Protein 1YIZ (pdb70)

Nearest PDB structures (foldseek):
  5veh-assembly1_A  TM=9.850E-01  e=3.994E-78  Aedes aegypti
  1yiz-assembly1_B  TM=9.751E-01  e=1.840E-77  Aedes aegypti
  5vep-assembly1_A  TM=9.677E-01  e=2.391E-55  Mus musculus
  1w7l-assembly1_A  TM=9.677E-01  e=1.939E-54  Homo sapiens
  3b46-assembly1_A  TM=9.265E-01  e=4.262E-41  Saccharomyces cerevisiae

B-factor: mean 20.99, std 17.36, range [1.5, 120.69]

Secondary structure (DSSP, 8-state):
---SSSS----TT-HHHHHHHHHHHH--EE--SSS-SSPPPHHHHHHHHHHHT-S-GGGGS---SS--HHHHHHHHHHHHHHHTS---TTTSEEEESHHHHHHHHHHHHH--TT-EEEEEES--TTHHHHHHHTT-EEEEEE-B---SSSSEEGGG-B--HHHHHHH--TTEEEEEEESSPTTT-----HHHHHHHHHHHHHHT-EEEEE-TTTT-B-TTS----GGGSTTTGGGEEEEEE----S-GGG--EEEES-HHHHHHHHHHHHTTT----HHHHHHHHHHHHHHHTTTTSTTSHHHHHHHHHHHHHHHHHHHHHHHT-EEEE-SBSSEEEEE--SS-TTTT--SSSSS-HHHHHHHHHHHHTSEE-B-GGGGS-GGGGGGTTTEEEEE--S-HHHHHHHHHHHHHHS---/----TTT--S-SS-HHHHHHHHHHHH--EE-SS---SS---HHHHHHHHHHHT-S-TTTTS---TT--HHHHHHHHHHHHHHHTS---TTTSEEEESHHHHHHHHHHHHH--TT-EEEEEES--TTHHHHHHHTT-EEEEEE-B-S--SS-EEGGG-B--HHHHHHH--TTEEEEEEESS-TTT-----HHHHHHHHHHHHHHT-EEEEE-TTTT-BPTT-----GGGSTTTGGGEEEEEE----S-GGG--EEEE--HHHHHHHHHHHHTTT----HHHHHHHHHHHHHHHTSTTSTT-HHHHHHHHHHHHHHHHHHHHHHHT-EEEE-SBSSEEEEE--SSSSS--S--TT-S-HHHHHHHHHHHHT-EE-B-GGGGS-GGGGGGGTTEEEEE--S-HHHHHHHHHHHHHHS---

Sequence (834 aa):
KFDLPKRYQGSTKSVWVEYIQLAAQYKPLNLGQGFPDYHAPKYALNALAAAANSPDPLANQYTRGFGHPRLVQALSKLYSQLVDRTINPMTEVLVTVGAYEALYATIQGHVDEGDEVIIIEPFFDCYEPMVKAAGGIPRFIPLKPNKTGGTISSADWVLDNNELEALFNEKTKMIIINTPHNPLGKVMDRAELEVVANLCKKWNVLCVSDEVYEHMVFEPFEHIRICTLPGMWERTITIGSAGTFSLTGWKIGWAYGPEALLKNLQMVHQNCVYTCATPIQEAIAVGFETELKRLKSPECYFNSISGELMAKRDYMASFLAEVGMNPTVPQGGYFMVADWSSLDSKVDLTQETDARKDYRFTKWMTKSVGLQGIPPSAFYSEPNKHLGEDFVRYCFFKKDENLQKAAEILRKWKGSSKFDLPKRYQGSTKSVWVEYIQLAAQYKPLNLGQGFPDYHAPKYALNALAAAANSPDPLANQYTRGFGHPRLVQALSKLYSQLVDRTINPMTEVLVTVGAYEALYATIQGHVDEGDEVIIIEPFFDCYEP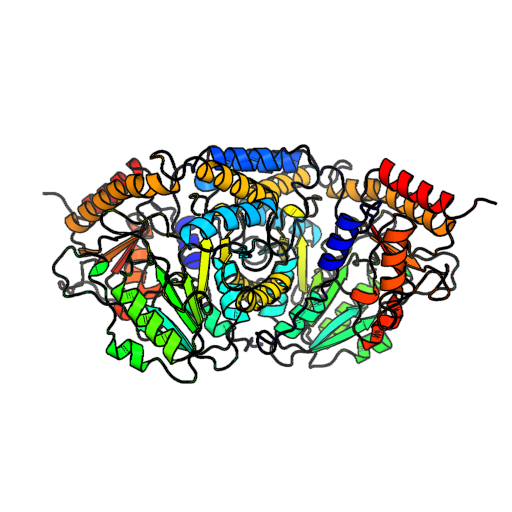MVKAAGGIPRFIPLKPNKTGGTISSADWVLDNNELEALFNEKTKMIIINTPHNPLGKVMDRAELEVVANLCKKWNVLCVSDEVYEHMVFEPFEHIRICTLPGMWERTITIGSAGTFSLTGWKIGWAYGPEALLKNLQMVHQNCVYTCATPIQEAIAVGFETELKRLKSPECYFNSISGELMAKRDYMASFLAEVGMNPTVPQGGYFMVADWSSLDSKVDLTQETDARKDYRFTKWMTKSVGLQGIPPSAFYSEPNKHLGEDFVRYCFFKKDENLQKAAEILRKWKGSS

GO terms:
  GO:0016212 L-kynurenine:2-oxoglutarate transaminase activity (F, IDA)
  GO:0097053 L-kynurenine catabolic process (P, IDA)

Structure (mmCIF, N/CA/C/O backbone):
data_1YIZ
#
_entry.id   1YIZ
#
_cell.length_a   55.288
_cell.length_b   94.984
_cell.length_c   167.599
_cell.angle_alpha   90.00
_cell.angle_beta   90.00
_cell.angle_gamma   90.00
#
_symmetry.space_group_name_H-M   'P 21 21 21'
#
loop_
_entity.id
_entity.type
_entity.pdbx_description
1 polymer 'kynurenine aminotransferase; glutamine transaminase'
2 non-polymer 'BROMIDE ION'
3 water water
#
loop_
_atom_site.group_PDB
_atom_site.id
_atom_site.type_symbol
_atom_site.label_atom_id
_atom_site.label_alt_id
_atom_site.label_comp_id
_atom_site.label_asym_id
_atom_site.label_entity_id
_atom_site.label_seq_id
_atom_site.pdbx_PDB_ins_code
_atom_site.Cartn_x
_atom_site.Cartn_y
_atom_site.Cartn_z
_atom_site.occupancy
_atom_site.B_iso_or_equiv
_atom_site.auth_seq_id
_atom_site.auth_comp_id
_atom_site.auth_asym_id
_atom_site.auth_atom_id
_atom_site.pdbx_PDB_model_num
ATOM 1 N N . LYS A 1 12 ? 37.855 -1.117 -4.077 1.00 83.74 12 LYS A N 1
ATOM 2 C CA . LYS A 1 12 ? 37.339 -0.032 -3.178 1.00 83.59 12 LYS A CA 1
ATOM 3 C C . LYS A 1 12 ? 35.814 0.021 -3.204 1.00 82.62 12 LYS A C 1
ATOM 4 O O . LYS A 1 12 ? 35.192 0.190 -4.257 1.00 83.21 12 LYS A O 1
ATOM 10 N N . PHE A 1 13 ? 35.197 -0.122 -2.029 1.00 80.57 13 PHE A N 1
ATOM 11 C CA . PHE A 1 13 ? 33.737 -0.056 -1.950 1.00 80.10 13 PHE A CA 1
ATOM 12 C C . PHE A 1 13 ? 33.259 1.406 -1.965 1.00 81.05 13 PHE A C 1
ATOM 13 O O . PHE A 1 13 ? 33.797 2.261 -1.252 1.00 82.27 13 PHE A O 1
ATOM 21 N N . ASP A 1 14 ? 32.253 1.638 -2.800 1.00 81.35 14 ASP A N 1
ATOM 22 C CA . ASP A 1 14 ? 31.603 2.920 -3.003 1.00 79.48 14 ASP A CA 1
ATOM 23 C C . ASP A 1 14 ? 30.646 3.227 -1.847 1.00 77.41 14 ASP A C 1
ATOM 24 O O . ASP A 1 14 ? 30.855 2.723 -0.723 1.00 76.56 14 ASP A O 1
ATOM 29 N N . LEU A 1 15 ? 29.607 4.044 -2.144 1.00 76.12 15 LEU A N 1
ATOM 30 C CA . LEU A 1 15 ? 28.608 4.369 -1.137 1.00 74.52 15 LEU A CA 1
ATOM 31 C C . LEU A 1 15 ? 28.101 3.074 -0.509 1.00 72.11 15 LEU A C 1
ATOM 32 O O . LEU A 1 15 ? 28.236 2.031 -1.153 1.00 70.16 15 LEU A O 1
ATOM 37 N N . PRO A 1 16 ? 27.555 3.108 0.694 1.00 71.05 16 PRO A N 1
ATOM 38 C CA . PRO A 1 16 ? 27.036 1.860 1.275 1.00 70.52 16 PRO A CA 1
ATOM 39 C C . PRO A 1 16 ? 26.011 1.239 0.331 1.00 69.49 16 PRO A C 1
ATOM 40 O O . PRO A 1 16 ? 26.279 0.187 -0.260 1.00 70.29 16 PRO A O 1
ATOM 44 N N . LYS A 1 17 ? 24.865 1.890 0.182 1.00 67.16 17 LYS A N 1
ATOM 45 C CA . LYS A 1 17 ? 23.793 1.393 -0.670 1.00 68.21 17 LYS A CA 1
ATOM 46 C C . LYS A 1 17 ? 22.566 2.304 -0.629 1.00 71.88 17 LYS A C 1
ATOM 47 O O . LYS A 1 17 ? 21.557 1.976 -0.005 1.00 71.28 17 LYS A O 1
ATOM 53 N N . ARG A 1 18 ? 22.654 3.455 -1.300 1.00 77.58 18 ARG A N 1
ATOM 54 C CA . ARG A 1 18 ? 21.562 4.428 -1.321 1.00 83.00 18 ARG A CA 1
ATOM 55 C C . ARG A 1 18 ? 21.442 5.114 0.039 1.00 84.13 18 ARG A C 1
ATOM 56 O O . ARG A 1 18 ? 20.371 5.601 0.383 1.00 83.07 18 ARG A O 1
ATOM 64 N N . TYR A 1 19 ? 22.550 5.126 0.772 1.00 85.60 19 TYR A N 1
ATOM 65 C CA . TYR A 1 19 ? 22.652 5.692 2.110 1.00 86.80 19 TYR A CA 1
ATOM 66 C C . TYR A 1 19 ? 23.555 6.921 2.136 1.00 86.76 19 TYR A C 1
ATOM 67 O O . TYR A 1 19 ? 24.367 7.129 1.218 1.00 87.19 19 TYR A O 1
ATOM 76 N N . GLN A 1 20 ? 23.395 7.725 3.193 1.00 86.11 20 GLN A N 1
ATOM 77 C CA . GLN A 1 20 ? 24.185 8.942 3.337 1.00 83.85 20 GLN A CA 1
ATOM 78 C C . GLN A 1 20 ? 25.463 8.680 4.129 1.00 82.66 20 GLN A C 1
ATOM 79 O O . GLN A 1 20 ? 25.422 8.465 5.341 1.00 82.25 20 GLN A O 1
ATOM 85 N N . GLY A 1 21 ? 26.598 8.705 3.431 1.00 81.00 21 GLY A N 1
ATOM 86 C CA . GLY A 1 21 ? 27.873 8.547 4.124 1.00 78.91 21 GLY A CA 1
ATOM 87 C C . GLY A 1 21 ? 28.156 9.812 4.921 1.00 77.51 21 GLY A C 1
ATOM 88 O O . GLY A 1 21 ? 28.750 10.751 4.391 1.00 76.79 21 GLY A O 1
ATOM 89 N N . SER A 1 22 ? 27.715 9.833 6.178 1.00 76.35 22 SER A N 1
ATOM 90 C CA . SER A 1 22 ? 27.886 11.031 6.998 1.00 73.25 22 SER A CA 1
ATOM 91 C C . SER A 1 22 ? 29.279 11.074 7.620 1.00 70.76 22 SER A C 1
ATOM 92 O O . SER A 1 22 ? 29.428 11.300 8.820 1.00 68.08 22 SER A O 1
ATOM 95 N N . THR A 1 23 ? 30.289 10.876 6.774 1.00 69.42 23 THR A N 1
ATOM 96 C CA . THR A 1 23 ? 31.685 10.968 7.177 1.00 69.93 23 THR A CA 1
ATOM 97 C C . THR A 1 23 ? 32.063 12.430 7.418 1.00 68.85 23 THR A C 1
ATOM 98 O O . THR A 1 23 ? 33.109 12.764 7.973 1.00 68.02 23 THR A O 1
ATOM 102 N N . LYS A 1 24 ? 31.160 13.315 6.986 1.00 70.94 24 LYS A N 1
ATOM 103 C CA . LYS A 1 24 ? 31.323 14.738 7.232 1.00 70.45 24 LYS A CA 1
ATOM 104 C C . LYS A 1 24 ? 30.934 15.072 8.674 1.00 67.90 24 LYS A C 1
ATOM 105 O O . LYS A 1 24 ? 30.974 16.247 9.061 1.00 66.80 24 LYS A O 1
ATOM 111 N N . SER A 1 25 ? 30.584 14.051 9.452 1.00 61.08 25 SER A N 1
ATOM 112 C CA . SER A 1 25 ? 30.309 14.228 10.877 1.00 54.90 25 SER A CA 1
ATOM 113 C C . SER A 1 25 ? 31.452 15.026 11.508 1.00 38.77 25 SER A C 1
ATOM 114 O O . SER A 1 25 ? 32.566 14.493 11.590 1.00 29.58 25 SER A O 1
ATOM 117 N N . VAL A 1 26 ? 31.158 16.259 11.899 1.00 26.73 26 VAL A N 1
ATOM 118 C CA . VAL A 1 26 ? 32.135 17.222 12.375 1.00 27.17 26 VAL A CA 1
ATOM 119 C C . VAL A 1 26 ? 32.938 16.754 13.583 1.00 17.99 26 VAL A C 1
ATOM 120 O O . VAL A 1 26 ? 34.092 17.153 13.754 1.00 16.96 26 VAL A O 1
ATOM 124 N N . TRP A 1 27 ? 32.292 15.950 14.427 1.00 18.24 27 TRP A N 1
ATOM 125 C CA . TRP A 1 27 ? 32.959 15.580 15.682 1.00 13.91 27 TRP A CA 1
ATOM 126 C C . TRP A 1 27 ? 34.290 14.894 15.398 1.00 19.24 27 TRP A C 1
ATOM 127 O O . TRP A 1 27 ? 35.296 15.174 16.056 1.00 18.09 27 TRP A O 1
ATOM 138 N N . VAL A 1 28 ? 34.327 14.007 14.404 1.00 14.33 28 VAL A N 1
ATOM 139 C CA . VAL A 1 28 ? 35.553 13.231 14.178 1.00 14.28 28 VAL A CA 1
ATOM 140 C C . VAL A 1 28 ? 36.738 14.103 13.834 1.00 13.27 28 VAL A C 1
ATOM 141 O O . VAL A 1 28 ? 37.823 13.956 14.419 1.00 15.09 28 VAL A O 1
ATOM 145 N N . GLU A 1 29 ? 36.547 15.020 12.889 1.00 11.51 29 GLU A N 1
ATOM 146 C CA . GLU A 1 29 ? 37.688 15.844 12.499 1.00 11.25 29 GLU A CA 1
ATOM 147 C C . GLU A 1 29 ? 38.060 16.831 13.604 1.00 11.49 29 GLU A C 1
ATOM 148 O O . GLU A 1 29 ? 39.237 17.202 13.687 1.00 12.87 29 GLU A O 1
ATOM 154 N N . TYR A 1 30 ? 37.115 17.232 14.450 1.00 11.10 30 TYR A N 1
ATOM 155 C CA . TYR A 1 30 ? 37.432 18.203 15.503 1.00 7.60 30 TYR A CA 1
ATOM 156 C C . TYR A 1 30 ? 38.096 17.518 16.678 1.00 9.39 30 TYR A C 1
ATOM 157 O O . TYR A 1 30 ? 38.968 18.084 17.351 1.00 8.88 30 TYR A O 1
ATOM 166 N N . ILE A 1 31 ? 37.696 16.265 16.902 1.00 13.11 31 ILE A N 1
ATOM 167 C CA . ILE A 1 31 ? 38.371 15.464 17.934 1.00 15.43 31 ILE A CA 1
ATOM 168 C C . ILE A 1 31 ? 39.827 15.240 17.552 1.00 16.03 31 ILE A C 1
ATOM 169 O O . ILE A 1 31 ? 40.730 15.353 18.381 1.00 13.55 31 ILE A O 1
ATOM 174 N N . GLN A 1 32 ? 40.079 14.944 16.283 1.00 13.04 32 GLN A N 1
ATOM 175 C CA . GLN A 1 32 ? 41.411 14.780 15.738 1.00 21.07 32 GLN A CA 1
ATOM 176 C C . GLN A 1 32 ? 42.215 16.075 15.811 1.00 21.80 32 GLN A C 1
ATOM 177 O O . GLN A 1 32 ? 43.404 16.089 16.143 1.00 16.71 32 GLN A O 1
ATOM 183 N N . LEU A 1 33 ? 41.558 17.192 15.512 1.00 13.07 33 LEU A N 1
ATOM 184 C CA . LEU A 1 33 ? 42.212 18.491 15.598 1.00 8.80 33 LEU A CA 1
ATOM 185 C C . LEU A 1 33 ? 42.676 18.753 17.020 1.00 10.34 33 LEU A C 1
ATOM 186 O O . LEU A 1 33 ? 43.795 19.201 17.266 1.00 10.60 33 LEU A O 1
ATOM 191 N N . ALA A 1 34 ? 41.798 18.488 17.993 1.00 8.72 34 ALA A N 1
ATOM 192 C CA . ALA A 1 34 ? 42.143 18.787 19.383 1.00 8.43 34 ALA A CA 1
ATOM 193 C C . ALA A 1 34 ? 43.299 17.922 19.878 1.00 10.96 34 ALA A C 1
ATOM 194 O O . ALA A 1 34 ? 44.156 18.388 20.633 1.00 9.84 34 ALA A O 1
ATOM 196 N N . ALA A 1 35 ? 43.303 16.658 19.447 1.00 9.62 35 ALA A N 1
ATOM 197 C CA . ALA A 1 35 ? 44.412 15.786 19.859 1.00 9.87 35 ALA A CA 1
ATOM 198 C C . ALA A 1 35 ? 45.723 16.295 19.278 1.00 17.47 35 ALA A C 1
ATOM 199 O O . ALA A 1 35 ? 46.796 16.217 19.879 1.00 13.73 35 ALA A O 1
ATOM 201 N N . GLN A 1 36 ? 45.637 16.823 18.049 1.00 16.29 36 GLN A N 1
ATOM 202 C CA . GLN A 1 36 ? 46.886 17.220 17.385 1.00 13.10 36 GLN A CA 1
ATOM 203 C C . GLN A 1 36 ? 47.439 18.538 17.892 1.00 13.02 36 GLN A C 1
ATOM 204 O O . GLN A 1 36 ? 48.658 18.744 17.948 1.00 18.49 36 GLN A O 1
ATOM 210 N N . TYR A 1 37 ? 46.578 19.472 18.295 1.00 10.73 37 TYR A N 1
ATOM 211 C CA . TYR A 1 37 ? 47.072 20.755 18.777 1.00 10.75 37 TYR A CA 1
ATOM 212 C C . TYR A 1 37 ? 46.906 20.996 20.269 1.00 9.27 37 TYR A C 1
ATOM 213 O O . TYR A 1 37 ? 47.436 21.976 20.788 1.00 11.19 37 TYR A O 1
ATOM 222 N N . LYS A 1 38 ? 46.167 20.124 20.947 1.00 11.65 38 LYS A N 1
ATOM 223 C CA . LYS A 1 38 ? 45.882 20.238 22.372 1.00 13.54 38 LYS A CA 1
ATOM 224 C C . LYS A 1 38 ? 45.534 21.651 22.813 1.00 10.49 38 LYS A C 1
ATOM 225 O O . LYS A 1 38 ? 46.139 22.290 23.669 1.00 13.32 38 LYS A O 1
ATOM 231 N N . PRO A 1 39 ? 44.482 22.218 22.208 1.00 11.95 39 PRO A N 1
ATOM 232 C CA . PRO A 1 39 ? 44.088 23.567 22.632 1.00 10.79 39 PRO A CA 1
ATOM 233 C C . PRO A 1 39 ? 43.251 23.570 23.898 1.00 10.77 39 PRO A C 1
ATOM 234 O O . PRO A 1 39 ? 42.831 22.554 24.441 1.00 13.00 39 PRO A O 1
ATOM 238 N N . LEU A 1 40 ? 42.968 24.780 24.396 1.00 12.39 40 LEU A N 1
ATOM 239 C CA . LEU A 1 40 ? 41.922 24.906 25.398 1.00 13.92 40 LEU A CA 1
ATOM 240 C C . LEU A 1 40 ? 40.601 24.566 24.708 1.00 10.66 40 LEU A C 1
ATOM 241 O O . LEU A 1 40 ? 40.136 25.350 23.869 1.00 14.86 40 LEU A O 1
ATOM 246 N N . ASN A 1 41 ? 40.049 23.412 25.021 1.00 12.57 41 ASN A N 1
ATOM 247 C CA . ASN A 1 41 ? 38.911 22.867 24.301 1.00 10.20 41 ASN A CA 1
ATOM 248 C C . ASN A 1 41 ? 37.558 23.335 24.812 1.00 13.94 41 ASN A C 1
ATOM 249 O O . ASN A 1 41 ? 37.099 23.007 25.909 1.00 11.49 41 ASN A O 1
ATOM 254 N N . LEU A 1 42 ? 36.891 24.134 23.990 1.00 12.56 42 LEU A N 1
ATOM 255 C CA . LEU A 1 42 ? 35.544 24.631 24.269 1.00 12.85 42 LEU A CA 1
ATOM 256 C C . LEU A 1 42 ? 34.555 23.991 23.292 1.00 14.53 42 LEU A C 1
ATOM 257 O O . LEU A 1 42 ? 33.459 24.498 23.074 1.00 13.05 42 LEU A O 1
ATOM 262 N N . GLY A 1 43 ? 34.974 22.884 22.687 1.00 11.61 43 GLY A N 1
ATOM 263 C CA . GLY A 1 43 ? 34.142 22.225 21.707 1.00 14.77 43 GLY A CA 1
ATOM 264 C C . GLY A 1 43 ? 33.595 20.874 22.115 1.00 17.53 43 GLY A C 1
ATOM 265 O O . GLY A 1 43 ? 32.860 20.252 21.334 1.00 29.13 43 GLY A O 1
ATOM 266 N N . GLN A 1 44 ? 33.896 20.362 23.298 1.00 17.14 44 GLN A N 1
ATOM 267 C CA . GLN A 1 44 ? 33.565 18.972 23.634 1.00 22.22 44 GLN A CA 1
ATOM 268 C C . GLN A 1 44 ? 32.080 18.639 23.646 1.00 30.41 44 GLN A C 1
ATOM 269 O O . GLN A 1 44 ? 31.659 17.722 22.922 1.00 42.99 44 GLN A O 1
ATOM 275 N N . GLY A 1 45 ? 31.277 19.326 24.435 1.00 16.96 45 GLY A N 1
ATOM 276 C CA . GLY A 1 45 ? 29.859 19.152 24.640 1.00 16.29 45 GLY A CA 1
ATOM 277 C C . GLY A 1 45 ? 29.497 18.412 25.920 1.00 19.37 45 GLY A C 1
ATOM 278 O O . GLY A 1 45 ? 28.412 17.842 26.084 1.00 18.03 45 GLY A O 1
ATOM 279 N N . PHE A 1 46 ? 30.415 18.379 26.876 1.00 14.19 46 PHE A N 1
ATOM 280 C CA . PHE A 1 46 ? 30.241 17.712 28.160 1.00 12.52 46 PHE A CA 1
ATOM 281 C C . PHE A 1 46 ? 31.136 18.399 29.181 1.00 9.60 46 PHE A C 1
ATOM 282 O O . PHE A 1 46 ? 32.052 19.138 28.779 1.00 11.55 46 PHE A O 1
ATOM 290 N N . PRO A 1 47 ? 30.901 18.202 30.466 1.00 10.57 47 PRO A N 1
ATOM 291 C CA . PRO A 1 47 ? 31.743 18.857 31.468 1.00 9.41 47 PRO A CA 1
ATOM 292 C C . PRO A 1 47 ? 33.160 18.284 31.509 1.00 13.05 47 PRO A C 1
ATOM 293 O O . PRO A 1 47 ? 33.348 17.090 31.253 1.00 11.44 47 PRO A O 1
ATOM 297 N N . ASP A 1 48 ? 34.133 19.133 31.855 1.00 10.38 48 ASP A N 1
ATOM 298 C CA . ASP A 1 48 ? 35.491 18.636 32.034 1.00 11.71 48 ASP A CA 1
ATOM 299 C C . ASP A 1 48 ? 35.768 18.396 33.519 1.00 13.46 48 ASP A C 1
ATOM 300 O O . ASP A 1 48 ? 36.920 18.325 33.928 1.00 16.15 48 ASP A O 1
ATOM 305 N N . TYR A 1 49 ? 34.690 18.272 34.294 1.00 10.71 49 TYR A N 1
ATOM 306 C CA . TYR A 1 49 ? 34.830 17.884 35.699 1.00 11.81 49 TYR A CA 1
ATOM 307 C C . TYR A 1 49 ? 33.740 16.868 36.029 1.00 12.04 49 TYR A C 1
ATOM 308 O O . TYR A 1 49 ? 33.042 16.443 35.102 1.00 11.78 49 TYR A O 1
ATOM 317 N N . HIS A 1 50 ? 33.601 16.466 37.287 1.00 8.88 50 HIS A N 1
ATOM 318 C CA . HIS A 1 50 ? 32.778 15.328 37.624 1.00 10.78 50 HIS A CA 1
ATOM 319 C C . HIS A 1 50 ? 31.309 15.638 37.881 1.00 13.65 50 HIS A C 1
ATOM 320 O O . HIS A 1 50 ? 30.965 16.701 38.386 1.00 13.29 50 HIS A O 1
ATOM 327 N N . ALA A 1 51 ? 30.467 14.668 37.515 1.00 11.69 51 ALA A N 1
ATOM 328 C CA . ALA A 1 51 ? 29.019 14.718 37.721 1.00 12.52 51 ALA A CA 1
ATOM 329 C C . ALA A 1 51 ? 28.636 14.416 39.168 1.00 9.98 51 ALA A C 1
ATOM 330 O O . ALA A 1 51 ? 29.530 14.007 39.932 1.00 13.90 51 ALA A O 1
ATOM 332 N N . PRO A 1 52 ? 27.393 14.610 39.586 1.00 13.87 52 PRO A N 1
ATOM 333 C CA . PRO A 1 52 ? 26.976 14.323 40.967 1.00 13.04 52 PRO A CA 1
ATOM 334 C C . PRO A 1 52 ? 27.455 12.966 41.478 1.00 11.48 52 PRO A C 1
ATOM 335 O O . PRO A 1 52 ? 27.237 11.922 40.878 1.00 11.39 52 PRO A O 1
ATOM 339 N N . LYS A 1 53 ? 28.117 12.998 42.624 1.00 10.66 53 LYS A N 1
ATOM 340 C CA . LYS A 1 53 ? 28.729 11.816 43.207 1.00 11.24 53 LYS A CA 1
ATOM 341 C C . LYS A 1 53 ? 27.728 10.681 43.441 1.00 10.97 53 LYS A C 1
ATOM 342 O O . LYS A 1 53 ? 28.131 9.523 43.273 1.00 12.20 53 LYS A O 1
ATOM 348 N N . TYR A 1 54 ? 26.485 10.990 43.786 1.00 10.93 54 TYR A N 1
ATOM 349 C CA . TYR A 1 54 ? 25.468 9.971 44.056 1.00 12.61 54 TYR A CA 1
ATOM 350 C C . TYR A 1 54 ? 25.255 9.089 42.823 1.00 10.00 54 TYR A C 1
ATOM 351 O O . TYR A 1 54 ? 24.993 7.890 42.932 1.00 10.84 54 TYR A O 1
ATOM 360 N N . ALA A 1 55 ? 25.351 9.754 41.654 1.00 9.14 55 ALA A N 1
ATOM 361 C CA . ALA A 1 55 ? 25.121 9.020 40.417 1.00 6.60 55 ALA A CA 1
ATOM 362 C C . ALA A 1 55 ? 26.257 8.037 40.127 1.00 7.49 55 ALA A C 1
ATOM 363 O O . ALA A 1 55 ? 26.065 6.861 39.876 1.00 8.56 55 ALA A O 1
ATOM 365 N N . LEU A 1 56 ? 27.480 8.570 40.161 1.00 10.47 56 LEU A N 1
ATOM 366 C CA . LEU A 1 56 ? 28.670 7.740 40.007 1.00 7.88 56 LEU A CA 1
ATOM 367 C C . LEU A 1 56 ? 28.674 6.632 41.043 1.00 4.67 56 LEU A C 1
ATOM 368 O O . LEU A 1 56 ? 28.944 5.458 40.763 1.00 8.45 56 LEU A O 1
ATOM 373 N N . ASN A 1 57 ? 28.366 6.993 42.298 1.00 11.85 57 ASN A N 1
ATOM 374 C CA . ASN A 1 57 ? 28.366 5.957 43.328 1.00 11.80 57 ASN A CA 1
ATOM 375 C C . ASN A 1 57 ? 27.339 4.868 43.013 1.00 7.75 57 ASN A C 1
ATOM 376 O O . ASN A 1 57 ? 27.566 3.697 43.310 1.00 11.51 57 ASN A O 1
ATOM 381 N N . ALA A 1 58 ? 26.242 5.267 42.386 1.00 9.71 58 ALA A N 1
ATOM 382 C CA . ALA A 1 58 ? 25.161 4.347 42.024 1.00 9.23 58 ALA A CA 1
ATOM 383 C C . ALA A 1 58 ? 25.614 3.321 41.000 1.00 9.80 58 ALA A C 1
ATOM 384 O O . ALA A 1 58 ? 25.282 2.133 41.054 1.00 11.47 58 ALA A O 1
ATOM 386 N N . LEU A 1 59 ? 26.410 3.776 40.038 1.00 8.36 59 LEU A N 1
ATOM 387 C CA . LEU A 1 59 ? 26.956 2.857 39.040 1.00 6.22 59 LEU A CA 1
ATOM 388 C C . LEU A 1 59 ? 27.873 1.845 39.714 1.00 8.96 59 LEU A C 1
ATOM 389 O O . LEU A 1 59 ? 27.816 0.638 39.479 1.00 10.42 59 LEU A O 1
ATOM 394 N N . ALA A 1 60 ? 28.767 2.349 40.567 1.00 8.26 60 ALA A N 1
ATOM 395 C CA . ALA A 1 60 ? 29.699 1.458 41.247 1.00 9.03 60 ALA A CA 1
ATOM 396 C C . ALA A 1 60 ? 28.942 0.392 42.023 1.00 7.09 60 ALA A C 1
ATOM 397 O O . ALA A 1 60 ? 29.275 -0.794 42.009 1.00 10.98 60 ALA A O 1
ATOM 399 N N . ALA A 1 61 ? 27.887 0.826 42.705 1.00 7.58 61 ALA A N 1
ATOM 400 C CA . ALA A 1 61 ? 27.093 -0.081 43.523 1.00 6.92 61 ALA A CA 1
ATOM 401 C C . ALA A 1 61 ? 26.407 -1.128 42.665 1.00 8.91 61 ALA A C 1
ATOM 402 O O . ALA A 1 61 ? 26.209 -2.272 43.093 1.00 8.78 61 ALA A O 1
ATOM 404 N N . ALA A 1 62 ? 25.990 -0.740 41.453 1.00 8.69 62 ALA A N 1
ATOM 405 C CA . ALA A 1 62 ? 25.372 -1.697 40.544 1.00 6.78 62 ALA A CA 1
ATOM 406 C C . ALA A 1 62 ? 26.384 -2.736 40.064 1.00 6.56 62 ALA A C 1
ATOM 407 O O . ALA A 1 62 ? 26.078 -3.917 39.912 1.00 8.41 62 ALA A O 1
ATOM 409 N N . ALA A 1 63 ? 27.610 -2.289 39.794 1.00 8.46 63 ALA A N 1
ATOM 410 C CA . ALA A 1 63 ? 28.662 -3.209 39.356 1.00 8.68 63 ALA A CA 1
ATOM 411 C C . ALA A 1 63 ? 28.975 -4.195 40.477 1.00 11.62 63 ALA A C 1
ATOM 412 O O . ALA A 1 63 ? 29.263 -5.358 40.214 1.00 13.47 63 ALA A O 1
ATOM 414 N N . ASN A 1 64 ? 28.885 -3.703 41.710 1.00 11.25 64 ASN A N 1
ATOM 415 C CA . ASN A 1 64 ? 29.260 -4.498 42.873 1.00 11.71 64 ASN A CA 1
ATOM 416 C C . ASN A 1 64 ? 28.058 -5.145 43.527 1.00 12.20 64 ASN A C 1
ATOM 417 O O . ASN A 1 64 ? 28.148 -5.650 44.651 1.00 15.47 64 ASN A O 1
ATOM 422 N N . SER A 1 65 ? 26.912 -5.143 42.840 1.00 16.19 65 SER A N 1
ATOM 423 C CA . SER A 1 65 ? 25.682 -5.595 43.493 1.00 13.80 65 SER A CA 1
ATOM 424 C C . SER A 1 65 ? 25.751 -7.063 43.902 1.00 15.79 65 SER A C 1
ATOM 425 O O . SER A 1 65 ? 26.302 -7.877 43.171 1.00 13.47 65 SER A O 1
ATOM 428 N N . PRO A 1 66 ? 25.182 -7.442 45.041 1.00 16.53 66 PRO A N 1
ATOM 429 C CA . PRO A 1 66 ? 25.117 -8.863 45.410 1.00 19.38 66 PRO A CA 1
ATOM 430 C C . PRO A 1 66 ? 24.097 -9.638 44.577 1.00 14.58 66 PRO A C 1
ATOM 431 O O . PRO A 1 66 ? 23.984 -10.864 44.672 1.00 16.06 66 PRO A O 1
ATOM 435 N N . ASP A 1 67 ? 23.331 -8.914 43.765 1.00 12.25 67 ASP A N 1
ATOM 436 C CA . ASP A 1 67 ? 22.331 -9.574 42.924 1.00 12.73 67 ASP A CA 1
ATOM 437 C C . ASP A 1 67 ? 22.960 -9.923 41.581 1.00 13.13 67 ASP A C 1
ATOM 438 O O . ASP A 1 67 ? 23.344 -9.023 40.838 1.00 12.23 67 ASP A O 1
ATOM 443 N N . PRO A 1 68 ? 23.052 -11.209 41.267 1.00 16.44 68 PRO A N 1
ATOM 444 C CA . PRO A 1 68 ? 23.722 -11.571 40.012 1.00 11.96 68 PRO A CA 1
ATOM 445 C C . PRO A 1 68 ? 22.950 -11.004 38.822 1.00 16.03 68 PRO A C 1
ATOM 446 O O . PRO A 1 68 ? 23.525 -10.739 37.762 1.00 17.95 68 PRO A O 1
ATOM 450 N N . LEU A 1 69 ? 21.641 -10.790 38.968 1.00 12.67 69 LEU A N 1
ATOM 451 C CA . LEU A 1 69 ? 20.849 -10.297 37.841 1.00 12.90 69 LEU A CA 1
ATOM 452 C C . LEU A 1 69 ? 21.058 -8.795 37.609 1.00 12.44 69 LEU A C 1
ATOM 453 O O . LEU A 1 69 ? 20.522 -8.232 36.648 1.00 12.75 69 LEU A O 1
ATOM 458 N N . ALA A 1 70 ? 21.838 -8.135 38.464 1.00 11.21 70 ALA A N 1
ATOM 459 C CA . ALA A 1 70 ? 22.132 -6.711 38.353 1.00 9.51 70 ALA A CA 1
ATOM 460 C C . ALA A 1 70 ? 22.891 -6.376 37.071 1.00 10.94 70 ALA A C 1
ATOM 461 O O . ALA A 1 70 ? 22.812 -5.269 36.534 1.00 12.15 70 ALA A O 1
ATOM 463 N N . ASN A 1 71 ? 23.636 -7.358 36.585 1.00 9.89 71 ASN A N 1
ATOM 464 C CA . ASN A 1 71 ? 24.432 -7.165 35.373 1.00 10.39 71 ASN A CA 1
ATOM 465 C C . ASN A 1 71 ? 24.052 -8.140 34.261 1.00 9.34 71 ASN A C 1
ATOM 466 O O . ASN A 1 71 ? 24.849 -8.383 33.343 1.00 9.43 71 ASN A O 1
ATOM 471 N N . GLN A 1 72 ? 22.835 -8.683 34.313 1.00 7.56 72 GLN A N 1
ATOM 472 C CA . GLN A 1 72 ? 22.315 -9.508 33.223 1.00 6.88 72 GLN A CA 1
ATOM 473 C C . GLN A 1 72 ? 21.168 -8.791 32.519 1.00 7.94 72 GLN A C 1
ATOM 474 O O . GLN A 1 72 ? 20.723 -7.783 33.051 1.00 6.49 72 GLN A O 1
ATOM 480 N N . TYR A 1 73 ? 20.680 -9.311 31.403 1.00 7.60 73 TYR A N 1
ATOM 481 C CA . TYR A 1 73 ? 19.621 -8.714 30.621 1.00 7.08 73 TYR A CA 1
ATOM 482 C C . TYR A 1 73 ? 18.467 -8.172 31.460 1.00 7.98 73 TYR A C 1
ATOM 483 O O . TYR A 1 73 ? 17.979 -8.846 32.376 1.00 10.71 73 TYR A O 1
ATOM 492 N N . THR A 1 74 ? 18.059 -6.954 31.099 1.00 10.33 74 THR A N 1
ATOM 493 C CA . THR A 1 74 ? 16.852 -6.409 31.723 1.00 10.55 74 THR A CA 1
ATOM 494 C C . THR A 1 74 ? 15.754 -6.218 30.667 1.00 13.11 74 THR A C 1
ATOM 495 O O . THR A 1 74 ? 16.046 -6.393 29.485 1.00 9.77 74 THR A O 1
ATOM 499 N N . ARG A 1 75 ? 14.558 -5.900 31.103 1.00 13.18 75 ARG A N 1
ATOM 500 C CA . ARG A 1 75 ? 13.266 -5.959 30.442 1.00 18.35 75 ARG A CA 1
ATOM 501 C C . ARG A 1 75 ? 13.375 -5.906 28.924 1.00 28.47 75 ARG A C 1
ATOM 502 O O . ARG A 1 75 ? 13.483 -6.986 28.325 1.00 52.01 75 ARG A O 1
ATOM 510 N N . GLY A 1 76 ? 13.403 -4.759 28.291 1.00 17.45 76 GLY A N 1
ATOM 511 C CA . GLY A 1 76 ? 13.570 -4.566 26.860 1.00 15.47 76 GLY A CA 1
ATOM 512 C C . GLY A 1 76 ? 13.210 -3.132 26.487 1.00 12.29 76 GLY A C 1
ATOM 513 O O . GLY A 1 76 ? 13.982 -2.354 25.913 1.00 9.20 76 GLY A O 1
ATOM 514 N N . PHE A 1 77 ? 11.977 -2.785 26.825 1.00 6.46 77 PHE A N 1
ATOM 515 C CA . PHE A 1 77 ? 11.440 -1.452 26.661 1.00 6.14 77 PHE A CA 1
ATOM 516 C C . PHE A 1 77 ? 11.917 -0.511 27.766 1.00 9.33 77 PHE A C 1
ATOM 517 O O . PHE A 1 77 ? 11.617 0.691 27.719 1.00 12.34 77 PHE A O 1
ATOM 525 N N . GLY A 1 78 ? 12.654 -1.059 28.727 1.00 6.03 78 GLY A N 1
ATOM 526 C CA . GLY A 1 78 ? 13.204 -0.280 29.810 1.00 8.59 78 GLY A CA 1
ATOM 527 C C . GLY A 1 78 ? 13.249 -1.003 31.147 1.00 8.11 78 GLY A C 1
ATOM 528 O O . GLY A 1 78 ? 12.325 -1.717 31.547 1.00 7.97 78 GLY A O 1
ATOM 529 N N . HIS A 1 79 ? 14.339 -0.806 31.882 1.00 8.39 79 HIS A N 1
ATOM 530 C CA . HIS A 1 79 ? 14.499 -1.350 33.226 1.00 11.22 79 HIS A CA 1
ATOM 531 C C . HIS A 1 79 ? 13.318 -0.960 34.111 1.00 7.01 79 HIS A C 1
ATOM 532 O O . HIS A 1 79 ? 13.047 0.241 34.215 1.00 10.33 79 HIS A O 1
ATOM 539 N N . PRO A 1 80 ? 12.626 -1.904 34.721 1.00 8.75 80 PRO A N 1
ATOM 540 C CA . PRO A 1 80 ? 11.438 -1.543 35.514 1.00 10.91 80 PRO A CA 1
ATOM 541 C C . PRO A 1 80 ? 11.695 -0.445 36.543 1.00 9.65 80 PRO A C 1
ATOM 542 O O . PRO A 1 80 ? 10.910 0.509 36.658 1.00 9.09 80 PRO A O 1
ATOM 546 N N . ARG A 1 81 ? 12.812 -0.517 37.268 1.00 8.67 81 ARG A N 1
ATOM 547 C CA . ARG A 1 81 ? 13.063 0.525 38.266 1.00 10.95 81 ARG A CA 1
ATOM 548 C C . ARG A 1 81 ? 13.258 1.907 37.650 1.00 8.41 81 ARG A C 1
ATOM 549 O O . ARG A 1 81 ? 12.944 2.932 38.285 1.00 11.71 81 ARG A O 1
ATOM 557 N N . LEU A 1 82 ? 13.752 1.977 36.422 1.00 7.33 82 LEU A N 1
ATOM 558 C CA . LEU A 1 82 ? 13.932 3.231 35.690 1.00 7.34 82 LEU A CA 1
ATOM 559 C C . LEU A 1 82 ? 12.606 3.739 35.143 1.00 6.32 82 LEU A C 1
ATOM 560 O O . LEU A 1 82 ? 12.269 4.907 35.296 1.00 9.65 82 LEU A O 1
ATOM 565 N N . VAL A 1 83 ? 11.838 2.879 34.452 1.00 9.76 83 VAL A N 1
ATOM 566 C CA . VAL A 1 83 ? 10.619 3.418 33.818 1.00 8.43 83 VAL A CA 1
ATOM 567 C C . VAL A 1 83 ? 9.625 3.861 34.887 1.00 8.78 83 VAL A C 1
ATOM 568 O O . VAL A 1 83 ? 8.873 4.811 34.661 1.00 11.45 83 VAL A O 1
ATOM 572 N N . GLN A 1 84 ? 9.643 3.171 36.033 1.00 11.96 84 GLN A N 1
ATOM 573 C CA . GLN A 1 84 ? 8.799 3.572 37.168 1.00 10.25 84 GLN A CA 1
ATOM 574 C C . GLN A 1 84 ? 9.147 4.983 37.614 1.00 7.07 84 GLN A C 1
ATOM 575 O O . GLN A 1 84 ? 8.269 5.851 37.761 1.00 10.02 84 GLN A O 1
ATOM 581 N N . ALA A 1 85 ? 10.436 5.253 37.791 1.00 8.41 85 ALA A N 1
ATOM 582 C CA . ALA A 1 85 ? 10.911 6.560 38.235 1.00 10.76 85 ALA A CA 1
ATOM 583 C C . ALA A 1 85 ? 10.647 7.638 37.190 1.00 13.26 85 ALA A C 1
ATOM 584 O O . ALA A 1 85 ? 10.265 8.772 37.509 1.00 12.20 85 ALA A O 1
ATOM 586 N N . LEU A 1 86 ? 10.863 7.279 35.933 1.00 7.33 86 LEU A N 1
ATOM 587 C CA . LEU A 1 86 ? 10.582 8.164 34.810 1.00 11.85 86 LEU A CA 1
ATOM 588 C C . LEU A 1 86 ? 9.117 8.582 34.808 1.00 10.22 86 LEU A C 1
ATOM 589 O O . LEU A 1 86 ? 8.775 9.751 34.683 1.00 11.64 86 LEU A O 1
ATOM 594 N N . SER A 1 87 ? 8.217 7.587 34.917 1.00 9.65 87 SER A N 1
ATOM 595 C CA . SER A 1 87 ? 6.799 7.928 34.929 1.00 10.81 87 SER A CA 1
ATOM 596 C C . SER A 1 87 ? 6.469 8.805 36.138 1.00 13.26 87 SER A C 1
ATOM 597 O O . SER A 1 87 ? 5.675 9.749 36.036 1.00 11.55 87 SER A O 1
ATOM 600 N N . LYS A 1 88 ? 7.096 8.492 37.276 1.00 10.46 88 LYS A N 1
ATOM 601 C CA . LYS A 1 88 ? 6.835 9.293 38.474 1.00 17.03 88 LYS A CA 1
ATOM 602 C C . LYS A 1 88 ? 7.203 10.762 38.287 1.00 16.33 88 LYS A C 1
ATOM 603 O O . LYS A 1 88 ? 6.442 11.642 38.673 1.00 15.31 88 LYS A O 1
ATOM 609 N N . LEU A 1 89 ? 8.363 11.027 37.703 1.00 10.02 89 LEU A N 1
ATOM 610 C CA . LEU A 1 89 ? 8.822 12.388 37.476 1.00 12.05 89 LEU A CA 1
ATOM 611 C C . LEU A 1 89 ? 7.965 13.091 36.423 1.00 7.61 89 LEU A C 1
ATOM 612 O O . LEU A 1 89 ? 7.350 14.118 36.675 1.00 13.68 89 LEU A O 1
ATOM 617 N N . TYR A 1 90 ? 7.909 12.557 35.216 1.00 8.65 90 TYR A N 1
ATOM 618 C CA . TYR A 1 90 ? 7.242 13.235 34.107 1.00 9.99 90 TYR A CA 1
ATOM 619 C C . TYR A 1 90 ? 5.733 13.303 34.330 1.00 9.19 90 TYR A C 1
ATOM 620 O O . TYR A 1 90 ? 5.113 14.241 33.826 1.00 11.97 90 TYR A O 1
ATOM 629 N N . SER A 1 91 ? 5.156 12.376 35.071 1.00 9.12 91 SER A N 1
ATOM 630 C CA . SER A 1 91 ? 3.717 12.444 35.335 1.00 12.67 91 SER A CA 1
ATOM 631 C C . SER A 1 91 ? 3.339 13.737 36.033 1.00 14.45 91 SER A C 1
ATOM 632 O O . SER A 1 91 ? 2.308 14.367 35.788 1.00 18.85 91 SER A O 1
ATOM 635 N N . GLN A 1 92 ? 4.216 14.146 36.946 1.00 12.97 92 GLN A N 1
ATOM 636 C CA . GLN A 1 92 ? 3.972 15.408 37.644 1.00 16.84 92 GLN A CA 1
ATOM 637 C C . GLN A 1 92 ? 4.222 16.604 36.730 1.00 20.87 92 GLN A C 1
ATOM 638 O O . GLN A 1 92 ? 3.503 17.605 36.787 1.00 23.03 92 GLN A O 1
ATOM 644 N N . LEU A 1 93 ? 5.239 16.490 35.880 1.00 18.30 93 LEU A N 1
ATOM 645 C CA . LEU A 1 93 ? 5.652 17.569 34.988 1.00 15.24 93 LEU A CA 1
ATOM 646 C C . LEU A 1 93 ? 4.619 17.844 33.910 1.00 16.49 93 LEU A C 1
ATOM 647 O O . LEU A 1 93 ? 4.395 18.979 33.492 1.00 21.44 93 LEU A O 1
ATOM 652 N N . VAL A 1 94 ? 3.967 16.793 33.419 1.00 17.04 94 VAL A N 1
ATOM 653 C CA . VAL A 1 94 ? 2.971 17.007 32.366 1.00 17.97 94 VAL A CA 1
ATOM 654 C C . VAL A 1 94 ? 1.550 16.975 32.913 1.00 14.84 94 VAL A C 1
ATOM 655 O O . VAL A 1 94 ? 0.585 17.177 32.172 1.00 27.35 94 VAL A O 1
ATOM 659 N N . ASP A 1 95 ? 1.399 16.717 34.205 1.00 20.54 95 ASP A N 1
ATOM 660 C CA . ASP A 1 95 ? 0.101 16.654 34.866 1.00 20.58 95 ASP A CA 1
ATOM 661 C C . ASP A 1 95 ? -0.819 15.613 34.234 1.00 24.10 95 ASP A C 1
ATOM 662 O O . ASP A 1 95 ? -2.000 15.846 33.956 1.00 17.54 95 ASP A O 1
ATOM 667 N N . ARG A 1 96 ? -0.249 14.436 34.022 1.00 20.00 96 ARG A N 1
ATOM 668 C CA . ARG A 1 96 ? -0.882 13.285 33.410 1.00 20.08 96 ARG A CA 1
ATOM 669 C C . ARG A 1 96 ? -0.268 12.023 34.002 1.00 17.14 96 ARG A C 1
ATOM 670 O O . ARG A 1 96 ? 0.947 11.968 34.201 1.00 22.25 96 ARG A O 1
ATOM 678 N N . THR A 1 97 ? -1.104 11.025 34.278 1.00 14.58 97 THR A N 1
ATOM 679 C CA . THR A 1 97 ? -0.497 9.775 34.738 1.00 18.83 97 THR A CA 1
ATOM 680 C C . THR A 1 97 ? 0.100 9.041 33.547 1.00 20.75 97 THR A C 1
ATOM 681 O O . THR A 1 97 ? -0.617 8.500 32.711 1.00 24.31 97 THR A O 1
ATOM 685 N N . ILE A 1 98 ? 1.430 9.018 33.459 1.00 17.98 98 ILE A N 1
ATOM 686 C CA . ILE A 1 98 ? 2.042 8.294 32.337 1.00 14.12 98 ILE A CA 1
ATOM 687 C C . ILE A 1 98 ? 2.268 6.826 32.672 1.00 14.72 98 ILE A C 1
ATOM 688 O O . ILE A 1 98 ? 2.862 6.477 33.691 1.00 16.98 98 ILE A O 1
ATOM 693 N N . ASN A 1 99 ? 1.797 5.923 31.820 1.00 16.25 99 ASN A N 1
ATOM 694 C CA . ASN A 1 99 ? 1.987 4.493 32.037 1.00 17.56 99 ASN A CA 1
ATOM 695 C C . ASN A 1 99 ? 3.460 4.107 31.870 1.00 8.06 99 ASN A C 1
ATOM 696 O O . ASN A 1 99 ? 3.986 4.211 30.767 1.00 11.60 99 ASN A O 1
ATOM 701 N N . PRO A 1 100 ? 4.097 3.658 32.936 1.00 10.03 100 PRO A N 1
ATOM 702 C CA . PRO A 1 100 ? 5.529 3.348 32.863 1.00 9.38 100 PRO A CA 1
ATOM 703 C C . PRO A 1 100 ? 5.846 2.237 31.877 1.00 13.33 100 PRO A C 1
ATOM 704 O O . PRO A 1 100 ? 6.959 2.216 31.346 1.00 15.07 100 PRO A O 1
ATOM 708 N N . MET A 1 101 ? 4.894 1.331 31.637 1.00 14.29 101 MET A N 1
ATOM 709 C CA . MET A 1 101 ? 5.164 0.185 30.775 1.00 10.19 101 MET A CA 1
ATOM 710 C C . MET A 1 101 ? 4.844 0.408 29.312 1.00 10.62 101 MET A C 1
ATOM 711 O O . MET A 1 101 ? 5.505 -0.142 28.431 1.00 12.10 101 MET A O 1
ATOM 716 N N . THR A 1 102 ? 3.822 1.214 29.002 1.00 14.60 102 THR A N 1
ATOM 717 C CA . THR A 1 102 ? 3.422 1.411 27.615 1.00 8.90 102 THR A CA 1
ATOM 718 C C . THR A 1 102 ? 3.645 2.826 27.089 1.00 10.67 102 THR A C 1
ATOM 719 O O . THR A 1 102 ? 3.535 3.016 25.878 1.00 12.83 102 THR A O 1
ATOM 723 N N . GLU A 1 103 ? 3.930 3.808 27.948 1.00 10.38 103 GLU A N 1
ATOM 724 C CA . GLU A 1 103 ? 4.020 5.196 27.494 1.00 8.26 103 GLU A CA 1
ATOM 725 C C . GLU A 1 103 ? 5.400 5.782 27.785 1.00 8.25 103 GLU A C 1
ATOM 726 O O . GLU A 1 103 ? 5.568 7.000 27.752 1.00 10.20 103 GLU A O 1
ATOM 732 N N . VAL A 1 104 ? 6.344 4.882 28.063 1.00 8.95 104 VAL A N 1
ATOM 733 C CA . VAL A 1 104 ? 7.736 5.250 28.301 1.00 14.43 104 VAL A CA 1
ATOM 734 C C . VAL A 1 104 ? 8.617 4.213 27.595 1.00 10.10 104 VAL A C 1
ATOM 735 O O . VAL A 1 104 ? 8.322 3.037 27.756 1.00 9.83 104 VAL A O 1
ATOM 739 N N . LEU A 1 105 ? 9.628 4.661 26.873 1.00 10.87 105 LEU A N 1
ATOM 740 C CA . LEU A 1 105 ? 10.559 3.761 26.209 1.00 10.54 105 LEU A CA 1
ATOM 741 C C . LEU A 1 105 ? 12.004 4.179 26.480 1.00 7.65 105 LEU A C 1
ATOM 742 O O . LEU A 1 105 ? 12.376 5.290 26.136 1.00 8.62 105 LEU A O 1
ATOM 747 N N . VAL A 1 106 ? 12.768 3.300 27.121 1.00 7.37 106 VAL A N 1
ATOM 748 C CA . VAL A 1 106 ? 14.174 3.583 27.388 1.00 6.57 106 VAL A CA 1
ATOM 749 C C . VAL A 1 106 ? 14.989 3.193 26.161 1.00 9.50 106 VAL A C 1
ATOM 750 O O . VAL A 1 106 ? 14.734 2.157 25.555 1.00 8.16 106 VAL A O 1
ATOM 754 N N . THR A 1 107 ? 15.939 4.052 25.815 1.00 8.12 107 THR A N 1
ATOM 755 C CA . THR A 1 107 ? 16.735 3.899 24.606 1.00 8.42 107 THR A CA 1
ATOM 756 C C . THR A 1 107 ? 18.201 4.225 24.866 1.00 8.74 107 THR A C 1
ATOM 757 O O . THR A 1 107 ? 18.543 4.809 25.884 1.00 9.65 107 THR A O 1
ATOM 761 N N . VAL A 1 108 ? 19.041 3.845 23.907 1.00 9.10 108 VAL A N 1
ATOM 762 C CA . VAL A 1 108 ? 20.466 4.139 24.040 1.00 9.08 108 VAL A CA 1
ATOM 763 C C . VAL A 1 108 ? 20.694 5.626 23.771 1.00 9.27 108 VAL A C 1
ATOM 764 O O . VAL A 1 108 ? 20.991 6.042 22.658 1.00 7.75 108 VAL A O 1
ATOM 768 N N . GLY A 1 109 ? 20.530 6.424 24.819 1.00 9.90 109 GLY A N 1
ATOM 769 C CA . GLY A 1 109 ? 20.566 7.868 24.701 1.00 9.55 109 GLY A CA 1
ATOM 770 C C . GLY A 1 109 ? 19.308 8.437 24.058 1.00 5.49 109 GLY A C 1
ATOM 771 O O . GLY A 1 109 ? 18.498 7.704 23.462 1.00 8.06 109 GLY A O 1
ATOM 772 N N . ALA A 1 110 ? 19.186 9.749 24.134 1.00 6.64 110 ALA A N 1
ATOM 773 C CA . ALA A 1 110 ? 18.198 10.476 23.342 1.00 6.97 110 ALA A CA 1
ATOM 774 C C . ALA A 1 110 ? 18.409 10.203 21.862 1.00 8.30 110 ALA A C 1
ATOM 775 O O . ALA A 1 110 ? 17.489 10.239 21.046 1.00 8.81 110 ALA A O 1
ATOM 777 N N . TYR A 1 111 ? 19.664 9.928 21.484 1.00 8.76 111 TYR A N 1
ATOM 778 C CA . TYR A 1 111 ? 20.011 9.633 20.092 1.00 10.79 111 TYR A CA 1
ATOM 779 C C . TYR A 1 111 ? 19.218 8.463 19.530 1.00 7.78 111 TYR A C 1
ATOM 780 O O . TYR A 1 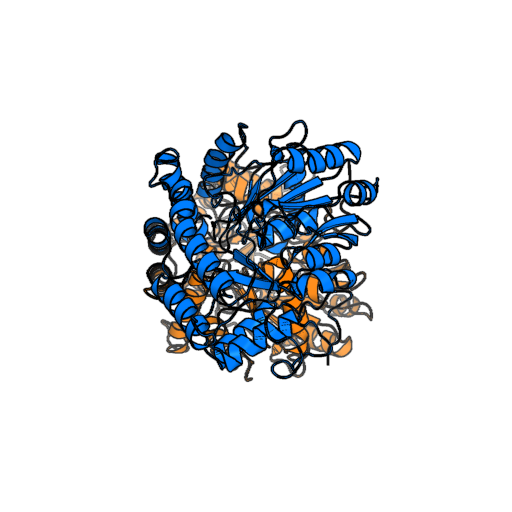111 ? 18.612 8.535 18.457 1.00 9.92 111 TYR A O 1
ATOM 789 N N . GLU A 1 112 ? 19.160 7.334 20.236 1.00 6.22 112 GLU A N 1
ATOM 790 C CA . GLU A 1 112 ? 18.431 6.178 19.715 1.00 6.75 112 GLU A CA 1
ATOM 791 C C . GLU A 1 112 ? 16.923 6.380 19.850 1.00 6.35 112 GLU A C 1
ATOM 792 O O . GLU A 1 112 ? 16.163 5.786 19.085 1.00 8.92 112 GLU A O 1
ATOM 798 N N . ALA A 1 113 ? 16.524 7.214 20.807 1.00 7.60 113 ALA A N 1
ATOM 799 C CA . ALA A 1 113 ? 15.116 7.588 20.930 1.00 7.81 113 ALA A CA 1
ATOM 800 C C . ALA A 1 113 ? 14.681 8.312 19.646 1.00 8.09 113 ALA A C 1
ATOM 801 O O . ALA A 1 113 ? 13.646 8.033 19.065 1.00 9.29 113 ALA A O 1
ATOM 803 N N . LEU A 1 114 ? 15.530 9.242 19.207 1.00 9.43 114 LEU A N 1
ATOM 804 C CA . LEU A 1 114 ? 15.300 9.949 17.951 1.00 5.35 114 LEU A CA 1
ATOM 805 C C . LEU A 1 114 ? 15.283 8.963 16.793 1.00 9.09 114 LEU A C 1
ATOM 806 O O . LEU A 1 114 ? 14.418 9.021 15.929 1.00 8.82 114 LEU A O 1
ATOM 811 N N . TYR A 1 115 ? 16.245 8.048 16.766 1.00 6.74 115 TYR A N 1
ATOM 812 C CA . TYR A 1 115 ? 16.276 7.045 15.709 1.00 7.97 115 TYR A CA 1
ATOM 813 C C . TYR A 1 115 ? 15.002 6.215 15.668 1.00 9.32 115 TYR A C 1
ATOM 814 O O . TYR A 1 115 ? 14.391 6.010 14.612 1.00 11.09 115 TYR A O 1
ATOM 823 N N . ALA A 1 116 ? 14.567 5.703 16.819 1.00 8.41 116 ALA A N 1
ATOM 824 C CA . ALA A 1 116 ? 13.357 4.873 16.872 1.00 9.55 116 ALA A CA 1
ATOM 825 C C . ALA A 1 116 ? 12.111 5.649 16.439 1.00 6.79 116 ALA A C 1
ATOM 826 O O . ALA A 1 116 ? 11.239 5.081 15.773 1.00 8.59 116 ALA A O 1
ATOM 828 N N . THR A 1 117 ? 12.048 6.921 16.830 1.00 8.71 117 THR A N 1
ATOM 829 C CA . THR A 1 117 ? 10.895 7.762 16.490 1.00 8.78 117 THR A CA 1
ATOM 830 C C . THR A 1 117 ? 10.863 8.037 14.990 1.00 10.58 117 THR A C 1
ATOM 831 O O . THR A 1 117 ? 9.821 7.924 14.346 1.00 11.28 117 THR A O 1
ATOM 835 N N . ILE A 1 118 ? 12.004 8.405 14.412 1.00 12.21 118 ILE A N 1
ATOM 836 C CA . ILE A 1 118 ? 12.004 8.746 12.981 1.00 13.12 118 ILE A CA 1
ATOM 837 C C . ILE A 1 118 ? 11.903 7.524 12.085 1.00 12.19 118 ILE A C 1
ATOM 838 O O . ILE A 1 118 ? 11.242 7.568 11.038 1.00 16.03 118 ILE A O 1
ATOM 843 N N . GLN A 1 119 ? 12.534 6.428 12.485 1.00 9.64 119 GLN A N 1
ATOM 844 C CA . GLN A 1 119 ? 12.451 5.146 11.788 1.00 11.67 119 GLN A CA 1
ATOM 845 C C . GLN A 1 119 ? 11.059 4.536 11.890 1.00 9.92 119 GLN A C 1
ATOM 846 O O . GLN A 1 119 ? 10.574 3.871 10.971 1.00 14.00 119 GLN A O 1
ATOM 852 N N . GLY A 1 120 ? 10.366 4.746 13.020 1.00 10.93 120 GLY A N 1
ATOM 853 C CA . GLY A 1 120 ? 9.057 4.128 13.157 1.00 9.81 120 GLY A CA 1
ATOM 854 C C . GLY A 1 120 ? 7.892 4.995 12.701 1.00 9.92 120 GLY A C 1
ATOM 855 O O . GLY A 1 120 ? 6.755 4.492 12.668 1.00 11.16 120 GLY A O 1
ATOM 856 N N . HIS A 1 121 ? 8.136 6.258 12.360 1.00 9.55 121 HIS A N 1
ATOM 857 C CA . HIS A 1 121 ? 7.041 7.142 11.958 1.00 9.99 121 HIS A CA 1
ATOM 858 C C . HIS A 1 121 ? 7.296 7.904 10.666 1.00 13.78 121 HIS A C 1
ATOM 859 O O . HIS A 1 121 ? 6.453 8.723 10.291 1.00 12.48 121 HIS A O 1
ATOM 866 N N . VAL A 1 122 ? 8.430 7.637 10.028 1.00 11.30 122 VAL A N 1
ATOM 867 C CA . VAL A 1 122 ? 8.742 8.273 8.747 1.00 15.71 122 VAL A CA 1
ATOM 868 C C . VAL A 1 122 ? 8.918 7.213 7.671 1.00 11.75 122 VAL A C 1
ATOM 869 O O . VAL A 1 122 ? 9.804 6.357 7.751 1.00 11.38 122 VAL A O 1
ATOM 873 N N . ASP A 1 123 ? 8.059 7.287 6.645 1.00 11.90 123 ASP A N 1
ATOM 874 C CA . ASP A 1 123 ? 8.126 6.326 5.547 1.00 13.91 123 ASP A CA 1
ATOM 875 C C . ASP A 1 123 ? 8.539 7.007 4.255 1.00 13.54 123 ASP A C 1
ATOM 876 O O . ASP A 1 123 ? 8.714 8.225 4.237 1.00 15.72 123 ASP A O 1
ATOM 881 N N . GLU A 1 124 ? 8.691 6.218 3.202 1.00 16.79 124 GLU A N 1
ATOM 882 C CA . GLU A 1 124 ? 9.137 6.774 1.933 1.00 19.28 124 GLU A CA 1
ATOM 883 C C . GLU A 1 124 ? 8.238 7.934 1.499 1.00 17.66 124 GLU A C 1
ATOM 884 O O . GLU A 1 124 ? 7.025 7.729 1.458 1.00 23.01 124 GLU A O 1
ATOM 890 N N . GLY A 1 125 ? 8.831 9.088 1.212 1.00 15.22 125 GLY A N 1
ATOM 891 C CA . GLY A 1 125 ? 8.074 10.224 0.716 1.00 17.55 125 GLY A CA 1
ATOM 892 C C . GLY A 1 125 ? 7.513 11.120 1.796 1.00 16.19 125 GLY A C 1
ATOM 893 O O . GLY A 1 125 ? 7.050 12.231 1.542 1.00 10.47 125 GLY A O 1
ATOM 894 N N . ASP A 1 126 ? 7.546 10.652 3.049 1.00 11.54 126 ASP A N 1
ATOM 895 C CA . ASP A 1 126 ? 7.029 11.519 4.104 1.00 9.57 126 ASP A CA 1
ATOM 896 C C . ASP A 1 126 ? 7.898 12.763 4.271 1.00 11.19 126 ASP A C 1
ATOM 897 O O . ASP A 1 126 ? 9.131 12.672 4.269 1.00 10.63 126 ASP A O 1
ATOM 902 N N . GLU A 1 127 ? 7.252 13.910 4.426 1.00 12.40 127 GLU A N 1
ATOM 903 C CA . GLU A 1 127 ? 7.987 15.156 4.650 1.00 10.45 127 GLU A CA 1
ATOM 904 C C . GLU A 1 127 ? 8.160 15.380 6.144 1.00 9.45 127 GLU A C 1
ATOM 905 O O . GLU A 1 127 ? 7.267 15.106 6.941 1.00 12.37 127 GLU A O 1
ATOM 911 N N . VAL A 1 128 ? 9.350 15.870 6.495 1.00 9.13 128 VAL A N 1
ATOM 912 C CA . VAL A 1 128 ? 9.699 16.164 7.877 1.00 9.93 128 VAL A CA 1
ATOM 913 C C . VAL A 1 128 ? 10.335 17.544 7.951 1.00 9.92 128 VAL A C 1
ATOM 914 O O . VAL A 1 128 ? 11.358 17.794 7.301 1.00 7.82 128 VAL A O 1
ATOM 918 N N . ILE A 1 129 ? 9.732 18.462 8.711 1.00 8.35 129 ILE A N 1
ATOM 919 C CA . ILE A 1 129 ? 10.343 19.800 8.727 1.00 8.25 129 ILE A CA 1
ATOM 920 C C . ILE A 1 129 ? 11.362 19.832 9.866 1.00 12.24 129 ILE A C 1
ATOM 921 O O . ILE A 1 129 ? 11.144 19.290 10.949 1.00 8.36 129 ILE A O 1
ATOM 926 N N . ILE A 1 130 ? 12.503 20.422 9.533 1.00 10.48 130 ILE A N 1
ATOM 927 C CA . ILE A 1 130 ? 13.644 20.523 10.439 1.00 9.49 130 ILE A CA 1
ATOM 928 C C . ILE A 1 130 ? 14.001 21.991 10.633 1.00 7.36 130 ILE A C 1
ATOM 929 O O . ILE A 1 130 ? 14.098 22.738 9.644 1.00 8.34 130 ILE A O 1
ATOM 934 N N . ILE A 1 131 ? 14.168 22.411 11.879 1.00 9.40 131 ILE A N 1
ATOM 935 C CA . ILE A 1 131 ? 14.520 23.797 12.200 1.00 8.63 131 ILE A CA 1
ATOM 936 C C . ILE A 1 131 ? 16.035 23.923 12.319 1.00 10.29 131 ILE A C 1
ATOM 937 O O . ILE A 1 131 ? 16.657 23.163 13.063 1.00 9.11 131 ILE A O 1
ATOM 942 N N . GLU A 1 132 ? 16.604 24.870 11.585 1.00 9.55 132 GLU A N 1
ATOM 943 C CA . GLU A 1 132 ? 18.044 25.097 11.584 1.00 10.04 132 GLU A CA 1
ATOM 944 C C . GLU A 1 132 ? 18.426 26.196 12.571 1.00 7.68 132 GLU A C 1
ATOM 945 O O . GLU A 1 132 ? 17.621 27.132 12.731 1.00 11.21 132 GLU A O 1
ATOM 951 N N . PRO A 1 133 ? 19.585 26.172 13.225 1.00 7.93 133 PRO A N 1
ATOM 952 C CA . PRO A 1 133 ? 20.563 25.075 13.208 1.00 8.26 133 PRO A CA 1
ATOM 953 C C . PRO A 1 133 ? 20.001 23.817 13.877 1.00 11.65 133 PRO A C 1
ATOM 954 O O . PRO A 1 133 ? 19.336 23.933 14.910 1.00 10.55 133 PRO A O 1
ATOM 958 N N . PHE A 1 134 ? 20.214 22.661 13.248 1.00 8.28 134 PHE A N 1
ATOM 959 C CA . PHE A 1 134 ? 19.623 21.443 13.784 1.00 10.25 134 PHE A CA 1
ATOM 960 C C . PHE A 1 134 ? 20.674 20.555 14.434 1.00 11.05 134 PHE A C 1
ATOM 961 O O . PHE A 1 134 ? 21.849 20.546 14.069 1.00 10.68 134 PHE A O 1
ATOM 969 N N . PHE A 1 135 ? 20.213 19.800 15.434 1.00 9.31 135 PHE A N 1
ATOM 970 C CA . PHE A 1 135 ? 21.084 18.781 16.025 1.00 7.77 135 PHE A CA 1
ATOM 971 C C . PHE A 1 135 ? 21.536 17.837 14.914 1.00 10.89 135 PHE A C 1
ATOM 972 O O . PHE A 1 135 ? 20.705 17.481 14.080 1.00 9.55 135 PHE A O 1
ATOM 980 N N . ASP A 1 136 ? 22.809 17.475 14.913 1.00 11.04 136 ASP A N 1
ATOM 981 C CA . ASP A 1 136 ? 23.489 16.753 13.846 1.00 17.21 136 ASP A CA 1
ATOM 982 C C . ASP A 1 136 ? 22.648 15.681 13.162 1.00 13.67 136 ASP A C 1
ATOM 983 O O . ASP A 1 136 ? 22.546 15.676 11.928 1.00 16.89 136 ASP A O 1
ATOM 988 N N . CYS A 1 137 ? 22.079 14.765 13.932 1.00 10.82 137 CYS A N 1
ATOM 989 C CA . CYS A 1 137 ? 21.452 13.565 13.399 1.00 10.06 137 CYS A CA 1
ATOM 990 C C . CYS A 1 137 ? 20.083 13.769 12.765 1.00 7.33 137 CYS A C 1
ATOM 991 O O . CYS A 1 137 ? 19.618 12.843 12.090 1.00 7.70 137 CYS A O 1
ATOM 994 N N . TYR A 1 138 ? 19.423 14.900 12.938 1.00 8.83 138 TYR A N 1
ATOM 995 C CA . TYR A 1 138 ? 18.073 15.053 12.400 1.00 15.55 138 TYR A CA 1
ATOM 996 C C . TYR A 1 138 ? 18.036 14.821 10.894 1.00 10.30 138 TYR A C 1
ATOM 997 O O . TYR A 1 138 ? 17.225 14.013 10.458 1.00 9.07 138 TYR A O 1
ATOM 1006 N N . GLU A 1 139 ? 18.867 15.482 10.091 1.00 12.25 139 GLU A N 1
ATOM 1007 C CA . GLU A 1 139 ? 18.789 15.266 8.642 1.00 14.05 139 GLU A CA 1
ATOM 1008 C C . GLU A 1 139 ? 19.140 13.852 8.206 1.00 11.91 139 GLU A C 1
ATOM 1009 O O . GLU A 1 139 ? 18.380 13.240 7.453 1.00 11.75 139 GLU A O 1
ATOM 1015 N N . PRO A 1 140 ? 20.276 13.267 8.591 1.00 9.27 140 PRO A N 1
ATOM 1016 C CA . PRO A 1 140 ? 20.583 11.916 8.119 1.00 9.36 140 PRO A CA 1
ATOM 1017 C C . PRO A 1 140 ? 19.579 10.844 8.536 1.00 11.57 140 PRO A C 1
ATOM 1018 O O . PRO A 1 140 ? 19.295 9.920 7.763 1.00 11.38 140 PRO A O 1
ATOM 1022 N N . MET A 1 141 ? 19.038 10.938 9.748 1.00 10.21 141 MET A N 1
ATOM 1023 C CA . MET A 1 141 ? 18.019 9.974 10.174 1.00 7.65 141 MET A CA 1
ATOM 1024 C C . MET A 1 141 ? 16.772 10.049 9.303 1.00 8.56 141 MET A C 1
ATOM 1025 O O . MET A 1 141 ? 16.237 9.049 8.828 1.00 11.56 141 MET A O 1
ATOM 1030 N N . VAL A 1 142 ? 16.281 11.271 9.068 1.00 10.19 142 VAL A N 1
ATOM 1031 C CA . VAL A 1 142 ? 15.160 11.442 8.150 1.00 13.23 142 VAL A CA 1
ATOM 1032 C C . VAL A 1 142 ? 15.465 10.860 6.770 1.00 12.61 142 VAL A C 1
ATOM 1033 O O . VAL A 1 142 ? 14.644 10.114 6.228 1.00 14.41 142 VAL A O 1
ATOM 1037 N N . LYS A 1 143 ? 16.622 11.189 6.209 1.00 11.73 143 LYS A N 1
ATOM 1038 C CA . LYS A 1 143 ? 16.977 10.664 4.886 1.00 15.97 143 LYS A CA 1
ATOM 1039 C C . LYS A 1 143 ? 17.048 9.142 4.881 1.00 13.74 143 LYS A C 1
ATOM 1040 O O . LYS A 1 143 ? 16.564 8.488 3.954 1.00 14.68 143 LYS A O 1
ATOM 1046 N N . ALA A 1 144 ? 17.651 8.578 5.919 1.00 9.94 144 ALA A N 1
ATOM 1047 C CA . ALA A 1 144 ? 17.764 7.132 6.033 1.00 14.62 144 ALA A CA 1
ATOM 1048 C C . ALA A 1 144 ? 16.403 6.440 6.086 1.00 14.33 144 ALA A C 1
ATOM 1049 O O . ALA A 1 144 ? 16.265 5.291 5.657 1.00 18.08 144 ALA A O 1
ATOM 1051 N N . ALA A 1 145 ? 15.398 7.133 6.617 1.00 10.82 145 ALA A N 1
ATOM 1052 C CA . ALA A 1 145 ? 14.055 6.602 6.724 1.00 12.70 145 ALA A CA 1
ATOM 1053 C C . ALA A 1 145 ? 13.246 6.803 5.444 1.00 14.39 145 ALA A C 1
ATOM 1054 O O . ALA A 1 145 ? 12.078 6.399 5.410 1.00 16.11 145 ALA A O 1
ATOM 1056 N N . GLY A 1 146 ? 13.864 7.390 4.422 1.00 16.59 146 GLY A N 1
ATOM 1057 C CA . GLY A 1 146 ? 13.189 7.611 3.147 1.00 12.01 146 GLY A CA 1
ATOM 1058 C C . GLY A 1 146 ? 12.388 8.896 3.129 1.00 13.99 146 GLY A C 1
ATOM 1059 O O . GLY A 1 146 ? 11.652 9.194 2.169 1.00 12.54 146 GLY A O 1
ATOM 1060 N N . GLY A 1 147 ? 12.500 9.685 4.191 1.00 9.02 147 GLY A N 1
ATOM 1061 C CA . GLY A 1 147 ? 11.745 10.925 4.268 1.00 8.41 147 GLY A CA 1
ATOM 1062 C C . GLY A 1 147 ? 12.419 12.074 3.551 1.00 7.83 147 GLY A C 1
ATOM 1063 O O . GLY A 1 147 ? 13.579 12.012 3.128 1.00 10.05 147 GLY A O 1
ATOM 1064 N N . ILE A 1 148 ? 11.669 13.151 3.383 1.00 7.92 148 ILE A N 1
ATOM 1065 C CA . ILE A 1 148 ? 12.135 14.334 2.676 1.00 12.26 148 ILE A CA 1
ATOM 1066 C C . ILE A 1 148 ? 12.191 15.481 3.670 1.00 11.35 148 ILE A C 1
ATOM 1067 O O . ILE A 1 148 ? 11.163 15.975 4.155 1.00 9.47 148 ILE A O 1
ATOM 1072 N N . PRO A 1 149 ? 13.414 15.891 4.007 1.00 11.95 149 PRO A N 1
ATOM 1073 C CA . PRO A 1 149 ? 13.543 16.971 4.985 1.00 6.17 149 PRO A CA 1
ATOM 1074 C C . PRO A 1 149 ? 13.123 18.306 4.397 1.00 9.89 149 PRO A C 1
ATOM 1075 O O . PRO A 1 149 ? 13.354 18.622 3.226 1.00 12.31 149 PRO A O 1
ATOM 1079 N N . ARG A 1 150 ? 12.498 19.125 5.224 1.00 12.68 150 ARG A N 1
ATOM 1080 C CA . ARG A 1 150 ? 12.154 20.472 4.810 1.00 13.68 150 ARG A CA 1
ATOM 1081 C C . ARG A 1 150 ? 12.679 21.449 5.854 1.00 13.96 150 ARG A C 1
ATOM 1082 O O . ARG A 1 150 ? 12.209 21.408 6.989 1.00 11.62 150 ARG A O 1
ATOM 1090 N N . PHE A 1 151 ? 13.637 22.278 5.470 1.00 10.33 151 PHE A N 1
ATOM 1091 C CA . PHE A 1 151 ? 14.358 23.140 6.392 1.00 9.04 151 PHE A CA 1
ATOM 1092 C C . PHE A 1 151 ? 13.859 24.580 6.468 1.00 7.78 151 PHE A C 1
ATOM 1093 O O . PHE A 1 151 ? 13.463 25.167 5.454 1.00 11.30 151 PHE A O 1
ATOM 1101 N N . ILE A 1 152 ? 13.910 25.146 7.663 1.00 9.71 152 ILE A N 1
ATOM 1102 C CA . ILE A 1 152 ? 13.619 26.511 8.028 1.00 12.89 152 ILE A CA 1
ATOM 1103 C C . ILE A 1 152 ? 14.608 26.951 9.117 1.00 9.41 152 ILE A C 1
ATOM 1104 O O . ILE A 1 152 ? 14.685 26.224 10.124 1.00 8.34 152 ILE A O 1
ATOM 1109 N N . PRO A 1 153 ? 15.336 28.031 8.889 1.00 8.57 153 PRO A N 1
ATOM 1110 C CA . PRO A 1 153 ? 16.273 28.508 9.903 1.00 11.46 153 PRO A CA 1
ATOM 1111 C C . PRO A 1 153 ? 15.690 29.505 10.895 1.00 13.37 153 PRO A C 1
ATOM 1112 O O . PRO A 1 153 ? 14.852 30.345 10.576 1.00 11.16 153 PRO A O 1
ATOM 1116 N N . LEU A 1 154 ? 16.173 29.388 12.118 1.00 12.19 154 LEU A N 1
ATOM 1117 C CA . LEU A 1 154 ? 16.091 30.403 13.144 1.00 9.96 154 LEU A CA 1
ATOM 1118 C C . LEU A 1 154 ? 17.099 31.512 12.836 1.00 12.63 154 LEU A C 1
ATOM 1119 O O . LEU A 1 154 ? 18.296 31.227 12.712 1.00 14.67 154 LEU A O 1
ATOM 1124 N N . LYS A 1 155 ? 16.624 32.737 12.700 1.00 13.91 155 LYS A N 1
ATOM 1125 C CA . LYS A 1 155 ? 17.515 33.850 12.373 1.00 15.19 155 LYS A CA 1
ATOM 1126 C C . LYS A 1 155 ? 17.442 34.954 13.418 1.00 12.32 155 LYS A C 1
ATOM 1127 O O . LYS A 1 155 ? 16.373 35.316 13.918 1.00 15.53 155 LYS A O 1
ATOM 1133 N N . PRO A 1 156 ? 18.585 35.531 13.777 1.00 14.14 156 PRO A N 1
ATOM 1134 C CA . PRO A 1 156 ? 18.592 36.559 14.823 1.00 14.34 156 PRO A CA 1
ATOM 1135 C C . PRO A 1 156 ? 17.999 37.894 14.389 1.00 26.52 156 PRO A C 1
ATOM 1136 O O . PRO A 1 156 ? 17.800 38.159 13.205 1.00 25.03 156 PRO A O 1
ATOM 1140 N N . ASN A 1 157 ? 17.746 38.735 15.393 1.00 39.24 157 ASN A N 1
ATOM 1141 C CA . ASN A 1 157 ? 17.370 40.127 15.199 1.00 51.51 157 ASN A CA 1
ATOM 1142 C C . ASN A 1 157 ? 18.516 41.041 15.635 1.00 60.02 157 ASN A C 1
ATOM 1143 O O . ASN A 1 157 ? 18.476 41.627 16.733 1.00 78.47 157 ASN A O 1
ATOM 1148 N N . LYS A 1 158 ? 19.548 41.175 14.794 1.00 67.97 158 LYS A N 1
ATOM 1149 C CA . LYS A 1 158 ? 20.695 42.004 15.176 1.00 75.86 158 LYS A CA 1
ATOM 1150 C C . LYS A 1 158 ? 20.474 43.476 14.826 1.00 77.86 158 LYS A C 1
ATOM 1151 O O . LYS A 1 158 ? 20.865 43.931 13.751 1.00 71.74 158 LYS A O 1
ATOM 1157 N N . THR A 1 159 ? 19.850 44.170 15.775 1.00 78.28 159 THR A N 1
ATOM 1158 C CA . THR A 1 159 ? 19.561 45.590 15.742 1.00 76.88 159 THR A CA 1
ATOM 1159 C C . THR A 1 159 ? 18.799 46.002 17.035 1.00 75.95 159 THR A C 1
ATOM 1160 O O . THR A 1 159 ? 17.863 46.780 17.028 1.00 75.66 159 THR A O 1
ATOM 1164 N N . GLY A 1 160 ? 19.299 45.408 18.137 1.00 73.12 160 GLY A N 1
ATOM 1165 C CA . GLY A 1 160 ? 18.734 45.687 19.457 1.00 72.27 160 GLY A CA 1
ATOM 1166 C C . GLY A 1 160 ? 19.814 45.531 20.533 1.00 71.52 160 GLY A C 1
ATOM 1167 O O . GLY A 1 160 ? 19.651 44.740 21.468 1.00 73.49 160 GLY A O 1
ATOM 1168 N N . GLY A 1 161 ? 20.893 46.285 20.379 1.00 68.41 161 GLY A N 1
ATOM 1169 C CA . GLY A 1 161 ? 22.026 46.246 21.294 1.00 63.32 161 GLY A CA 1
ATOM 1170 C C . GLY A 1 161 ? 22.643 44.862 21.362 1.00 62.31 161 GLY A C 1
ATOM 1171 O O . GLY A 1 161 ? 23.184 44.353 20.370 1.00 66.44 161 GLY A O 1
ATOM 1172 N N . THR A 1 162 ? 22.565 44.257 22.543 1.00 60.56 162 THR A N 1
ATOM 1173 C CA . THR A 1 162 ? 23.034 42.900 22.770 1.00 57.66 162 THR A CA 1
ATOM 1174 C C . THR A 1 162 ? 22.061 41.890 22.174 1.00 41.83 162 THR A C 1
ATOM 1175 O O . THR A 1 162 ? 21.007 42.289 21.674 1.00 38.82 162 THR A O 1
ATOM 1179 N N . ILE A 1 163 ? 22.413 40.604 22.247 1.00 32.44 163 ILE A N 1
ATOM 1180 C CA . ILE A 1 163 ? 21.533 39.601 21.650 1.00 21.73 163 ILE A CA 1
ATOM 1181 C C . ILE A 1 163 ? 21.335 38.406 22.577 1.00 18.99 163 ILE A C 1
ATOM 1182 O O . ILE A 1 163 ? 22.249 37.896 23.234 1.00 14.15 163 ILE A O 1
ATOM 1187 N N . SER A 1 164 ? 20.080 37.962 22.617 1.00 14.68 164 SER A N 1
ATOM 1188 C CA . SER A 1 164 ? 19.659 36.787 23.380 1.00 11.15 164 SER A CA 1
ATOM 1189 C C . SER A 1 164 ? 19.188 35.726 22.393 1.00 12.19 164 SER A C 1
ATOM 1190 O O . SER A 1 164 ? 18.786 36.027 21.258 1.00 11.33 164 SER A O 1
ATOM 1193 N N . SER A 1 165 ? 19.228 34.454 22.787 1.00 11.98 165 SER A N 1
ATOM 1194 C CA . SER A 1 165 ? 18.701 33.378 21.965 1.00 9.30 165 SER A CA 1
ATOM 1195 C C . SER A 1 165 ? 17.213 33.591 21.666 1.00 6.32 165 SER A C 1
ATOM 1196 O O . SER A 1 165 ? 16.690 33.073 20.680 1.00 7.77 165 SER A O 1
ATOM 1199 N N . ALA A 1 166 ? 16.530 34.357 22.514 1.00 12.12 166 ALA A N 1
ATOM 1200 C CA . ALA A 1 166 ? 15.126 34.682 22.239 1.00 11.39 166 ALA A CA 1
ATOM 1201 C C . ALA A 1 166 ? 14.993 35.514 20.964 1.00 10.94 166 ALA A C 1
ATOM 1202 O O . ALA A 1 166 ? 13.893 35.534 20.389 1.00 12.55 166 ALA A O 1
ATOM 1204 N N . ASP A 1 167 ? 16.054 36.204 20.551 1.00 10.95 167 ASP A N 1
ATOM 1205 C CA . ASP A 1 167 ? 16.050 37.066 19.370 1.00 10.64 167 ASP A CA 1
ATOM 1206 C C . ASP A 1 167 ? 16.202 36.255 18.091 1.00 13.84 167 ASP A C 1
ATOM 1207 O O . ASP A 1 167 ? 15.974 36.731 16.968 1.00 13.77 167 ASP A O 1
ATOM 1212 N N . TRP A 1 168 ? 16.612 34.993 18.277 1.00 9.69 168 TRP A N 1
ATOM 1213 C CA . TRP A 1 168 ? 16.675 34.086 17.139 1.00 12.28 168 TRP A CA 1
ATOM 1214 C C . TRP A 1 168 ? 15.283 33.521 16.878 1.00 8.10 168 TRP A C 1
ATOM 1215 O O . TRP A 1 168 ? 14.789 32.752 17.696 1.00 10.29 168 TRP A O 1
ATOM 1226 N N . VAL A 1 169 ? 14.658 33.914 15.768 1.00 9.12 169 VAL A N 1
ATOM 1227 C CA . VAL A 1 169 ? 13.271 33.481 15.552 1.00 12.67 169 VAL A CA 1
ATOM 1228 C C . VAL A 1 169 ? 13.026 32.927 14.161 1.00 12.79 169 VAL A C 1
ATOM 1229 O O . VAL A 1 169 ? 13.808 33.077 13.225 1.00 13.03 169 VAL A O 1
ATOM 1233 N N . LEU A 1 170 ? 11.885 32.262 14.001 1.00 11.57 170 LEU A N 1
ATOM 1234 C CA . LEU A 1 170 ? 11.445 31.667 12.750 1.00 14.44 170 LEU A CA 1
ATOM 1235 C C . LEU A 1 170 ? 10.501 32.631 12.025 1.00 20.03 170 LEU A C 1
ATOM 1236 O O . LEU A 1 170 ? 9.760 33.367 12.696 1.00 20.69 170 LEU A O 1
ATOM 1241 N N . ASP A 1 171 ? 10.510 32.628 10.704 1.00 16.39 171 ASP A N 1
ATOM 1242 C CA . ASP A 1 171 ? 9.500 33.380 9.956 1.00 16.24 171 ASP A CA 1
ATOM 1243 C C . ASP A 1 171 ? 8.211 32.570 9.905 1.00 13.63 171 ASP A C 1
ATOM 1244 O O . ASP A 1 171 ? 8.144 31.475 9.347 1.00 16.27 171 ASP A O 1
ATOM 1249 N N . ASN A 1 172 ? 7.165 33.117 10.526 1.00 17.25 172 ASN A N 1
ATOM 1250 C CA . ASN A 1 172 ? 5.923 32.367 10.671 1.0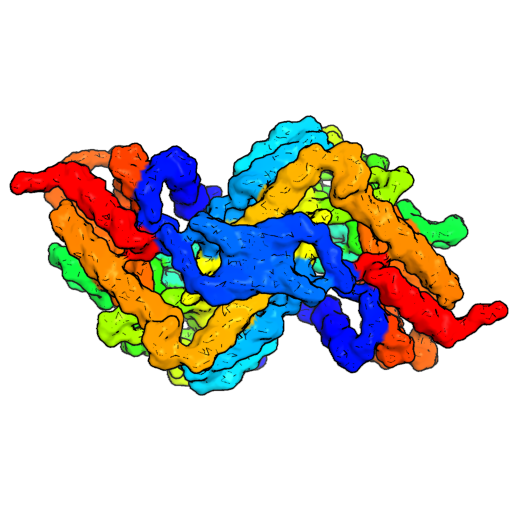0 20.73 172 ASN A CA 1
ATOM 1251 C C . ASN A 1 172 ? 5.296 32.126 9.305 1.00 21.62 172 ASN A C 1
ATOM 1252 O O . ASN A 1 172 ? 4.789 31.038 9.024 1.00 19.82 172 ASN A O 1
ATOM 1257 N N . ASN A 1 173 ? 5.354 33.145 8.444 1.00 22.29 173 ASN A N 1
ATOM 1258 C CA . ASN A 1 173 ? 4.798 32.970 7.107 1.00 20.01 173 ASN A CA 1
ATOM 1259 C C . ASN A 1 173 ? 5.504 31.825 6.384 1.00 17.86 173 ASN A C 1
ATOM 1260 O O . ASN A 1 173 ? 4.851 30.980 5.777 1.00 17.94 173 ASN A O 1
ATOM 1265 N N . GLU A 1 174 ? 6.823 31.833 6.473 1.00 19.61 174 GLU A N 1
ATOM 1266 C CA . GLU A 1 174 ? 7.676 30.786 5.935 1.00 19.71 174 GLU A CA 1
ATOM 1267 C C . GLU A 1 174 ? 7.339 29.436 6.558 1.00 15.84 174 GLU A C 1
ATOM 1268 O O . GLU A 1 174 ? 7.245 28.414 5.885 1.00 18.48 174 GLU A O 1
ATOM 1274 N N . LEU A 1 175 ? 7.142 29.432 7.873 1.00 15.63 175 LEU A N 1
ATOM 1275 C CA . LEU A 1 175 ? 6.826 28.206 8.589 1.00 16.78 175 LEU A CA 1
ATOM 1276 C C . LEU A 1 175 ? 5.479 27.619 8.180 1.00 14.85 175 LEU A C 1
ATOM 1277 O O . LEU A 1 175 ? 5.400 26.411 7.921 1.00 20.94 175 LEU A O 1
ATOM 1282 N N . GLU A 1 176 ? 4.439 28.445 8.136 1.00 15.74 176 GLU A N 1
ATOM 1283 C CA . GLU A 1 176 ? 3.113 27.996 7.736 1.00 15.72 176 GLU A CA 1
ATOM 1284 C C . GLU A 1 176 ? 3.105 27.459 6.302 1.00 17.78 176 GLU A C 1
ATOM 1285 O O . GLU A 1 176 ? 2.403 26.499 5.995 1.00 18.43 176 GLU A O 1
ATOM 1291 N N . ALA A 1 177 ? 3.880 28.095 5.429 1.00 17.74 177 ALA A N 1
ATOM 1292 C CA . ALA A 1 177 ? 3.943 27.748 4.023 1.00 17.06 177 ALA A CA 1
ATOM 1293 C C . ALA A 1 177 ? 4.614 26.396 3.807 1.00 10.59 177 ALA A C 1
ATOM 1294 O O . ALA A 1 177 ? 4.471 25.747 2.779 1.00 13.71 177 ALA A O 1
ATOM 1296 N N . LEU A 1 178 ? 5.388 25.985 4.804 1.00 13.03 178 LEU A N 1
ATOM 1297 C CA . LEU A 1 178 ? 6.142 24.740 4.752 1.00 14.81 178 LEU A CA 1
ATOM 1298 C C . LEU A 1 178 ? 5.278 23.534 5.081 1.00 11.31 178 LEU A C 1
ATOM 1299 O O . LEU A 1 178 ? 5.541 22.415 4.661 1.00 14.47 178 LEU A O 1
ATOM 1304 N N . PHE A 1 179 ? 4.211 23.762 5.839 1.00 13.02 179 PHE A N 1
ATOM 1305 C CA . PHE A 1 179 ? 3.284 22.715 6.220 1.00 13.13 179 PHE A CA 1
ATOM 1306 C C . PHE A 1 179 ? 2.223 22.440 5.152 1.00 12.67 179 PHE A C 1
ATOM 1307 O O . PHE A 1 179 ? 1.563 23.359 4.671 1.00 15.07 179 PHE A O 1
ATOM 1315 N N . ASN A 1 180 ? 2.051 21.162 4.827 1.00 15.11 180 ASN A N 1
ATOM 1316 C CA . ASN A 1 180 ? 0.902 20.749 4.021 1.00 12.86 180 ASN A CA 1
ATOM 1317 C C . ASN A 1 180 ? 0.475 19.335 4.388 1.00 14.43 180 ASN A C 1
ATOM 1318 O O . ASN A 1 180 ? 0.975 18.733 5.334 1.00 12.29 180 ASN A O 1
ATOM 1323 N N . GLU A 1 181 ? -0.468 18.770 3.640 1.00 12.11 181 GLU A N 1
ATOM 1324 C CA . GLU A 1 181 ? -0.911 17.409 3.955 1.00 15.83 181 GLU A CA 1
ATOM 1325 C C . GLU A 1 181 ? 0.205 16.372 3.866 1.00 12.88 181 GLU A C 1
ATOM 1326 O O . GLU A 1 181 ? 0.092 15.286 4.439 1.00 13.29 181 GLU A O 1
ATOM 1332 N N . LYS A 1 182 ? 1.310 16.655 3.169 1.00 11.95 182 LYS A N 1
ATOM 1333 C CA . LYS A 1 182 ? 2.418 15.688 3.091 1.00 12.25 182 LYS A CA 1
ATOM 1334 C C . LYS A 1 182 ? 3.327 15.743 4.320 1.00 8.56 182 LYS A C 1
ATOM 1335 O O . LYS A 1 182 ? 4.196 14.880 4.501 1.00 11.43 182 LYS A O 1
ATOM 1341 N N . THR A 1 183 ? 3.156 16.736 5.161 1.00 8.58 183 THR A N 1
ATOM 1342 C CA . THR A 1 183 ? 3.985 16.888 6.363 1.00 8.48 183 THR A CA 1
ATOM 1343 C C . THR A 1 183 ? 3.596 15.779 7.334 1.00 12.85 183 THR A C 1
ATOM 1344 O O . THR A 1 183 ? 2.452 15.706 7.775 1.00 15.59 183 THR A O 1
ATOM 1348 N N . LYS A 1 184 ? 4.542 14.904 7.668 1.00 10.30 184 LYS A N 1
ATOM 1349 C CA . LYS A 1 184 ? 4.259 13.807 8.588 1.00 11.58 184 LYS A CA 1
ATOM 1350 C C . LYS A 1 184 ? 4.691 14.199 9.998 1.00 12.31 184 LYS A C 1
ATOM 1351 O O . LYS A 1 184 ? 4.097 13.850 11.004 1.00 9.19 184 LYS A O 1
ATOM 1357 N N . MET A 1 185 ? 5.788 14.962 10.048 1.00 8.20 185 MET A N 1
ATOM 1358 C CA . MET A 1 185 ? 6.482 15.168 11.316 1.00 8.15 185 MET A CA 1
ATOM 1359 C C . MET A 1 185 ? 7.205 16.511 11.290 1.00 8.38 185 MET A C 1
ATOM 1360 O O . MET A 1 185 ? 7.603 16.989 10.229 1.00 9.27 185 MET A O 1
ATOM 1365 N N . ILE A 1 186 ? 7.315 17.097 12.467 1.00 10.17 186 ILE A N 1
ATOM 1366 C CA . ILE A 1 186 ? 8.115 18.275 12.719 1.00 6.66 186 ILE A CA 1
ATOM 1367 C C . ILE A 1 186 ? 8.960 17.988 13.965 1.00 10.39 186 ILE A C 1
ATOM 1368 O O . ILE A 1 186 ? 8.424 17.561 14.990 1.00 8.88 186 ILE A O 1
ATOM 1373 N N . ILE A 1 187 ? 10.258 18.234 13.816 1.00 8.14 187 ILE A N 1
ATOM 1374 C CA . ILE A 1 187 ? 11.138 18.029 14.968 1.00 10.97 187 ILE A CA 1
ATOM 1375 C C . ILE A 1 187 ? 11.485 19.358 15.612 1.00 8.91 187 ILE A C 1
ATOM 1376 O O . ILE A 1 187 ? 11.965 20.319 15.011 1.00 8.60 187 ILE A O 1
ATOM 1381 N N . ILE A 1 188 ? 11.229 19.462 16.905 1.00 9.49 188 ILE A N 1
ATOM 1382 C CA . ILE A 1 188 ? 11.566 20.646 17.669 1.00 8.74 188 ILE A CA 1
ATOM 1383 C C . ILE A 1 188 ? 12.592 20.308 18.750 1.00 7.27 188 ILE A C 1
ATOM 1384 O O . ILE A 1 188 ? 12.578 19.189 19.258 1.00 9.70 188 ILE A O 1
ATOM 1389 N N . ASN A 1 189 ? 13.441 21.284 19.055 1.00 7.92 189 ASN A N 1
ATOM 1390 C CA . ASN A 1 189 ? 14.488 21.094 20.059 1.00 8.82 189 ASN A CA 1
ATOM 1391 C C . ASN A 1 189 ? 14.485 22.286 21.005 1.00 10.18 189 ASN A C 1
ATOM 1392 O O . ASN A 1 189 ? 14.914 23.392 20.623 1.00 9.65 189 ASN A O 1
ATOM 1397 N N . THR A 1 190 ? 13.980 22.047 22.214 1.00 8.61 190 THR A N 1
ATOM 1398 C CA . THR A 1 190 ? 13.863 23.087 23.204 1.00 7.19 190 THR A CA 1
ATOM 1399 C C . THR A 1 190 ? 14.277 22.592 24.600 1.00 11.91 190 THR A C 1
ATOM 1400 O O . THR A 1 190 ? 13.640 21.633 25.065 1.00 8.37 190 THR A O 1
ATOM 1404 N N . PRO A 1 191 ? 15.247 23.175 25.302 1.00 10.16 191 PRO A N 1
ATOM 1405 C CA . PRO A 1 191 ? 16.136 24.246 24.848 1.00 9.74 191 PRO A CA 1
ATOM 1406 C C . PRO A 1 191 ? 16.991 23.835 23.645 1.00 9.05 191 PRO A C 1
ATOM 1407 O O . PRO A 1 191 ? 17.357 22.683 23.467 1.00 7.97 191 PRO A O 1
ATOM 1411 N N . HIS A 1 192 ? 17.216 24.805 22.766 1.00 9.64 192 HIS A N 1
ATOM 1412 C CA . HIS A 1 192 ? 17.841 24.548 21.478 1.00 8.30 192 HIS A CA 1
ATOM 1413 C C . HIS A 1 192 ? 19.351 24.360 21.556 1.00 10.45 192 HIS A C 1
ATOM 1414 O O . HIS A 1 192 ? 20.042 25.090 22.267 1.00 9.40 192 HIS A O 1
ATOM 1421 N N . ASN A 1 193 ? 19.843 23.384 20.809 1.00 7.56 193 ASN A N 1
ATOM 1422 C CA . ASN A 1 193 ? 21.251 23.113 20.583 1.00 9.14 193 ASN A CA 1
ATOM 1423 C C . ASN A 1 193 ? 21.666 23.598 19.193 1.00 6.18 193 ASN A C 1
ATOM 1424 O O . ASN A 1 193 ? 21.109 23.040 18.238 1.00 10.75 193 ASN A O 1
ATOM 1429 N N . PRO A 1 194 ? 22.586 24.526 19.058 1.00 11.16 194 PRO A N 1
ATOM 1430 C CA . PRO A 1 194 ? 23.350 25.137 20.148 1.00 12.20 194 PRO A CA 1
ATOM 1431 C C . PRO A 1 194 ? 22.984 26.558 20.545 1.00 10.42 194 PRO A C 1
ATOM 1432 O O . PRO A 1 194 ? 23.753 27.204 21.290 1.00 12.52 194 PRO A O 1
ATOM 1436 N N . LEU A 1 195 ? 21.849 27.087 20.074 1.00 7.54 195 LEU A N 1
ATOM 1437 C CA . LEU A 1 195 ? 21.517 28.463 20.377 1.00 7.08 195 LEU A CA 1
ATOM 1438 C C . LEU A 1 195 ? 21.168 28.684 21.854 1.00 7.03 195 LEU A C 1
ATOM 1439 O O . LEU A 1 195 ? 21.472 29.773 22.350 1.00 7.28 195 LEU A O 1
ATOM 1444 N N . GLY A 1 196 ? 20.568 27.690 22.478 1.00 7.44 196 GLY A N 1
ATOM 1445 C CA . GLY A 1 196 ? 20.075 27.726 23.844 1.00 8.16 196 GLY A CA 1
ATOM 1446 C C . GLY A 1 196 ? 18.720 28.448 23.886 1.00 9.45 196 GLY A C 1
ATOM 1447 O O . GLY A 1 196 ? 18.200 28.784 24.942 1.00 7.95 196 GLY A O 1
ATOM 1448 N N . LYS A 1 197 ? 18.152 28.684 22.704 1.00 8.76 197 LYS A N 1
ATOM 1449 C CA . LYS A 1 197 ? 16.842 29.321 22.669 1.00 8.79 197 LYS A CA 1
ATOM 1450 C C . LYS A 1 197 ? 15.820 28.472 23.397 1.00 7.74 197 LYS A C 1
ATOM 1451 O O . LYS A 1 197 ? 15.773 27.255 23.187 1.00 9.74 197 LYS A O 1
ATOM 1457 N N . VAL A 1 198 ? 15.002 29.107 24.234 1.00 8.31 198 VAL A N 1
ATOM 1458 C CA . VAL A 1 198 ? 13.878 28.453 24.884 1.00 9.45 198 VAL A CA 1
ATOM 1459 C C . VAL A 1 198 ? 12.552 28.937 24.296 1.00 10.23 198 VAL A C 1
ATOM 1460 O O . VAL A 1 198 ? 12.150 30.089 24.445 1.00 10.59 198 VAL A O 1
ATOM 1464 N N . MET A 1 199 ? 11.861 28.046 23.592 1.00 8.74 199 MET A N 1
ATOM 1465 C CA . MET A 1 199 ? 10.604 28.411 22.971 1.00 8.77 199 MET A CA 1
ATOM 1466 C C . MET A 1 199 ? 9.611 28.900 24.026 1.00 12.90 199 MET A C 1
ATOM 1467 O O . MET A 1 199 ? 9.373 28.227 25.030 1.00 11.08 199 MET A O 1
ATOM 1472 N N . ASP A 1 200 ? 9.055 30.085 23.760 1.00 11.74 200 ASP A N 1
ATOM 1473 C CA . ASP A 1 200 ? 8.062 30.629 24.692 1.00 13.00 200 ASP A CA 1
ATOM 1474 C C . ASP A 1 200 ? 6.705 30.032 24.336 1.00 15.15 200 ASP A C 1
ATOM 1475 O O . ASP A 1 200 ? 6.573 29.339 23.321 1.00 11.42 200 ASP A O 1
ATOM 1480 N N . ARG A 1 201 ? 5.678 30.251 25.161 1.00 11.93 201 ARG A N 1
ATOM 1481 C CA . ARG A 1 201 ? 4.379 29.636 24.874 1.00 13.02 201 ARG A CA 1
ATOM 1482 C C . ARG A 1 201 ? 3.851 29.999 23.494 1.00 9.02 201 ARG A C 1
ATOM 1483 O O . ARG A 1 201 ? 3.289 29.178 22.762 1.00 12.69 201 ARG A O 1
ATOM 1491 N N . ALA A 1 202 ? 4.025 31.261 23.099 1.00 12.19 202 ALA A N 1
ATOM 1492 C CA . ALA A 1 202 ? 3.554 31.690 21.785 1.00 11.92 202 ALA A CA 1
ATOM 1493 C C . ALA A 1 202 ? 4.238 30.900 20.673 1.00 9.50 202 ALA A C 1
ATOM 1494 O O . ALA A 1 202 ? 3.568 30.445 19.744 1.00 12.21 202 ALA A O 1
ATOM 1496 N N . GLU A 1 203 ? 5.562 30.712 20.765 1.00 9.84 203 GLU A N 1
ATOM 1497 C CA . GLU A 1 203 ? 6.226 29.939 19.707 1.00 11.69 203 GLU A CA 1
ATOM 1498 C C . GLU A 1 203 ? 5.763 28.486 19.691 1.00 11.58 203 GLU A C 1
ATOM 1499 O O . GLU A 1 203 ? 5.649 27.901 18.619 1.00 11.39 203 GLU A O 1
ATOM 1505 N N . LEU A 1 204 ? 5.511 27.961 20.894 1.00 12.08 204 LEU A N 1
ATOM 1506 C CA . LEU A 1 204 ? 4.993 26.613 21.090 1.00 11.57 204 LEU A CA 1
ATOM 1507 C C . LEU A 1 204 ? 3.618 26.512 20.428 1.00 9.67 204 LEU A C 1
ATOM 1508 O O . LEU A 1 204 ? 3.307 25.567 19.707 1.00 9.14 204 LEU A O 1
ATOM 1513 N N . GLU A 1 205 ? 2.789 27.531 20.687 1.00 10.62 205 GLU A N 1
ATOM 1514 C CA . GLU A 1 205 ? 1.472 27.593 20.050 1.00 11.59 205 GLU A CA 1
ATOM 1515 C C . GLU A 1 205 ? 1.544 27.636 18.537 1.00 7.79 205 GLU A C 1
ATOM 1516 O O . GLU A 1 205 ? 0.755 26.973 17.854 1.00 13.05 205 GLU A O 1
ATOM 1522 N N . VAL A 1 206 ? 2.483 28.391 17.961 1.00 9.95 206 VAL A N 1
ATOM 1523 C CA . VAL A 1 206 ? 2.598 28.396 16.505 1.00 12.17 206 VAL A CA 1
ATOM 1524 C C . VAL A 1 206 ? 2.788 26.992 15.947 1.00 11.89 206 VAL A C 1
ATOM 1525 O O . VAL A 1 206 ? 2.089 26.575 15.018 1.00 12.06 206 VAL A O 1
ATOM 1529 N N . VAL A 1 207 ? 3.742 26.247 16.532 1.00 9.95 207 VAL A N 1
ATOM 1530 C CA . VAL A 1 207 ? 3.979 24.885 16.051 1.00 9.06 207 VAL A CA 1
ATOM 1531 C C . VAL A 1 207 ? 2.793 23.968 16.324 1.00 9.88 207 VAL A C 1
ATOM 1532 O O . VAL A 1 207 ? 2.390 23.158 15.488 1.00 11.61 207 VAL A O 1
ATOM 1536 N N . ALA A 1 208 ? 2.245 24.075 17.532 1.00 12.14 208 ALA A N 1
ATOM 1537 C CA . ALA A 1 208 ? 1.126 23.195 17.881 1.00 10.57 208 ALA A CA 1
ATOM 1538 C C . ALA A 1 208 ? -0.048 23.397 16.929 1.00 9.69 208 ALA A C 1
ATOM 1539 O O . ALA A 1 208 ? -0.604 22.414 16.412 1.00 9.72 208 ALA A O 1
ATOM 1541 N N . ASN A 1 209 ? -0.450 24.652 16.725 1.00 13.82 209 ASN A N 1
ATOM 1542 C CA . ASN A 1 209 ? -1.595 24.889 15.831 1.00 12.39 209 ASN A CA 1
ATOM 1543 C C . ASN A 1 209 ? -1.359 24.297 14.455 1.00 14.97 209 ASN A C 1
ATOM 1544 O O . ASN A 1 209 ? -2.250 23.732 13.822 1.00 11.57 209 ASN A O 1
ATOM 1549 N N . LEU A 1 210 ? -0.124 24.417 13.974 1.00 13.58 210 LEU A N 1
ATOM 1550 C CA . LEU A 1 210 ? 0.224 23.845 12.676 1.00 10.59 210 LEU A CA 1
ATOM 1551 C C . LEU A 1 210 ? 0.099 22.333 12.687 1.00 9.50 210 LEU A C 1
ATOM 1552 O O . LEU A 1 210 ? -0.360 21.694 11.741 1.00 9.75 210 LEU A O 1
ATOM 1557 N N . CYS A 1 211 ? 0.528 21.733 13.803 1.00 10.83 211 CYS A N 1
ATOM 1558 C CA . CYS A 1 211 ? 0.461 20.281 13.927 1.00 13.85 211 CYS A CA 1
ATOM 1559 C C . CYS A 1 211 ? -0.975 19.777 13.940 1.00 11.67 211 CYS A C 1
ATOM 1560 O O . CYS A 1 211 ? -1.273 18.737 13.357 1.00 13.40 211 CYS A O 1
ATOM 1563 N N . LYS A 1 212 ? -1.839 20.559 14.599 1.00 10.81 212 LYS A N 1
ATOM 1564 C CA . LYS A 1 212 ? -3.253 20.177 14.660 1.00 15.66 212 LYS A CA 1
ATOM 1565 C C . LYS A 1 212 ? -3.948 20.410 13.322 1.00 14.04 212 LYS A C 1
ATOM 1566 O O . LYS A 1 212 ? -4.789 19.629 12.883 1.00 17.56 212 LYS A O 1
ATOM 1572 N N . LYS A 1 213 ? -3.591 21.505 12.657 1.00 13.11 213 LYS A N 1
ATOM 1573 C CA . LYS A 1 213 ? -4.198 21.828 11.358 1.00 15.23 213 LYS A CA 1
ATOM 1574 C C . LYS A 1 213 ? -3.869 20.792 10.294 1.00 15.88 213 LYS A C 1
ATOM 1575 O O . LYS A 1 213 ? -4.712 20.413 9.467 1.00 14.42 213 LYS A O 1
ATOM 1581 N N . TRP A 1 214 ? -2.624 20.295 10.277 1.00 12.93 214 TRP A N 1
ATOM 1582 C CA . TRP A 1 214 ? -2.212 19.379 9.221 1.00 15.40 214 TRP A CA 1
ATOM 1583 C C . TRP A 1 214 ? -2.032 17.933 9.660 1.00 13.95 214 TRP A C 1
ATOM 1584 O O . TRP A 1 214 ? -1.515 17.118 8.886 1.00 11.11 214 TRP A O 1
ATOM 1595 N N . ASN A 1 215 ? -2.424 17.605 10.880 1.00 9.83 215 ASN A N 1
ATOM 1596 C CA . ASN A 1 215 ? -2.312 16.252 11.414 1.00 11.77 215 ASN A CA 1
ATOM 1597 C C . ASN A 1 215 ? -0.886 15.732 11.318 1.00 9.92 215 ASN A C 1
ATOM 1598 O O . ASN A 1 215 ? -0.571 14.769 10.635 1.00 12.89 215 ASN A O 1
ATOM 1603 N N . VAL A 1 216 ? 0.005 16.438 12.027 1.00 10.38 216 VAL A N 1
ATOM 1604 C CA . VAL A 1 216 ? 1.411 16.016 11.980 1.00 11.08 216 VAL A CA 1
ATOM 1605 C C . VAL A 1 216 ? 1.886 15.657 13.386 1.00 11.92 216 VAL A C 1
ATOM 1606 O O . VAL A 1 216 ? 1.387 16.182 14.378 1.00 13.13 216 VAL A O 1
ATOM 1610 N N . LEU A 1 217 ? 2.835 14.745 13.464 1.00 7.91 217 LEU A N 1
ATOM 1611 C CA . LEU A 1 217 ? 3.454 14.275 14.690 1.00 12.35 217 LEU A CA 1
ATOM 1612 C C . LEU A 1 217 ? 4.550 15.237 15.128 1.00 10.03 217 LEU A C 1
ATOM 1613 O O . LEU A 1 217 ? 5.431 15.543 14.333 1.00 10.21 217 LEU A O 1
ATOM 1618 N N . CYS A 1 218 ? 4.490 15.709 16.374 1.00 9.71 218 CYS A N 1
ATOM 1619 C CA . CYS A 1 218 ? 5.500 16.623 16.891 1.00 8.71 218 CYS A CA 1
ATOM 1620 C C . CYS A 1 218 ? 6.504 15.861 17.750 1.00 13.88 218 CYS A C 1
ATOM 1621 O O . CYS A 1 218 ? 6.122 15.261 18.755 1.00 10.3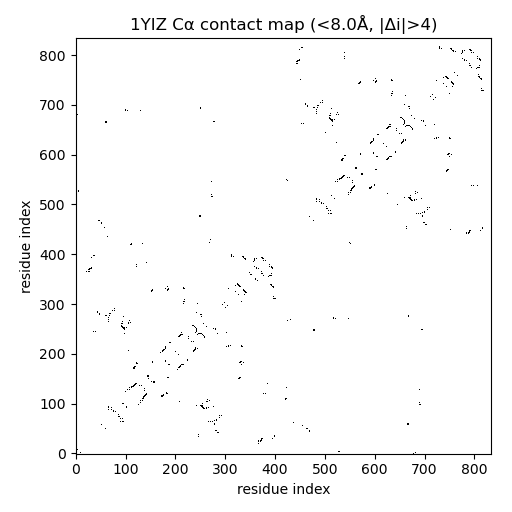6 218 CYS A O 1
ATOM 1624 N N . VAL A 1 219 ? 7.762 15.906 17.332 1.00 11.94 219 VAL A N 1
ATOM 1625 C CA . VAL A 1 219 ? 8.815 15.207 18.071 1.00 8.12 219 VAL A CA 1
ATOM 1626 C C . VAL A 1 219 ? 9.586 16.293 18.807 1.00 6.99 219 VAL A C 1
ATOM 1627 O O . VAL A 1 219 ? 10.182 17.152 18.160 1.00 7.84 219 VAL A O 1
ATOM 1631 N N . SER A 1 220 ? 9.519 16.280 20.120 1.00 7.61 220 SER A N 1
ATOM 1632 C CA . SER A 1 220 ? 10.127 17.331 20.920 1.00 6.24 220 SER A CA 1
ATOM 1633 C C . SER A 1 220 ? 11.363 16.825 21.661 1.00 8.38 220 SER A C 1
ATOM 1634 O O . SER A 1 220 ? 11.279 16.037 22.588 1.00 5.97 220 SER A O 1
ATOM 1637 N N . ASP A 1 221 ? 12.496 17.347 21.203 1.00 9.04 221 ASP A N 1
ATOM 1638 C CA . ASP A 1 221 ? 13.797 17.002 21.749 1.00 10.20 221 ASP A CA 1
ATOM 1639 C C . ASP A 1 221 ? 14.092 17.938 22.908 1.00 5.26 221 ASP A C 1
ATOM 1640 O O . ASP A 1 221 ? 14.545 19.068 22.692 1.00 8.75 221 ASP A O 1
ATOM 1645 N N . GLU A 1 222 ? 13.830 17.460 24.116 1.00 8.53 222 GLU A N 1
ATOM 1646 C CA . GLU A 1 222 ? 13.891 18.274 25.323 1.00 13.03 222 GLU A CA 1
ATOM 1647 C C . GLU A 1 222 ? 15.018 17.843 26.258 1.00 10.28 222 GLU A C 1
ATOM 1648 O O . GLU A 1 222 ? 14.891 17.901 27.477 1.00 11.50 222 GLU A O 1
ATOM 1654 N N . VAL A 1 223 ? 16.119 17.398 25.666 1.00 6.73 223 VAL A N 1
ATOM 1655 C CA . VAL A 1 223 ? 17.250 16.905 26.456 1.00 9.08 223 VAL A CA 1
ATOM 1656 C C . VAL A 1 223 ? 17.777 17.905 27.467 1.00 10.24 223 VAL A C 1
ATOM 1657 O O . VAL A 1 223 ? 18.172 17.479 28.569 1.00 9.11 223 VAL A O 1
ATOM 1661 N N . TYR A 1 224 ? 17.766 19.200 27.152 1.00 6.84 224 TYR A N 1
ATOM 1662 C CA . TYR A 1 224 ? 18.246 20.246 28.061 1.00 5.47 224 TYR A CA 1
ATOM 1663 C C . TYR A 1 224 ? 17.128 20.830 28.911 1.00 6.23 224 TYR A C 1
ATOM 1664 O O . TYR A 1 224 ? 17.247 21.944 29.439 1.00 9.02 224 TYR A O 1
ATOM 1673 N N . GLU A 1 225 ? 16.044 20.055 29.110 1.00 8.25 225 GLU A N 1
ATOM 1674 C CA . GLU A 1 225 ? 14.873 20.553 29.832 1.00 9.46 225 GLU A CA 1
ATOM 1675 C C . GLU A 1 225 ? 15.165 21.141 31.210 1.00 9.36 225 GLU A C 1
ATOM 1676 O O . GLU A 1 225 ? 14.431 22.025 31.670 1.00 9.96 225 GLU A O 1
ATOM 1682 N N . HIS A 1 226 ? 16.194 20.672 31.900 1.00 6.14 226 HIS A N 1
ATOM 1683 C CA . HIS A 1 226 ? 16.441 21.127 33.271 1.00 5.94 226 HIS A CA 1
ATOM 1684 C C . HIS A 1 226 ? 17.419 22.296 33.334 1.00 9.15 226 HIS A C 1
ATOM 1685 O O . HIS A 1 226 ? 17.724 22.813 34.419 1.00 9.29 226 HIS A O 1
ATOM 1692 N N . MET A 1 227 ? 17.927 22.751 32.196 1.00 6.97 227 MET A N 1
ATOM 1693 C CA . MET A 1 227 ? 18.993 23.737 32.243 1.00 11.20 227 MET A CA 1
ATOM 1694 C C . MET A 1 227 ? 18.533 25.116 31.786 1.00 11.20 227 MET A C 1
ATOM 1695 O O . MET A 1 227 ? 19.334 25.861 31.228 1.00 9.07 227 MET A O 1
ATOM 1700 N N . VAL A 1 228 ? 17.276 25.470 32.024 1.00 10.65 228 VAL A N 1
ATOM 1701 C CA . VAL A 1 228 ? 16.851 26.818 31.631 1.00 8.77 228 VAL A CA 1
ATOM 1702 C C . VAL A 1 228 ? 17.247 27.822 32.707 1.00 8.54 228 VAL A C 1
ATOM 1703 O O . VAL A 1 228 ? 17.076 27.552 33.898 1.00 9.97 228 VAL A O 1
ATOM 1707 N N . PHE A 1 229 ? 17.768 28.961 32.259 1.00 11.92 229 PHE A N 1
ATOM 1708 C CA . PHE A 1 229 ? 18.194 30.010 33.186 1.00 11.01 229 PHE A CA 1
ATOM 1709 C C . PHE A 1 229 ? 17.033 30.869 33.650 1.00 12.09 229 PHE A C 1
ATOM 1710 O O . PHE A 1 229 ? 16.239 31.308 32.829 1.00 10.59 229 PHE A O 1
ATOM 1718 N N . GLU A 1 230 ? 17.031 31.102 34.951 1.00 23.52 230 GLU A N 1
ATOM 1719 C CA . GLU A 1 230 ? 15.990 31.620 35.800 1.00 37.31 230 GLU A CA 1
ATOM 1720 C C . GLU A 1 230 ? 14.976 32.481 35.031 1.00 42.88 230 GLU A C 1
ATOM 1721 O O . GLU A 1 230 ? 13.821 32.037 35.179 1.00 74.60 230 GLU A O 1
ATOM 1727 N N . PRO A 1 231 ? 15.354 33.560 34.364 1.00 28.58 231 PRO A N 1
ATOM 1728 C CA . PRO A 1 231 ? 14.332 34.424 33.753 1.00 26.64 231 PRO A CA 1
ATOM 1729 C C . PRO A 1 231 ? 13.253 33.650 32.995 1.00 24.94 231 PRO A C 1
ATOM 1730 O O . PRO A 1 231 ? 12.065 33.961 33.048 1.00 25.50 231 PRO A O 1
ATOM 1734 N N . PHE A 1 232 ? 13.690 32.594 32.324 1.00 12.46 232 PHE A N 1
ATOM 1735 C CA . PHE A 1 232 ? 12.841 31.782 31.468 1.00 13.40 232 PHE A CA 1
ATOM 1736 C C . PHE A 1 232 ? 12.404 30.475 32.096 1.00 6.80 232 PHE A C 1
ATOM 1737 O O . PHE A 1 232 ? 12.791 30.111 33.215 1.00 11.68 232 PHE A O 1
ATOM 1745 N N . GLU A 1 233 ? 11.552 29.759 31.368 1.00 10.06 233 GLU A N 1
ATOM 1746 C CA . GLU A 1 233 ? 10.968 28.529 31.897 1.00 13.54 233 GLU A CA 1
ATOM 1747 C C . GLU A 1 233 ? 10.748 27.517 30.783 1.00 12.10 233 GLU A C 1
ATOM 1748 O O . GLU A 1 233 ? 10.325 27.872 29.680 1.00 11.20 233 GLU A O 1
ATOM 1754 N N . HIS A 1 234 ? 11.055 26.251 31.098 1.00 10.08 234 HIS A N 1
ATOM 1755 C CA . HIS A 1 234 ? 10.858 25.198 30.113 1.00 10.95 234 HIS A CA 1
ATOM 1756 C C . HIS A 1 234 ? 9.380 24.815 30.098 1.00 12.66 234 HIS A C 1
ATOM 1757 O O . HIS A 1 234 ? 8.833 24.443 31.135 1.00 13.70 234 HIS A O 1
ATOM 1764 N N . ILE A 1 235 ? 8.766 24.931 28.925 1.00 14.26 235 ILE A N 1
ATOM 1765 C CA . ILE A 1 235 ? 7.389 24.490 28.720 1.00 8.62 235 ILE A CA 1
ATOM 1766 C C . ILE A 1 235 ? 7.327 23.345 27.705 1.00 10.45 235 ILE A C 1
ATOM 1767 O O . ILE A 1 235 ? 7.959 23.437 26.647 1.00 10.92 235 ILE A O 1
ATOM 1772 N N . ARG A 1 236 ? 6.571 22.294 28.025 1.00 8.26 236 ARG A N 1
ATOM 1773 C CA . ARG A 1 236 ? 6.527 21.142 27.126 1.00 10.12 236 ARG A CA 1
ATOM 1774 C C . ARG A 1 236 ? 5.309 21.194 26.222 1.00 6.56 236 ARG A C 1
ATOM 1775 O O . ARG A 1 236 ? 4.185 21.288 26.683 1.00 11.58 236 ARG A O 1
ATOM 1783 N N . ILE A 1 237 ? 5.566 21.135 24.921 1.00 11.26 237 ILE A N 1
ATOM 1784 C CA . ILE A 1 237 ? 4.498 21.193 23.940 1.00 15.04 237 ILE A CA 1
ATOM 1785 C C . ILE A 1 237 ? 3.455 20.096 24.116 1.00 12.54 237 ILE A C 1
ATOM 1786 O O . ILE A 1 237 ? 2.304 20.281 23.721 1.00 13.67 237 ILE A O 1
ATOM 1791 N N . CYS A 1 238 ? 3.847 18.970 24.730 1.00 12.20 238 CYS A N 1
ATOM 1792 C CA . CYS A 1 238 ? 2.914 17.857 24.901 1.00 7.76 238 CYS A CA 1
ATOM 1793 C C . CYS A 1 238 ? 1.783 18.200 25.879 1.00 13.10 238 CYS A C 1
ATOM 1794 O O . CYS A 1 238 ? 0.845 17.398 25.961 1.00 14.90 238 CYS A O 1
ATOM 1797 N N . THR A 1 239 ? 1.911 19.328 26.553 1.00 11.16 239 THR A N 1
ATOM 1798 C CA . THR A 1 239 ? 0.926 19.832 27.511 1.00 16.65 239 THR A CA 1
ATOM 1799 C C . THR A 1 239 ? -0.123 20.721 26.868 1.00 14.71 239 THR A C 1
ATOM 1800 O O . THR A 1 239 ? -1.192 20.969 27.441 1.00 17.25 239 THR A O 1
ATOM 1804 N N . LEU A 1 240 ? 0.163 21.233 25.669 1.00 9.86 240 LEU A N 1
ATOM 1805 C CA . LEU A 1 240 ? -0.793 22.134 25.025 1.00 10.63 240 LEU A CA 1
ATOM 1806 C C . LEU A 1 240 ? -2.034 21.385 24.550 1.00 10.42 240 LEU A C 1
ATOM 1807 O O . LEU A 1 240 ? -2.002 20.183 24.321 1.00 13.01 240 LEU A O 1
ATOM 1812 N N . PRO A 1 241 ? -3.145 22.099 24.397 1.00 9.83 241 PRO A N 1
ATOM 1813 C CA . PRO A 1 241 ? -4.395 21.445 23.993 1.00 9.25 241 PRO A CA 1
ATOM 1814 C C . PRO A 1 241 ? -4.239 20.597 22.734 1.00 9.93 241 PRO A C 1
ATOM 1815 O O . PRO A 1 241 ? -3.721 21.052 21.717 1.00 11.36 241 PRO A O 1
ATOM 1819 N N . GLY A 1 242 ? -4.683 19.361 22.837 1.00 8.39 242 GLY A N 1
ATOM 1820 C CA . GLY A 1 242 ? -4.668 18.404 21.754 1.00 12.57 242 GLY A CA 1
ATOM 1821 C C . GLY A 1 242 ? -3.310 17.900 21.344 1.00 9.15 242 GLY A C 1
ATOM 1822 O O . GLY A 1 242 ? -3.169 17.263 20.302 1.00 10.35 242 GLY A O 1
ATOM 1823 N N . MET A 1 243 ? -2.266 18.183 22.133 1.00 11.22 243 MET A N 1
ATOM 1824 C CA . MET A 1 243 ? -0.929 17.808 21.670 1.00 6.18 243 MET A CA 1
ATOM 1825 C C . MET A 1 243 ? -0.474 16.467 22.220 1.00 13.57 243 MET A C 1
ATOM 1826 O O . MET A 1 243 ? 0.355 15.803 21.595 1.00 11.33 243 MET A O 1
ATOM 1831 N N . TRP A 1 244 ? -0.989 16.023 23.374 1.00 13.31 244 TRP A N 1
ATOM 1832 C CA . TRP A 1 244 ? -0.489 14.775 23.956 1.00 10.40 244 TRP A CA 1
ATOM 1833 C C . TRP A 1 244 ? -0.629 13.607 22.991 1.00 11.94 244 TRP A C 1
ATOM 1834 O O . TRP A 1 244 ? 0.242 12.764 22.794 1.00 10.33 244 TRP A O 1
ATOM 1845 N N . GLU A 1 245 ? -1.781 13.591 22.336 1.00 14.44 245 GLU A N 1
ATOM 1846 C CA . GLU A 1 245 ? -2.132 12.580 21.359 1.00 15.10 245 GLU A CA 1
ATOM 1847 C C . GLU A 1 245 ? -1.277 12.661 20.101 1.00 10.51 245 GLU A C 1
ATOM 1848 O O . GLU A 1 245 ? -1.384 11.770 19.262 1.00 11.61 245 GLU A O 1
ATOM 1854 N N . ARG A 1 246 ? -0.439 13.689 19.925 1.00 8.61 246 ARG A N 1
ATOM 1855 C CA . ARG A 1 246 ? 0.352 13.802 18.714 1.00 12.00 246 ARG A CA 1
ATOM 1856 C C . ARG A 1 246 ? 1.793 14.258 18.952 1.00 13.85 246 ARG A C 1
ATOM 1857 O O . ARG A 1 246 ? 2.428 14.782 18.034 1.00 11.30 246 ARG A O 1
ATOM 1865 N N . THR A 1 247 ? 2.257 14.044 20.184 1.00 12.04 247 THR A N 1
ATOM 1866 C CA . THR A 1 247 ? 3.617 14.429 20.527 1.00 9.42 247 THR A CA 1
ATOM 1867 C C . THR A 1 247 ? 4.395 13.257 21.110 1.00 10.73 247 THR A C 1
ATOM 1868 O O . THR A 1 247 ? 3.907 12.393 21.840 1.00 10.54 247 THR A O 1
ATOM 1872 N N . ILE A 1 248 ? 5.662 13.261 20.757 1.00 8.36 248 ILE A N 1
ATOM 1873 C CA . ILE A 1 248 ? 6.609 12.312 21.312 1.00 6.92 248 ILE A CA 1
ATOM 1874 C C . ILE A 1 248 ? 7.741 13.166 21.888 1.00 8.89 248 ILE A C 1
ATOM 1875 O O . ILE A 1 248 ? 8.328 13.941 21.133 1.00 11.01 248 ILE A O 1
ATOM 1880 N N . THR A 1 249 ? 7.970 13.002 23.182 1.00 6.96 249 THR A N 1
ATOM 1881 C CA . THR A 1 249 ? 8.932 13.842 23.872 1.00 7.89 249 THR A CA 1
ATOM 1882 C C . THR A 1 249 ? 10.134 13.008 24.321 1.00 8.33 249 THR A C 1
ATOM 1883 O O . THR A 1 249 ? 9.920 11.920 24.849 1.00 7.58 249 THR A O 1
ATOM 1887 N N . ILE A 1 250 ? 11.316 13.555 24.109 1.00 10.54 250 ILE A N 1
ATOM 1888 C CA . ILE A 1 250 ? 12.562 12.829 24.346 1.00 8.61 250 ILE A CA 1
ATOM 1889 C C . ILE A 1 250 ? 13.459 13.545 25.347 1.00 9.58 250 ILE A C 1
ATOM 1890 O O . ILE A 1 250 ? 13.554 14.769 25.373 1.00 11.04 250 ILE A O 1
ATOM 1895 N N . GLY A 1 251 ? 14.120 12.773 26.206 1.00 6.92 251 GLY A N 1
ATOM 1896 C CA . GLY A 1 251 ? 15.063 13.302 27.183 1.00 6.15 251 GLY A CA 1
ATOM 1897 C C . GLY A 1 251 ? 16.287 12.383 27.246 1.00 5.37 251 GLY A C 1
ATOM 1898 O O . GLY A 1 251 ? 16.320 11.359 26.562 1.00 7.80 251 GLY A O 1
ATOM 1899 N N . SER A 1 252 ? 17.263 12.750 28.057 1.00 6.89 252 SER A N 1
ATOM 1900 C CA . SER A 1 252 ? 18.480 11.927 28.164 1.00 7.62 252 SER A CA 1
ATOM 1901 C C . SER A 1 252 ? 19.064 11.986 29.570 1.00 9.06 252 SER A C 1
ATOM 1902 O O . SER A 1 252 ? 19.136 13.048 30.205 1.00 9.48 252 SER A O 1
ATOM 1905 N N . ALA A 1 253 ? 19.482 10.809 30.031 1.00 7.23 253 ALA A N 1
ATOM 1906 C CA . ALA A 1 253 ? 20.132 10.734 31.334 1.00 7.85 253 ALA A CA 1
ATOM 1907 C C . ALA A 1 253 ? 21.514 11.377 31.258 1.00 10.85 253 ALA A C 1
ATOM 1908 O O . ALA A 1 253 ? 21.962 11.996 32.214 1.00 8.40 253 ALA A O 1
ATOM 1910 N N . GLY A 1 254 ? 22.169 11.234 30.099 1.00 8.39 254 GLY A N 1
ATOM 1911 C CA . GLY A 1 254 ? 23.474 11.883 29.924 1.00 7.98 254 GLY A CA 1
ATOM 1912 C C . GLY A 1 254 ? 23.407 13.379 30.154 1.00 6.75 254 GLY A C 1
ATOM 1913 O O . GLY A 1 254 ? 24.243 14.005 30.820 1.00 7.89 254 GLY A O 1
ATOM 1938 N N . THR A 1 256 ? 20.744 14.977 31.643 1.00 7.49 256 THR A N 1
ATOM 1939 C CA . THR A 1 256 ? 20.097 15.252 32.931 1.00 6.43 256 THR A CA 1
ATOM 1940 C C . THR A 1 256 ? 21.068 15.174 34.096 1.00 9.30 256 THR A C 1
ATOM 1941 O O . THR A 1 256 ? 21.022 16.026 34.981 1.00 7.67 256 THR A O 1
ATOM 1945 N N . PHE A 1 257 ? 21.932 14.145 34.099 1.00 8.09 257 PHE A N 1
ATOM 1946 C CA . PHE A 1 257 ? 22.870 13.958 35.205 1.00 9.81 257 PHE A CA 1
ATOM 1947 C C . PHE A 1 257 ? 24.321 14.298 34.867 1.00 9.48 257 PHE A C 1
ATOM 1948 O O . PHE A 1 257 ? 25.218 13.983 35.651 1.00 8.87 257 PHE A O 1
ATOM 1956 N N . SER A 1 258 ? 24.575 14.919 33.722 1.00 8.89 258 SER A N 1
ATOM 1957 C CA . SER A 1 258 ? 25.896 15.300 33.255 1.00 8.91 258 SER A CA 1
ATOM 1958 C C . SER A 1 258 ? 26.844 14.100 33.139 1.00 11.20 258 SER A C 1
ATOM 1959 O O . SER A 1 258 ? 28.033 14.154 33.461 1.00 10.36 258 SER A O 1
ATOM 1962 N N . LEU A 1 259 ? 26.288 13.008 32.647 1.00 9.84 259 LEU A N 1
ATOM 1963 C CA . LEU A 1 259 ? 26.973 11.740 32.440 1.00 9.78 259 LEU A CA 1
ATOM 1964 C C . LEU A 1 259 ? 26.812 11.284 30.998 1.00 6.53 259 LEU A C 1
ATOM 1965 O O . LEU A 1 259 ? 26.171 10.293 30.649 1.00 7.32 259 LEU A O 1
ATOM 1970 N N . THR A 1 260 ? 27.424 12.069 30.121 1.00 8.29 260 THR A N 1
ATOM 1971 C CA . THR A 1 260 ? 27.202 11.896 28.677 1.00 7.53 260 THR A CA 1
ATOM 1972 C C . THR A 1 260 ? 27.731 10.563 28.200 1.00 5.79 260 THR A C 1
ATOM 1973 O O . THR A 1 260 ? 27.286 10.033 27.175 1.00 8.51 260 THR A O 1
ATOM 1977 N N . GLY A 1 261 ? 28.653 9.920 28.936 1.00 7.26 261 GLY A N 1
ATOM 1978 C CA . GLY A 1 261 ? 29.159 8.612 28.545 1.00 9.29 261 GLY A CA 1
ATOM 1979 C C . GLY A 1 261 ? 28.226 7.464 28.915 1.00 5.95 261 GLY A C 1
ATOM 1980 O O . GLY A 1 261 ? 28.567 6.303 28.612 1.00 8.83 261 GLY A O 1
ATOM 1981 N N . TRP A 1 262 ? 27.087 7.729 29.545 1.00 5.21 262 TRP A N 1
ATOM 1982 C CA . TRP A 1 262 ? 26.214 6.643 29.977 1.00 6.49 262 TRP A CA 1
ATOM 1983 C C . TRP A 1 262 ? 25.221 6.222 28.902 1.00 4.98 262 TRP A C 1
ATOM 1984 O O . TRP A 1 262 ? 24.684 5.113 28.982 1.00 6.70 262 TRP A O 1
ATOM 1995 N N . LYS A 1 263 ? 24.966 7.112 27.951 1.00 6.31 263 LYS A N 1
ATOM 1996 C CA . LYS A 1 263 ? 24.133 6.838 26.783 1.00 6.44 263 LYS A CA 1
ATOM 1997 C C . LYS A 1 263 ? 22.846 6.097 27.115 1.00 5.12 263 LYS A C 1
ATOM 1998 O O . LYS A 1 263 ? 22.603 4.979 26.672 1.00 7.11 263 LYS A O 1
ATOM 2004 N N . ILE A 1 264 ? 22.005 6.740 27.910 1.00 6.97 264 ILE A N 1
ATOM 2005 C CA . ILE A 1 264 ? 20.663 6.250 28.213 1.00 6.74 264 ILE A CA 1
ATOM 2006 C C . ILE A 1 264 ? 19.673 7.411 28.086 1.00 4.73 264 ILE A C 1
ATOM 2007 O O . ILE A 1 264 ? 19.848 8.468 28.681 1.00 8.17 264 ILE A O 1
ATOM 2012 N N . GLY A 1 265 ? 18.632 7.220 27.283 1.00 5.02 265 GLY A N 1
ATOM 2013 C CA . GLY A 1 265 ? 17.609 8.259 27.107 1.00 4.39 265 GLY A CA 1
ATOM 2014 C C . GLY A 1 265 ? 16.228 7.643 27.099 1.00 5.49 265 GLY A C 1
ATOM 2015 O O . GLY A 1 265 ? 16.019 6.467 27.440 1.00 8.39 265 GLY A O 1
ATOM 2016 N N . TRP A 1 266 ? 15.233 8.450 26.690 1.00 7.67 266 TRP A N 1
ATOM 2017 C CA . TRP A 1 266 ? 13.870 7.918 26.713 1.00 6.04 266 TRP A CA 1
ATOM 2018 C C . TRP A 1 266 ? 12.969 8.772 25.824 1.00 8.01 266 TRP A C 1
ATOM 2019 O O . TRP A 1 266 ? 13.269 9.918 25.511 1.00 7.78 266 TRP A O 1
ATOM 2030 N N . ALA A 1 267 ? 11.871 8.147 25.423 1.00 8.25 267 ALA A N 1
ATOM 2031 C CA . ALA A 1 267 ? 10.767 8.832 24.760 1.00 8.43 267 ALA A CA 1
ATOM 2032 C C . ALA A 1 267 ? 9.515 8.552 25.586 1.00 9.53 267 ALA A C 1
ATOM 2033 O O . ALA A 1 267 ? 9.390 7.407 26.049 1.00 7.77 267 ALA A O 1
ATOM 2035 N N . TYR A 1 268 ? 8.660 9.552 25.779 1.00 9.30 268 TYR A N 1
ATOM 2036 C CA . TYR A 1 268 ? 7.385 9.286 26.456 1.00 8.59 268 TYR A CA 1
ATOM 2037 C C . TYR A 1 268 ? 6.253 9.928 25.643 1.00 8.91 268 TYR A C 1
ATOM 2038 O O . TYR A 1 268 ? 6.417 10.907 24.924 1.00 8.36 268 TYR A O 1
ATOM 2047 N N . GLY A 1 269 ? 5.066 9.339 25.734 1.00 8.02 269 GLY A N 1
ATOM 2048 C CA . GLY A 1 269 ? 3.902 9.790 24.983 1.00 8.38 269 GLY A CA 1
ATOM 2049 C C . GLY A 1 269 ? 2.875 8.668 24.907 1.00 8.88 269 GLY A C 1
ATOM 2050 O O . GLY A 1 269 ? 3.089 7.618 25.511 1.00 8.89 269 GLY A O 1
ATOM 2051 N N . PRO A 1 270 ? 1.783 8.898 24.187 1.00 12.08 270 PRO A N 1
ATOM 2052 C CA . PRO A 1 270 ? 0.724 7.896 24.053 1.00 14.79 270 PRO A CA 1
ATOM 2053 C C . PRO A 1 270 ? 1.243 6.547 23.578 1.00 11.25 270 PRO A C 1
ATOM 2054 O O . PRO A 1 270 ? 2.129 6.439 22.731 1.00 13.59 270 PRO A O 1
ATOM 2058 N N . GLU A 1 271 ? 0.663 5.479 24.142 1.00 13.94 271 GLU A N 1
ATOM 2059 C CA . GLU A 1 271 ? 1.089 4.153 23.716 1.00 12.72 271 GLU A CA 1
ATOM 2060 C C . GLU A 1 271 ? 0.932 3.924 22.219 1.00 10.29 271 GLU A C 1
ATOM 2061 O O . GLU A 1 271 ? 1.682 3.149 21.617 1.00 17.34 271 GLU A O 1
ATOM 2067 N N . ALA A 1 272 ? -0.044 4.574 21.595 1.00 14.31 272 ALA A N 1
ATOM 2068 C CA . ALA A 1 272 ? -0.286 4.423 20.164 1.00 11.57 272 ALA A CA 1
ATOM 2069 C C . ALA A 1 272 ? 0.925 4.867 19.355 1.00 13.96 272 ALA A C 1
ATOM 2070 O O . ALA A 1 272 ? 1.272 4.203 18.380 1.00 16.50 272 ALA A O 1
ATOM 2072 N N . LEU A 1 273 ? 1.537 5.975 19.773 1.00 11.94 273 LEU A N 1
ATOM 2073 C CA . LEU A 1 273 ? 2.704 6.503 19.079 1.00 12.55 273 LEU A CA 1
ATOM 2074 C C . LEU A 1 273 ? 3.953 5.714 19.464 1.00 11.95 273 LEU A C 1
ATOM 2075 O O . LEU A 1 273 ? 4.833 5.469 18.639 1.00 11.83 273 LEU A O 1
ATOM 2080 N N . LEU A 1 274 ? 4.032 5.292 20.730 1.00 9.93 274 LEU A N 1
ATOM 2081 C CA . LEU A 1 274 ? 5.240 4.597 21.176 1.00 10.67 274 LEU A CA 1
ATOM 2082 C C . LEU A 1 274 ? 5.335 3.199 20.566 1.00 10.04 274 LEU A C 1
ATOM 2083 O O . LEU A 1 274 ? 6.451 2.677 20.438 1.00 11.85 274 LEU A O 1
ATOM 2088 N N . LYS A 1 275 ? 4.203 2.598 20.205 1.00 11.51 275 LYS A N 1
ATOM 2089 C CA . LYS A 1 275 ? 4.208 1.271 19.612 1.00 14.17 275 LYS A CA 1
ATOM 2090 C C . LYS A 1 275 ? 5.181 1.196 18.441 1.00 10.94 275 LYS A C 1
ATOM 2091 O O . LYS A 1 275 ? 5.940 0.234 18.290 1.00 11.34 275 LYS A O 1
ATOM 2097 N N . ASN A 1 276 ? 5.173 2.225 17.598 1.00 10.49 276 ASN A N 1
ATOM 2098 C CA . ASN A 1 276 ? 6.034 2.258 16.424 1.00 10.74 276 ASN A CA 1
ATOM 2099 C C . ASN A 1 276 ? 7.512 2.247 16.810 1.00 8.79 276 ASN A C 1
ATOM 2100 O O . ASN A 1 276 ? 8.364 1.597 16.218 1.00 8.98 276 ASN A O 1
ATOM 2105 N N . LEU A 1 277 ? 7.804 3.015 17.863 1.00 8.83 277 LEU A N 1
ATOM 2106 C CA . LEU A 1 277 ? 9.173 3.069 18.363 1.00 8.03 277 LEU A CA 1
ATOM 2107 C C . LEU A 1 277 ? 9.599 1.693 18.884 1.00 10.67 277 LEU A C 1
ATOM 2108 O O . LEU A 1 277 ? 10.740 1.262 18.707 1.00 12.96 277 LEU A O 1
ATOM 2113 N N . GLN A 1 278 ? 8.664 1.007 19.544 1.00 11.75 278 GLN A N 1
ATOM 2114 C CA . GLN A 1 278 ? 8.987 -0.275 20.145 1.00 12.09 278 GLN A CA 1
ATOM 2115 C C . GLN A 1 278 ? 9.404 -1.288 19.073 1.00 10.10 278 GLN A C 1
ATOM 2116 O O . GLN A 1 278 ? 10.311 -2.085 19.280 1.00 13.25 278 GLN A O 1
ATOM 2122 N N . MET A 1 279 ? 8.716 -1.242 17.934 1.00 12.30 279 MET A N 1
ATOM 2123 C CA . MET A 1 279 ? 8.978 -2.211 16.872 1.00 11.00 279 MET A CA 1
ATOM 2124 C C . MET A 1 279 ? 10.384 -2.024 16.319 1.00 9.02 279 MET A C 1
ATOM 2125 O O . MET A 1 279 ? 11.082 -2.996 16.046 1.00 14.20 279 MET A O 1
ATOM 2130 N N . VAL A 1 280 ? 10.783 -0.779 16.182 1.00 11.06 280 VAL A N 1
ATOM 2131 C CA . VAL A 1 280 ? 12.120 -0.431 15.743 1.00 10.28 280 VAL A CA 1
ATOM 2132 C C . VAL A 1 280 ? 13.149 -0.838 16.795 1.00 10.32 280 VAL A C 1
ATOM 2133 O O . VAL A 1 280 ? 14.107 -1.536 16.496 1.00 11.76 280 VAL A O 1
ATOM 2137 N N . HIS A 1 281 ? 12.946 -0.379 18.027 1.00 10.54 281 HIS A N 1
ATOM 2138 C CA . HIS A 1 281 ? 13.902 -0.613 19.106 1.00 8.24 281 HIS A CA 1
ATOM 2139 C C . HIS A 1 281 ? 14.187 -2.097 19.273 1.00 8.00 281 HIS A C 1
ATOM 2140 O O . HIS A 1 281 ? 15.350 -2.507 19.365 1.00 9.39 281 HIS A O 1
ATOM 2147 N N . GLN A 1 282 ? 13.145 -2.921 19.298 1.00 9.53 282 GLN A N 1
ATOM 2148 C CA . GLN A 1 282 ? 13.266 -4.330 19.618 1.00 12.17 282 GLN A CA 1
ATOM 2149 C C . GLN A 1 282 ? 14.086 -5.083 18.565 1.00 12.79 282 GLN A C 1
ATOM 2150 O O . GLN A 1 282 ? 14.628 -6.146 18.873 1.00 13.65 282 GLN A O 1
ATOM 2156 N N . ASN A 1 283 ? 14.187 -4.531 17.366 1.00 17.29 283 ASN A N 1
ATOM 2157 C CA . ASN A 1 283 ? 14.943 -5.179 16.295 1.00 19.43 283 ASN A CA 1
ATOM 2158 C C . ASN A 1 283 ? 16.153 -4.343 15.898 1.00 14.00 283 ASN A C 1
ATOM 2159 O O . ASN A 1 283 ? 16.718 -4.501 14.818 1.00 12.67 283 ASN A O 1
ATOM 2164 N N . CYS A 1 284 ? 16.544 -3.456 16.790 1.00 12.31 284 CYS A N 1
ATOM 2165 C CA . CYS A 1 284 ? 17.713 -2.611 16.609 1.00 12.08 284 CYS A CA 1
ATOM 2166 C C . CYS A 1 284 ? 18.778 -2.968 17.644 1.00 12.82 284 CYS A C 1
ATOM 2167 O O . CYS A 1 284 ? 19.851 -3.463 17.290 1.00 14.12 284 CYS A O 1
ATOM 2170 N N . VAL A 1 285 ? 18.467 -2.757 18.917 1.00 8.03 285 VAL A N 1
ATOM 2171 C CA . VAL A 1 285 ? 19.344 -3.090 20.027 1.00 12.24 285 VAL A CA 1
ATOM 2172 C C . VAL A 1 285 ? 18.657 -4.025 21.034 1.00 9.73 285 VAL A C 1
ATOM 2173 O O . VAL A 1 285 ? 19.338 -4.635 21.853 1.00 10.00 285 VAL A O 1
ATOM 2177 N N . TYR A 1 286 ? 17.341 -4.118 20.964 1.00 8.97 286 TYR A N 1
ATOM 2178 C CA . TYR A 1 286 ? 16.495 -4.941 21.822 1.00 8.19 286 TYR A CA 1
ATOM 2179 C C . TYR A 1 286 ? 16.468 -4.472 23.275 1.00 7.81 286 TYR A C 1
ATOM 2180 O O . TYR A 1 286 ? 15.383 -4.276 23.842 1.00 8.89 286 TYR A O 1
ATOM 2189 N N . THR A 1 287 ? 17.616 -4.282 23.925 1.00 8.34 287 THR A N 1
ATOM 2190 C CA . THR A 1 287 ? 17.593 -3.844 25.329 1.00 7.33 287 THR A CA 1
ATOM 2191 C C . THR A 1 287 ? 18.811 -2.997 25.672 1.00 9.39 287 THR A C 1
ATOM 2192 O O . THR A 1 287 ? 19.797 -2.995 24.936 1.00 9.24 287 THR A O 1
ATOM 2196 N N . CYS A 1 288 ? 18.746 -2.263 26.779 1.00 9.16 288 CYS A N 1
ATOM 2197 C CA . CYS A 1 288 ? 19.804 -1.308 27.124 1.00 9.77 288 CYS A CA 1
ATOM 2198 C C . CYS A 1 288 ? 20.515 -1.749 28.398 1.00 7.69 288 CYS A C 1
ATOM 2199 O O . CYS A 1 288 ? 20.008 -2.598 29.138 1.00 9.94 288 CYS A O 1
ATOM 2202 N N . ALA A 1 289 ? 21.674 -1.183 28.697 1.00 8.29 289 ALA A N 1
ATOM 2203 C CA . ALA A 1 289 ? 22.493 -1.636 29.807 1.00 8.73 289 ALA A CA 1
ATOM 2204 C C . ALA A 1 289 ? 21.753 -1.636 31.134 1.00 9.15 289 ALA A C 1
ATOM 2205 O O . ALA A 1 289 ? 21.101 -0.667 31.556 1.00 8.83 289 ALA A O 1
ATOM 2207 N N . THR A 1 290 ? 21.819 -2.765 31.849 1.00 10.60 290 THR A N 1
ATOM 2208 C CA . THR A 1 290 ? 21.128 -2.846 33.134 1.00 9.46 290 THR A CA 1
ATOM 2209 C C . THR A 1 290 ? 21.799 -2.079 34.264 1.00 9.55 290 THR A C 1
ATOM 2210 O O . THR A 1 290 ? 21.053 -1.364 34.978 1.00 9.37 290 THR A O 1
ATOM 2214 N N . PRO A 1 291 ? 23.106 -2.163 34.481 1.00 6.27 291 PRO A N 1
ATOM 2215 C CA . PRO A 1 291 ? 23.690 -1.434 35.627 1.00 8.48 291 PRO A CA 1
ATOM 2216 C C . PRO A 1 291 ? 23.597 0.072 35.441 1.00 7.48 291 PRO A C 1
ATOM 2217 O O . PRO A 1 291 ? 23.422 0.809 36.419 1.00 7.45 291 PRO A O 1
ATOM 2221 N N . ILE A 1 292 ? 23.694 0.575 34.218 1.00 7.44 292 ILE A N 1
ATOM 2222 C CA . ILE A 1 292 ? 23.523 2.020 34.027 1.00 8.21 292 ILE A CA 1
ATOM 2223 C C . ILE A 1 292 ? 22.095 2.453 34.360 1.00 5.50 292 ILE A C 1
ATOM 2224 O O . ILE A 1 292 ? 21.871 3.453 35.043 1.00 8.79 292 ILE A O 1
ATOM 2229 N N . GLN A 1 293 ? 21.122 1.691 33.846 1.00 6.84 293 GLN A N 1
ATOM 2230 C CA . GLN A 1 293 ? 19.720 2.002 34.085 1.00 7.07 293 GLN A CA 1
ATOM 2231 C C . GLN A 1 293 ? 19.388 1.951 35.579 1.00 7.31 293 GLN A C 1
ATOM 2232 O O . GLN A 1 293 ? 18.599 2.761 36.051 1.00 10.68 293 GLN A O 1
ATOM 2238 N N . GLU A 1 294 ? 19.998 1.009 36.288 1.00 7.02 294 GLU A N 1
ATOM 2239 C CA . GLU A 1 294 ? 19.803 0.935 37.734 1.00 8.53 294 GLU A CA 1
ATOM 2240 C C . GLU A 1 294 ? 20.352 2.206 38.391 1.00 7.42 294 GLU A C 1
ATOM 2241 O O . GLU A 1 294 ? 19.685 2.791 39.258 1.00 9.89 294 GLU A O 1
ATOM 2247 N N . ALA A 1 295 ? 21.562 2.605 37.990 1.00 5.18 295 ALA A N 1
ATOM 2248 C CA . ALA A 1 295 ? 22.195 3.786 38.583 1.00 6.81 295 ALA A CA 1
ATOM 2249 C C . ALA A 1 295 ? 21.372 5.032 38.301 1.00 5.21 295 ALA A C 1
ATOM 2250 O O . ALA A 1 295 ? 21.160 5.881 39.159 1.00 9.38 295 ALA A O 1
ATOM 2252 N N . ILE A 1 296 ? 20.870 5.160 37.083 1.00 6.94 296 ILE A N 1
ATOM 2253 C CA . ILE A 1 296 ? 20.001 6.291 36.746 1.00 8.14 296 ILE A CA 1
ATOM 2254 C C . ILE A 1 296 ? 18.681 6.205 37.511 1.00 5.69 296 ILE A C 1
ATOM 2255 O O . ILE A 1 296 ? 18.131 7.237 37.922 1.00 8.33 296 ILE A O 1
ATOM 2260 N N . ALA A 1 297 ? 18.117 5.015 37.724 1.00 6.25 297 ALA A N 1
ATOM 2261 C CA . ALA A 1 297 ? 16.841 4.938 38.448 1.00 5.88 297 ALA A CA 1
ATOM 2262 C C . ALA A 1 297 ? 17.035 5.489 39.861 1.00 10.24 297 ALA A C 1
ATOM 2263 O O . ALA A 1 297 ? 16.244 6.285 40.371 1.00 10.27 297 ALA A O 1
ATOM 2265 N N . VAL A 1 298 ? 18.118 5.040 40.510 1.00 8.97 298 VAL A N 1
ATOM 2266 C CA . VAL A 1 298 ? 18.358 5.554 41.865 1.00 10.56 298 VAL A CA 1
ATOM 2267 C C . VAL A 1 298 ? 18.616 7.057 41.853 1.00 10.05 298 VAL A C 1
ATOM 2268 O O . VAL A 1 298 ? 18.286 7.783 42.804 1.00 12.80 298 VAL A O 1
ATOM 2272 N N . GLY A 1 299 ? 19.208 7.563 40.778 1.00 8.48 299 GLY A N 1
ATOM 2273 C CA . GLY A 1 299 ? 19.432 8.984 40.603 1.00 10.72 299 GLY A CA 1
ATOM 2274 C C . GLY A 1 299 ? 18.109 9.724 40.558 1.00 8.47 299 GLY A C 1
ATOM 2275 O O . GLY A 1 299 ? 17.917 10.728 41.239 1.00 10.63 299 GLY A O 1
ATOM 2276 N N . PHE A 1 300 ? 17.151 9.235 39.760 1.00 8.24 300 PHE A N 1
ATOM 2277 C CA . PHE A 1 300 ? 15.828 9.864 39.756 1.00 10.29 300 PHE A CA 1
ATOM 2278 C C . PHE A 1 300 ? 15.143 9.745 41.114 1.00 10.18 300 PHE A C 1
ATOM 2279 O O . PHE A 1 300 ? 14.549 10.713 41.590 1.00 14.11 300 PHE A O 1
ATOM 2287 N N . GLU A 1 301 ? 15.239 8.557 41.731 1.00 9.77 301 GLU A N 1
ATOM 2288 C CA . GLU A 1 301 ? 14.612 8.359 43.030 1.00 10.47 301 GLU A CA 1
ATOM 2289 C C . GLU A 1 301 ? 15.126 9.374 44.045 1.00 11.88 301 GLU A C 1
ATOM 2290 O O . GLU A 1 301 ? 14.387 9.924 44.860 1.00 13.70 301 GLU A O 1
ATOM 2296 N N . THR A 1 302 ? 16.427 9.624 43.989 1.00 9.99 302 THR A N 1
ATOM 2297 C CA . THR A 1 302 ? 17.099 10.551 44.898 1.00 10.76 302 THR A CA 1
ATOM 2298 C C . THR A 1 302 ? 16.513 11.943 44.716 1.00 12.95 302 THR A C 1
ATOM 2299 O O . THR A 1 302 ? 16.151 12.635 45.651 1.00 13.75 302 THR A O 1
ATOM 2303 N N . GLU A 1 303 ? 16.445 12.351 43.447 1.00 8.83 303 GLU A N 1
ATOM 2304 C CA . GLU A 1 303 ? 15.958 13.698 43.144 1.00 14.57 303 GLU A CA 1
ATOM 2305 C C . GLU A 1 303 ? 14.469 13.828 43.431 1.00 14.75 303 GLU A C 1
ATOM 2306 O O . GLU A 1 303 ? 13.990 14.865 43.924 1.00 14.33 303 GLU A O 1
ATOM 2312 N N . LEU A 1 304 ? 13.734 12.760 43.125 1.00 11.15 304 LEU A N 1
ATOM 2313 C CA . LEU A 1 304 ? 12.299 12.742 43.383 1.00 11.30 304 LEU A CA 1
ATOM 2314 C C . LEU A 1 304 ? 11.959 13.167 44.808 1.00 12.51 304 LEU A C 1
ATOM 2315 O O . LEU A 1 304 ? 10.933 13.824 45.008 1.00 16.24 304 LEU A O 1
ATOM 2320 N N . LYS A 1 305 ? 12.817 12.790 45.752 1.00 13.09 305 LYS A N 1
ATOM 2321 C CA . LYS A 1 305 ? 12.632 13.056 47.168 1.00 13.50 305 LYS A CA 1
ATOM 2322 C C . LYS A 1 305 ? 12.888 14.502 47.569 1.00 15.33 305 LYS A C 1
ATOM 2323 O O . LYS A 1 305 ? 12.553 14.911 48.697 1.00 19.89 305 LYS A O 1
ATOM 2329 N N . ARG A 1 306 ? 13.479 15.287 46.694 1.00 16.47 306 ARG A N 1
ATOM 2330 C CA . ARG A 1 306 ? 13.804 16.684 46.980 1.00 17.08 306 ARG A CA 1
ATOM 2331 C C . ARG A 1 306 ? 13.549 17.593 45.783 1.00 11.20 306 ARG A C 1
ATOM 2332 O O . ARG A 1 306 ? 14.248 18.607 45.645 1.00 15.03 306 ARG A O 1
ATOM 2340 N N . LEU A 1 307 ? 12.594 17.255 44.940 1.00 12.83 307 LEU A N 1
ATOM 2341 C CA . LEU A 1 307 ? 12.274 17.964 43.714 1.00 16.23 307 LEU A CA 1
ATOM 2342 C C . LEU A 1 307 ? 12.050 19.463 43.885 1.00 18.50 307 LEU A C 1
ATOM 2343 O O . LEU A 1 307 ? 12.291 20.232 42.937 1.00 18.64 307 LEU A O 1
ATOM 2348 N N . LYS A 1 308 ? 11.573 19.896 45.050 1.00 15.64 308 LYS A N 1
ATOM 2349 C CA . LYS A 1 308 ? 11.269 21.293 45.324 1.00 19.84 308 LYS A CA 1
ATOM 2350 C C . LYS A 1 308 ? 12.384 21.996 46.092 1.00 26.32 308 LYS A C 1
ATOM 2351 O O . LYS A 1 308 ? 12.286 23.189 46.394 1.00 19.68 308 LYS A O 1
ATOM 2357 N N . SER A 1 309 ? 13.452 21.268 46.425 1.00 17.55 309 SER A N 1
ATOM 2358 C CA . SER A 1 309 ? 14.584 21.854 47.131 1.00 18.15 309 SER A CA 1
ATOM 2359 C C . SER A 1 309 ? 15.641 22.397 46.170 1.00 11.86 309 SER A C 1
ATOM 2360 O O . SER A 1 309 ? 15.887 21.862 45.089 1.00 15.79 309 SER A O 1
ATOM 2363 N N . PRO A 1 310 ? 16.300 23.478 46.560 1.00 15.05 310 PRO A N 1
ATOM 2364 C CA . PRO A 1 310 ? 17.356 24.063 45.730 1.00 15.88 310 PRO A CA 1
ATOM 2365 C C . PRO A 1 310 ? 18.561 23.158 45.492 1.00 11.89 310 PRO A C 1
ATOM 2366 O O . PRO A 1 310 ? 19.264 23.370 44.496 1.00 16.47 310 PRO A O 1
ATOM 2370 N N . GLU A 1 311 ? 18.841 22.177 46.333 1.00 15.35 311 GLU A N 1
ATOM 2371 C CA . GLU A 1 311 ? 19.944 21.242 46.120 1.00 16.73 311 GLU A CA 1
ATOM 2372 C C . GLU A 1 311 ? 19.606 20.151 45.106 1.00 17.11 311 GLU A C 1
ATOM 2373 O O . GLU A 1 311 ? 20.464 19.345 44.741 1.00 15.06 311 GLU A O 1
ATOM 2379 N N . CYS A 1 312 ? 18.365 20.108 44.636 1.00 10.42 312 CYS A N 1
ATOM 2380 C CA . CYS A 1 312 ? 18.012 19.143 43.595 1.00 9.57 312 CYS A CA 1
ATOM 2381 C C . CYS A 1 312 ? 18.792 19.423 42.319 1.00 10.03 312 CYS A C 1
ATOM 2382 O O . CYS A 1 312 ? 18.730 20.549 41.807 1.00 13.24 312 CYS A O 1
ATOM 2385 N N . TYR A 1 313 ? 19.503 18.439 41.761 1.00 8.24 313 TYR A N 1
ATOM 2386 C CA . TYR A 1 313 ? 20.328 18.722 40.597 1.00 7.48 313 TYR A CA 1
ATOM 2387 C C . TYR A 1 313 ? 19.548 19.332 39.436 1.00 7.31 313 TYR A C 1
ATOM 2388 O O . TYR A 1 313 ? 20.134 20.097 38.666 1.00 6.79 313 TYR A O 1
ATOM 2397 N N . PHE A 1 314 ? 18.270 19.004 39.329 1.00 9.37 314 PHE A N 1
ATOM 2398 C CA . PHE A 1 314 ? 17.392 19.569 38.308 1.00 7.89 314 PHE A CA 1
ATOM 2399 C C . PHE A 1 314 ? 17.221 21.073 38.505 1.00 10.41 314 PHE A C 1
ATOM 2400 O O . PHE A 1 314 ? 16.973 21.817 37.551 1.00 9.56 314 PHE A O 1
ATOM 2408 N N . ASN A 1 315 ? 17.343 21.501 39.761 1.00 11.54 315 ASN A N 1
ATOM 2409 C CA . ASN A 1 315 ? 17.179 22.903 40.094 1.00 10.57 315 ASN A CA 1
ATOM 2410 C C . ASN A 1 315 ? 18.504 23.649 40.168 1.00 9.04 315 ASN A C 1
ATOM 2411 O O . ASN A 1 315 ? 18.491 24.843 39.891 1.00 13.54 315 ASN A O 1
ATOM 2416 N N . SER A 1 316 ? 19.564 22.953 40.576 1.00 8.08 316 SER A N 1
ATOM 2417 C CA . SER A 1 316 ? 20.852 23.598 40.806 1.00 9.92 316 SER A CA 1
ATOM 2418 C C . SER A 1 316 ? 21.706 23.756 39.557 1.00 12.48 316 SER A C 1
ATOM 2419 O O . SER A 1 316 ? 22.540 24.670 39.489 1.00 10.30 316 SER A O 1
ATOM 2422 N N . ILE A 1 317 ? 21.556 22.872 38.570 1.00 9.51 317 ILE A N 1
ATOM 2423 C CA . ILE A 1 317 ? 22.438 22.964 37.402 1.00 12.25 317 ILE A CA 1
ATOM 2424 C C . ILE A 1 317 ? 22.382 24.329 36.720 1.00 9.26 317 ILE A C 1
ATOM 2425 O O . ILE A 1 317 ? 23.414 24.857 36.292 1.00 10.38 317 ILE A O 1
ATOM 2430 N N . SER A 1 318 ? 21.198 24.937 36.611 1.00 10.29 318 SER A N 1
ATOM 2431 C CA . SER A 1 318 ? 21.108 26.234 35.931 1.00 8.15 318 SER A CA 1
ATOM 2432 C C . SER A 1 318 ? 21.930 27.308 36.623 1.00 7.93 318 SER A C 1
ATOM 2433 O O . SER A 1 318 ? 22.621 28.078 35.943 1.00 8.47 318 SER A O 1
ATOM 2436 N N . GLY A 1 319 ? 21.871 27.369 37.955 1.00 10.19 319 GLY A N 1
ATOM 2437 C CA . GLY A 1 319 ? 22.655 28.364 38.685 1.00 12.95 319 GLY A CA 1
ATOM 2438 C C . GLY A 1 319 ? 24.141 28.150 38.497 1.00 12.09 319 GLY A C 1
ATOM 2439 O O . GLY A 1 319 ? 24.923 29.104 38.352 1.00 11.91 319 GLY A O 1
ATOM 2440 N N . GLU A 1 320 ? 24.552 26.886 38.482 1.00 12.13 320 GLU A N 1
ATOM 2441 C CA . GLU A 1 320 ? 25.955 26.527 38.308 1.00 9.04 320 GLU A CA 1
ATOM 2442 C C . GLU A 1 320 ? 26.471 26.989 36.945 1.00 11.95 320 GLU A C 1
ATOM 2443 O O . GLU A 1 320 ? 27.575 27.513 36.842 1.00 13.79 320 GLU A O 1
ATOM 2449 N N . LEU A 1 321 ? 25.645 26.779 35.940 1.00 8.55 321 LEU A N 1
ATOM 2450 C CA . LEU A 1 321 ? 25.977 27.096 34.557 1.00 12.63 321 LEU A CA 1
ATOM 2451 C C . LEU A 1 321 ? 25.842 28.583 34.263 1.00 12.84 321 LEU A C 1
ATOM 2452 O O . LEU A 1 321 ? 26.538 29.102 33.389 1.00 12.13 321 LEU A O 1
ATOM 2457 N N . MET A 1 322 ? 24.954 29.277 34.963 1.00 13.48 322 MET A N 1
ATOM 2458 C CA . MET A 1 322 ? 24.642 30.667 34.620 1.00 13.54 322 MET A CA 1
ATOM 2459 C C . MET A 1 322 ? 25.874 31.541 34.821 1.00 11.11 322 MET A C 1
ATOM 2460 O O . MET A 1 322 ? 26.152 32.424 33.999 1.00 14.23 322 MET A O 1
ATOM 2465 N N . ALA A 1 323 ? 26.615 31.272 35.900 1.00 11.43 323 ALA A N 1
ATOM 2466 C CA . ALA A 1 323 ? 27.809 32.079 36.155 1.00 10.97 323 ALA A CA 1
ATOM 2467 C C . ALA A 1 323 ? 28.841 31.941 35.036 1.00 10.30 323 ALA A C 1
ATOM 2468 O O . ALA A 1 323 ? 29.441 32.925 34.587 1.00 12.05 323 ALA A O 1
ATOM 2470 N N . LYS A 1 324 ? 29.029 30.701 34.605 1.00 10.46 324 LYS A N 1
ATOM 2471 C CA . LYS A 1 324 ? 29.916 30.329 33.508 1.00 7.83 324 LYS A CA 1
ATOM 2472 C C . LYS A 1 324 ? 29.464 30.975 32.204 1.00 9.89 324 LYS A C 1
ATOM 2473 O O . LYS A 1 324 ? 30.237 31.525 31.414 1.00 10.51 324 LYS A O 1
ATOM 2479 N N . ARG A 1 325 ? 28.151 30.913 31.978 1.00 9.29 325 ARG A N 1
ATOM 2480 C CA . ARG A 1 325 ? 27.557 31.534 30.796 1.00 9.35 325 ARG A CA 1
ATOM 2481 C C . ARG A 1 325 ? 27.877 33.018 30.734 1.00 11.12 325 ARG A C 1
ATOM 2482 O O . ARG A 1 325 ? 28.388 33.536 29.749 1.00 8.51 325 ARG A O 1
ATOM 2490 N N . ASP A 1 326 ? 27.563 33.727 31.815 1.00 9.32 326 ASP A N 1
ATOM 2491 C CA . ASP A 1 326 ? 27.849 35.164 31.871 1.00 12.82 326 ASP A CA 1
ATOM 2492 C C . ASP A 1 326 ? 29.337 35.439 31.683 1.00 8.80 326 ASP A C 1
ATOM 2493 O O . ASP A 1 326 ? 29.697 36.406 31.008 1.00 13.15 326 ASP A O 1
ATOM 2498 N N . TYR A 1 327 ? 30.186 34.623 32.261 1.00 8.30 327 TYR A N 1
ATOM 2499 C CA . TYR A 1 327 ? 31.634 34.796 32.168 1.00 8.93 327 TYR A CA 1
ATOM 2500 C C . TYR A 1 327 ? 32.054 34.685 30.711 1.00 10.68 327 TYR A C 1
ATOM 2501 O O . TYR A 1 327 ? 32.778 35.547 30.202 1.00 13.47 327 TYR A O 1
ATOM 2510 N N . MET A 1 328 ? 31.581 33.651 30.024 1.00 10.38 328 MET A N 1
ATOM 2511 C CA . MET A 1 328 ? 31.929 33.494 28.607 1.00 9.66 328 MET A CA 1
ATOM 2512 C C . MET A 1 328 ? 31.368 34.605 27.738 1.00 10.53 328 MET A C 1
ATOM 2513 O O . MET A 1 328 ? 32.055 35.094 26.825 1.00 11.69 328 MET A O 1
ATOM 2518 N N . ALA A 1 329 ? 30.115 35.001 27.969 1.00 10.06 329 ALA A N 1
ATOM 2519 C CA . ALA A 1 329 ? 29.560 36.103 27.169 1.00 9.51 329 ALA A CA 1
ATOM 2520 C C . ALA A 1 329 ? 30.390 37.372 27.312 1.00 11.51 329 ALA A C 1
ATOM 2521 O O . ALA A 1 329 ? 30.603 38.130 26.356 1.00 11.67 329 ALA A O 1
ATOM 2523 N N . SER A 1 330 ? 30.875 37.600 28.541 1.00 11.91 330 SER A N 1
ATOM 2524 C CA . SER A 1 330 ? 31.719 38.776 28.767 1.00 11.12 330 SER A CA 1
ATOM 2525 C C . SER A 1 330 ? 33.047 38.735 28.038 1.00 11.31 330 SER A C 1
ATOM 2526 O O . SER A 1 330 ? 33.442 39.706 27.384 1.00 12.27 330 SER A O 1
ATOM 2529 N N . PHE A 1 331 ? 33.782 37.622 28.125 1.00 10.45 331 PHE A N 1
ATOM 2530 C CA . PHE A 1 331 ? 35.115 37.658 27.487 1.00 11.32 331 PHE A CA 1
ATOM 2531 C C . PHE A 1 331 ? 34.982 37.610 25.972 1.00 11.14 331 PHE A C 1
ATOM 2532 O O . PHE A 1 331 ? 35.862 38.052 25.225 1.00 16.91 331 PHE A O 1
ATOM 2540 N N . LEU A 1 332 ? 33.890 37.042 25.456 1.00 11.43 332 LEU A N 1
ATOM 2541 C CA . LEU A 1 332 ? 33.734 36.948 24.015 1.00 13.13 332 LEU A CA 1
ATOM 2542 C C . LEU A 1 332 ? 33.434 38.326 23.448 1.00 14.28 332 LEU A C 1
ATOM 2543 O O . LEU A 1 332 ? 33.960 38.748 22.427 1.00 17.61 332 LEU A O 1
ATOM 2548 N N . ALA A 1 333 ? 32.558 39.051 24.142 1.00 17.46 333 ALA A N 1
ATOM 2549 C CA . ALA A 1 333 ? 32.305 40.433 23.737 1.00 17.59 333 ALA A CA 1
ATOM 2550 C C . ALA A 1 333 ? 33.591 41.255 23.828 1.00 14.76 333 ALA A C 1
ATOM 2551 O O . ALA A 1 333 ? 33.785 42.173 23.035 1.00 19.16 333 ALA A O 1
ATOM 2553 N N . GLU A 1 334 ? 34.434 40.911 24.796 1.00 18.33 334 GLU A N 1
ATOM 2554 C CA . GLU A 1 334 ? 35.723 41.574 24.998 1.00 23.96 334 GLU A CA 1
ATOM 2555 C C . GLU A 1 334 ? 36.600 41.509 23.755 1.00 17.31 334 GLU A C 1
ATOM 2556 O O . GLU A 1 334 ? 37.159 42.516 23.303 1.00 17.80 334 GLU A O 1
ATOM 2562 N N . VAL A 1 335 ? 36.739 40.321 23.178 1.00 16.05 335 VAL A N 1
ATOM 2563 C CA . VAL A 1 335 ? 37.585 40.125 22.014 1.00 19.46 335 VAL A CA 1
ATOM 2564 C C . VAL A 1 335 ? 37.040 40.823 20.768 1.00 17.38 335 VAL A C 1
ATOM 2565 O O . VAL A 1 335 ? 37.807 41.018 19.822 1.00 21.19 335 VAL A O 1
ATOM 2569 N N . GLY A 1 336 ? 35.755 41.157 20.785 1.00 17.47 336 GLY A N 1
ATOM 2570 C CA . GLY A 1 336 ? 35.125 41.788 19.641 1.00 14.16 336 GLY A CA 1
ATOM 2571 C C . GLY A 1 336 ? 34.086 40.906 18.976 1.00 19.46 336 GLY A C 1
ATOM 2572 O O . GLY A 1 336 ? 33.531 41.314 17.950 1.00 18.70 336 GLY A O 1
ATOM 2573 N N . MET A 1 337 ? 33.801 39.723 19.527 1.00 12.70 337 MET A N 1
ATOM 2574 C CA . MET A 1 337 ? 32.690 38.927 19.017 1.00 12.71 337 MET A CA 1
ATOM 2575 C C . MET A 1 337 ? 31.361 39.442 19.573 1.00 16.37 337 MET A C 1
ATOM 2576 O O . MET A 1 337 ? 31.334 40.242 20.511 1.00 14.43 337 MET A O 1
ATOM 2581 N N . ASN A 1 338 ? 30.240 38.983 19.018 1.00 13.86 338 ASN A N 1
ATOM 2582 C CA . ASN A 1 338 ? 28.917 39.341 19.539 1.00 14.39 338 ASN A CA 1
ATOM 2583 C C . ASN A 1 338 ? 28.199 38.036 19.878 1.00 8.57 338 ASN A C 1
ATOM 2584 O O . ASN A 1 338 ? 27.711 37.319 19.001 1.00 12.17 338 ASN A O 1
ATOM 2589 N N . PRO A 1 339 ? 28.169 37.705 21.165 1.00 13.62 339 PRO A N 1
ATOM 2590 C CA . PRO A 1 339 ? 27.595 36.419 21.564 1.00 11.47 339 PRO A CA 1
ATOM 2591 C C . PRO A 1 339 ? 26.077 36.492 21.699 1.00 14.54 339 PRO A C 1
ATOM 2592 O O . PRO A 1 339 ? 25.557 37.534 22.094 1.00 12.19 339 PRO A O 1
ATOM 2596 N N . THR A 1 340 ? 25.423 35.396 21.359 1.00 9.67 340 THR A N 1
ATOM 2597 C CA . THR A 1 340 ? 24.013 35.176 21.614 1.00 9.79 340 THR A CA 1
ATOM 2598 C C . THR A 1 340 ? 23.928 34.546 23.003 1.00 9.60 340 THR A C 1
ATOM 2599 O O . THR A 1 340 ? 24.345 33.404 23.196 1.00 10.39 340 THR A O 1
ATOM 2603 N N . VAL A 1 341 ? 23.451 35.309 23.979 1.00 9.79 341 VAL A N 1
ATOM 2604 C CA . VAL A 1 341 ? 23.313 34.784 25.324 1.00 6.43 341 VAL A CA 1
ATOM 2605 C C . VAL A 1 341 ? 22.166 33.774 25.369 1.00 8.78 341 VAL A C 1
ATOM 2606 O O . VAL A 1 341 ? 21.022 34.139 25.100 1.00 10.89 341 VAL A O 1
ATOM 2610 N N . PRO A 1 342 ? 22.453 32.515 25.674 1.00 6.92 342 PRO A N 1
ATOM 2611 C CA . PRO A 1 342 ? 21.417 31.464 25.683 1.00 7.33 342 PRO A CA 1
ATOM 2612 C C . PRO A 1 342 ? 20.489 31.566 26.886 1.00 6.28 342 PRO A C 1
ATOM 2613 O O . PRO A 1 342 ? 20.907 31.972 27.973 1.00 9.24 342 PRO A O 1
ATOM 2617 N N . GLN A 1 343 ? 19.242 31.166 26.662 1.00 10.04 343 GLN A N 1
ATOM 2618 C CA . GLN A 1 343 ? 18.201 31.131 27.690 1.00 8.54 343 GLN A CA 1
ATOM 2619 C C . GLN A 1 343 ? 18.277 29.835 28.488 1.00 11.99 343 GLN A C 1
ATOM 2620 O O . GLN A 1 343 ? 17.712 29.699 29.585 1.00 11.01 343 GLN A O 1
ATOM 2626 N N . GLY A 1 344 ? 19.001 28.867 27.914 1.00 10.31 344 GLY A N 1
ATOM 2627 C CA . GLY A 1 344 ? 19.152 27.550 28.492 1.00 8.44 344 GLY A CA 1
ATOM 2628 C C . GLY A 1 344 ? 20.306 26.780 27.862 1.00 6.55 344 GLY A C 1
ATOM 2629 O O . GLY A 1 344 ? 20.780 27.109 26.774 1.00 10.09 344 GLY A O 1
ATOM 2630 N N . GLY A 1 345 ? 20.752 25.738 28.557 1.00 9.51 345 GLY A N 1
ATOM 2631 C CA . GLY A 1 345 ? 21.812 24.875 28.039 1.00 6.92 345 GLY A CA 1
ATOM 2632 C C . GLY A 1 345 ? 23.202 25.386 28.351 1.00 8.00 345 GLY A C 1
ATOM 2633 O O . GLY A 1 345 ? 23.409 26.316 29.124 1.00 9.63 345 GLY A O 1
ATOM 2634 N N . TYR A 1 346 ? 24.207 24.730 27.751 1.00 6.20 346 TYR A N 1
ATOM 2635 C CA . TYR A 1 346 ? 25.578 25.096 28.085 1.00 8.39 346 TYR A CA 1
ATOM 2636 C C . TYR A 1 346 ? 26.412 25.396 26.838 1.00 9.84 346 TYR A C 1
ATOM 2637 O O . TYR A 1 346 ? 27.644 25.317 26.926 1.00 8.84 346 TYR A O 1
ATOM 2646 N N . PHE A 1 347 ? 25.733 25.761 25.764 1.00 6.80 347 PHE A N 1
ATOM 2647 C CA . PHE A 1 347 ? 26.346 26.188 24.522 1.00 9.29 347 PHE A CA 1
ATOM 2648 C C . PHE A 1 347 ? 26.094 27.667 24.277 1.00 10.21 347 PHE A C 1
ATOM 2649 O O . PHE A 1 347 ? 25.067 28.235 24.656 1.00 8.78 347 PHE A O 1
ATOM 2657 N N . MET A 1 348 ? 27.081 28.272 23.604 1.00 8.85 348 MET A N 1
ATOM 2658 C CA . MET A 1 348 ? 26.937 29.680 23.266 1.00 7.39 348 MET A CA 1
ATOM 2659 C C . MET A 1 348 ? 27.437 29.874 21.839 1.00 10.73 348 MET A C 1
ATOM 2660 O O . MET A 1 348 ? 28.590 29.538 21.567 1.00 11.22 348 MET A O 1
ATOM 2665 N N . VAL A 1 349 ? 26.566 30.420 21.001 1.00 10.90 349 VAL A N 1
ATOM 2666 C CA . VAL A 1 349 ? 26.948 30.820 19.645 1.00 13.26 349 VAL A CA 1
ATOM 2667 C C . VAL A 1 349 ? 27.342 32.300 19.639 1.00 9.11 349 VAL A C 1
ATOM 2668 O O . VAL A 1 349 ? 26.682 33.108 20.286 1.00 10.66 349 VAL A O 1
ATOM 2672 N N . ALA A 1 350 ? 28.416 32.661 18.959 1.00 9.65 350 ALA A N 1
ATOM 2673 C CA . ALA A 1 350 ? 28.865 34.053 18.877 1.00 8.96 350 ALA A CA 1
ATOM 2674 C C . ALA A 1 350 ? 29.239 34.369 17.436 1.00 9.61 350 ALA A C 1
ATOM 2675 O O . ALA A 1 350 ? 29.790 33.510 16.748 1.00 11.30 350 ALA A O 1
ATOM 2677 N N . ASP A 1 351 ? 28.944 35.584 17.011 1.00 10.38 351 ASP A N 1
ATOM 2678 C CA . ASP A 1 351 ? 29.304 36.124 15.710 1.00 11.82 351 ASP A CA 1
ATOM 2679 C C . ASP A 1 351 ? 30.719 36.684 15.737 1.00 10.09 351 ASP A C 1
ATOM 2680 O O . ASP A 1 351 ? 30.993 37.672 16.410 1.00 13.91 351 ASP A O 1
ATOM 2685 N N . TRP A 1 352 ? 31.637 36.047 15.017 1.00 10.59 352 TRP A N 1
ATOM 2686 C CA . TRP A 1 352 ? 33.013 36.566 14.954 1.00 10.65 352 TRP A CA 1
ATOM 2687 C C . TRP A 1 352 ? 33.134 37.557 13.799 1.00 21.50 352 TRP A C 1
ATOM 2688 O O . TRP A 1 352 ? 32.808 37.250 12.653 1.00 35.34 352 TRP A O 1
ATOM 2699 N N . SER A 1 353 ? 33.569 38.793 14.077 1.00 42.16 353 SER A N 1
ATOM 2700 C CA . SER A 1 353 ? 33.785 39.844 13.089 1.00 42.76 353 SER A CA 1
ATOM 2701 C C . SER A 1 353 ? 35.262 40.273 13.106 1.00 37.97 353 SER A C 1
ATOM 2702 O O . SER A 1 353 ? 35.607 41.410 12.796 1.00 41.20 353 SER A O 1
ATOM 2705 N N . SER A 1 354 ? 36.060 39.296 13.489 1.00 37.77 354 SER A N 1
ATOM 2706 C CA . SER A 1 354 ? 37.508 39.392 13.506 1.00 27.94 354 SER A CA 1
ATOM 2707 C C . SER A 1 354 ? 38.048 39.172 12.099 1.00 28.85 354 SER A C 1
ATOM 2708 O O . SER A 1 354 ? 37.312 39.180 11.108 1.00 25.62 354 SER A O 1
ATOM 2711 N N . LEU A 1 355 ? 39.354 38.964 11.990 1.00 31.18 355 LEU A N 1
ATOM 2712 C CA . LEU A 1 355 ? 39.968 38.795 10.672 1.00 46.79 355 LEU A CA 1
ATOM 2713 C C . LEU A 1 355 ? 39.374 37.613 9.924 1.00 63.30 355 LEU A C 1
ATOM 2714 O O . LEU A 1 355 ? 39.502 36.460 10.344 1.00 70.13 355 LEU A O 1
ATOM 2719 N N . ASP A 1 356 ? 38.725 37.916 8.802 1.00 70.26 356 ASP A N 1
ATOM 2720 C CA . ASP A 1 356 ? 38.118 36.913 7.933 1.00 71.22 356 ASP A CA 1
ATOM 2721 C C . ASP A 1 356 ? 39.150 36.270 7.007 1.00 69.66 356 ASP A C 1
ATOM 2722 O O . ASP A 1 356 ? 40.357 36.351 7.228 1.00 60.01 356 ASP A O 1
ATOM 2727 N N . SER A 1 357 ? 38.667 35.623 5.945 1.00 70.40 357 SER A N 1
ATOM 2728 C CA . SER A 1 357 ? 39.567 34.996 4.985 1.00 65.72 357 SER A CA 1
ATOM 2729 C C . SER A 1 357 ? 40.397 36.029 4.231 1.00 67.84 357 SER A C 1
ATOM 2730 O O . SER A 1 357 ? 40.219 36.167 3.016 1.00 55.85 357 SER A O 1
ATOM 2733 N N . LYS A 1 358 ? 41.267 36.747 4.932 1.00 72.00 358 LYS A N 1
ATOM 2734 C CA . LYS A 1 358 ? 42.030 37.825 4.310 1.00 72.68 358 LYS A CA 1
ATOM 2735 C C . LYS A 1 358 ? 43.535 37.572 4.365 1.00 74.70 358 LYS A C 1
ATOM 2736 O O . LYS A 1 358 ? 44.263 37.908 3.418 1.00 80.88 358 LYS A O 1
ATOM 2742 N N . VAL A 1 359 ? 43.980 37.010 5.486 1.00 72.21 359 VAL A N 1
ATOM 2743 C CA . VAL A 1 359 ? 45.384 36.724 5.749 1.00 67.90 359 VAL A CA 1
ATOM 2744 C C . VAL A 1 359 ? 45.507 35.521 6.676 1.00 57.59 359 VAL A C 1
ATOM 2745 O O . VAL A 1 359 ? 46.237 34.551 6.480 1.00 47.11 359 VAL A O 1
ATOM 2749 N N . ASP A 1 360 ? 44.722 35.614 7.759 1.00 45.67 360 ASP A N 1
ATOM 2750 C CA . ASP A 1 360 ? 44.808 34.519 8.717 1.00 33.30 360 ASP A CA 1
ATOM 2751 C C . ASP A 1 360 ? 44.088 33.295 8.167 1.00 19.61 360 ASP A C 1
ATOM 2752 O O . ASP A 1 360 ? 44.541 32.184 8.452 1.00 19.69 360 ASP A O 1
ATOM 2757 N N . LEU A 1 361 ? 43.002 33.456 7.408 1.00 14.96 361 LEU A N 1
ATOM 2758 C CA . LEU A 1 361 ? 42.309 32.249 6.944 1.00 18.33 361 LEU A CA 1
ATOM 2759 C C . LEU A 1 361 ? 42.815 31.782 5.578 1.00 26.88 361 LEU A C 1
ATOM 2760 O O . LEU A 1 361 ? 43.274 32.622 4.806 1.00 33.75 361 LEU A O 1
ATOM 2765 N N . THR A 1 362 ? 42.702 30.485 5.356 1.00 28.38 362 THR A N 1
ATOM 2766 C CA . THR A 1 362 ? 43.244 29.758 4.213 1.00 34.89 362 THR A CA 1
ATOM 2767 C C . THR A 1 362 ? 43.347 28.276 4.555 1.00 30.14 362 THR A C 1
ATOM 2768 O O . THR A 1 362 ? 44.333 27.584 4.771 1.00 31.95 362 THR A O 1
ATOM 2772 N N . GLN A 1 363 ? 42.140 27.678 4.586 1.00 41.27 363 GLN A N 1
ATOM 2773 C CA . GLN A 1 363 ? 42.031 26.278 4.973 1.00 31.60 363 GLN A CA 1
ATOM 2774 C C . GLN A 1 363 ? 41.172 25.485 4.010 1.00 27.80 363 GLN A C 1
ATOM 2775 O O . GLN A 1 363 ? 41.551 25.163 2.887 1.00 47.69 363 GLN A O 1
ATOM 2781 N N . GLU A 1 364 ? 39.955 25.160 4.452 1.00 38.03 364 GLU A N 1
ATOM 2782 C CA . GLU A 1 364 ? 38.962 24.621 3.529 1.00 32.55 364 GLU A CA 1
ATOM 2783 C C . GLU A 1 364 ? 38.215 25.806 2.902 1.00 45.73 364 GLU A C 1
ATOM 2784 O O . GLU A 1 364 ? 37.003 25.944 3.057 1.00 14.85 364 GLU A O 1
ATOM 2790 N N . THR A 1 365 ? 39.001 26.629 2.218 1.00 50.04 365 THR A N 1
ATOM 2791 C CA . THR A 1 365 ? 38.516 27.840 1.572 1.00 53.38 365 THR A CA 1
ATOM 2792 C C . THR A 1 365 ? 37.206 27.591 0.818 1.00 53.69 365 THR A C 1
ATOM 2793 O O . THR A 1 365 ? 36.242 28.286 1.176 1.00 30.71 365 THR A O 1
ATOM 2797 N N . ASP A 1 366 ? 37.244 26.646 -0.109 1.00 62.45 366 ASP A N 1
ATOM 2798 C CA . ASP A 1 366 ? 36.068 26.139 -0.794 1.00 63.92 366 ASP A CA 1
ATOM 2799 C C . ASP A 1 366 ? 34.876 26.135 0.176 1.00 59.91 366 ASP A C 1
ATOM 2800 O O . ASP A 1 366 ? 33.865 26.807 0.008 1.00 44.55 366 ASP A O 1
ATOM 2805 N N . ALA A 1 367 ? 35.104 25.331 1.211 1.00 51.15 367 ALA A N 1
ATOM 2806 C CA . ALA A 1 367 ? 34.186 25.052 2.291 1.00 30.39 367 ALA A CA 1
ATOM 2807 C C . ALA A 1 367 ? 33.636 26.320 2.947 1.00 16.40 367 ALA A C 1
ATOM 2808 O O . ALA A 1 367 ? 33.472 27.332 2.261 1.00 15.99 367 ALA A O 1
ATOM 2810 N N . ARG A 1 368 ? 33.350 26.231 4.240 1.00 12.69 368 ARG A N 1
ATOM 2811 C CA . ARG A 1 368 ? 32.696 27.327 4.949 1.00 12.22 368 ARG A CA 1
ATOM 2812 C C . ARG A 1 368 ? 33.689 28.035 5.882 1.00 8.54 368 ARG A C 1
ATOM 2813 O O . ARG A 1 368 ? 34.573 27.389 6.447 1.00 8.85 368 ARG A O 1
ATOM 2821 N N . LYS A 1 369 ? 33.495 29.328 6.043 1.00 10.29 369 LYS A N 1
ATOM 2822 C CA . LYS A 1 369 ? 34.416 30.197 6.771 1.00 9.96 369 LYS A CA 1
ATOM 2823 C C . LYS A 1 369 ? 34.498 29.898 8.261 1.00 11.20 369 LYS A C 1
ATOM 2824 O O . LYS A 1 369 ? 35.550 30.147 8.872 1.00 10.29 369 LYS A O 1
ATOM 2830 N N . ASP A 1 370 ? 33.397 29.381 8.816 1.00 10.20 370 ASP A N 1
ATOM 2831 C CA . ASP A 1 370 ? 33.381 29.078 10.243 1.00 8.52 370 ASP A CA 1
ATOM 2832 C C . ASP A 1 370 ? 34.235 27.848 10.536 1.00 9.57 370 ASP A C 1
ATOM 2833 O O . ASP A 1 370 ? 34.822 27.726 11.614 1.00 10.92 370 ASP A O 1
ATOM 2838 N N . TYR A 1 371 ? 34.342 26.929 9.574 1.00 6.82 371 TYR A N 1
ATOM 2839 C CA . TYR A 1 371 ? 35.301 25.841 9.668 1.00 5.74 371 TYR A CA 1
ATOM 2840 C C . TYR A 1 371 ? 36.721 26.410 9.666 1.00 7.91 371 TYR A C 1
ATOM 2841 O O . TYR A 1 371 ? 37.574 26.056 10.480 1.00 7.73 371 TYR A O 1
ATOM 2850 N N . ARG A 1 372 ? 36.953 27.300 8.698 1.00 9.03 372 ARG A N 1
ATOM 2851 C CA . ARG A 1 372 ? 38.265 27.901 8.549 1.00 5.92 372 ARG A CA 1
ATOM 2852 C C . ARG A 1 372 ? 38.714 28.645 9.795 1.00 8.65 372 ARG A C 1
ATOM 2853 O O . ARG A 1 372 ? 39.849 28.470 10.261 1.00 9.63 372 ARG A O 1
ATOM 2861 N N . PHE A 1 373 ? 37.814 29.476 10.314 1.00 10.06 373 PHE A N 1
ATOM 2862 C CA . PHE A 1 373 ? 38.067 30.279 11.503 1.00 8.44 373 PHE A CA 1
ATOM 2863 C C . PHE A 1 373 ? 38.321 29.417 12.731 1.00 13.35 373 PHE A C 1
ATOM 2864 O O . PHE A 1 373 ? 39.286 29.570 13.470 1.00 10.58 373 PHE A O 1
ATOM 2872 N N . THR A 1 374 ? 37.394 28.473 12.942 1.00 10.88 374 THR A N 1
ATOM 2873 C CA . THR A 1 374 ? 37.555 27.618 14.088 1.00 11.10 374 THR A CA 1
ATOM 2874 C C . THR A 1 374 ? 38.833 26.789 14.049 1.00 12.20 374 THR A C 1
ATOM 2875 O O . THR A 1 374 ? 39.533 26.603 15.047 1.00 10.83 374 THR A O 1
ATOM 2879 N N . LYS A 1 375 ? 39.190 26.279 12.868 1.00 8.25 375 LYS A N 1
ATOM 2880 C CA . LYS A 1 375 ? 40.431 25.499 12.773 1.00 7.32 375 LYS A CA 1
ATOM 2881 C C . LYS A 1 375 ? 41.632 26.394 12.979 1.00 8.07 375 LYS A C 1
ATOM 2882 O O . LYS A 1 375 ? 42.622 26.046 13.622 1.00 8.31 375 LYS A O 1
ATOM 2888 N N . TRP A 1 376 ? 41.554 27.600 12.399 1.00 6.26 376 TRP A N 1
ATOM 2889 C CA . TRP A 1 376 ? 42.649 28.538 12.556 1.00 8.64 376 TRP A CA 1
ATOM 2890 C C . TRP A 1 376 ? 42.874 28.897 14.011 1.00 13.36 376 TRP A C 1
ATOM 2891 O O . TRP A 1 376 ? 44.022 28.930 14.449 1.00 14.64 376 TRP A O 1
ATOM 2902 N N . MET A 1 377 ? 41.813 29.233 14.742 1.00 9.73 377 MET A N 1
ATOM 2903 C CA . MET A 1 377 ? 42.017 29.657 16.136 1.00 13.21 377 MET A CA 1
ATOM 2904 C C . MET A 1 377 ? 42.572 28.515 16.986 1.00 8.66 377 MET A C 1
ATOM 2905 O O . MET A 1 377 ? 43.365 28.723 17.899 1.00 9.37 377 MET A O 1
ATOM 2910 N N . THR A 1 378 ? 42.180 27.277 16.681 1.00 7.99 378 THR A N 1
ATOM 2911 C CA . THR A 1 378 ? 42.743 26.148 17.423 1.00 8.78 378 THR A CA 1
ATOM 2912 C C . THR A 1 378 ? 44.255 26.035 17.200 1.00 10.53 378 THR A C 1
ATOM 2913 O O . THR A 1 378 ? 45.018 25.890 18.157 1.00 8.88 378 THR A O 1
ATOM 2917 N N . LYS A 1 379 ? 44.661 26.135 15.933 1.00 10.47 379 LYS A N 1
ATOM 2918 C CA . LYS A 1 379 ? 46.071 26.025 15.576 1.00 10.69 379 LYS A CA 1
ATOM 2919 C C . LYS A 1 379 ? 46.908 27.242 15.968 1.00 14.57 379 LYS A C 1
ATOM 2920 O O . LYS A 1 379 ? 48.043 27.019 16.441 1.00 12.80 379 LYS A O 1
ATOM 2926 N N . SER A 1 380 ? 46.390 28.447 15.792 1.00 7.86 380 SER A N 1
ATOM 2927 C CA . SER A 1 380 ? 47.121 29.677 16.066 1.00 13.04 380 SER A CA 1
ATOM 2928 C C . SER A 1 380 ? 46.994 30.233 17.479 1.00 14.71 380 SER A C 1
ATOM 2929 O O . SER A 1 380 ? 47.965 30.774 18.027 1.00 12.27 380 SER A O 1
ATOM 2932 N N . VAL A 1 381 ? 45.808 30.148 18.059 1.00 14.45 381 VAL A N 1
ATOM 2933 C CA . VAL A 1 381 ? 45.451 30.710 19.347 1.00 15.62 381 VAL A CA 1
ATOM 2934 C C . VAL A 1 381 ? 45.406 29.646 20.433 1.00 17.54 381 VAL A C 1
ATOM 2935 O O . VAL A 1 381 ? 45.615 29.898 21.623 1.00 16.55 381 VAL A O 1
ATOM 2939 N N . GLY A 1 382 ? 45.123 28.404 20.041 1.00 11.59 382 GLY A N 1
ATOM 2940 C CA . GLY A 1 382 ? 45.029 27.335 21.033 1.00 9.85 382 GLY A CA 1
ATOM 2941 C C . GLY A 1 382 ? 43.684 27.351 21.739 1.00 15.12 382 GLY A C 1
ATOM 2942 O O . GLY A 1 382 ? 43.592 26.927 22.892 1.00 12.56 382 GLY A O 1
ATOM 2943 N N . LEU A 1 383 ? 42.640 27.816 21.051 1.00 11.21 383 LEU A N 1
ATOM 2944 C CA . LEU A 1 383 ? 41.287 27.900 21.579 1.00 11.32 383 LEU A CA 1
ATOM 2945 C C . LEU A 1 383 ? 40.326 27.220 20.599 1.00 8.30 383 LEU A C 1
ATOM 2946 O O . LEU A 1 383 ? 40.208 27.667 19.440 1.00 10.18 383 LEU A O 1
ATOM 2951 N N . GLN A 1 384 ? 39.643 26.164 21.031 1.00 9.74 384 GLN A N 1
ATOM 2952 C CA . GLN A 1 384 ? 38.812 25.384 20.122 1.00 7.72 384 GLN A CA 1
ATOM 2953 C C . GLN A 1 384 ? 37.314 25.590 20.303 1.00 12.11 384 GLN A C 1
ATOM 2954 O O . GLN A 1 384 ? 36.783 25.394 21.407 1.00 10.41 384 GLN A O 1
ATOM 2960 N N . GLY A 1 385 ? 36.672 25.972 19.195 1.00 9.91 385 GLY A N 1
ATOM 2961 C CA . GLY A 1 385 ? 35.212 26.025 19.118 1.00 6.59 385 GLY A CA 1
ATOM 2962 C C . GLY A 1 385 ? 34.707 25.180 17.966 1.00 8.67 385 GLY A C 1
ATOM 2963 O O . GLY A 1 385 ? 35.493 24.496 17.300 1.00 12.02 385 GLY A O 1
ATOM 2964 N N . ILE A 1 386 ? 33.409 25.187 17.702 1.00 7.85 386 ILE A N 1
ATOM 2965 C CA . ILE A 1 386 ? 32.833 24.321 16.657 1.00 6.35 386 ILE A CA 1
ATOM 2966 C C . ILE A 1 386 ? 32.104 25.136 15.596 1.00 7.33 386 ILE A C 1
ATOM 2967 O O . ILE A 1 386 ? 31.492 26.168 15.909 1.00 9.03 386 ILE A O 1
ATOM 2972 N N . PRO A 1 387 ? 32.129 24.716 14.336 1.00 7.93 387 PRO A N 1
ATOM 2973 C CA . PRO A 1 387 ? 31.438 25.460 13.267 1.00 8.99 387 PRO A CA 1
ATOM 2974 C C . PRO A 1 387 ? 29.948 25.164 13.147 1.00 8.18 387 PRO A C 1
ATOM 2975 O O . PRO A 1 387 ? 29.554 24.053 12.785 1.00 9.52 387 PRO A O 1
ATOM 2979 N N . PRO A 1 388 ? 29.109 26.169 13.415 1.00 8.68 388 PRO A N 1
ATOM 2980 C CA . PRO A 1 388 ? 27.659 25.971 13.315 1.00 8.05 388 PRO A CA 1
ATOM 2981 C C . PRO A 1 388 ? 27.175 25.719 11.895 1.00 9.61 388 PRO A C 1
ATOM 2982 O O . PRO A 1 388 ? 26.048 25.242 11.738 1.00 8.73 388 PRO A O 1
ATOM 2986 N N . SER A 1 389 ? 27.987 26.004 10.873 1.00 9.95 389 SER A N 1
ATOM 2987 C CA . SER A 1 389 ? 27.590 25.718 9.493 1.00 10.71 389 SER A CA 1
ATOM 2988 C C . SER A 1 389 ? 27.262 24.240 9.322 1.00 9.43 389 SER A C 1
ATOM 2989 O O . SER A 1 389 ? 26.484 23.842 8.462 1.00 11.47 389 SER A O 1
ATOM 2992 N N . ALA A 1 390 ? 27.884 23.396 10.153 1.00 10.34 390 ALA A N 1
ATOM 2993 C CA . ALA A 1 390 ? 27.684 21.956 10.096 1.00 8.71 390 ALA A CA 1
ATOM 2994 C C . ALA A 1 390 ? 26.240 21.534 10.370 1.00 8.16 390 ALA A C 1
ATOM 2995 O O . ALA A 1 390 ? 25.847 20.409 10.048 1.00 11.37 390 ALA A O 1
ATOM 2997 N N . PHE A 1 391 ? 25.474 22.441 10.962 1.00 8.34 391 PHE A N 1
ATOM 2998 C CA . PHE A 1 391 ? 24.125 22.171 11.421 1.00 8.44 391 PHE A CA 1
ATOM 2999 C C . PHE A 1 391 ? 23.084 22.858 10.551 1.00 10.86 391 PHE A C 1
ATOM 3000 O O . PHE A 1 391 ? 21.940 23.034 10.961 1.00 9.94 391 PHE A O 1
ATOM 3008 N N . TYR A 1 392 ? 23.500 23.234 9.343 1.00 9.95 392 TYR A N 1
ATOM 3009 C CA . TYR A 1 392 ? 22.571 23.796 8.364 1.00 10.84 392 TYR A CA 1
ATOM 3010 C C . TYR A 1 392 ? 22.541 22.940 7.102 1.00 11.24 392 TYR A C 1
ATOM 3011 O O . TYR A 1 392 ? 23.534 22.301 6.728 1.00 11.65 392 TYR A O 1
ATOM 3020 N N . SER A 1 393 ? 21.395 22.943 6.430 1.00 9.24 393 SER A N 1
ATOM 3021 C CA . SER A 1 393 ? 21.306 22.343 5.102 1.00 14.15 393 SER A CA 1
ATOM 3022 C C . SER A 1 393 ? 22.219 23.138 4.154 1.00 15.38 393 SER A C 1
ATOM 3023 O O . SER A 1 393 ? 22.384 24.328 4.371 1.00 10.22 393 SER A O 1
ATOM 3026 N N . GLU A 1 394 ? 22.776 22.457 3.161 1.00 19.19 394 GLU A N 1
ATOM 3027 C CA . GLU A 1 394 ? 23.696 23.069 2.202 1.00 21.22 394 GLU A CA 1
ATOM 3028 C C . GLU A 1 394 ? 23.261 24.450 1.734 1.00 15.38 394 GLU A C 1
ATOM 3029 O O . GLU A 1 394 ? 24.105 25.360 1.796 1.00 13.30 394 GLU A O 1
ATOM 3035 N N . PRO A 1 395 ? 22.029 24.646 1.277 1.00 15.54 395 PRO A N 1
ATOM 3036 C CA . PRO A 1 395 ? 21.574 25.957 0.805 1.00 14.81 395 PRO A CA 1
ATOM 3037 C C . PRO A 1 395 ? 21.550 27.046 1.862 1.00 17.35 395 PRO A C 1
ATOM 3038 O O . PRO A 1 395 ? 21.570 28.233 1.528 1.00 17.39 395 PRO A O 1
ATOM 3042 N N . ASN A 1 396 ? 21.497 26.671 3.136 1.00 11.67 396 ASN A N 1
ATOM 3043 C CA . ASN A 1 396 ? 21.371 27.646 4.209 1.00 14.99 396 ASN A CA 1
ATOM 3044 C C . ASN A 1 396 ? 22.651 27.787 5.029 1.00 10.48 396 ASN A C 1
ATOM 3045 O O . ASN A 1 396 ? 22.688 28.568 5.981 1.00 12.85 396 ASN A O 1
ATOM 3050 N N . LYS A 1 397 ? 23.681 27.033 4.666 1.00 9.77 397 LYS A N 1
ATOM 3051 C CA . LYS A 1 397 ? 24.934 27.025 5.421 1.00 10.83 397 LYS A CA 1
ATOM 3052 C C . LYS A 1 397 ? 25.538 28.405 5.594 1.00 10.99 397 LYS A C 1
ATOM 3053 O O . LYS A 1 397 ? 26.205 28.725 6.586 1.00 13.59 397 LYS A O 1
ATOM 3059 N N . HIS A 1 398 ? 25.329 29.299 4.624 1.00 10.72 398 HIS A N 1
ATOM 3060 C CA . HIS A 1 398 ? 25.850 30.659 4.707 1.00 9.54 398 HIS A CA 1
ATOM 3061 C C . HIS A 1 398 ? 25.393 31.403 5.954 1.00 12.34 398 HIS A C 1
ATOM 3062 O O . HIS A 1 398 ? 26.041 32.333 6.446 1.00 12.84 398 HIS A O 1
ATOM 3069 N N . LEU A 1 399 ? 24.258 30.993 6.519 1.00 13.42 399 LEU A N 1
ATOM 3070 C CA . LEU A 1 399 ? 23.737 31.604 7.738 1.00 12.46 399 LEU A CA 1
ATOM 3071 C C . LEU A 1 399 ? 24.581 31.292 8.968 1.00 10.48 399 LEU A C 1
ATOM 3072 O O . LEU A 1 399 ? 24.475 31.965 10.006 1.00 16.00 399 LEU A O 1
ATOM 3077 N N . GLY A 1 400 ? 25.428 30.268 8.887 1.00 10.76 400 GLY A N 1
ATOM 3078 C CA . GLY A 1 400 ? 26.216 29.906 10.061 1.00 14.34 400 GLY A CA 1
ATOM 3079 C C . GLY A 1 400 ? 27.672 30.312 9.966 1.00 13.67 400 GLY A C 1
ATOM 3080 O O . GLY A 1 400 ? 28.436 30.190 10.928 1.00 10.36 400 GLY A O 1
ATOM 3081 N N . GLU A 1 401 ? 28.067 30.790 8.782 1.00 11.18 401 GLU A N 1
ATOM 3082 C CA . GLU A 1 401 ? 29.479 31.040 8.530 1.00 12.86 401 GLU A CA 1
ATOM 3083 C C . GLU A 1 401 ? 30.069 32.133 9.412 1.00 10.54 401 GLU A C 1
ATOM 3084 O O . GLU A 1 401 ? 31.268 32.124 9.691 1.00 11.42 401 GLU A O 1
ATOM 3090 N N . ASP A 1 402 ? 29.237 33.082 9.857 1.00 10.14 402 ASP A N 1
ATOM 3091 C CA . ASP A 1 402 ? 29.745 34.172 10.679 1.00 7.83 402 ASP A CA 1
ATOM 3092 C C . ASP A 1 402 ? 29.851 33.800 12.154 1.00 8.92 402 ASP A C 1
ATOM 3093 O O . ASP A 1 402 ? 30.231 34.667 12.956 1.00 13.64 402 ASP A O 1
ATOM 3098 N N . PHE A 1 403 ? 29.480 32.583 12.519 1.00 6.91 403 PHE A N 1
ATOM 3099 C CA . PHE A 1 403 ? 29.370 32.226 13.923 1.00 9.32 403 PHE A CA 1
ATOM 3100 C C . PHE A 1 403 ? 30.295 31.093 14.345 1.00 9.17 403 PHE A C 1
ATOM 3101 O O . PHE A 1 403 ? 30.979 30.464 13.550 1.00 7.32 403 PHE A O 1
ATOM 3109 N N . VAL A 1 404 ? 30.310 30.834 15.645 1.00 12.11 404 VAL A N 1
ATOM 3110 C CA . VAL A 1 404 ? 31.089 29.771 16.265 1.00 13.45 404 VAL A CA 1
ATOM 3111 C C . VAL A 1 404 ? 30.344 29.274 17.505 1.00 13.28 404 VAL A C 1
ATOM 3112 O O . VAL A 1 404 ? 29.707 30.073 18.187 1.00 10.93 404 VAL A O 1
ATOM 3116 N N . ARG A 1 405 ? 30.446 27.974 17.765 1.00 7.56 405 ARG A N 1
ATOM 3117 C CA . ARG A 1 405 ? 29.832 27.410 18.957 1.00 9.47 405 ARG A CA 1
ATOM 3118 C C . ARG A 1 405 ? 30.881 27.088 20.016 1.00 9.86 405 ARG A C 1
ATOM 3119 O O . ARG A 1 405 ? 31.830 26.358 19.701 1.00 9.92 405 ARG A O 1
ATOM 3127 N N . TYR A 1 406 ? 30.689 27.633 21.213 1.00 7.58 406 TYR A N 1
ATOM 3128 C CA . TYR A 1 406 ? 31.521 27.298 22.366 1.00 6.96 406 TYR A CA 1
ATOM 3129 C C . TYR A 1 406 ? 30.669 26.628 23.456 1.00 9.99 406 TYR A C 1
ATOM 3130 O O . TYR A 1 406 ? 29.473 26.887 23.583 1.00 10.02 406 TYR A O 1
ATOM 3139 N N . CYS A 1 407 ? 31.283 25.787 24.277 1.00 8.62 407 CYS A N 1
ATOM 3140 C CA . CYS A 1 407 ? 30.616 25.184 25.437 1.00 8.80 407 CYS A CA 1
ATOM 3141 C C . CYS A 1 407 ? 31.225 25.763 26.708 1.00 8.33 407 CYS A C 1
ATOM 3142 O O . CYS A 1 407 ? 32.460 25.789 26.817 1.00 8.94 407 CYS A O 1
ATOM 3145 N N . PHE A 1 408 ? 30.397 26.233 27.635 1.00 6.57 408 PHE A N 1
ATOM 3146 C CA . PHE A 1 408 ? 30.933 26.843 28.848 1.00 6.09 408 PHE A CA 1
ATOM 3147 C C . PHE A 1 408 ? 30.740 25.915 30.053 1.00 8.73 408 PHE A C 1
ATOM 3148 O O . PHE A 1 408 ? 30.927 26.390 31.178 1.00 10.49 408 PHE A O 1
ATOM 3156 N N . PHE A 1 409 ? 30.407 24.651 29.824 1.00 7.88 409 PHE A N 1
ATOM 3157 C CA . PHE A 1 409 ? 30.315 23.661 30.907 1.00 7.17 409 PHE A CA 1
ATOM 3158 C C . PHE A 1 409 ? 31.721 23.177 31.234 1.00 5.27 409 PHE A C 1
ATOM 3159 O O . PHE A 1 409 ? 32.093 22.040 30.919 1.00 11.28 409 PHE A O 1
ATOM 3167 N N . LYS A 1 410 ? 32.533 24.053 31.797 1.00 9.24 410 LYS A N 1
ATOM 3168 C CA . LYS A 1 410 ? 33.943 23.790 32.019 1.00 10.14 410 LYS A CA 1
ATOM 3169 C C . LYS A 1 410 ? 34.425 24.370 33.354 1.00 5.63 410 LYS A C 1
ATOM 3170 O O . LYS A 1 410 ? 33.845 25.349 33.824 1.00 7.78 410 LYS A O 1
ATOM 3176 N N . LYS A 1 411 ? 35.449 23.754 33.909 1.00 8.57 411 LYS A N 1
ATOM 3177 C CA . LYS A 1 411 ? 36.120 24.240 35.112 1.00 10.50 411 LYS A CA 1
ATOM 3178 C C . LYS A 1 411 ? 36.365 25.739 35.030 1.00 12.54 411 LYS A C 1
ATOM 3179 O O . LYS A 1 411 ? 36.752 26.239 33.962 1.00 10.44 411 LYS A O 1
ATOM 3185 N N . ASP A 1 412 ? 36.168 26.483 36.110 1.00 11.77 412 ASP A N 1
ATOM 3186 C CA . ASP A 1 412 ? 36.393 27.920 36.116 1.00 17.22 412 ASP A CA 1
ATOM 3187 C C . ASP A 1 412 ? 37.808 28.276 35.641 1.00 12.99 412 ASP A C 1
ATOM 3188 O O . ASP A 1 412 ? 37.972 29.286 34.957 1.00 14.40 412 ASP A O 1
ATOM 3193 N N . GLU A 1 413 ? 38.770 27.439 36.017 1.00 14.04 413 GLU A N 1
ATOM 3194 C CA . GLU A 1 413 ? 40.151 27.731 35.615 1.00 16.53 413 GLU A CA 1
ATOM 3195 C C . GLU A 1 413 ? 40.307 27.636 34.104 1.00 12.85 413 GLU A C 1
ATOM 3196 O O . GLU A 1 413 ? 41.094 28.363 33.508 1.00 16.30 413 GLU A O 1
ATOM 3202 N N . ASN A 1 414 ? 39.560 26.737 33.452 1.00 8.25 414 ASN A N 1
ATOM 3203 C CA . ASN A 1 414 ? 39.720 26.621 32.000 1.00 9.54 414 ASN A CA 1
ATOM 3204 C C . ASN A 1 414 ? 38.981 27.761 31.309 1.00 13.52 414 ASN A C 1
ATOM 3205 O O . ASN A 1 414 ? 39.376 28.278 30.269 1.00 12.82 414 ASN A O 1
ATOM 3210 N N . LEU A 1 415 ? 37.869 28.188 31.893 1.00 9.83 415 LEU A N 1
ATOM 3211 C CA . LEU A 1 415 ? 37.165 29.344 31.351 1.00 8.96 415 LEU A CA 1
ATOM 3212 C C . LEU A 1 415 ? 38.096 30.561 31.454 1.00 10.26 415 LEU A C 1
ATOM 3213 O O . LEU A 1 415 ? 38.178 31.389 30.559 1.00 11.80 415 LEU A O 1
ATOM 3218 N N . GLN A 1 416 ? 38.798 30.623 32.587 1.00 10.40 416 GLN A N 1
ATOM 3219 C CA . GLN A 1 416 ? 39.763 31.683 32.873 1.00 13.49 416 GLN A CA 1
ATOM 3220 C C . GLN A 1 416 ? 40.913 31.648 31.872 1.00 10.95 416 GLN A C 1
ATOM 3221 O O . GLN A 1 416 ? 41.383 32.671 31.359 1.00 12.43 416 GLN A O 1
ATOM 3227 N N . LYS A 1 417 ? 41.357 30.430 31.589 1.00 11.32 417 LYS A N 1
ATOM 3228 C CA . LYS A 1 417 ? 42.478 30.285 30.656 1.00 12.14 417 LYS A CA 1
ATOM 3229 C C . LYS A 1 417 ? 42.024 30.769 29.283 1.00 12.58 417 LYS A C 1
ATOM 3230 O O . LYS A 1 417 ? 42.764 31.446 28.558 1.00 11.22 417 LYS A O 1
ATOM 3236 N N . ALA A 1 418 ? 40.789 30.448 28.898 1.00 9.87 418 ALA A N 1
ATOM 3237 C CA . ALA A 1 418 ? 40.254 30.862 27.609 1.00 8.37 418 ALA A CA 1
ATOM 3238 C C . ALA A 1 418 ? 40.196 32.377 27.494 1.00 10.78 418 ALA A C 1
ATOM 3239 O O . ALA A 1 418 ? 40.490 32.986 26.476 1.00 12.79 418 ALA A O 1
ATOM 3241 N N . ALA A 1 419 ? 39.770 32.989 28.605 1.00 12.95 419 ALA A N 1
ATOM 3242 C CA . ALA A 1 419 ? 39.691 34.439 28.692 1.00 14.05 419 ALA A CA 1
ATOM 3243 C C . ALA A 1 419 ? 41.061 35.084 28.542 1.00 11.24 419 ALA A C 1
ATOM 3244 O O . ALA A 1 419 ? 41.171 36.136 27.913 1.00 16.92 419 ALA A O 1
ATOM 3246 N N . GLU A 1 420 ? 42.059 34.436 29.136 1.00 14.16 420 GLU A N 1
ATOM 3247 C CA . GLU A 1 420 ? 43.427 34.978 29.157 1.00 15.51 420 GLU A CA 1
ATOM 3248 C C . GLU A 1 420 ? 44.046 34.808 27.776 1.00 17.15 420 GLU A C 1
ATOM 3249 O O . GLU A 1 420 ? 44.798 35.639 27.269 1.00 20.09 420 GLU A O 1
ATOM 3255 N N . ILE A 1 421 ? 43.704 33.714 27.095 1.00 16.61 421 ILE A N 1
ATOM 3256 C CA . ILE A 1 421 ? 44.214 33.511 25.742 1.00 10.97 421 ILE A CA 1
ATOM 3257 C C . ILE A 1 421 ? 43.674 34.561 24.792 1.00 14.22 421 ILE A C 1
ATOM 3258 O O . ILE A 1 421 ? 44.406 35.131 23.973 1.00 14.43 421 ILE A O 1
ATOM 3263 N N . LEU A 1 422 ? 42.367 34.809 24.899 1.00 14.78 422 LEU A N 1
ATOM 3264 C CA . LEU A 1 422 ? 41.746 35.801 24.007 1.00 15.62 422 LEU A CA 1
ATOM 3265 C C . LEU A 1 422 ? 42.261 37.206 24.292 1.00 20.30 422 LEU A C 1
ATOM 3266 O O . LEU A 1 422 ? 42.418 38.025 23.378 1.00 19.21 422 LEU A O 1
ATOM 3271 N N . ARG A 1 423 ? 42.541 37.510 25.552 1.00 16.90 423 ARG A N 1
ATOM 3272 C CA . ARG A 1 423 ? 43.045 38.833 25.921 1.00 20.86 423 ARG A CA 1
ATOM 3273 C C . ARG A 1 423 ? 44.444 39.068 25.360 1.00 22.76 423 ARG A C 1
ATOM 3274 O O . ARG A 1 423 ? 44.754 40.119 24.798 1.00 18.65 423 ARG A O 1
ATOM 3282 N N . LYS A 1 424 ? 45.278 38.048 25.530 1.00 21.20 424 LYS A N 1
ATOM 3283 C CA . LYS A 1 424 ? 46.641 38.061 25.000 1.00 18.99 424 LYS A CA 1
ATOM 3284 C C . LYS A 1 424 ? 46.576 38.217 23.486 1.00 22.76 424 LYS A C 1
ATOM 3285 O O . LYS A 1 424 ? 47.370 38.948 22.894 1.00 28.05 424 LYS A O 1
ATOM 3291 N N . TRP A 1 425 ? 45.621 37.543 22.856 1.00 24.15 425 TRP A N 1
ATOM 3292 C CA . TRP A 1 425 ? 45.436 37.679 21.412 1.00 20.42 425 TRP A CA 1
ATOM 3293 C C . TRP A 1 425 ? 45.021 39.105 21.075 1.00 23.87 425 TRP A C 1
ATOM 3294 O O . TRP A 1 425 ? 45.501 39.731 20.128 1.00 26.01 425 TRP A O 1
ATOM 3305 N N . LYS A 1 426 ? 44.118 39.641 21.891 1.00 23.36 426 LYS A N 1
ATOM 3306 C CA . LYS A 1 426 ? 43.666 41.025 21.699 1.00 34.15 426 LYS A CA 1
ATOM 3307 C C . LYS A 1 426 ? 44.569 42.041 22.387 1.00 36.78 426 LYS A C 1
ATOM 3308 O O . LYS A 1 426 ? 45.792 41.925 22.445 1.00 32.65 426 LYS A O 1
ATOM 3314 N N . GLY A 1 427 ? 43.967 43.098 22.936 1.00 48.52 427 GLY A N 1
ATOM 3315 C CA . GLY A 1 427 ? 44.736 44.131 23.601 1.00 52.80 427 GLY A CA 1
ATOM 3316 C C . GLY A 1 427 ? 43.872 45.146 24.320 1.00 55.66 427 GLY A C 1
ATOM 3317 O O . GLY A 1 427 ? 43.421 46.123 23.704 1.00 63.66 427 GLY A O 1
ATOM 3318 N N . SER A 1 428 ? 43.648 44.916 25.612 1.00 62.64 428 SER A N 1
ATOM 3319 C CA . SER A 1 428 ? 42.894 45.873 26.417 1.00 64.66 428 SER A CA 1
ATOM 3320 C C . SER A 1 428 ? 43.489 47.263 26.255 1.00 65.96 428 SER A C 1
ATOM 3321 O O . SER A 1 428 ? 44.610 47.523 26.683 1.00 66.66 428 SER A O 1
ATOM 3324 N N . SER A 1 429 ? 42.742 48.163 25.618 1.00 66.32 429 SER A N 1
ATOM 3325 C CA . SER A 1 429 ? 43.236 49.514 25.392 1.00 66.83 429 SER A CA 1
ATOM 3326 C C . SER A 1 429 ? 43.352 50.289 26.701 1.00 66.74 429 SER A C 1
ATOM 3327 O O . SER A 1 429 ? 43.119 49.735 27.785 1.00 64.97 429 SER A O 1
ATOM 3331 N N . LYS B 1 12 ? -4.970 6.347 11.141 1.00 84.71 12 LYS B N 1
ATOM 3332 C CA . LYS B 1 12 ? -4.803 5.008 10.580 1.00 82.91 12 LYS B CA 1
ATOM 3333 C C . LYS B 1 12 ? -3.730 4.967 9.524 1.00 81.38 12 LYS B C 1
ATOM 3334 O O . LYS B 1 12 ? -4.008 4.671 8.329 1.00 80.56 12 LYS B O 1
ATOM 3340 N N . PHE B 1 13 ? -2.446 5.252 9.920 1.00 78.67 13 PHE B N 1
ATOM 3341 C CA . PHE B 1 13 ? -1.384 5.256 8.937 1.00 73.62 13 PHE B CA 1
ATOM 3342 C C . PHE B 1 13 ? -0.678 3.885 8.849 1.00 72.87 13 PHE B C 1
ATOM 3343 O O . PHE B 1 13 ? -1.025 2.941 9.553 1.00 72.27 13 PHE B O 1
ATOM 3351 N N . ASP B 1 14 ? 0.296 3.823 7.944 1.00 71.00 14 ASP B N 1
ATOM 3352 C CA . ASP B 1 14 ? 1.044 2.605 7.670 1.00 67.67 14 ASP B CA 1
ATOM 3353 C C . ASP B 1 14 ? 2.534 2.887 7.487 1.00 65.36 14 ASP B C 1
ATOM 3354 O O . ASP B 1 14 ? 2.907 3.852 6.777 1.00 65.46 14 ASP B O 1
ATOM 3359 N N . LEU B 1 15 ? 3.382 2.040 8.115 1.00 61.54 15 LEU B N 1
ATOM 3360 C CA . LEU B 1 15 ? 4.834 2.207 8.035 1.00 57.87 15 LEU B CA 1
ATOM 3361 C C . LEU B 1 15 ? 5.460 1.205 7.080 1.00 58.63 15 LEU B C 1
ATOM 3362 O O . LEU B 1 15 ? 6.039 0.178 7.430 1.00 53.79 15 LEU B O 1
ATOM 3367 N N . PRO B 1 16 ? 5.377 1.505 5.776 1.00 61.75 16 PRO B N 1
ATOM 3368 C CA . PRO B 1 16 ? 5.873 0.634 4.718 1.00 62.11 16 PRO B CA 1
ATOM 3369 C C . PRO B 1 16 ? 7.388 0.468 4.669 1.00 61.43 16 PRO B C 1
ATOM 3370 O O . PRO B 1 16 ? 7.932 0.038 3.636 1.00 64.15 16 PRO B O 1
ATOM 3374 N N . LYS B 1 17 ? 8.104 0.759 5.744 1.00 59.88 17 LYS B N 1
ATOM 3375 C CA . LYS B 1 17 ? 9.527 0.534 5.922 1.00 55.35 17 LYS B CA 1
ATOM 3376 C C . LYS B 1 17 ? 9.822 -0.930 6.237 1.00 53.89 17 LYS B C 1
ATOM 3377 O O . LYS B 1 17 ? 10.870 -1.281 6.780 1.00 51.79 17 LYS B O 1
ATOM 3383 N N . ARG B 1 18 ? 8.878 -1.802 5.893 1.00 52.44 18 ARG B N 1
ATOM 3384 C CA . ARG B 1 18 ? 9.037 -3.211 6.205 1.00 53.46 18 ARG B CA 1
ATOM 3385 C C . ARG B 1 18 ? 9.073 -3.383 7.725 1.00 51.20 18 ARG B C 1
ATOM 3386 O O . ARG B 1 18 ? 9.961 -4.086 8.240 1.00 53.41 18 ARG B O 1
ATOM 3394 N N . TYR B 1 19 ? 8.135 -2.723 8.391 1.00 47.13 19 TYR B N 1
ATOM 3395 C CA . TYR B 1 19 ? 8.035 -2.926 9.839 1.00 48.32 19 TYR B CA 1
ATOM 3396 C C . TYR B 1 19 ? 6.671 -3.545 10.147 1.00 49.04 19 TYR B C 1
ATOM 3397 O O . TYR B 1 19 ? 5.911 -3.063 10.975 1.00 50.14 19 TYR B O 1
ATOM 3406 N N . GLN B 1 20 ? 6.412 -4.637 9.438 1.00 50.59 20 GLN B N 1
ATOM 3407 C CA . GLN B 1 20 ? 5.179 -5.399 9.545 1.00 55.31 20 GLN B CA 1
ATOM 3408 C C . GLN B 1 20 ? 5.258 -6.435 10.665 1.00 60.44 20 GLN B C 1
ATOM 3409 O O . GLN B 1 20 ? 6.362 -6.668 11.166 1.00 62.65 20 GLN B O 1
ATOM 3415 N N . GLY B 1 21 ? 4.127 -7.029 11.015 1.00 62.33 21 GLY B N 1
ATOM 3416 C CA . GLY B 1 21 ? 3.986 -8.053 12.029 1.00 62.47 21 GLY B CA 1
ATOM 3417 C C . GLY B 1 21 ? 4.863 -7.797 13.245 1.00 62.94 21 GLY B C 1
ATOM 3418 O O . GLY B 1 21 ? 4.965 -6.641 13.668 1.00 61.97 21 GLY B O 1
ATOM 3419 N N . SER B 1 22 ? 5.479 -8.853 13.759 1.00 63.27 22 SER B N 1
ATOM 3420 C CA . SER B 1 22 ? 6.426 -8.781 14.850 1.00 61.50 22 SER B CA 1
ATOM 3421 C C . SER B 1 22 ? 5.950 -7.853 15.983 1.00 59.74 22 SER B C 1
ATOM 3422 O O . SER B 1 22 ? 6.783 -7.159 16.599 1.00 58.48 22 SER B O 1
ATOM 3425 N N . THR B 1 23 ? 4.651 -7.856 16.231 1.00 57.95 23 THR B N 1
ATOM 3426 C CA . THR B 1 23 ? 3.954 -7.088 17.251 1.00 56.70 23 THR B CA 1
ATOM 3427 C C . THR B 1 23 ? 4.780 -6.917 18.536 1.00 55.03 23 THR B C 1
ATOM 3428 O O . THR B 1 23 ? 4.847 -5.844 19.137 1.00 59.65 23 THR B O 1
ATOM 3432 N N . LYS B 1 24 ? 5.386 -8.017 18.912 1.00 51.80 24 LYS B N 1
ATOM 3433 C CA . LYS B 1 24 ? 6.285 -8.196 20.031 1.00 43.80 24 LYS B CA 1
ATOM 3434 C C . LYS B 1 24 ? 7.179 -9.402 19.745 1.00 36.70 24 LYS B C 1
ATOM 3435 O O . LYS B 1 24 ? 6.666 -10.452 19.340 1.00 28.36 24 LYS B O 1
ATOM 3441 N N . SER B 1 25 ? 8.486 -9.246 19.935 1.00 30.32 25 SER B N 1
ATOM 3442 C CA . SER B 1 25 ? 9.397 -10.378 19.747 1.00 35.13 25 SER B CA 1
ATOM 3443 C C . SER B 1 25 ? 9.104 -11.441 20.807 1.00 28.96 25 SER B C 1
ATOM 3444 O O . SER B 1 25 ? 8.455 -11.116 21.802 1.00 22.97 25 SER B O 1
ATOM 3447 N N . VAL B 1 26 ? 9.571 -12.662 20.581 1.00 24.96 26 VAL B N 1
ATOM 3448 C CA . VAL B 1 26 ? 9.449 -13.740 21.546 1.00 20.39 26 VAL B CA 1
ATOM 3449 C C . VAL B 1 26 ? 9.978 -13.297 22.912 1.00 16.04 26 VAL B C 1
ATOM 3450 O O . VAL B 1 26 ? 9.411 -13.684 23.926 1.00 26.40 26 VAL B O 1
ATOM 3454 N N . TRP B 1 27 ? 11.039 -12.497 22.920 1.00 22.52 27 TRP B N 1
ATOM 3455 C CA . TRP B 1 27 ? 11.640 -12.029 24.172 1.00 23.63 27 TRP B CA 1
ATOM 3456 C C . TRP B 1 27 ? 10.740 -11.074 24.930 1.00 33.74 27 TRP B C 1
ATOM 3457 O O . TRP B 1 27 ? 10.383 -11.284 26.096 1.00 35.90 27 TRP B O 1
ATOM 3468 N N . VAL B 1 28 ? 10.317 -9.991 24.272 1.00 38.46 28 VAL B N 1
ATOM 3469 C CA . VAL B 1 28 ? 9.426 -9.044 24.954 1.00 38.95 28 VAL B CA 1
ATOM 3470 C C . VAL B 1 28 ? 8.153 -9.757 25.413 1.00 27.64 28 VAL B C 1
ATOM 3471 O O . VAL B 1 28 ? 7.535 -9.371 26.425 1.00 49.07 28 VAL B O 1
ATOM 3475 N N . GLU B 1 29 ? 7.782 -10.803 24.669 1.00 24.34 29 GLU B N 1
ATOM 3476 C CA . GLU B 1 29 ? 6.662 -11.665 25.019 1.00 23.10 29 GLU B CA 1
ATOM 3477 C C . GLU B 1 29 ? 6.956 -12.523 26.246 1.00 24.20 29 GLU B C 1
ATOM 3478 O O . GLU B 1 29 ? 6.219 -12.479 27.234 1.00 25.72 29 GLU B O 1
ATOM 3484 N N . TYR B 1 30 ? 8.033 -13.304 26.180 1.00 22.26 30 TYR B N 1
ATOM 3485 C CA . TYR B 1 30 ? 8.350 -14.269 27.222 1.00 31.52 30 TYR B CA 1
ATOM 3486 C C . TYR B 1 30 ? 9.027 -13.614 28.419 1.00 27.03 30 TYR B C 1
ATOM 3487 O O . TYR B 1 30 ? 8.908 -14.102 29.541 1.00 29.52 30 TYR B O 1
ATOM 3496 N N . ILE B 1 31 ? 9.732 -12.513 28.180 1.00 23.47 31 ILE B N 1
ATOM 3497 C CA . ILE B 1 31 ? 10.308 -11.809 29.329 1.00 21.38 31 ILE B CA 1
ATOM 3498 C C . ILE B 1 31 ? 9.191 -11.309 30.230 1.00 24.49 31 ILE B C 1
ATOM 3499 O O . ILE B 1 31 ? 9.362 -11.152 31.440 1.00 22.18 31 ILE B O 1
ATOM 3504 N N . GLN B 1 32 ? 8.011 -11.066 29.641 1.00 23.50 32 GLN B N 1
ATOM 3505 C CA . GLN B 1 32 ? 6.897 -10.563 30.450 1.00 31.34 32 GLN B CA 1
ATOM 3506 C C . GLN B 1 32 ? 6.202 -11.691 31.207 1.00 28.85 32 GLN B C 1
ATOM 3507 O O . GLN B 1 32 ? 5.784 -11.524 32.356 1.00 29.63 32 GLN B O 1
ATOM 3513 N N . LEU B 1 33 ? 6.068 -12.848 30.560 1.00 22.56 33 LEU B N 1
ATOM 3514 C CA . LEU B 1 33 ? 5.510 -14.009 31.242 1.00 24.84 33 LEU B CA 1
ATOM 3515 C C . LEU B 1 33 ? 6.369 -14.361 32.451 1.00 23.57 33 LEU B C 1
ATOM 3516 O O . LEU B 1 33 ? 5.900 -14.788 33.507 1.00 25.15 33 LEU B O 1
ATOM 3521 N N . ALA B 1 34 ? 7.688 -14.189 32.314 1.00 29.49 34 ALA B N 1
ATOM 3522 C CA . ALA B 1 34 ? 8.566 -14.575 33.420 1.00 26.35 34 ALA B CA 1
ATOM 3523 C C . ALA B 1 34 ? 8.447 -13.575 34.571 1.00 33.92 34 ALA B C 1
ATOM 3524 O O . ALA B 1 34 ? 8.592 -13.922 35.743 1.00 26.25 34 ALA B O 1
ATOM 3526 N N . ALA B 1 35 ? 8.181 -12.322 34.208 1.00 31.52 35 ALA B N 1
ATOM 3527 C CA . ALA B 1 35 ? 7.975 -11.265 35.197 1.00 30.46 35 ALA B CA 1
ATOM 3528 C C . ALA B 1 35 ? 6.604 -11.401 35.844 1.00 31.54 35 ALA B C 1
ATOM 3529 O O . ALA B 1 35 ? 6.314 -10.816 36.885 1.00 40.72 35 ALA B O 1
ATOM 3531 N N . GLN B 1 36 ? 5.746 -12.192 35.207 1.00 30.68 36 GLN B N 1
ATOM 3532 C CA . GLN B 1 36 ? 4.368 -12.358 35.655 1.00 27.99 36 GLN B CA 1
ATOM 3533 C C . GLN B 1 36 ? 4.200 -13.620 36.486 1.00 30.09 36 GLN B C 1
ATOM 3534 O O . GLN B 1 36 ? 3.693 -13.563 37.606 1.00 34.80 36 GLN B O 1
ATOM 3540 N N . TYR B 1 37 ? 4.607 -14.770 35.952 1.00 34.43 37 TYR B N 1
ATOM 3541 C CA . TYR B 1 37 ? 4.389 -16.034 36.649 1.00 35.79 37 TYR B CA 1
ATOM 3542 C C . TYR B 1 37 ? 5.624 -16.462 37.448 1.00 37.22 37 TYR B C 1
ATOM 3543 O O . TYR B 1 37 ? 5.551 -17.471 38.153 1.00 33.06 37 TYR B O 1
ATOM 3552 N N . LYS B 1 38 ? 6.676 -15.682 37.305 1.00 35.29 38 LYS B N 1
ATOM 3553 C CA . LYS B 1 38 ? 7.968 -15.836 37.937 1.00 42.54 38 LYS B CA 1
ATOM 3554 C C . LYS B 1 38 ? 8.344 -17.292 38.194 1.00 46.74 38 LYS B C 1
ATOM 3555 O O . LYS B 1 38 ? 8.493 -17.706 39.347 1.00 65.31 38 LYS B O 1
ATOM 3561 N N . PRO B 1 39 ? 8.487 -18.070 37.129 1.00 38.44 39 PRO B N 1
ATOM 3562 C CA . PRO B 1 39 ? 8.882 -19.476 37.269 1.00 36.12 39 PRO B CA 1
ATOM 3563 C C . PRO B 1 39 ? 10.401 -19.624 37.320 1.00 28.72 39 PRO B C 1
ATOM 3564 O O . PRO B 1 39 ? 11.124 -18.623 37.297 1.00 20.74 39 PRO B O 1
ATOM 3568 N N . LEU B 1 40 ? 10.877 -20.866 37.376 1.00 23.38 40 LEU B N 1
ATOM 3569 C CA . LEU B 1 40 ? 12.319 -21.108 37.219 1.00 22.32 40 LEU B CA 1
ATOM 3570 C C . LEU B 1 40 ? 12.711 -20.786 35.779 1.00 11.29 40 LEU B C 1
ATOM 3571 O O . LEU B 1 40 ? 12.269 -21.416 34.818 1.00 19.76 40 LEU B O 1
ATOM 3576 N N . ASN B 1 41 ? 13.530 -19.755 35.613 1.00 17.55 41 ASN B N 1
ATOM 3577 C CA . ASN B 1 41 ? 13.765 -19.145 34.303 1.00 16.81 41 ASN B CA 1
ATOM 3578 C C . ASN B 1 41 ? 14.891 -19.862 33.560 1.00 15.42 41 ASN B C 1
ATOM 3579 O O . ASN B 1 41 ? 16.054 -19.558 33.803 1.00 18.87 41 ASN B O 1
ATOM 3584 N N . LEU B 1 42 ? 14.515 -20.778 32.681 1.00 19.45 42 LEU B N 1
ATOM 3585 C CA . LEU B 1 42 ? 15.371 -21.603 31.859 1.00 15.53 42 LEU B CA 1
ATOM 3586 C C . LEU B 1 42 ? 15.263 -21.163 30.400 1.00 18.91 42 LEU B C 1
ATOM 3587 O O . LEU B 1 42 ? 15.759 -21.829 29.490 1.00 17.73 42 LEU B O 1
ATOM 3592 N N . GLY B 1 43 ? 14.600 -20.018 30.228 1.00 19.88 43 GLY B N 1
ATOM 3593 C CA . GLY B 1 43 ? 14.348 -19.502 28.889 1.00 20.78 43 GLY B CA 1
ATOM 3594 C C . GLY B 1 43 ? 15.495 -18.629 28.395 1.00 27.77 43 GLY B C 1
ATOM 3595 O O . GLY B 1 43 ? 16.517 -19.125 27.914 1.00 25.71 43 GLY B O 1
ATOM 3596 N N . GLN B 1 44 ? 15.266 -17.341 28.525 1.00 30.09 44 GLN B N 1
ATOM 3597 C CA . GLN B 1 44 ? 16.127 -16.208 28.306 1.00 40.44 44 GLN B CA 1
ATOM 3598 C C . GLN B 1 44 ? 17.472 -16.513 27.662 1.00 35.68 44 GLN B C 1
ATOM 3599 O O . GLN B 1 44 ? 17.581 -16.513 26.436 1.00 63.89 44 GLN B O 1
ATOM 3605 N N . GLY B 1 45 ? 18.477 -16.748 28.506 1.00 24.54 45 GLY B N 1
ATOM 3606 C CA . GLY B 1 45 ? 19.848 -16.912 28.025 1.00 21.34 45 GLY B CA 1
ATOM 3607 C C . GLY B 1 45 ? 20.855 -16.081 28.803 1.00 18.17 45 GLY B C 1
ATOM 3608 O O . GLY B 1 45 ? 21.447 -15.134 28.267 1.00 16.13 45 GLY B O 1
ATOM 3609 N N . PHE B 1 46 ? 21.102 -16.383 30.080 1.00 15.13 46 PHE B N 1
ATOM 3610 C CA . PHE B 1 46 ? 22.100 -15.673 30.875 1.00 11.67 46 PHE B CA 1
ATOM 3611 C C . PHE B 1 46 ? 22.422 -16.477 32.135 1.00 9.15 46 PHE B C 1
ATOM 3612 O O . PHE B 1 46 ? 21.551 -17.266 32.504 1.00 13.59 46 PHE B O 1
ATOM 3620 N N . PRO B 1 47 ? 23.548 -16.239 32.786 1.00 11.27 47 PRO B N 1
ATOM 3621 C CA . PRO B 1 47 ? 23.869 -16.949 34.018 1.00 15.00 47 PRO B CA 1
ATOM 3622 C C . PRO B 1 47 ? 23.055 -16.452 35.215 1.00 16.25 47 PRO B C 1
ATOM 3623 O O . PRO B 1 47 ? 22.728 -15.257 35.289 1.00 14.54 47 PRO B O 1
ATOM 3627 N N . ASP B 1 48 ? 22.770 -17.362 36.122 1.00 14.45 48 ASP B N 1
ATOM 3628 C CA . ASP B 1 48 ? 22.028 -17.301 37.352 1.00 25.63 48 ASP B CA 1
ATOM 3629 C C . ASP B 1 48 ? 22.881 -16.879 38.540 1.00 15.04 48 ASP B C 1
ATOM 3630 O O . ASP B 1 48 ? 22.409 -16.867 39.671 1.00 14.87 48 ASP B O 1
ATOM 3635 N N . TYR B 1 49 ? 24.138 -16.592 38.236 1.00 18.29 49 TYR B N 1
ATOM 3636 C CA . TYR B 1 49 ? 25.139 -16.318 39.255 1.00 17.15 49 TYR B CA 1
ATOM 3637 C C . TYR B 1 49 ? 26.171 -15.324 38.731 1.00 16.96 49 TYR B C 1
ATOM 3638 O O . TYR B 1 49 ? 26.170 -14.977 37.555 1.00 18.35 49 TYR B O 1
ATOM 3647 N N . HIS B 1 50 ? 27.045 -14.879 39.625 1.00 17.75 50 HIS B N 1
ATOM 3648 C CA . HIS B 1 50 ? 27.970 -13.797 39.323 1.00 12.83 50 HIS B CA 1
ATOM 3649 C C . HIS B 1 50 ? 28.990 -14.158 38.241 1.00 17.67 50 HIS B C 1
ATOM 3650 O O . HIS B 1 50 ? 29.519 -15.269 38.208 1.00 12.96 50 HIS B O 1
ATOM 3657 N N . ALA B 1 51 ? 29.252 -13.186 37.373 1.00 15.48 51 ALA B N 1
ATOM 3658 C CA . ALA B 1 51 ? 30.253 -13.212 36.319 1.00 14.90 51 ALA B CA 1
ATOM 3659 C C . ALA B 1 51 ? 31.652 -13.020 36.898 1.00 14.82 51 ALA B C 1
ATOM 3660 O O . ALA B 1 51 ? 31.760 -12.706 38.088 1.00 20.56 51 ALA B O 1
ATOM 3662 N N . PRO B 1 52 ? 32.718 -13.211 36.139 1.00 14.26 52 PRO B N 1
ATOM 3663 C CA . PRO B 1 52 ? 34.084 -12.961 36.613 1.00 14.61 52 PRO B CA 1
ATOM 3664 C C . PRO B 1 52 ? 34.238 -11.640 37.366 1.00 17.12 52 PRO B C 1
ATOM 3665 O O . PRO B 1 52 ? 33.887 -10.558 36.911 1.00 15.85 52 PRO B O 1
ATOM 3669 N N . LYS B 1 53 ? 34.794 -11.760 38.574 1.00 13.70 53 LYS B N 1
ATOM 3670 C CA . LYS B 1 53 ? 34.934 -10.620 39.467 1.00 15.78 53 LYS B CA 1
ATOM 3671 C C . LYS B 1 53 ? 35.773 -9.510 38.851 1.00 15.13 53 LYS B C 1
ATOM 3672 O O . LYS B 1 53 ? 35.475 -8.329 39.069 1.00 16.05 53 LYS B O 1
ATOM 3678 N N . TYR B 1 54 ? 36.807 -9.869 38.094 1.00 9.99 54 TYR B N 1
ATOM 3679 C CA . TYR B 1 54 ? 37.703 -8.854 37.539 1.00 10.72 54 TYR B CA 1
ATOM 3680 C C . TYR B 1 54 ? 36.953 -7.872 36.635 1.00 10.31 54 TYR B C 1
ATOM 3681 O O . TYR B 1 54 ? 37.364 -6.720 36.490 1.00 10.98 54 TYR B O 1
ATOM 3690 N N . ALA B 1 55 ? 35.892 -8.387 36.009 1.00 10.67 55 ALA B N 1
ATOM 3691 C CA . ALA B 1 55 ? 35.111 -7.603 35.061 1.00 10.53 55 ALA B CA 1
ATOM 3692 C C . ALA B 1 55 ? 34.233 -6.607 35.819 1.00 10.35 55 ALA B C 1
ATOM 3693 O O . ALA B 1 55 ? 34.220 -5.425 35.497 1.00 9.16 55 ALA B O 1
ATOM 3695 N N . LEU B 1 56 ? 33.543 -7.121 36.842 1.00 10.00 56 LEU B N 1
ATOM 3696 C CA . LEU B 1 56 ? 32.696 -6.305 37.701 1.00 8.84 56 LEU B CA 1
ATOM 3697 C C . LEU B 1 56 ? 33.495 -5.230 38.431 1.00 6.90 56 LEU B C 1
ATOM 3698 O O . LEU B 1 56 ? 33.044 -4.086 38.528 1.00 8.47 56 LEU B O 1
ATOM 3703 N N . ASN B 1 57 ? 34.657 -5.617 38.946 1.00 13.40 57 ASN B N 1
ATOM 3704 C CA . ASN B 1 57 ? 35.549 -4.693 39.644 1.00 14.21 57 ASN B CA 1
ATOM 3705 C C . ASN B 1 57 ? 35.942 -3.549 38.716 1.00 9.61 57 ASN B C 1
ATOM 3706 O O . ASN B 1 57 ? 36.017 -2.408 39.163 1.00 12.16 57 ASN B O 1
ATOM 3711 N N . ALA B 1 58 ? 36.163 -3.905 37.454 1.00 7.78 58 ALA B N 1
ATOM 3712 C CA . ALA B 1 58 ? 36.597 -2.932 36.457 1.00 7.17 58 ALA B CA 1
ATOM 3713 C C . ALA B 1 58 ? 35.496 -1.914 36.171 1.00 11.99 58 ALA B C 1
ATOM 3714 O O . ALA B 1 58 ? 35.776 -0.734 35.940 1.00 12.18 58 ALA B O 1
ATOM 3716 N N . LEU B 1 59 ? 34.241 -2.361 36.204 1.00 8.37 59 LEU B N 1
ATOM 3717 C CA . LEU B 1 59 ? 33.152 -1.410 35.975 1.00 7.02 59 LEU B CA 1
ATOM 3718 C C . LEU B 1 59 ? 33.040 -0.456 37.165 1.00 10.14 59 LEU B C 1
ATOM 3719 O O . LEU B 1 59 ? 32.848 0.745 37.019 1.00 9.69 59 LEU B O 1
ATOM 3724 N N . ALA B 1 60 ? 33.146 -1.019 38.375 1.00 11.79 60 ALA B N 1
ATOM 3725 C CA . ALA B 1 60 ? 33.135 -0.150 39.554 1.00 10.21 60 ALA B CA 1
ATOM 3726 C C . ALA B 1 60 ? 34.274 0.866 39.496 1.00 7.56 60 ALA B C 1
ATOM 3727 O O . ALA B 1 60 ? 34.155 2.032 39.843 1.00 10.33 60 ALA B O 1
ATOM 3729 N N . ALA B 1 61 ? 35.434 0.409 39.023 1.00 10.58 61 ALA B N 1
ATOM 3730 C CA . ALA B 1 61 ? 36.611 1.255 38.916 1.00 7.38 61 ALA B CA 1
ATOM 3731 C C . ALA B 1 61 ? 36.386 2.386 37.907 1.00 9.87 61 ALA B C 1
ATOM 3732 O O . ALA B 1 61 ? 36.876 3.498 38.117 1.00 10.37 61 ALA B O 1
ATOM 3734 N N . ALA B 1 62 ? 35.640 2.086 36.853 1.00 9.65 62 ALA B N 1
ATOM 3735 C CA . ALA B 1 62 ? 35.360 3.110 35.838 1.00 10.39 62 ALA B CA 1
ATOM 3736 C C . ALA B 1 62 ? 34.377 4.140 36.390 1.00 9.06 62 ALA B C 1
ATOM 3737 O O . ALA B 1 62 ? 34.543 5.337 36.198 1.00 9.75 62 ALA B O 1
ATOM 3739 N N . ALA B 1 63 ? 33.350 3.677 37.083 1.00 12.02 63 ALA B N 1
ATOM 3740 C CA . ALA B 1 63 ? 32.381 4.577 37.720 1.00 12.44 63 ALA B CA 1
ATOM 3741 C C . ALA B 1 63 ? 33.079 5.490 38.726 1.00 9.92 63 ALA B C 1
ATOM 3742 O O . ALA B 1 63 ? 32.721 6.655 38.880 1.00 10.93 63 ALA B O 1
ATOM 3744 N N . ASN B 1 64 ? 34.068 4.935 39.422 1.00 12.03 64 ASN B N 1
ATOM 3745 C CA . ASN B 1 64 ? 34.791 5.633 40.470 1.00 9.52 64 ASN B CA 1
ATOM 3746 C C . ASN B 1 64 ? 36.059 6.306 39.962 1.00 13.93 64 ASN B C 1
ATOM 3747 O O . ASN B 1 64 ? 36.875 6.813 40.731 1.00 13.34 64 ASN B O 1
ATOM 3752 N N . SER B 1 65 ? 36.256 6.307 38.653 1.00 10.37 65 SER B N 1
ATOM 3753 C CA . SER B 1 65 ? 37.530 6.842 38.163 1.00 12.03 65 SER B CA 1
ATOM 3754 C C . SER B 1 65 ? 37.763 8.314 38.457 1.00 11.50 65 SER B C 1
ATOM 3755 O O . SER B 1 65 ? 36.856 9.151 38.367 1.00 11.15 65 SER B O 1
ATOM 3758 N N . PRO B 1 66 ? 39.012 8.674 38.767 1.00 14.03 66 PRO B N 1
ATOM 3759 C CA . PRO B 1 66 ? 39.359 10.084 38.987 1.00 13.67 66 PRO B CA 1
ATOM 3760 C C . PRO B 1 66 ? 39.411 10.883 37.689 1.00 11.92 66 PRO B C 1
ATOM 3761 O O . PRO B 1 66 ? 39.530 12.108 37.680 1.00 14.74 66 PRO B O 1
ATOM 3765 N N . ASP B 1 67 ? 39.346 10.181 36.561 1.00 11.77 67 ASP B N 1
ATOM 3766 C CA . ASP B 1 67 ? 39.406 10.838 35.254 1.00 11.09 67 ASP B CA 1
ATOM 3767 C C . ASP B 1 67 ? 38.000 11.242 34.828 1.00 9.85 67 ASP B C 1
ATOM 3768 O O . ASP B 1 67 ? 37.141 10.366 34.700 1.00 10.86 67 ASP B O 1
ATOM 3773 N N . PRO B 1 68 ? 37.773 12.537 34.635 1.00 9.89 68 PRO B N 1
ATOM 3774 C CA . PRO B 1 68 ? 36.441 13.038 34.286 1.00 13.81 68 PRO B CA 1
ATOM 3775 C C . PRO B 1 68 ? 36.023 12.623 32.877 1.00 13.20 68 PRO B C 1
ATOM 3776 O O . PRO B 1 68 ? 34.849 12.785 32.514 1.00 18.28 68 PRO B O 1
ATOM 3780 N N . LEU B 1 69 ? 36.939 12.072 32.088 1.00 10.84 69 LEU B N 1
ATOM 3781 C CA . LEU B 1 69 ? 36.560 11.609 30.753 1.00 12.79 69 LEU B CA 1
ATOM 3782 C C . LEU B 1 69 ? 36.002 10.187 30.788 1.00 10.83 69 LEU B C 1
ATOM 3783 O O . LEU B 1 69 ? 35.471 9.727 29.787 1.00 12.54 69 LEU B O 1
ATOM 3788 N N . ALA B 1 70 ? 36.121 9.507 31.920 1.00 10.94 70 ALA B N 1
ATOM 3789 C CA . ALA B 1 70 ? 35.756 8.107 32.011 1.00 11.14 70 ALA B CA 1
ATOM 3790 C C . ALA B 1 70 ? 34.241 7.891 31.923 1.00 12.06 70 ALA B C 1
ATOM 3791 O O . ALA B 1 70 ? 33.842 6.790 31.556 1.00 8.66 70 ALA B O 1
ATOM 3793 N N . ASN B 1 71 ? 33.478 8.919 32.289 1.00 8.35 71 ASN B N 1
ATOM 3794 C CA . ASN B 1 71 ? 32.032 8.817 32.225 1.00 7.27 71 ASN B CA 1
ATOM 3795 C C . ASN B 1 71 ? 31.394 9.812 31.257 1.00 8.84 71 ASN B C 1
ATOM 3796 O O . ASN B 1 71 ? 30.212 10.103 31.367 1.00 7.57 71 ASN B O 1
ATOM 3801 N N . GLN B 1 72 ? 32.174 10.338 30.318 1.00 10.65 72 GLN B N 1
ATOM 3802 C CA . GLN B 1 72 ? 31.651 11.180 29.243 1.00 4.18 72 GLN B CA 1
ATOM 3803 C C . GLN B 1 72 ? 31.873 10.483 27.904 1.00 7.02 72 GLN B C 1
ATOM 3804 O O . GLN B 1 72 ? 32.496 9.431 27.824 1.00 8.16 72 GLN B O 1
ATOM 3810 N N . TYR B 1 73 ? 31.372 11.066 26.837 1.00 9.48 73 TYR B N 1
ATOM 3811 C CA . TYR B 1 73 ? 31.343 10.580 25.483 1.00 8.95 73 TYR B CA 1
ATOM 3812 C C . TYR B 1 73 ? 32.720 10.043 25.076 1.00 7.74 73 TYR B C 1
ATOM 3813 O O . TYR B 1 73 ? 33.717 10.713 25.302 1.00 9.83 73 TYR B O 1
ATOM 3822 N N . THR B 1 74 ? 32.739 8.858 24.480 1.00 8.16 74 THR B N 1
ATOM 3823 C CA . THR B 1 74 ? 33.967 8.312 23.905 1.00 9.39 74 THR B CA 1
ATOM 3824 C C . THR B 1 74 ? 33.809 8.172 22.395 1.00 10.11 74 THR B C 1
ATOM 3825 O O . THR B 1 74 ? 32.731 8.438 21.844 1.00 9.54 74 THR B O 1
ATOM 3829 N N . ARG B 1 75 ? 34.872 7.751 21.708 1.00 8.92 75 ARG B N 1
ATOM 3830 C CA . ARG B 1 75 ? 34.800 7.684 20.243 1.00 8.75 75 ARG B CA 1
ATOM 3831 C C . ARG B 1 75 ? 33.634 6.848 19.726 1.00 8.96 75 ARG B C 1
ATOM 3832 O O . ARG B 1 75 ? 33.337 5.745 20.186 1.00 8.84 75 ARG B O 1
ATOM 3840 N N . GLY B 1 76 ? 32.984 7.429 18.719 1.00 9.30 76 GLY B N 1
ATOM 3841 C CA . GLY B 1 76 ? 31.800 6.867 18.103 1.00 11.51 76 GLY B CA 1
ATOM 3842 C C . GLY B 1 76 ? 31.959 5.430 17.660 1.00 10.60 76 GLY B C 1
ATOM 3843 O O . GLY B 1 76 ? 31.140 4.567 17.979 1.00 10.65 76 GLY B O 1
ATOM 3844 N N . PHE B 1 77 ? 33.043 5.152 16.940 1.00 10.49 77 PHE B N 1
ATOM 3845 C CA . PHE B 1 77 ? 33.255 3.810 16.414 1.00 11.42 77 PHE B CA 1
ATOM 3846 C C . PHE B 1 77 ? 33.774 2.828 17.461 1.00 8.20 77 PHE B C 1
ATOM 3847 O O . PHE B 1 77 ? 33.881 1.648 17.130 1.00 11.99 77 PHE B O 1
ATOM 3855 N N . GLY B 1 78 ? 34.060 3.295 18.673 1.00 9.88 78 GLY B N 1
ATOM 3856 C CA . GLY B 1 78 ? 34.463 2.467 19.786 1.00 9.88 78 GLY B CA 1
ATOM 3857 C C . GLY B 1 78 ? 35.557 3.054 20.645 1.00 8.44 78 GLY B C 1
ATOM 3858 O O . GLY B 1 78 ? 36.513 3.672 20.167 1.00 10.00 78 GLY B O 1
ATOM 3859 N N . HIS B 1 79 ? 35.436 2.846 21.953 1.00 7.52 79 HIS B N 1
ATOM 3860 C CA . HIS B 1 79 ? 36.443 3.269 22.915 1.00 8.60 79 HIS B CA 1
ATOM 3861 C C . HIS B 1 79 ? 37.835 2.802 22.503 1.00 5.97 79 HIS B C 1
ATOM 3862 O O . HIS B 1 79 ? 38.059 1.612 22.238 1.00 9.98 79 HIS B O 1
ATOM 3869 N N . PRO B 1 80 ? 38.793 3.719 22.418 1.00 10.45 80 PRO B N 1
ATOM 3870 C CA . PRO B 1 80 ? 40.137 3.366 21.950 1.00 10.99 80 PRO B CA 1
ATOM 3871 C C . PRO B 1 80 ? 40.744 2.193 22.714 1.00 11.56 80 PRO B C 1
ATOM 3872 O O . PRO B 1 80 ? 41.263 1.255 22.104 1.00 13.37 80 PRO B O 1
ATOM 3876 N N . ARG B 1 81 ? 40.677 2.205 24.046 1.00 14.54 81 ARG B N 1
ATOM 3877 C CA . ARG B 1 81 ? 41.217 1.096 24.840 1.00 9.62 81 ARG B CA 1
ATOM 3878 C C . ARG B 1 81 ? 40.579 -0.235 24.492 1.00 10.86 81 ARG B C 1
ATOM 3879 O O . ARG B 1 81 ? 41.232 -1.283 24.403 1.00 13.37 81 ARG B O 1
ATOM 3887 N N . LEU B 1 82 ? 39.260 -0.228 24.257 1.00 10.02 82 LEU B N 1
ATOM 3888 C CA . LEU B 1 82 ? 38.561 -1.468 23.916 1.00 10.25 82 LEU B CA 1
ATOM 3889 C C . LEU B 1 82 ? 38.941 -1.972 22.535 1.00 6.29 82 LEU B C 1
ATOM 3890 O O . LEU B 1 82 ? 39.228 -3.133 22.300 1.00 10.30 82 LEU B O 1
ATOM 3895 N N . VAL B 1 83 ? 38.911 -1.055 21.566 1.00 6.84 83 VAL B N 1
ATOM 3896 C CA . VAL B 1 83 ? 39.215 -1.379 20.184 1.00 11.17 83 VAL B CA 1
ATOM 3897 C C . VAL B 1 83 ? 40.628 -1.909 20.024 1.00 9.18 83 VAL B C 1
ATOM 3898 O O . VAL B 1 83 ? 40.884 -2.847 19.250 1.00 11.03 83 VAL B O 1
ATOM 3902 N N . GLN B 1 84 ? 41.555 -1.330 20.771 1.00 10.54 84 GLN B N 1
ATOM 3903 C CA . GLN B 1 84 ? 42.943 -1.788 20.793 1.00 12.14 84 GLN B CA 1
ATOM 3904 C C . GLN B 1 84 ? 43.045 -3.210 21.330 1.00 13.28 84 GLN B C 1
ATOM 3905 O O . GLN B 1 84 ? 43.742 -4.029 20.717 1.00 11.57 84 GLN B O 1
ATOM 3911 N N . ALA B 1 85 ? 42.347 -3.477 22.436 1.00 12.46 85 ALA B N 1
ATOM 3912 C CA . ALA B 1 85 ? 42.271 -4.794 23.054 1.00 11.00 85 ALA B CA 1
ATOM 3913 C C . ALA B 1 85 ? 41.654 -5.814 22.094 1.00 9.29 85 ALA B C 1
ATOM 3914 O O . ALA B 1 85 ? 42.166 -6.926 21.936 1.00 9.75 85 ALA B O 1
ATOM 3916 N N . LEU B 1 86 ? 40.563 -5.426 21.447 1.00 9.73 86 LEU B N 1
ATOM 3917 C CA . LEU B 1 86 ? 39.866 -6.272 20.490 1.00 11.43 86 LEU B CA 1
ATOM 3918 C C . LEU B 1 86 ? 40.810 -6.663 19.353 1.00 13.62 86 LEU B C 1
ATOM 3919 O O . LEU B 1 86 ? 40.897 -7.839 18.990 1.00 16.64 86 LEU B O 1
ATOM 3924 N N . SER B 1 87 ? 41.505 -5.659 18.823 1.00 11.62 87 SER B N 1
ATOM 3925 C CA . SER B 1 87 ? 42.476 -5.906 17.762 1.00 18.11 87 SER B CA 1
ATOM 3926 C C . SER B 1 87 ? 43.539 -6.911 18.174 1.00 12.17 87 SER B C 1
ATOM 3927 O O . SER B 1 87 ? 43.934 -7.817 17.443 1.00 15.83 87 SER B O 1
ATOM 3930 N N . LYS B 1 88 ? 44.039 -6.721 19.388 1.00 12.88 88 LYS B N 1
ATOM 3931 C CA . LYS B 1 88 ? 45.092 -7.595 19.900 1.00 16.88 88 LYS B CA 1
ATOM 3932 C C . LYS B 1 88 ? 44.633 -9.043 19.969 1.00 14.23 88 LYS B C 1
ATOM 3933 O O . LYS B 1 88 ? 45.371 -9.965 19.605 1.00 21.33 88 LYS B O 1
ATOM 3939 N N . LEU B 1 89 ? 43.421 -9.254 20.452 1.00 10.68 89 LEU B N 1
ATOM 3940 C CA . LEU B 1 89 ? 42.875 -10.604 20.601 1.00 12.55 89 LEU B CA 1
ATOM 3941 C C . LEU B 1 89 ? 42.629 -11.249 19.250 1.00 15.46 89 LEU B C 1
ATOM 3942 O O . LEU B 1 89 ? 43.183 -12.303 18.925 1.00 16.62 89 LEU B O 1
ATOM 3947 N N . TYR B 1 90 ? 41.787 -10.620 18.431 1.00 12.24 90 TYR B N 1
ATOM 3948 C CA . TYR B 1 90 ? 41.370 -11.253 17.177 1.00 11.48 90 TYR B CA 1
ATOM 3949 C C . TYR B 1 90 ? 42.488 -11.287 16.145 1.00 13.06 90 TYR B C 1
ATOM 3950 O O . TYR B 1 90 ? 42.459 -12.108 15.228 1.00 18.51 90 TYR B O 1
ATOM 3959 N N . SER B 1 91 ? 43.488 -10.422 16.278 1.00 15.50 91 SER B N 1
ATOM 3960 C CA . SER B 1 91 ? 44.608 -10.469 15.335 1.00 20.53 91 SER B CA 1
ATOM 3961 C C . SER B 1 91 ? 45.320 -11.819 15.491 1.00 20.49 91 SER B C 1
ATOM 3962 O O . SER B 1 91 ? 45.737 -12.419 14.499 1.00 18.13 91 SER B O 1
ATOM 3965 N N . GLN B 1 92 ? 45.403 -12.231 16.754 1.00 15.33 92 GLN B N 1
ATOM 3966 C CA . GLN B 1 92 ? 46.053 -13.494 17.099 1.00 18.67 92 GLN B CA 1
ATOM 3967 C C . GLN B 1 92 ? 45.242 -14.680 16.578 1.00 19.79 92 GLN B C 1
ATOM 3968 O O . GLN B 1 92 ? 45.776 -15.648 16.046 1.00 23.24 92 GLN B O 1
ATOM 3974 N N . LEU B 1 93 ? 43.929 -14.605 16.741 1.00 16.23 93 LEU B N 1
ATOM 3975 C CA . LEU B 1 93 ? 43.021 -15.684 16.384 1.00 15.09 93 LEU B CA 1
ATOM 3976 C C . LEU B 1 93 ? 42.786 -15.782 14.884 1.00 18.17 93 LEU B C 1
ATOM 3977 O O . LEU B 1 93 ? 42.465 -16.858 14.373 1.00 24.55 93 LEU B O 1
ATOM 3982 N N . VAL B 1 94 ? 42.944 -14.663 14.184 1.00 20.39 94 VAL B N 1
ATOM 3983 C CA . VAL B 1 94 ? 42.689 -14.612 12.749 1.00 19.28 94 VAL B CA 1
ATOM 3984 C C . VAL B 1 94 ? 43.987 -14.707 11.960 1.00 27.85 94 VAL B C 1
ATOM 3985 O O . VAL B 1 94 ? 43.959 -14.850 10.734 1.00 30.88 94 VAL B O 1
ATOM 3989 N N . ASP B 1 95 ? 45.129 -14.643 12.645 1.00 19.12 95 ASP B N 1
ATOM 3990 C CA . ASP B 1 95 ? 46.411 -14.718 11.957 1.00 25.66 95 ASP B CA 1
ATOM 3991 C C . ASP B 1 95 ? 46.573 -13.551 10.985 1.00 18.76 95 ASP B C 1
ATOM 3992 O O . ASP B 1 95 ? 47.031 -13.735 9.855 1.00 35.26 95 ASP B O 1
ATOM 3997 N N . ARG B 1 96 ? 46.207 -12.364 11.428 1.00 16.55 96 ARG B N 1
ATOM 3998 C CA . ARG B 1 96 ? 46.346 -11.140 10.638 1.00 24.77 96 ARG B CA 1
ATOM 3999 C C . ARG B 1 96 ? 46.292 -9.908 11.535 1.00 23.78 96 ARG B C 1
ATOM 4000 O O . ARG B 1 96 ? 45.713 -9.922 12.628 1.00 21.00 96 ARG B O 1
ATOM 4008 N N . THR B 1 97 ? 46.907 -8.831 11.066 1.00 23.88 97 THR B N 1
ATOM 4009 C CA . THR B 1 97 ? 46.915 -7.590 11.834 1.00 22.18 97 THR B CA 1
ATOM 4010 C C . THR B 1 97 ? 45.659 -6.797 11.499 1.00 23.61 97 THR B C 1
ATOM 4011 O O . THR B 1 97 ? 45.555 -6.141 10.459 1.00 26.17 97 THR B O 1
ATOM 4015 N N . ILE B 1 98 ? 44.677 -6.882 12.398 1.00 21.78 98 ILE B N 1
ATOM 4016 C CA . ILE B 1 98 ? 43.446 -6.125 12.165 1.00 19.30 98 ILE B CA 1
ATOM 4017 C C . ILE B 1 98 ? 43.601 -4.716 12.728 1.00 14.48 98 ILE B C 1
ATOM 4018 O O . ILE B 1 98 ? 44.025 -4.531 13.867 1.00 19.82 98 ILE B O 1
ATOM 4023 N N . ASN B 1 99 ? 43.251 -3.741 11.894 1.00 16.46 99 ASN B N 1
ATOM 4024 C CA . ASN B 1 99 ? 43.370 -2.337 12.275 1.00 16.77 99 ASN B CA 1
ATOM 4025 C C . ASN B 1 99 ? 42.267 -1.989 13.271 1.00 15.93 99 ASN B C 1
ATOM 4026 O O . ASN B 1 99 ? 41.081 -2.159 12.982 1.00 17.32 99 ASN B O 1
ATOM 4031 N N . PRO B 1 100 ? 42.693 -1.534 14.436 1.00 16.93 100 PRO B N 1
ATOM 4032 C CA . PRO B 1 100 ? 41.735 -1.266 15.520 1.00 19.10 100 PRO B CA 1
ATOM 4033 C C . PRO B 1 100 ? 40.835 -0.075 15.210 1.00 19.76 100 PRO B C 1
ATOM 4034 O O . PRO B 1 100 ? 39.744 0.069 15.772 1.00 15.70 100 PRO B O 1
ATOM 4038 N N . MET B 1 101 ? 41.286 0.789 14.293 1.00 16.27 101 MET B N 1
ATOM 4039 C CA . MET B 1 101 ? 40.526 2.004 14.034 1.00 15.51 101 MET B CA 1
ATOM 4040 C C . MET B 1 101 ? 39.579 1.843 12.859 1.00 16.19 101 MET B C 1
ATOM 4041 O O . MET B 1 101 ? 38.548 2.507 12.801 1.00 16.47 101 MET B O 1
ATOM 4046 N N . THR B 1 102 ? 39.918 0.961 11.927 1.00 15.44 102 THR B N 1
ATOM 4047 C CA . THR B 1 102 ? 39.106 0.863 10.717 1.00 14.70 102 THR B CA 1
ATOM 4048 C C . THR B 1 102 ? 38.513 -0.512 10.460 1.00 14.88 102 THR B C 1
ATOM 4049 O O . THR B 1 102 ? 37.589 -0.633 9.637 1.00 18.98 102 THR B O 1
ATOM 4053 N N . GLU B 1 103 ? 38.981 -1.568 11.125 1.00 14.01 103 GLU B N 1
ATOM 4054 C CA . GLU B 1 103 ? 38.468 -2.909 10.836 1.00 12.11 103 GLU B CA 1
ATOM 4055 C C . GLU B 1 103 ? 37.747 -3.487 12.040 1.00 12.76 103 GLU B C 1
ATOM 4056 O O . GLU B 1 103 ? 37.480 -4.674 12.174 1.00 13.38 103 GLU B O 1
ATOM 4062 N N . VAL B 1 104 ? 37.398 -2.587 12.968 1.00 16.19 104 VAL B N 1
ATOM 4063 C CA . VAL B 1 104 ? 36.572 -3.052 14.077 1.00 13.14 104 VAL B CA 1
ATOM 4064 C C . VAL B 1 104 ? 35.600 -1.934 14.456 1.00 13.05 104 VAL B C 1
ATOM 4065 O O . VAL B 1 104 ? 35.971 -0.766 14.391 1.00 16.24 104 VAL B O 1
ATOM 4069 N N . LEU B 1 105 ? 34.391 -2.324 14.825 1.00 8.60 105 LEU B N 1
ATOM 4070 C CA . LEU B 1 105 ? 33.368 -1.405 15.268 1.00 10.28 105 LEU B CA 1
ATOM 4071 C C . LEU B 1 105 ? 32.706 -1.920 16.553 1.00 7.61 105 LEU B C 1
ATOM 4072 O O . LEU B 1 105 ? 32.293 -3.078 16.585 1.00 7.21 105 LEU B O 1
ATOM 4077 N N . VAL B 1 106 ? 32.636 -1.083 17.565 1.00 7.36 106 VAL B N 1
ATOM 4078 C CA . VAL B 1 106 ? 31.962 -1.489 18.807 1.00 8.43 106 VAL B CA 1
ATOM 4079 C C . VAL B 1 106 ? 30.500 -1.073 18.707 1.00 9.35 106 VAL B C 1
ATOM 4080 O O . VAL B 1 106 ? 30.188 -0.017 18.177 1.00 11.69 106 VAL B O 1
ATOM 4084 N N . THR B 1 107 ? 29.631 -1.948 19.177 1.00 10.57 107 THR B N 1
ATOM 4085 C CA . THR B 1 107 ? 28.199 -1.723 19.073 1.00 12.74 107 THR B CA 1
ATOM 4086 C C . THR B 1 107 ? 27.475 -2.065 20.368 1.00 9.83 107 THR B C 1
ATOM 4087 O O . THR B 1 107 ? 28.093 -2.606 21.274 1.00 11.12 107 THR B O 1
ATOM 4091 N N . VAL B 1 108 ? 26.181 -1.735 20.412 1.00 8.04 108 VAL B N 1
ATOM 4092 C CA . VAL B 1 108 ? 25.343 -2.061 21.560 1.00 8.34 108 VAL B CA 1
ATOM 4093 C C . VAL B 1 108 ? 24.918 -3.522 21.453 1.00 7.89 108 VAL B C 1
ATOM 4094 O O . VAL B 1 108 ? 23.836 -3.865 20.966 1.00 9.13 108 VAL B O 1
ATOM 4098 N N . GLY B 1 109 ? 25.849 -4.363 21.901 1.00 9.92 109 GLY B N 1
ATOM 4099 C CA . GLY B 1 109 ? 25.694 -5.798 21.868 1.00 9.77 109 GLY B CA 1
ATOM 4100 C C . GLY B 1 109 ? 25.860 -6.317 20.450 1.00 10.04 109 GLY B C 1
ATOM 4101 O O . GLY B 1 109 ? 25.932 -5.518 19.501 1.00 7.43 109 GLY B O 1
ATOM 4102 N N . ALA B 1 110 ? 25.888 -7.644 20.319 1.00 9.47 110 ALA B N 1
ATOM 4103 C CA . ALA B 1 110 ? 25.887 -8.258 18.986 1.00 7.41 110 ALA B CA 1
ATOM 4104 C C . ALA B 1 110 ? 24.597 -7.915 18.252 1.00 12.78 110 ALA B C 1
ATOM 4105 O O . ALA B 1 110 ? 24.526 -8.004 17.018 1.00 11.18 110 ALA B O 1
ATOM 4107 N N . TYR B 1 111 ? 23.557 -7.498 18.975 1.00 5.94 111 TYR B N 1
ATOM 4108 C CA . TYR B 1 111 ? 22.318 -7.066 18.351 1.00 10.52 111 TYR B CA 1
ATOM 4109 C C . TYR B 1 111 ? 22.549 -5.898 17.395 1.00 7.65 111 TYR B C 1
ATOM 4110 O O . TYR B 1 111 ? 22.193 -5.965 16.214 1.00 7.79 111 TYR B O 1
ATOM 4119 N N . GLU B 1 112 ? 23.146 -4.821 17.945 1.00 5.25 112 GLU B N 1
ATOM 4120 C CA . GLU B 1 112 ? 23.323 -3.664 17.053 1.00 7.61 112 GLU B CA 1
ATOM 4121 C C . GLU B 1 112 ? 24.400 -3.939 16.012 1.00 7.27 112 GLU B C 1
ATOM 4122 O O . GLU B 1 112 ? 24.414 -3.318 14.947 1.00 13.78 112 GLU B O 1
ATOM 4128 N N . ALA B 1 113 ? 25.305 -4.875 16.272 1.00 7.67 113 ALA B N 1
ATOM 4129 C CA . ALA B 1 113 ? 26.315 -5.235 15.279 1.00 8.87 113 ALA B CA 1
ATOM 4130 C C . ALA B 1 113 ? 25.617 -5.871 14.080 1.00 11.02 113 ALA B C 1
ATOM 4131 O O . ALA B 1 113 ? 25.902 -5.553 12.919 1.00 11.00 113 ALA B O 1
ATOM 4133 N N . LEU B 1 114 ? 24.693 -6.784 14.411 1.00 7.76 114 LEU B N 1
ATOM 4134 C CA . LEU B 1 114 ? 23.893 -7.419 13.362 1.00 8.67 114 LEU B CA 1
ATOM 4135 C C . LEU B 1 114 ? 23.083 -6.375 12.602 1.00 9.76 114 LEU B C 1
ATOM 4136 O O . LEU B 1 114 ? 22.994 -6.417 11.379 1.00 11.18 114 LEU B O 1
ATOM 4141 N N . TYR B 1 115 ? 22.500 -5.433 13.350 1.00 11.53 115 TYR B N 1
ATOM 4142 C CA . TYR B 1 115 ? 21.690 -4.377 12.737 1.00 9.00 115 TYR B CA 1
ATOM 4143 C C . TYR B 1 115 ? 22.541 -3.529 11.809 1.00 6.53 115 TYR B C 1
ATOM 4144 O O . TYR B 1 115 ? 22.149 -3.265 10.664 1.00 9.99 115 TYR B O 1
ATOM 4153 N N . ALA B 1 116 ? 23.706 -3.086 12.279 1.00 7.01 116 ALA B N 1
ATOM 4154 C CA . ALA B 1 116 ? 24.549 -2.207 11.456 1.00 8.74 116 ALA B CA 1
ATOM 4155 C C . ALA B 1 116 ? 24.963 -2.919 10.171 1.00 8.18 116 ALA B C 1
ATOM 4156 O O . ALA B 1 116 ? 25.027 -2.320 9.091 1.00 10.78 116 ALA B O 1
ATOM 4158 N N . THR B 1 117 ? 25.246 -4.207 10.330 1.00 7.68 117 THR B N 1
ATOM 4159 C CA . THR B 1 117 ? 25.672 -5.032 9.198 1.00 10.78 117 THR B CA 1
ATOM 4160 C C . THR B 1 117 ? 24.585 -5.235 8.163 1.00 11.38 117 THR B C 1
ATOM 4161 O O . THR B 1 117 ? 24.778 -5.051 6.952 1.00 12.42 117 THR B O 1
ATOM 4165 N N . ILE B 1 118 ? 23.404 -5.662 8.621 1.00 10.56 118 ILE B N 1
ATOM 4166 C CA . ILE B 1 118 ? 22.308 -5.898 7.679 1.00 12.10 118 ILE B CA 1
ATOM 4167 C C . ILE B 1 118 ? 21.814 -4.614 7.028 1.00 11.17 118 ILE B C 1
ATOM 4168 O O . ILE B 1 118 ? 21.636 -4.559 5.807 1.00 13.53 118 ILE B O 1
ATOM 4173 N N . GLN B 1 119 ? 21.591 -3.560 7.806 1.00 10.26 119 GLN B N 1
ATOM 4174 C CA . GLN B 1 119 ? 21.148 -2.288 7.268 1.00 11.47 119 GLN B CA 1
ATOM 4175 C C . GLN B 1 119 ? 22.201 -1.706 6.321 1.00 11.58 119 GLN B C 1
ATOM 4176 O O . GLN B 1 119 ? 21.841 -1.009 5.370 1.00 16.40 119 GLN B O 1
ATOM 4182 N N . GLY B 1 120 ? 23.470 -1.966 6.591 1.00 11.36 120 GLY B N 1
ATOM 4183 C CA . GLY B 1 120 ? 24.541 -1.333 5.855 1.00 8.60 120 GLY B CA 1
ATOM 4184 C C . GLY B 1 120 ? 24.921 -2.091 4.604 1.00 10.37 120 GLY B C 1
ATOM 4185 O O . GLY B 1 120 ? 25.636 -1.525 3.777 1.00 15.61 120 GLY B O 1
ATOM 4186 N N . HIS B 1 121 ? 24.464 -3.332 4.438 1.00 14.10 121 HIS B N 1
ATOM 4187 C CA . HIS B 1 121 ? 24.863 -4.098 3.255 1.00 11.73 121 HIS B CA 1
ATOM 4188 C C . HIS B 1 121 ? 23.686 -4.725 2.546 1.00 13.20 121 HIS B C 1
ATOM 4189 O O . HIS B 1 121 ? 23.908 -5.468 1.575 1.00 17.17 121 HIS B O 1
ATOM 4196 N N . VAL B 1 122 ? 22.435 -4.476 2.973 1.00 10.70 122 VAL B N 1
ATOM 4197 C CA . VAL B 1 122 ? 21.358 -5.045 2.154 1.00 18.50 122 VAL B CA 1
ATOM 4198 C C . VAL B 1 122 ? 20.387 -3.941 1.740 1.00 19.80 122 VAL B C 1
ATOM 4199 O O . VAL B 1 122 ? 19.861 -3.172 2.534 1.00 18.71 122 VAL B O 1
ATOM 4203 N N . ASP B 1 123 ? 20.195 -3.862 0.423 1.00 19.24 123 ASP B N 1
ATOM 4204 C CA . ASP B 1 123 ? 19.339 -2.834 -0.153 1.00 17.35 123 ASP B CA 1
ATOM 4205 C C . ASP B 1 123 ? 18.072 -3.500 -0.674 1.00 24.23 123 ASP B C 1
ATOM 4206 O O . ASP B 1 123 ? 17.965 -4.726 -0.634 1.00 13.42 123 ASP B O 1
ATOM 4211 N N . GLU B 1 124 ? 17.128 -2.671 -1.118 1.00 20.44 124 GLU B N 1
ATOM 4212 C CA . GLU B 1 124 ? 15.865 -3.206 -1.605 1.00 26.73 124 GLU B CA 1
ATOM 4213 C C . GLU B 1 124 ? 16.108 -4.276 -2.670 1.00 18.94 124 GLU B C 1
ATOM 4214 O O . GLU B 1 124 ? 16.832 -4.050 -3.638 1.00 16.65 124 GLU B O 1
ATOM 4220 N N . GLY B 1 125 ? 15.498 -5.437 -2.457 1.00 15.87 125 GLY B N 1
ATOM 4221 C CA . GLY B 1 125 ? 15.586 -6.519 -3.413 1.00 22.45 125 GLY B CA 1
ATOM 4222 C C . GLY B 1 125 ? 16.710 -7.508 -3.186 1.00 21.55 125 GLY B C 1
ATOM 4223 O O . GLY B 1 125 ? 16.696 -8.602 -3.764 1.00 18.64 125 GLY B O 1
ATOM 4224 N N . ASP B 1 126 ? 17.679 -7.111 -2.357 1.00 14.76 126 ASP B N 1
ATOM 4225 C CA . ASP B 1 126 ? 18.836 -7.964 -2.085 1.00 15.18 126 ASP B CA 1
ATOM 4226 C C . ASP B 1 126 ? 18.356 -9.242 -1.407 1.00 16.52 126 ASP B C 1
ATOM 4227 O O . ASP B 1 126 ? 17.586 -9.172 -0.452 1.00 16.96 126 ASP B O 1
ATOM 4232 N N . GLU B 1 127 ? 18.793 -10.413 -1.877 1.00 12.70 127 GLU B N 1
ATOM 4233 C CA . GLU B 1 127 ? 18.386 -11.635 -1.186 1.00 13.29 127 GLU B CA 1
ATOM 4234 C C . GLU B 1 127 ? 19.408 -12.011 -0.122 1.00 11.75 127 GLU B C 1
ATOM 4235 O O . GLU B 1 127 ? 20.623 -11.899 -0.271 1.00 12.95 127 GLU B O 1
ATOM 4241 N N . VAL B 1 128 ? 18.885 -12.491 1.009 1.00 13.95 128 VAL B N 1
ATOM 4242 C CA . VAL B 1 128 ? 19.721 -12.868 2.133 1.00 14.90 128 VAL B CA 1
ATOM 4243 C C . VAL B 1 128 ? 19.405 -14.289 2.570 1.00 10.38 128 VAL B C 1
ATOM 4244 O O . VAL B 1 128 ? 18.249 -14.586 2.876 1.00 16.72 128 VAL B O 1
ATOM 4248 N N . ILE B 1 129 ? 20.405 -15.164 2.583 1.00 12.02 129 ILE B N 1
ATOM 4249 C CA . ILE B 1 129 ? 20.094 -16.537 2.995 1.00 11.62 129 ILE B CA 1
ATOM 4250 C C . ILE B 1 129 ? 20.263 -16.677 4.499 1.00 7.36 129 ILE B C 1
ATOM 4251 O O . ILE B 1 129 ? 21.264 -16.251 5.067 1.00 11.07 129 ILE B O 1
ATOM 4256 N N . ILE B 1 130 ? 19.241 -17.275 5.096 1.00 11.53 130 ILE B N 1
ATOM 4257 C CA . ILE B 1 130 ? 19.231 -17.521 6.533 1.00 10.50 130 ILE B CA 1
ATOM 4258 C C . ILE B 1 130 ? 19.020 -19.001 6.800 1.00 12.58 130 ILE B C 1
ATOM 4259 O O . ILE B 1 130 ? 18.164 -19.621 6.166 1.00 12.66 130 ILE B O 1
ATOM 4264 N N . ILE B 1 131 ? 19.807 -19.551 7.715 1.00 11.16 131 ILE B N 1
ATOM 4265 C CA . ILE B 1 131 ? 19.741 -20.962 8.083 1.00 13.25 131 ILE B CA 1
ATOM 4266 C C . ILE B 1 131 ? 18.856 -21.092 9.322 1.00 12.48 131 ILE B C 1
ATOM 4267 O O . ILE B 1 131 ? 19.087 -20.384 10.310 1.00 13.17 131 ILE B O 1
ATOM 4272 N N . GLU B 1 132 ? 17.863 -21.962 9.213 1.00 11.74 132 GLU B N 1
ATOM 4273 C CA . GLU B 1 132 ? 16.906 -22.264 10.261 1.00 11.88 132 GLU B CA 1
ATOM 4274 C C . GLU B 1 132 ? 17.372 -23.455 11.100 1.00 14.16 132 GLU B C 1
ATOM 4275 O O . GLU B 1 132 ? 18.004 -24.374 10.561 1.00 18.30 132 GLU B O 1
ATOM 4281 N N . PRO B 1 133 ? 17.105 -23.487 12.404 1.00 13.98 133 PRO B N 1
ATOM 4282 C CA . PRO B 1 133 ? 16.456 -22.405 13.147 1.00 11.94 133 PRO B CA 1
ATOM 4283 C C . PRO B 1 133 ? 17.431 -21.236 13.315 1.00 14.34 133 PRO B C 1
ATOM 4284 O O . PRO B 1 133 ? 18.640 -21.490 13.378 1.00 13.64 133 PRO B O 1
ATOM 4288 N N . PHE B 1 134 ? 16.923 -20.014 13.296 1.00 11.71 134 PHE B N 1
ATOM 4289 C CA . PHE B 1 134 ? 17.827 -18.861 13.313 1.00 10.63 134 PHE B CA 1
ATOM 4290 C C . PHE B 1 134 ? 17.529 -17.951 14.493 1.00 9.26 134 PHE B C 1
ATOM 4291 O O . PHE B 1 134 ? 16.355 -17.854 14.890 1.00 9.73 134 PHE B O 1
ATOM 4299 N N . PHE B 1 135 ? 18.565 -17.294 15.007 1.00 11.85 135 PHE B N 1
ATOM 4300 C CA . PHE B 1 135 ? 18.347 -16.249 16.014 1.00 10.44 135 PHE B CA 1
ATOM 4301 C C . PHE B 1 135 ? 17.296 -15.291 15.454 1.00 11.44 135 PHE B C 1
ATOM 4302 O O . PHE B 1 135 ? 17.418 -14.811 14.325 1.00 13.86 135 PHE B O 1
ATOM 4310 N N . ASP B 1 136 ? 16.229 -15.067 16.221 1.00 14.13 136 ASP B N 1
ATOM 4311 C CA . ASP B 1 136 ? 15.002 -14.528 15.647 1.00 14.20 136 ASP B CA 1
ATOM 4312 C C . ASP B 1 136 ? 15.158 -13.156 15.013 1.00 13.13 136 ASP B C 1
ATOM 4313 O O . ASP B 1 136 ? 14.334 -12.814 14.159 1.00 16.87 136 ASP B O 1
ATOM 4318 N N . CYS B 1 137 ? 16.155 -12.359 15.393 1.00 9.97 137 CYS B N 1
ATOM 4319 C CA . CYS B 1 137 ? 16.233 -11.006 14.857 1.00 8.18 137 CYS B CA 1
ATOM 4320 C C . CYS B 1 137 ? 16.738 -10.967 13.412 1.00 10.48 137 CYS B C 1
ATOM 4321 O O . CYS B 1 137 ? 16.583 -9.909 12.802 1.00 9.41 137 CYS B O 1
ATOM 4324 N N . TYR B 1 138 ? 17.315 -12.052 12.903 1.00 9.73 138 TYR B N 1
ATOM 4325 C CA . TYR B 1 138 ? 17.844 -12.022 11.539 1.00 8.21 138 TYR B CA 1
ATOM 4326 C C . TYR B 1 138 ? 16.756 -11.638 10.540 1.00 7.95 138 TYR B C 1
ATOM 4327 O O . TYR B 1 138 ? 16.936 -10.697 9.764 1.00 11.94 138 TYR B O 1
ATOM 4336 N N . GLU B 1 139 ? 15.647 -12.386 10.549 1.00 10.42 139 GLU B N 1
ATOM 4337 C CA . GLU B 1 139 ? 14.578 -12.120 9.577 1.00 8.28 139 GLU B CA 1
ATOM 4338 C C . GLU B 1 139 ? 13.982 -10.727 9.647 1.00 9.67 139 GLU B C 1
ATOM 4339 O O . GLU B 1 139 ? 13.943 -10.034 8.621 1.00 11.81 139 GLU B O 1
ATOM 4345 N N . PRO B 1 140 ? 13.474 -10.204 10.764 1.00 13.68 140 PRO B N 1
ATOM 4346 C CA . PRO B 1 140 ? 12.954 -8.828 10.770 1.00 11.33 140 PRO B CA 1
ATOM 4347 C C . PRO B 1 140 ? 14.008 -7.781 10.394 1.00 11.94 140 PRO B C 1
ATOM 4348 O O . PRO B 1 140 ? 13.689 -6.725 9.808 1.00 12.24 140 PRO B O 1
ATOM 4352 N N . MET B 1 141 ? 15.280 -8.004 10.696 1.00 8.86 141 MET B N 1
ATOM 4353 C CA . MET B 1 141 ? 16.338 -7.057 10.340 1.00 9.32 141 MET B CA 1
ATOM 4354 C C . MET B 1 141 ? 16.506 -6.958 8.827 1.00 9.31 141 MET B C 1
ATOM 4355 O O . MET B 1 141 ? 16.525 -5.867 8.260 1.00 10.07 141 MET B O 1
ATOM 4360 N N . VAL B 1 142 ? 16.613 -8.125 8.183 1.00 11.11 142 VAL B N 1
ATOM 4361 C CA . VAL B 1 142 ? 16.704 -8.150 6.728 1.00 11.23 142 VAL B CA 1
ATOM 4362 C C . VAL B 1 142 ? 15.452 -7.536 6.100 1.00 11.56 142 VAL B C 1
ATOM 4363 O O . VAL B 1 142 ? 15.589 -6.775 5.133 1.00 15.32 142 VAL B O 1
ATOM 4367 N N . LYS B 1 143 ? 14.269 -7.868 6.622 1.00 13.81 143 LYS B N 1
ATOM 4368 C CA . LYS B 1 143 ? 13.023 -7.322 6.099 1.00 13.99 143 LYS B CA 1
ATOM 4369 C C . LYS B 1 143 ? 13.007 -5.800 6.211 1.00 16.16 143 LYS B C 1
ATOM 4370 O O . LYS B 1 143 ? 12.672 -5.143 5.230 1.00 17.30 143 LYS B O 1
ATOM 4376 N N . ALA B 1 144 ? 13.378 -5.255 7.365 1.00 14.38 144 ALA B N 1
ATOM 4377 C CA . ALA B 1 144 ? 13.393 -3.820 7.609 1.00 15.69 144 ALA B CA 1
ATOM 4378 C C . ALA B 1 144 ? 14.354 -3.096 6.669 1.00 16.59 144 ALA B C 1
ATOM 4379 O O . ALA B 1 144 ? 14.223 -1.901 6.404 1.00 16.65 144 ALA B O 1
ATOM 4381 N N . ALA B 1 145 ? 15.332 -3.844 6.161 1.00 11.13 145 ALA B N 1
ATOM 4382 C CA . ALA B 1 145 ? 16.326 -3.275 5.253 1.00 12.14 145 ALA B CA 1
ATOM 4383 C C . ALA B 1 145 ? 15.869 -3.329 3.795 1.00 15.75 145 ALA B C 1
ATOM 4384 O O . ALA B 1 145 ? 16.586 -2.809 2.925 1.00 17.31 145 ALA B O 1
ATOM 4386 N N . GLY B 1 146 ? 14.721 -3.940 3.545 1.00 13.67 146 GLY B N 1
ATOM 4387 C CA . GLY B 1 146 ? 14.183 -4.106 2.205 1.00 16.04 146 GLY B CA 1
ATOM 4388 C C . GLY B 1 146 ? 14.661 -5.373 1.514 1.00 13.97 146 GLY B C 1
ATOM 4389 O O . GLY B 1 146 ? 14.360 -5.582 0.335 1.00 15.03 146 GLY B O 1
ATOM 4390 N N . GLY B 1 147 ? 15.411 -6.210 2.227 1.00 13.05 147 GLY B N 1
ATOM 4391 C CA . GLY B 1 147 ? 15.947 -7.451 1.718 1.00 12.13 147 GLY B CA 1
ATOM 4392 C C . GLY B 1 147 ? 14.900 -8.553 1.585 1.00 12.15 147 GLY B C 1
ATOM 4393 O O . GLY B 1 147 ? 13.803 -8.442 2.149 1.00 14.55 147 GLY B O 1
ATOM 4394 N N . ILE B 1 148 ? 15.234 -9.609 0.863 1.00 10.70 148 ILE B N 1
ATOM 4395 C CA . ILE B 1 148 ? 14.395 -10.778 0.658 1.00 16.27 148 ILE B CA 1
ATOM 4396 C C . ILE B 1 148 ? 15.009 -12.044 1.246 1.00 13.58 148 ILE B C 1
ATOM 4397 O O . ILE B 1 148 ? 15.922 -12.637 0.667 1.00 17.67 148 ILE B O 1
ATOM 4402 N N . PRO B 1 149 ? 14.549 -12.467 2.429 1.00 16.84 149 PRO B N 1
ATOM 4403 C CA . PRO B 1 149 ? 15.157 -13.629 3.086 1.00 13.54 149 PRO B CA 1
ATOM 4404 C C . PRO B 1 149 ? 14.845 -14.930 2.357 1.00 14.32 149 PRO B C 1
ATOM 4405 O O . PRO B 1 149 ? 13.737 -15.152 1.876 1.00 18.25 149 PRO B O 1
ATOM 4409 N N . ARG B 1 150 ? 15.853 -15.791 2.283 1.00 11.66 150 ARG B N 1
ATOM 4410 C CA . ARG B 1 150 ? 15.652 -17.135 1.749 1.00 17.11 150 ARG B CA 1
ATOM 4411 C C . ARG B 1 150 ? 16.097 -18.114 2.833 1.00 16.90 150 ARG B C 1
ATOM 4412 O O . ARG B 1 150 ? 17.186 -17.970 3.396 1.00 14.59 150 ARG B O 1
ATOM 4420 N N . PHE B 1 151 ? 15.253 -19.085 3.152 1.00 14.35 151 PHE B N 1
ATOM 4421 C CA . PHE B 1 151 ? 15.538 -19.948 4.295 1.00 13.27 151 PHE B CA 1
ATOM 4422 C C . PHE B 1 151 ? 15.888 -21.374 3.890 1.00 16.09 151 PHE B C 1
ATOM 4423 O O . PHE B 1 151 ? 15.371 -21.902 2.904 1.00 16.44 151 PHE B O 1
ATOM 4431 N N . ILE B 1 152 ? 16.774 -21.991 4.655 1.00 16.16 152 ILE B N 1
ATOM 4432 C CA . ILE B 1 152 ? 17.187 -23.373 4.556 1.00 15.34 152 ILE B CA 1
ATOM 4433 C C . ILE B 1 152 ? 17.270 -23.953 5.980 1.00 12.92 152 ILE B C 1
ATOM 4434 O O . ILE B 1 152 ? 18.054 -23.435 6.769 1.00 15.48 152 ILE B O 1
ATOM 4439 N N . PRO B 1 153 ? 16.492 -24.974 6.282 1.00 14.33 153 PRO B N 1
ATOM 4440 C CA . PRO B 1 153 ? 16.557 -25.531 7.637 1.00 17.33 153 PRO B CA 1
ATOM 4441 C C . PRO B 1 153 ? 17.610 -26.622 7.799 1.00 17.09 153 PRO B C 1
ATOM 4442 O O . PRO B 1 153 ? 17.887 -27.429 6.916 1.00 15.01 153 PRO B O 1
ATOM 4446 N N . LEU B 1 154 ? 18.193 -26.615 8.990 1.00 19.53 154 LEU B N 1
ATOM 4447 C CA . LEU B 1 154 ? 19.019 -27.706 9.489 1.00 18.38 154 LEU B CA 1
ATOM 4448 C C . LEU B 1 154 ? 18.078 -28.822 9.943 1.00 16.61 154 LEU B C 1
ATOM 4449 O O . LEU B 1 154 ? 17.064 -28.497 10.570 1.00 19.15 154 LEU B O 1
ATOM 4454 N N . LYS B 1 155 ? 18.378 -30.079 9.652 1.00 17.39 155 LYS B N 1
ATOM 4455 C CA . LYS B 1 155 ? 17.552 -31.179 10.143 1.00 20.11 155 LYS B CA 1
ATOM 4456 C C . LYS B 1 155 ? 18.385 -32.347 10.658 1.00 18.86 155 LYS B C 1
ATOM 4457 O O . LYS B 1 155 ? 19.459 -32.668 10.151 1.00 20.29 155 LYS B O 1
ATOM 4463 N N . PRO B 1 156 ? 17.909 -33.026 11.701 1.00 25.56 156 PRO B N 1
ATOM 4464 C CA . PRO B 1 156 ? 18.688 -34.124 12.290 1.00 23.98 156 PRO B CA 1
ATOM 4465 C C . PRO B 1 156 ? 18.811 -35.336 11.364 1.00 28.99 156 PRO B C 1
ATOM 4466 O O . PRO B 1 156 ? 18.049 -35.490 10.411 1.00 32.13 156 PRO B O 1
ATOM 4470 N N . ASN B 1 157 ? 19.766 -36.203 11.661 1.00 38.66 157 ASN B N 1
ATOM 4471 C CA . ASN B 1 157 ? 19.972 -37.464 10.959 1.00 49.14 157 ASN B CA 1
ATOM 4472 C C . ASN B 1 157 ? 19.257 -38.618 11.658 1.00 56.74 157 ASN B C 1
ATOM 4473 O O . ASN B 1 157 ? 19.872 -39.333 12.455 1.00 62.78 157 ASN B O 1
ATOM 4478 N N . LYS B 1 158 ? 17.970 -38.807 11.376 1.00 64.13 158 LYS B N 1
ATOM 4479 C CA . LYS B 1 158 ? 17.201 -39.872 12.018 1.00 71.96 158 LYS B CA 1
ATOM 4480 C C . LYS B 1 158 ? 17.332 -39.798 13.535 1.00 73.75 158 LYS B C 1
ATOM 4481 O O . LYS B 1 158 ? 18.414 -40.035 14.086 1.00 77.98 158 LYS B O 1
ATOM 4487 N N . THR B 1 159 ? 16.243 -39.465 14.235 1.00 73.86 159 THR B N 1
ATOM 4488 C CA . THR B 1 159 ? 16.351 -39.302 15.684 1.00 75.28 159 THR B CA 1
ATOM 4489 C C . THR B 1 159 ? 15.754 -40.472 16.459 1.00 75.69 159 THR B C 1
ATOM 4490 O O . THR B 1 159 ? 14.544 -40.702 16.419 1.00 80.12 159 THR B O 1
ATOM 4494 N N . GLY B 1 160 ? 16.613 -41.202 17.173 1.00 74.40 160 GLY B N 1
ATOM 4495 C CA . GLY B 1 160 ? 16.182 -42.334 17.974 1.00 72.63 160 GLY B CA 1
ATOM 4496 C C . GLY B 1 160 ? 15.861 -41.930 19.404 1.00 69.51 160 GLY B C 1
ATOM 4497 O O . GLY B 1 160 ? 14.771 -42.198 19.917 1.00 68.89 160 GLY B O 1
ATOM 4498 N N . GLY B 1 161 ? 16.826 -41.283 20.044 1.00 65.00 161 GLY B N 1
ATOM 4499 C CA . GLY B 1 161 ? 16.680 -40.775 21.394 1.00 63.77 161 GLY B CA 1
ATOM 4500 C C . GLY B 1 161 ? 17.519 -39.521 21.594 1.00 57.69 161 GLY B C 1
ATOM 4501 O O . GLY B 1 161 ? 17.082 -38.415 21.284 1.00 48.73 161 GLY B O 1
ATOM 4502 N N . THR B 1 162 ? 18.736 -39.707 22.093 1.00 52.81 162 THR B N 1
ATOM 4503 C CA . THR B 1 162 ? 19.685 -38.605 22.235 1.00 47.55 162 THR B CA 1
ATOM 4504 C C . THR B 1 162 ? 20.641 -38.557 21.045 1.00 42.37 162 THR B C 1
ATOM 4505 O O . THR B 1 162 ? 21.307 -39.529 20.683 1.00 31.77 162 THR B O 1
ATOM 4509 N N . ILE B 1 163 ? 20.705 -37.386 20.421 1.00 31.72 163 ILE B N 1
ATOM 4510 C CA . ILE B 1 163 ? 21.612 -37.176 19.297 1.00 22.90 163 ILE B CA 1
ATOM 4511 C C . ILE B 1 163 ? 22.565 -36.023 19.576 1.00 16.14 163 ILE B C 1
ATOM 4512 O O . ILE B 1 163 ? 22.557 -35.450 20.664 1.00 17.49 163 ILE B O 1
ATOM 4517 N N . SER B 1 164 ? 23.402 -35.660 18.623 1.00 12.57 164 SER B N 1
ATOM 4518 C CA . SER B 1 164 ? 24.316 -34.527 18.775 1.00 16.58 164 SER B CA 1
ATOM 4519 C C . SER B 1 164 ? 23.880 -33.373 17.892 1.00 15.60 164 SER B C 1
ATOM 4520 O O . SER B 1 164 ? 23.173 -33.603 16.898 1.00 14.25 164 SER B O 1
ATOM 4523 N N . SER B 1 165 ? 24.294 -32.136 18.195 1.00 14.02 165 SER B N 1
ATOM 4524 C CA . SER B 1 165 ? 23.967 -31.047 17.262 1.00 11.21 165 SER B CA 1
ATOM 4525 C C . SER B 1 165 ? 24.686 -31.244 15.930 1.00 17.10 165 SER B C 1
ATOM 4526 O O . SER B 1 165 ? 24.306 -30.651 14.915 1.00 12.94 165 SER B O 1
ATOM 4529 N N . ALA B 1 166 ? 25.734 -32.073 15.929 1.00 14.15 166 ALA B N 1
ATOM 4530 C CA . ALA B 1 166 ? 26.436 -32.326 14.660 1.00 13.32 166 ALA B CA 1
ATOM 4531 C C . ALA B 1 166 ? 25.513 -33.080 13.704 1.00 14.92 166 ALA B C 1
ATOM 4532 O O . ALA B 1 166 ? 25.705 -33.053 12.489 1.00 22.60 166 ALA B O 1
ATOM 4534 N N . ASP B 1 167 ? 24.508 -33.750 14.251 1.00 16.92 167 ASP B N 1
ATOM 4535 C CA . ASP B 1 167 ? 23.551 -34.529 13.476 1.00 19.45 167 ASP B CA 1
ATOM 4536 C C . ASP B 1 167 ? 22.557 -33.634 12.746 1.00 21.59 167 ASP B C 1
ATOM 4537 O O . ASP B 1 167 ? 21.854 -34.064 11.835 1.00 20.29 167 ASP B O 1
ATOM 4542 N N . TRP B 1 168 ? 22.479 -32.368 13.165 1.00 17.28 168 TRP B N 1
ATOM 4543 C CA . TRP B 1 168 ? 21.567 -31.445 12.483 1.00 19.06 168 TRP B CA 1
ATOM 4544 C C . TRP B 1 168 ? 22.314 -30.871 11.291 1.00 18.45 168 TRP B C 1
ATOM 4545 O O . TRP B 1 168 ? 23.288 -30.128 11.467 1.00 16.85 168 TRP B O 1
ATOM 4556 N N . VAL B 1 169 ? 21.907 -31.252 10.079 1.00 15.19 169 VAL B N 1
ATOM 4557 C CA . VAL B 1 169 ? 22.659 -30.776 8.915 1.00 18.59 169 VAL B CA 1
ATOM 4558 C C . VAL B 1 169 ? 21.728 -30.219 7.851 1.00 12.87 169 VAL B C 1
ATOM 4559 O O . VAL B 1 169 ? 20.563 -30.621 7.802 1.00 19.23 169 VAL B O 1
ATOM 4563 N N . LEU B 1 170 ? 22.249 -29.327 7.006 1.00 18.41 170 LEU B N 1
ATOM 4564 C CA . LEU B 1 170 ? 21.419 -28.827 5.898 1.00 27.62 170 LEU B CA 1
ATOM 4565 C C . LEU B 1 170 ? 21.767 -29.568 4.610 1.00 25.85 170 LEU B C 1
ATOM 4566 O O . LEU B 1 170 ? 22.820 -30.200 4.477 1.00 22.69 170 LEU B O 1
ATOM 4571 N N . ASP B 1 171 ? 20.856 -29.537 3.635 1.00 18.89 171 ASP B N 1
ATOM 4572 C CA . ASP B 1 171 ? 21.125 -30.270 2.406 1.00 23.03 171 ASP B CA 1
ATOM 4573 C C . ASP B 1 171 ? 21.905 -29.375 1.453 1.00 15.60 171 ASP B C 1
ATOM 4574 O O . ASP B 1 171 ? 21.381 -28.349 1.026 1.00 17.27 171 ASP B O 1
ATOM 4579 N N . ASN B 1 172 ? 23.138 -29.783 1.168 1.00 18.24 172 ASN B N 1
ATOM 4580 C CA . ASN B 1 172 ? 24.059 -28.984 0.377 1.00 15.66 172 ASN B CA 1
ATOM 4581 C C . ASN B 1 172 ? 23.481 -28.639 -0.993 1.00 20.81 172 ASN B C 1
ATOM 4582 O O . ASN B 1 172 ? 23.722 -27.528 -1.475 1.00 19.08 172 ASN B O 1
ATOM 4587 N N . ASN B 1 173 ? 22.732 -29.552 -1.593 1.00 24.73 173 ASN B N 1
ATOM 4588 C CA . ASN B 1 173 ? 22.094 -29.262 -2.878 1.00 27.47 173 ASN B CA 1
ATOM 4589 C C . ASN B 1 173 ? 21.025 -28.181 -2.745 1.00 22.87 173 ASN B C 1
ATOM 4590 O O . ASN B 1 173 ? 20.896 -27.327 -3.624 1.00 20.14 173 ASN B O 1
ATOM 4595 N N . GLU B 1 174 ? 20.266 -28.229 -1.653 1.00 20.32 174 GLU B N 1
ATOM 4596 C CA . GLU B 1 174 ? 19.285 -27.189 -1.359 1.00 22.05 174 GLU B CA 1
ATOM 4597 C C . GLU B 1 174 ? 19.981 -25.848 -1.152 1.00 23.55 174 GLU B C 1
ATOM 4598 O O . GLU B 1 174 ? 19.456 -24.782 -1.479 1.00 18.99 174 GLU B O 1
ATOM 4604 N N . LEU B 1 175 ? 21.188 -25.893 -0.586 1.00 16.90 175 LEU B N 1
ATOM 4605 C CA . LEU B 1 175 ? 21.917 -24.668 -0.256 1.00 20.97 175 LEU B CA 1
ATOM 4606 C C . LEU B 1 175 ? 22.378 -23.964 -1.531 1.00 18.04 175 LEU B C 1
ATOM 4607 O O . LEU B 1 175 ? 22.142 -22.763 -1.700 1.00 16.13 175 LEU B O 1
ATOM 4612 N N . GLU B 1 176 ? 23.042 -24.733 -2.404 1.00 19.73 176 GLU B N 1
ATOM 4613 C CA . GLU B 1 176 ? 23.543 -24.107 -3.628 1.00 19.77 176 GLU B CA 1
ATOM 4614 C C . GLU B 1 176 ? 22.383 -23.592 -4.477 1.00 13.11 176 GLU B C 1
ATOM 4615 O O . GLU B 1 176 ? 22.471 -22.540 -5.110 1.00 19.38 176 GLU B O 1
ATOM 4621 N N . ALA B 1 177 ? 21.283 -24.336 -4.493 1.00 20.09 177 ALA B N 1
ATOM 4622 C CA . ALA B 1 177 ? 20.092 -23.864 -5.196 1.00 15.41 177 ALA B CA 1
ATOM 4623 C C . ALA B 1 177 ? 19.663 -22.470 -4.756 1.00 18.96 177 ALA B C 1
ATOM 4624 O O . ALA B 1 177 ? 19.104 -21.679 -5.525 1.00 20.78 177 ALA B O 1
ATOM 4626 N N . LEU B 1 178 ? 19.897 -22.100 -3.492 1.00 19.85 178 LEU B N 1
ATOM 4627 C CA . LEU B 1 178 ? 19.401 -20.783 -3.074 1.00 14.53 178 LEU B CA 1
ATOM 4628 C C . LEU B 1 178 ? 20.339 -19.678 -3.536 1.00 17.17 178 LEU B C 1
ATOM 4629 O O . LEU B 1 178 ? 19.969 -18.505 -3.482 1.00 20.58 178 LEU B O 1
ATOM 4634 N N . PHE B 1 179 ? 21.546 -20.035 -3.995 1.00 19.40 179 PHE B N 1
ATOM 4635 C CA . PHE B 1 179 ? 22.507 -19.030 -4.422 1.00 18.13 179 PHE B CA 1
ATOM 4636 C C . PHE B 1 179 ? 22.300 -18.610 -5.880 1.00 19.45 179 PHE B C 1
ATOM 4637 O O . PHE B 1 179 ? 22.241 -19.447 -6.781 1.00 20.05 179 PHE B O 1
ATOM 4645 N N . ASN B 1 180 ? 22.207 -17.305 -6.103 1.00 18.92 180 ASN B N 1
ATOM 4646 C CA . ASN B 1 180 ? 21.939 -16.734 -7.421 1.00 19.14 180 ASN B CA 1
ATOM 4647 C C . ASN B 1 180 ? 22.461 -15.307 -7.511 1.00 22.32 180 ASN B C 1
ATOM 4648 O O . ASN B 1 180 ? 23.113 -14.815 -6.588 1.00 20.41 180 ASN B O 1
ATOM 4653 N N . GLU B 1 181 ? 22.207 -14.619 -8.631 1.00 20.67 181 GLU B N 1
ATOM 4654 C CA . GLU B 1 181 ? 22.872 -13.339 -8.858 1.00 21.64 181 GLU B CA 1
ATOM 4655 C C . GLU B 1 181 ? 22.297 -12.204 -8.015 1.00 18.17 181 GLU B C 1
ATOM 4656 O O . GLU B 1 181 ? 22.862 -11.106 -8.018 1.00 22.94 181 GLU B O 1
ATOM 4662 N N . LYS B 1 182 ? 21.206 -12.484 -7.333 1.00 19.06 182 LYS B N 1
ATOM 4663 C CA . LYS B 1 182 ? 20.523 -11.534 -6.461 1.00 18.96 182 LYS B CA 1
ATOM 4664 C C . LYS B 1 182 ? 21.005 -11.710 -5.025 1.00 17.08 182 LYS B C 1
ATOM 4665 O O . LYS B 1 182 ? 20.796 -10.836 -4.185 1.00 15.74 182 LYS B O 1
ATOM 4671 N N . THR B 1 183 ? 21.624 -12.851 -4.747 1.00 19.51 183 THR B N 1
ATOM 4672 C CA . THR B 1 183 ? 22.094 -13.151 -3.395 1.00 13.16 183 THR B CA 1
ATOM 4673 C C . THR B 1 183 ? 23.128 -12.122 -2.975 1.00 13.80 183 THR B C 1
ATOM 4674 O O . THR B 1 183 ? 24.183 -11.990 -3.602 1.00 19.64 183 THR B O 1
ATOM 4678 N N . LYS B 1 184 ? 22.857 -11.369 -1.916 1.00 14.88 184 LYS B N 1
ATOM 4679 C CA . LYS B 1 184 ? 23.804 -10.386 -1.414 1.00 10.65 184 LYS B CA 1
ATOM 4680 C C . LYS B 1 184 ? 24.594 -10.865 -0.201 1.00 12.30 184 LYS B C 1
ATOM 4681 O O . LYS B 1 184 ? 25.763 -10.524 0.003 1.00 14.43 184 LYS B O 1
ATOM 4687 N N . MET B 1 185 ? 23.920 -11.620 0.657 1.00 11.86 185 MET B N 1
ATOM 4688 C CA . MET B 1 185 ? 24.486 -11.989 1.960 1.00 12.02 185 MET B CA 1
ATOM 4689 C C . MET B 1 185 ? 23.985 -13.342 2.421 1.00 10.27 185 MET B C 1
ATOM 4690 O O . MET B 1 185 ? 22.878 -13.783 2.111 1.00 10.32 185 MET B O 1
ATOM 4695 N N . ILE B 1 186 ? 24.818 -14.004 3.222 1.00 14.74 186 ILE B N 1
ATOM 4696 C CA . ILE B 1 186 ? 24.384 -15.207 3.921 1.00 15.68 186 ILE B CA 1
ATOM 4697 C C . ILE B 1 186 ? 24.768 -15.041 5.400 1.00 8.96 186 ILE B C 1
ATOM 4698 O O . ILE B 1 186 ? 25.864 -14.550 5.647 1.00 10.62 186 ILE B O 1
ATOM 4703 N N . ILE B 1 187 ? 23.882 -15.412 6.312 1.00 9.37 187 ILE B N 1
ATOM 4704 C CA . ILE B 1 187 ? 24.183 -15.288 7.737 1.00 12.35 187 ILE B CA 1
ATOM 4705 C C . ILE B 1 187 ? 24.381 -16.679 8.331 1.00 11.59 187 ILE B C 1
ATOM 4706 O O . ILE B 1 187 ? 23.515 -17.553 8.207 1.00 11.32 187 ILE B O 1
ATOM 4711 N N . ILE B 1 188 ? 25.530 -16.886 8.961 1.00 8.77 188 ILE B N 1
ATOM 4712 C CA . ILE B 1 188 ? 25.816 -18.134 9.651 1.00 8.15 188 ILE B CA 1
ATOM 4713 C C . ILE B 1 188 ? 25.989 -17.833 11.134 1.00 9.17 188 ILE B C 1
ATOM 4714 O O . ILE B 1 188 ? 26.399 -16.734 11.481 1.00 11.88 188 ILE B O 1
ATOM 4719 N N . ASN B 1 189 ? 25.695 -18.800 11.977 1.00 12.13 189 ASN B N 1
ATOM 4720 C CA . ASN B 1 189 ? 25.781 -18.623 13.424 1.00 13.22 189 ASN B CA 1
ATOM 4721 C C . ASN B 1 189 ? 26.486 -19.843 14.011 1.00 11.50 189 ASN B C 1
ATOM 4722 O O . ASN B 1 189 ? 25.879 -20.915 14.081 1.00 11.82 189 ASN B O 1
ATOM 4727 N N . THR B 1 190 ? 27.740 -19.652 14.408 1.00 11.25 190 THR B N 1
ATOM 4728 C CA . THR B 1 190 ? 28.510 -20.734 15.002 1.00 11.63 190 THR B CA 1
ATOM 4729 C C . THR B 1 190 ? 29.315 -20.263 16.208 1.00 11.82 190 THR B C 1
ATOM 4730 O O . THR B 1 190 ? 30.103 -19.321 16.047 1.00 12.66 190 THR B O 1
ATOM 4734 N N . PRO B 1 191 ? 29.214 -20.858 17.388 1.00 9.71 191 PRO B N 1
ATOM 4735 C CA . PRO B 1 191 ? 28.259 -21.911 17.749 1.00 12.64 191 PRO B CA 1
ATOM 4736 C C . PRO B 1 191 ? 26.807 -21.421 17.676 1.00 9.70 191 PRO B C 1
ATOM 4737 O O . PRO B 1 191 ? 26.516 -20.259 17.931 1.00 9.72 191 PRO B O 1
ATOM 4741 N N . HIS B 1 192 ? 25.978 -22.334 17.211 1.00 10.33 192 HIS B N 1
ATOM 4742 C CA . HIS B 1 192 ? 24.607 -22.080 16.822 1.00 9.89 192 HIS B CA 1
ATOM 4743 C C . HIS B 1 192 ? 23.608 -21.960 17.970 1.00 9.77 192 HIS B C 1
ATOM 4744 O O . HIS B 1 192 ? 23.615 -22.747 18.914 1.00 13.32 192 HIS B O 1
ATOM 4751 N N . ASN B 1 193 ? 22.726 -20.969 17.824 1.00 10.51 193 ASN B N 1
ATOM 4752 C CA . ASN B 1 193 ? 21.587 -20.822 18.737 1.00 10.99 193 ASN B CA 1
ATOM 4753 C C . ASN B 1 193 ? 20.331 -21.123 17.932 1.00 12.56 193 ASN B C 1
ATOM 4754 O O . ASN B 1 193 ? 20.149 -20.489 16.876 1.00 13.80 193 ASN B O 1
ATOM 4759 N N . PRO B 1 194 ? 19.479 -22.044 18.356 1.00 11.08 194 PRO B N 1
ATOM 4760 C CA . PRO B 1 194 ? 19.503 -22.756 19.627 1.00 9.22 194 PRO B CA 1
ATOM 4761 C C . PRO B 1 194 ? 20.101 -24.154 19.674 1.00 13.29 194 PRO B C 1
ATOM 4762 O O . PRO B 1 194 ? 20.047 -24.732 20.765 1.00 13.18 194 PRO B O 1
ATOM 4766 N N . LEU B 1 195 ? 20.631 -24.714 18.593 1.00 12.64 195 LEU B N 1
ATOM 4767 C CA . LEU B 1 195 ? 21.081 -26.106 18.621 1.00 14.45 195 LEU B CA 1
ATOM 4768 C C . LEU B 1 195 ? 22.415 -26.342 19.304 1.00 10.34 195 LEU B C 1
ATOM 4769 O O . LEU B 1 195 ? 22.668 -27.422 19.844 1.00 9.66 195 LEU B O 1
ATOM 4774 N N . GLY B 1 196 ? 23.330 -25.379 19.280 1.00 9.73 196 GLY B N 1
ATOM 4775 C CA . GLY B 1 196 ? 24.654 -25.572 19.840 1.00 10.58 196 GLY B CA 1
ATOM 4776 C C . GLY B 1 196 ? 25.607 -26.200 18.835 1.00 11.95 196 GLY B C 1
ATOM 4777 O O . GLY B 1 196 ? 26.728 -26.576 19.167 1.00 12.94 196 GLY B O 1
ATOM 4778 N N . LYS B 1 197 ? 25.143 -26.285 17.584 1.00 15.42 197 LYS B N 1
ATOM 4779 C CA . LYS B 1 197 ? 25.927 -26.895 16.527 1.00 12.67 197 LYS B CA 1
ATOM 4780 C C . LYS B 1 197 ? 27.185 -26.075 16.245 1.00 12.84 197 LYS B C 1
ATOM 4781 O O . LYS B 1 197 ? 27.100 -24.847 16.171 1.00 10.11 197 LYS B O 1
ATOM 4787 N N . VAL B 1 198 ? 28.288 -26.789 16.083 1.00 13.64 198 VAL B N 1
ATOM 4788 C CA . VAL B 1 198 ? 29.568 -26.213 15.692 1.00 12.49 198 VAL B CA 1
ATOM 4789 C C . VAL B 1 198 ? 29.897 -26.650 14.267 1.00 13.20 198 VAL B C 1
ATOM 4790 O O . VAL B 1 198 ? 30.196 -27.823 14.047 1.00 16.45 198 VAL B O 1
ATOM 4794 N N . MET B 1 199 ? 29.829 -25.728 13.321 1.00 13.06 199 MET B N 1
ATOM 4795 C CA . MET B 1 199 ? 30.159 -26.037 11.934 1.00 10.91 199 MET B CA 1
ATOM 4796 C C . MET B 1 199 ? 31.613 -26.488 11.846 1.00 15.12 199 MET 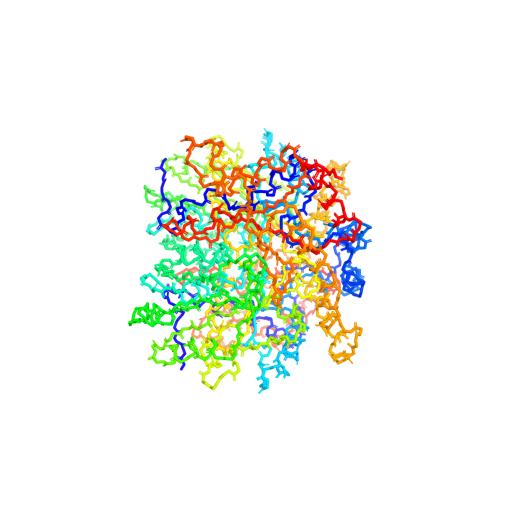B C 1
ATOM 4797 O O . MET B 1 199 ? 32.528 -25.792 12.295 1.00 16.17 199 MET B O 1
ATOM 4802 N N . ASP B 1 200 ? 31.798 -27.666 11.257 1.00 16.92 200 ASP B N 1
ATOM 4803 C CA . ASP B 1 200 ? 33.168 -28.131 11.027 1.00 13.85 200 ASP B CA 1
ATOM 4804 C C . ASP B 1 200 ? 33.730 -27.477 9.767 1.00 16.29 200 ASP B C 1
ATOM 4805 O O . ASP B 1 200 ? 33.059 -26.649 9.145 1.00 14.08 200 ASP B O 1
ATOM 4810 N N . ARG B 1 201 ? 34.961 -27.869 9.441 1.00 18.43 201 ARG B N 1
ATOM 4811 C CA . ARG B 1 201 ? 35.682 -27.285 8.313 1.00 15.31 201 ARG B CA 1
ATOM 4812 C C . ARG B 1 201 ? 34.917 -27.465 7.012 1.00 14.60 201 ARG B C 1
ATOM 4813 O O . ARG B 1 201 ? 34.720 -26.513 6.242 1.00 21.23 201 ARG B O 1
ATOM 4821 N N . ALA B 1 202 ? 34.486 -28.692 6.756 1.00 15.38 202 ALA B N 1
ATOM 4822 C CA . ALA B 1 202 ? 33.766 -29.049 5.539 1.00 18.27 202 ALA B CA 1
ATOM 4823 C C . ALA B 1 202 ? 32.509 -28.190 5.414 1.00 18.82 202 ALA B C 1
ATOM 4824 O O . ALA B 1 202 ? 32.188 -27.645 4.355 1.00 18.55 202 ALA B O 1
ATOM 4826 N N . GLU B 1 203 ? 31.783 -28.029 6.520 1.00 14.66 203 GLU B N 1
ATOM 4827 C CA . GLU B 1 203 ? 30.560 -27.223 6.483 1.00 14.54 203 GLU B CA 1
ATOM 4828 C C . GLU B 1 203 ? 30.861 -25.758 6.172 1.00 13.21 203 GLU B C 1
ATOM 4829 O O . GLU B 1 203 ? 30.101 -25.145 5.417 1.00 13.80 203 GLU B O 1
ATOM 4835 N N . LEU B 1 204 ? 31.940 -25.245 6.750 1.00 12.97 204 LEU B N 1
ATOM 4836 C CA . LEU B 1 204 ? 32.393 -23.884 6.518 1.00 11.89 204 LEU B CA 1
ATOM 4837 C C . LEU B 1 204 ? 32.835 -23.732 5.057 1.00 11.58 204 LEU B C 1
ATOM 4838 O O . LEU B 1 204 ? 32.538 -22.734 4.410 1.00 13.56 204 LEU B O 1
ATOM 4843 N N . GLU B 1 205 ? 33.557 -24.751 4.579 1.00 13.49 205 GLU B N 1
ATOM 4844 C CA . GLU B 1 205 ? 34.045 -24.648 3.199 1.00 14.19 205 GLU B CA 1
ATOM 4845 C C . GLU B 1 205 ? 32.876 -24.577 2.219 1.00 13.58 205 GLU B C 1
ATOM 4846 O O . GLU B 1 205 ? 32.929 -23.819 1.246 1.00 22.52 205 GLU B O 1
ATOM 4852 N N . VAL B 1 206 ? 31.828 -25.355 2.469 1.00 16.57 206 VAL B N 1
ATOM 4853 C CA . VAL B 1 206 ? 30.649 -25.374 1.619 1.00 21.09 206 VAL B CA 1
ATOM 4854 C C . VAL B 1 206 ? 30.084 -23.963 1.459 1.00 19.29 206 VAL B C 1
ATOM 4855 O O . VAL B 1 206 ? 29.817 -23.542 0.324 1.00 20.23 206 VAL B O 1
ATOM 4859 N N . VAL B 1 207 ? 29.888 -23.242 2.570 1.00 14.64 207 VAL B N 1
ATOM 4860 C CA . VAL B 1 207 ? 29.348 -21.889 2.391 1.00 13.61 207 VAL B CA 1
ATOM 4861 C C . VAL B 1 207 ? 30.419 -20.945 1.860 1.00 13.44 207 VAL B C 1
ATOM 4862 O O . VAL B 1 207 ? 30.137 -20.008 1.101 1.00 17.62 207 VAL B O 1
ATOM 4866 N N . ALA B 1 208 ? 31.684 -21.159 2.224 1.00 15.27 208 ALA B N 1
ATOM 4867 C CA . ALA B 1 208 ? 32.735 -20.262 1.747 1.00 17.12 208 ALA B CA 1
ATOM 4868 C C . ALA B 1 208 ? 32.893 -20.338 0.230 1.00 10.91 208 ALA B C 1
ATOM 4869 O O . ALA B 1 208 ? 32.990 -19.310 -0.428 1.00 17.46 208 ALA B O 1
ATOM 4871 N N . ASN B 1 209 ? 32.912 -21.540 -0.320 1.00 18.29 209 ASN B N 1
ATOM 4872 C CA . ASN B 1 209 ? 32.956 -21.726 -1.769 1.00 16.48 209 ASN B CA 1
ATOM 4873 C C . ASN B 1 209 ? 31.801 -21.023 -2.477 1.00 13.93 209 ASN B C 1
ATOM 4874 O O . ASN B 1 209 ? 31.986 -20.398 -3.535 1.00 16.71 209 ASN B O 1
ATOM 4879 N N . LEU B 1 210 ? 30.599 -21.109 -1.903 1.00 16.89 210 LEU B N 1
ATOM 4880 C CA . LEU B 1 210 ? 29.435 -20.493 -2.542 1.00 12.93 210 LEU B CA 1
ATOM 4881 C C . LEU B 1 210 ? 29.547 -18.978 -2.521 1.00 16.34 210 LEU B C 1
ATOM 4882 O O . LEU B 1 210 ? 29.179 -18.300 -3.489 1.00 17.97 210 LEU B O 1
ATOM 4887 N N . CYS B 1 211 ? 30.070 -18.439 -1.422 1.00 12.91 211 CYS B N 1
ATOM 4888 C CA . CYS B 1 211 ? 30.233 -17.003 -1.285 1.00 10.04 211 CYS B CA 1
ATOM 4889 C C . CYS B 1 211 ? 31.264 -16.499 -2.299 1.00 13.17 211 CYS B C 1
ATOM 4890 O O . CYS B 1 211 ? 31.090 -15.414 -2.851 1.00 14.62 211 CYS B O 1
ATOM 4893 N N . LYS B 1 212 ? 32.305 -17.302 -2.527 1.00 11.67 212 LYS B N 1
ATOM 4894 C CA . LYS B 1 212 ? 33.367 -16.921 -3.463 1.00 14.21 212 LYS B CA 1
ATOM 4895 C C . LYS B 1 212 ? 32.888 -17.022 -4.900 1.00 17.52 212 LYS B C 1
ATOM 4896 O O . LYS B 1 212 ? 33.195 -16.199 -5.761 1.00 23.03 212 LYS B O 1
ATOM 4902 N N . LYS B 1 213 ? 32.088 -18.038 -5.207 1.00 20.25 213 LYS B N 1
ATOM 4903 C CA . LYS B 1 213 ? 31.562 -18.145 -6.562 1.00 25.99 213 LYS B CA 1
ATOM 4904 C C . LYS B 1 213 ? 30.511 -17.079 -6.878 1.00 30.30 213 LYS B C 1
ATOM 4905 O O . LYS B 1 213 ? 30.490 -16.595 -8.018 1.00 23.16 213 LYS B O 1
ATOM 4911 N N . TRP B 1 214 ? 29.653 -16.722 -5.929 1.00 16.54 214 TRP B N 1
ATOM 4912 C CA . TRP B 1 214 ? 28.525 -15.830 -6.191 1.00 16.56 214 TRP B CA 1
ATOM 4913 C C . TRP B 1 214 ? 28.769 -14.413 -5.685 1.00 15.84 214 TRP B C 1
ATOM 4914 O O . TRP B 1 214 ? 27.874 -13.563 -5.788 1.00 16.62 214 TRP B O 1
ATOM 4925 N N . ASN B 1 215 ? 29.966 -14.174 -5.151 1.00 17.47 215 ASN B N 1
ATOM 4926 C CA . ASN B 1 215 ? 30.354 -12.869 -4.633 1.00 14.57 215 ASN B CA 1
ATOM 4927 C C . ASN B 1 215 ? 29.358 -12.387 -3.580 1.00 17.54 215 ASN B C 1
ATOM 4928 O O . ASN B 1 215 ? 28.802 -11.290 -3.648 1.00 14.46 215 ASN B O 1
ATOM 4933 N N . VAL B 1 216 ? 29.122 -13.249 -2.589 1.00 19.27 216 VAL B N 1
ATOM 4934 C CA . VAL B 1 216 ? 28.208 -12.801 -1.533 1.00 15.94 216 VAL B CA 1
ATOM 4935 C C . VAL B 1 216 ? 28.963 -12.545 -0.236 1.00 17.30 216 VAL B C 1
ATOM 4936 O O . VAL B 1 216 ? 30.058 -13.076 -0.026 1.00 17.23 216 VAL B O 1
ATOM 4940 N N . LEU B 1 217 ? 28.371 -11.716 0.611 1.00 17.90 217 LEU B N 1
ATOM 4941 C CA . LEU B 1 217 ? 28.900 -11.314 1.902 1.00 14.28 217 LEU B CA 1
ATOM 4942 C C . LEU B 1 217 ? 28.547 -12.357 2.955 1.00 14.16 217 LEU B C 1
ATOM 4943 O O . LEU B 1 217 ? 27.379 -12.688 3.100 1.00 13.48 217 LEU B O 1
ATOM 4948 N N . CYS B 1 218 ? 29.557 -12.867 3.665 1.00 11.21 218 CYS B N 1
ATOM 4949 C CA . CYS B 1 218 ? 29.229 -13.784 4.752 1.00 14.04 218 CYS B CA 1
ATOM 4950 C C . CYS B 1 218 ? 29.261 -13.032 6.082 1.00 11.99 218 CYS B C 1
ATOM 4951 O O . CYS B 1 218 ? 30.253 -12.375 6.394 1.00 11.45 218 CYS B O 1
ATOM 4954 N N . VAL B 1 219 ? 28.157 -13.136 6.812 1.00 13.13 219 VAL B N 1
ATOM 4955 C CA . VAL B 1 219 ? 28.052 -12.558 8.143 1.00 9.63 219 VAL B CA 1
ATOM 4956 C C . VAL B 1 219 ? 28.093 -13.694 9.165 1.00 7.58 219 VAL B C 1
ATOM 4957 O O . VAL B 1 219 ? 27.235 -14.562 9.165 1.00 10.98 219 VAL B O 1
ATOM 4961 N N . SER B 1 220 ? 29.118 -13.695 10.005 1.00 8.14 220 SER B N 1
ATOM 4962 C CA . SER B 1 220 ? 29.319 -14.798 10.940 1.00 7.72 220 SER B CA 1
ATOM 4963 C C . SER B 1 220 ? 29.085 -14.329 12.367 1.00 8.61 220 SER B C 1
ATOM 4964 O O . SER B 1 220 ? 29.912 -13.592 12.910 1.00 10.39 220 SER B O 1
ATOM 4967 N N . ASP B 1 221 ? 27.940 -14.771 12.883 1.00 6.49 221 ASP B N 1
ATOM 4968 C CA . ASP B 1 221 ? 27.557 -14.508 14.270 1.00 11.68 221 ASP B CA 1
ATOM 4969 C C . ASP B 1 221 ? 28.264 -15.511 15.181 1.00 8.98 221 ASP B C 1
ATOM 4970 O O . ASP B 1 221 ? 27.850 -16.661 15.281 1.00 8.56 221 ASP B O 1
ATOM 4975 N N . GLU B 1 222 ? 29.335 -15.078 15.836 1.00 7.88 222 GLU B N 1
ATOM 4976 C CA . GLU B 1 222 ? 30.130 -15.981 16.675 1.00 9.32 222 GLU B CA 1
ATOM 4977 C C . GLU B 1 222 ? 30.177 -15.568 18.143 1.00 7.97 222 GLU B C 1
ATOM 4978 O O . GLU B 1 222 ? 31.224 -15.658 18.799 1.00 10.20 222 GLU B O 1
ATOM 4984 N N . VAL B 1 223 ? 29.037 -15.141 18.673 1.00 9.03 223 VAL B N 1
ATOM 4985 C CA . VAL B 1 223 ? 28.997 -14.700 20.063 1.00 10.54 223 VAL B CA 1
ATOM 4986 C C . VAL B 1 223 ? 29.417 -15.814 21.031 1.00 12.36 223 VAL B C 1
ATOM 4987 O O . VAL B 1 223 ? 29.964 -15.504 22.090 1.00 10.38 223 VAL B O 1
ATOM 4991 N N . TYR B 1 224 ? 29.127 -17.074 20.686 1.00 8.98 224 TYR B N 1
ATOM 4992 C CA . TYR B 1 224 ? 29.443 -18.180 21.593 1.00 8.78 224 TYR B CA 1
ATOM 4993 C C . TYR B 1 224 ? 30.797 -18.794 21.258 1.00 9.75 224 TYR B C 1
ATOM 4994 O O . TYR B 1 224 ? 31.047 -19.938 21.632 1.00 8.41 224 TYR B O 1
ATOM 5003 N N . GLU B 1 225 ? 31.660 -18.010 20.609 1.00 9.04 225 GLU B N 1
ATOM 5004 C CA . GLU B 1 225 ? 32.951 -18.500 20.128 1.00 8.21 225 GLU B CA 1
ATOM 5005 C C . GLU B 1 225 ? 33.793 -19.219 21.185 1.00 9.93 225 GLU B C 1
ATOM 5006 O O . GLU B 1 225 ? 34.580 -20.130 20.861 1.00 10.45 225 GLU B O 1
ATOM 5012 N N . HIS B 1 226 ? 33.678 -18.833 22.455 1.00 8.43 226 HIS B N 1
ATOM 5013 C CA . HIS B 1 226 ? 34.549 -19.433 23.467 1.00 8.45 226 HIS B CA 1
ATOM 5014 C C . HIS B 1 226 ? 33.906 -20.617 24.180 1.00 9.79 226 HIS B C 1
ATOM 5015 O O . HIS B 1 226 ? 34.541 -21.143 25.107 1.00 12.33 226 HIS B O 1
ATOM 5022 N N . MET B 1 227 ? 32.712 -21.028 23.765 1.00 8.76 227 MET B N 1
ATOM 5023 C CA . MET B 1 227 ? 31.950 -22.010 24.537 1.00 9.48 227 MET B CA 1
ATOM 5024 C C . MET B 1 227 ? 31.848 -23.360 23.836 1.00 9.67 227 MET B C 1
ATOM 5025 O O . MET B 1 227 ? 30.859 -24.072 23.989 1.00 7.89 227 MET B O 1
ATOM 5030 N N . VAL B 1 228 ? 32.881 -23.722 23.071 1.00 11.55 228 VAL B N 1
ATOM 5031 C CA . VAL B 1 228 ? 32.840 -25.026 22.400 1.00 9.10 228 VAL B CA 1
ATOM 5032 C C . VAL B 1 228 ? 33.378 -26.111 23.332 1.00 6.79 228 VAL B C 1
ATOM 5033 O O . VAL B 1 228 ? 34.405 -25.912 23.976 1.00 12.69 228 VAL B O 1
ATOM 5037 N N . PHE B 1 229 ? 32.671 -27.230 23.373 1.00 10.16 229 PHE B N 1
ATOM 5038 C CA . PHE B 1 229 ? 33.036 -28.356 24.227 1.00 12.86 229 PHE B CA 1
ATOM 5039 C C . PHE B 1 229 ? 33.969 -29.320 23.499 1.00 16.87 229 PHE B C 1
ATOM 5040 O O . PHE B 1 229 ? 33.837 -29.556 22.292 1.00 18.56 229 PHE B O 1
ATOM 5048 N N . GLU B 1 230 ? 34.911 -29.856 24.287 1.00 15.53 230 GLU B N 1
ATOM 5049 C CA . GLU B 1 230 ? 35.746 -30.909 23.713 1.00 20.29 230 GLU B CA 1
ATOM 5050 C C . GLU B 1 230 ? 34.867 -32.057 23.248 1.00 15.67 230 GLU B C 1
ATOM 5051 O O . GLU B 1 230 ? 33.815 -32.314 23.847 1.00 17.06 230 GLU B O 1
ATOM 5057 N N . PRO B 1 231 ? 35.236 -32.795 22.208 1.00 14.01 231 PRO B N 1
ATOM 5058 C CA . PRO B 1 231 ? 36.457 -32.607 21.440 1.00 16.82 231 PRO B CA 1
ATOM 5059 C C . PRO B 1 231 ? 36.351 -31.678 20.240 1.00 18.33 231 PRO B C 1
ATOM 5060 O O . PRO B 1 231 ? 37.244 -31.689 19.389 1.00 22.39 231 PRO B O 1
ATOM 5064 N N . PHE B 1 232 ? 35.305 -30.880 20.140 1.00 16.57 232 PHE B N 1
ATOM 5065 C CA . PHE B 1 232 ? 35.112 -29.908 19.077 1.00 14.30 232 PHE B CA 1
ATOM 5066 C C . PHE B 1 232 ? 35.915 -28.630 19.263 1.00 15.98 232 PHE B C 1
ATOM 5067 O O . PHE B 1 232 ? 36.472 -28.363 20.321 1.00 19.61 232 PHE B O 1
ATOM 5075 N N . GLU B 1 233 ? 35.954 -27.822 18.207 1.00 17.65 233 GLU B N 1
ATOM 5076 C CA . GLU B 1 233 ? 36.756 -26.613 18.144 1.00 15.61 233 GLU B CA 1
ATOM 5077 C C . GLU B 1 233 ? 36.083 -25.554 17.273 1.00 18.42 233 GLU B C 1
ATOM 5078 O O . GLU B 1 233 ? 35.575 -25.877 16.203 1.00 16.39 233 GLU B O 1
ATOM 5084 N N . HIS B 1 234 ? 36.108 -24.313 17.749 1.00 17.89 234 HIS B N 1
ATOM 5085 C CA . HIS B 1 234 ? 35.519 -23.220 16.977 1.00 15.18 234 HIS B CA 1
ATOM 5086 C C . HIS B 1 234 ? 36.474 -22.806 15.859 1.00 14.74 234 HIS B C 1
ATOM 5087 O O . HIS B 1 234 ? 37.625 -22.491 16.129 1.00 15.07 234 HIS B O 1
ATOM 5094 N N . ILE B 1 235 ? 35.969 -22.804 14.632 1.00 13.40 235 ILE B N 1
ATOM 5095 C CA . ILE B 1 235 ? 36.715 -22.328 13.483 1.00 15.28 235 ILE B CA 1
ATOM 5096 C C . ILE B 1 235 ? 36.039 -21.079 12.914 1.00 11.91 235 ILE B C 1
ATOM 5097 O O . ILE B 1 235 ? 34.842 -21.139 12.641 1.00 15.44 235 ILE B O 1
ATOM 5102 N N . ARG B 1 236 ? 36.816 -20.022 12.753 1.00 12.18 236 ARG B N 1
ATOM 5103 C CA . ARG B 1 236 ? 36.350 -18.769 12.178 1.00 12.48 236 ARG B CA 1
ATOM 5104 C C . ARG B 1 236 ? 36.368 -18.841 10.652 1.00 15.03 236 ARG B C 1
ATOM 5105 O O . ARG B 1 236 ? 37.444 -19.012 10.074 1.00 14.31 236 ARG B O 1
ATOM 5113 N N . ILE B 1 237 ? 35.196 -18.696 10.038 1.00 14.86 237 ILE B N 1
ATOM 5114 C CA . ILE B 1 237 ? 35.161 -18.744 8.572 1.00 15.60 237 ILE B CA 1
ATOM 5115 C C . ILE B 1 237 ? 35.979 -17.650 7.900 1.00 14.04 237 ILE B C 1
ATOM 5116 O O . ILE B 1 237 ? 36.418 -17.821 6.752 1.00 14.42 237 ILE B O 1
ATOM 5121 N N . CYS B 1 238 ? 36.208 -16.536 8.570 1.00 14.65 238 CYS B N 1
ATOM 5122 C CA . CYS B 1 238 ? 37.007 -15.436 8.006 1.00 13.74 238 CYS B CA 1
ATOM 5123 C C . CYS B 1 238 ? 38.470 -15.812 7.822 1.00 19.08 238 CYS B C 1
ATOM 5124 O O . CYS B 1 238 ? 39.249 -15.039 7.254 1.00 16.90 238 CYS B O 1
ATOM 5127 N N . THR B 1 239 ? 38.870 -16.985 8.310 1.00 15.10 239 THR B N 1
ATOM 5128 C CA . THR B 1 239 ? 40.245 -17.434 8.150 1.00 15.87 239 THR B CA 1
ATOM 5129 C C . THR B 1 239 ? 40.373 -18.368 6.951 1.00 18.58 239 THR B C 1
ATOM 5130 O O . THR B 1 239 ? 41.478 -18.766 6.594 1.00 19.59 239 THR B O 1
ATOM 5134 N N . LEU B 1 240 ? 39.252 -18.704 6.324 1.00 19.43 240 LEU B N 1
ATOM 5135 C CA . LEU B 1 240 ? 39.307 -19.563 5.143 1.00 17.02 240 LEU B CA 1
ATOM 5136 C C . LEU B 1 240 ? 39.899 -18.783 3.959 1.00 16.65 240 LEU B C 1
ATOM 5137 O O . LEU B 1 240 ? 39.782 -17.560 3.944 1.00 20.29 240 LEU B O 1
ATOM 5142 N N . PRO B 1 241 ? 40.497 -19.485 3.005 1.00 18.03 241 PRO B N 1
ATOM 5143 C CA . PRO B 1 241 ? 41.284 -18.963 1.885 1.00 20.51 241 PRO B CA 1
ATOM 5144 C C . PRO B 1 241 ? 41.023 -17.532 1.444 1.00 26.33 241 PRO B C 1
ATOM 5145 O O . PRO B 1 241 ? 41.847 -16.642 1.699 1.00 51.13 241 PRO B O 1
ATOM 5149 N N . GLY B 1 242 ? 39.911 -17.258 0.774 1.00 23.05 242 GLY B N 1
ATOM 5150 C CA . GLY B 1 242 ? 39.641 -15.911 0.293 1.00 19.29 242 GLY B CA 1
ATOM 5151 C C . GLY B 1 242 ? 38.420 -15.307 0.958 1.00 20.79 242 GLY B C 1
ATOM 5152 O O . GLY B 1 242 ? 37.653 -14.562 0.342 1.00 21.85 242 GLY B O 1
ATOM 5153 N N . MET B 1 243 ? 38.240 -15.619 2.240 1.00 20.11 243 MET B N 1
ATOM 5154 C CA . MET B 1 243 ? 37.036 -15.181 2.939 1.00 16.42 243 MET B CA 1
ATOM 5155 C C . MET B 1 243 ? 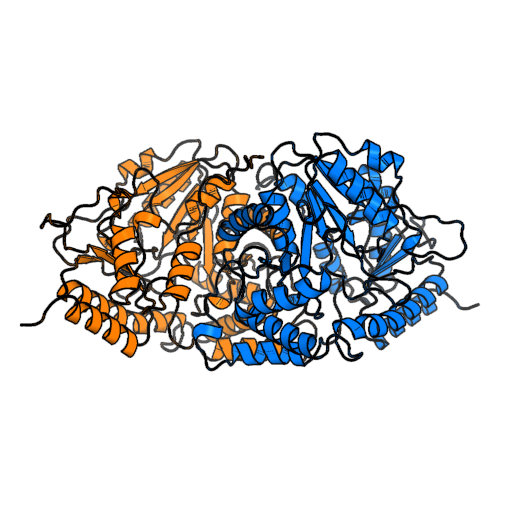37.201 -13.872 3.696 1.00 16.09 243 MET B C 1
ATOM 5156 O O . MET B 1 243 ? 36.186 -13.179 3.876 1.00 17.80 243 MET B O 1
ATOM 5161 N N . TRP B 1 244 ? 38.407 -13.522 4.128 1.00 14.52 244 TRP B N 1
ATOM 5162 C CA . TRP B 1 244 ? 38.599 -12.294 4.893 1.00 15.41 244 TRP B CA 1
ATOM 5163 C C . TRP B 1 244 ? 38.030 -11.084 4.156 1.00 19.21 244 TRP B C 1
ATOM 5164 O O . TRP B 1 244 ? 37.320 -10.253 4.741 1.00 16.78 244 TRP B O 1
ATOM 5175 N N . GLU B 1 245 ? 38.301 -10.946 2.869 1.00 15.85 245 GLU B N 1
ATOM 5176 C CA . GLU B 1 245 ? 37.819 -9.838 2.069 1.00 15.05 245 GLU B CA 1
ATOM 5177 C C . GLU B 1 245 ? 36.296 -9.774 2.019 1.00 19.15 245 GLU B C 1
ATOM 5178 O O . GLU B 1 245 ? 35.754 -8.708 1.704 1.00 14.12 245 GLU B O 1
ATOM 5184 N N . ARG B 1 246 ? 35.606 -10.881 2.305 1.00 16.68 246 ARG B N 1
ATOM 5185 C CA . ARG B 1 246 ? 34.150 -10.871 2.154 1.00 9.69 246 ARG B CA 1
ATOM 5186 C C . ARG B 1 246 ? 33.431 -11.423 3.372 1.00 12.38 246 ARG B C 1
ATOM 5187 O O . ARG B 1 246 ? 32.373 -12.024 3.242 1.00 12.21 246 ARG B O 1
ATOM 5195 N N . THR B 1 247 ? 33.996 -11.208 4.556 1.00 12.73 247 THR B N 1
ATOM 5196 C CA . THR B 1 247 ? 33.323 -11.672 5.766 1.00 12.77 247 THR B CA 1
ATOM 5197 C C . THR B 1 247 ? 33.316 -10.620 6.861 1.00 11.76 247 THR B C 1
ATOM 5198 O O . THR B 1 247 ? 34.246 -9.841 7.055 1.00 13.52 247 THR B O 1
ATOM 5202 N N . ILE B 1 248 ? 32.213 -10.630 7.604 1.00 12.96 248 ILE B N 1
ATOM 5203 C CA . ILE B 1 248 ? 32.065 -9.752 8.756 1.00 10.48 248 ILE B CA 1
ATOM 5204 C C . ILE B 1 248 ? 31.774 -10.660 9.944 1.00 10.99 248 ILE B C 1
ATOM 5205 O O . ILE B 1 248 ? 30.874 -11.491 9.829 1.00 13.94 248 ILE B O 1
ATOM 5210 N N . THR B 1 249 ? 32.578 -10.524 10.992 1.00 11.12 249 THR B N 1
ATOM 5211 C CA . THR B 1 249 ? 32.449 -11.451 12.123 1.00 9.44 249 THR B CA 1
ATOM 5212 C C . THR B 1 249 ? 31.990 -10.673 13.351 1.00 8.15 249 THR B C 1
ATOM 5213 O O . THR B 1 249 ? 32.500 -9.561 13.561 1.00 8.46 249 THR B O 1
ATOM 5217 N N . ILE B 1 250 ? 31.086 -11.274 14.110 1.00 9.27 250 ILE B N 1
ATOM 5218 C CA . ILE B 1 250 ? 30.480 -10.531 15.222 1.00 10.80 250 ILE B CA 1
ATOM 5219 C C . ILE B 1 250 ? 30.656 -11.265 16.535 1.00 9.38 250 ILE B C 1
ATOM 5220 O O . ILE B 1 250 ? 30.560 -12.489 16.575 1.00 9.61 250 ILE B O 1
ATOM 5225 N N . GLY B 1 251 ? 30.931 -10.501 17.593 1.00 9.53 251 GLY B N 1
ATOM 5226 C CA . GLY B 1 251 ? 31.117 -11.066 18.925 1.00 10.30 251 GLY B CA 1
ATOM 5227 C C . GLY B 1 251 ? 30.326 -10.227 19.929 1.00 8.77 251 GLY B C 1
ATOM 5228 O O . GLY B 1 251 ? 29.753 -9.197 19.530 1.00 9.92 251 GLY B O 1
ATOM 5229 N N . SER B 1 252 ? 30.298 -10.653 21.171 1.00 5.37 252 SER B N 1
ATOM 5230 C CA . SER B 1 252 ? 29.519 -9.984 22.211 1.00 8.46 252 SER B CA 1
ATOM 5231 C C . SER B 1 252 ? 30.205 -10.072 23.567 1.00 8.99 252 SER B C 1
ATOM 5232 O O . SER B 1 252 ? 30.616 -11.175 23.925 1.00 9.58 252 SER B O 1
ATOM 5235 N N . ALA B 1 253 ? 30.286 -8.947 24.271 1.00 6.62 253 ALA B N 1
ATOM 5236 C CA . ALA B 1 253 ? 30.874 -8.923 25.613 1.00 7.84 253 ALA B CA 1
ATOM 5237 C C . ALA B 1 253 ? 29.963 -9.624 26.623 1.00 10.87 253 ALA B C 1
ATOM 5238 O O . ALA B 1 253 ? 30.447 -10.282 27.544 1.00 11.77 253 ALA B O 1
ATOM 5240 N N . GLY B 1 254 ? 28.659 -9.485 26.432 1.00 7.74 254 GLY B N 1
ATOM 5241 C CA . GLY B 1 254 ? 27.671 -10.123 27.277 1.00 7.96 254 GLY B CA 1
ATOM 5242 C C . GLY B 1 254 ? 27.818 -11.638 27.254 1.00 9.46 254 GLY B C 1
ATOM 5243 O O . GLY B 1 254 ? 27.562 -12.270 28.279 1.00 13.58 254 GLY B O 1
ATOM 5268 N N . THR B 1 256 ? 30.861 -13.205 25.909 1.00 7.47 256 THR B N 1
ATOM 5269 C CA . THR B 1 256 ? 32.247 -13.503 26.218 1.00 7.92 256 THR B CA 1
ATOM 5270 C C . THR B 1 256 ? 32.550 -13.460 27.715 1.00 8.58 256 THR B C 1
ATOM 5271 O O . THR B 1 256 ? 33.310 -14.294 28.213 1.00 8.95 256 THR B O 1
ATOM 5275 N N . PHE B 1 257 ? 31.960 -12.480 28.406 1.00 9.34 257 PHE B N 1
ATOM 5276 C CA . PHE B 1 257 ? 32.223 -12.335 29.840 1.00 9.14 257 PHE B CA 1
ATOM 5277 C C . PHE B 1 257 ? 31.018 -12.633 30.716 1.00 8.02 257 PHE B C 1
ATOM 5278 O O . PHE B 1 257 ? 31.067 -12.338 31.920 1.00 8.64 257 PHE B O 1
ATOM 5286 N N . SER B 1 258 ? 29.967 -13.202 30.130 1.00 8.54 258 SER B N 1
ATOM 5287 C CA . SER B 1 258 ? 28.791 -13.585 30.905 1.00 11.48 258 SER B CA 1
ATOM 5288 C C . SER B 1 258 ? 28.175 -12.409 31.654 1.00 10.19 258 SER B C 1
ATOM 5289 O O . SER B 1 258 ? 27.781 -12.548 32.810 1.00 12.20 258 SER B O 1
ATOM 5292 N N . LEU B 1 259 ? 28.095 -11.283 30.963 1.00 8.02 259 LEU B N 1
ATOM 5293 C CA . LEU B 1 259 ? 27.537 -10.033 31.485 1.00 9.24 259 LEU B CA 1
ATOM 5294 C C . LEU B 1 259 ? 26.560 -9.453 30.468 1.00 7.93 259 LEU B C 1
ATOM 5295 O O . LEU B 1 259 ? 26.823 -8.413 29.870 1.00 7.51 259 LEU B O 1
ATOM 5300 N N . THR B 1 260 ? 25.462 -10.193 30.297 1.00 7.09 260 THR B N 1
ATOM 5301 C CA . THR B 1 260 ? 24.513 -9.905 29.223 1.00 7.17 260 THR B CA 1
ATOM 5302 C C . THR B 1 260 ? 23.914 -8.512 29.373 1.00 4.94 260 THR B C 1
ATOM 5303 O O . THR B 1 260 ? 23.477 -7.899 28.408 1.00 6.65 260 THR B O 1
ATOM 5307 N N . GLY B 1 261 ? 23.881 -8.000 30.608 1.00 7.30 261 GLY B N 1
ATOM 5308 C CA . GLY B 1 261 ? 23.336 -6.705 30.929 1.00 6.43 261 GLY B CA 1
ATOM 5309 C C . GLY B 1 261 ? 24.198 -5.537 30.484 1.00 4.41 261 GLY B C 1
ATOM 5310 O O . GLY B 1 261 ? 23.782 -4.382 30.594 1.00 7.90 261 GLY B O 1
ATOM 5311 N N . TRP B 1 262 ? 25.403 -5.816 29.997 1.00 6.02 262 TRP B N 1
ATOM 5312 C CA . TRP B 1 262 ? 26.303 -4.732 29.581 1.00 7.60 262 TRP B CA 1
ATOM 5313 C C . TRP B 1 262 ? 26.050 -4.299 28.136 1.00 8.01 262 TRP B C 1
ATOM 5314 O O . TRP B 1 262 ? 26.385 -3.166 27.780 1.00 8.88 262 TRP B O 1
ATOM 5325 N N . LYS B 1 263 ? 25.489 -5.176 27.322 1.00 8.77 263 LYS B N 1
ATOM 5326 C CA . LYS B 1 263 ? 25.074 -4.884 25.947 1.00 3.71 263 LYS B CA 1
ATOM 5327 C C . LYS B 1 263 ? 26.147 -4.140 25.168 1.00 4.86 263 LYS B C 1
ATOM 5328 O O . LYS B 1 263 ? 25.998 -3.003 24.744 1.00 5.75 263 LYS B O 1
ATOM 5334 N N . ILE B 1 264 ? 27.268 -4.831 24.967 1.00 7.05 264 ILE B N 1
ATOM 5335 C CA . ILE B 1 264 ? 28.359 -4.296 24.164 1.00 8.95 264 ILE B CA 1
ATOM 5336 C C . ILE B 1 264 ? 28.864 -5.423 23.270 1.00 5.43 264 ILE B C 1
ATOM 5337 O O . ILE B 1 264 ? 29.229 -6.485 23.778 1.00 9.69 264 ILE B O 1
ATOM 5342 N N . GLY B 1 265 ? 28.842 -5.195 21.974 1.00 6.25 265 GLY B N 1
ATOM 5343 C CA . GLY B 1 265 ? 29.325 -6.189 21.032 1.00 7.96 265 GLY B CA 1
ATOM 5344 C C . GLY B 1 265 ? 30.289 -5.574 20.046 1.00 4.34 265 GLY B C 1
ATOM 5345 O O . GLY B 1 265 ? 30.740 -4.443 20.201 1.00 8.18 265 GLY B O 1
ATOM 5346 N N . TRP B 1 266 ? 30.621 -6.365 19.010 1.00 5.94 266 TRP B N 1
ATOM 5347 C CA . TRP B 1 266 ? 31.556 -5.821 18.026 1.00 7.80 266 TRP B CA 1
ATOM 5348 C C . TRP B 1 266 ? 31.458 -6.565 16.700 1.00 10.81 266 TRP B C 1
ATOM 5349 O O . TRP B 1 266 ? 31.031 -7.719 16.653 1.00 9.22 266 TRP B O 1
ATOM 5360 N N . 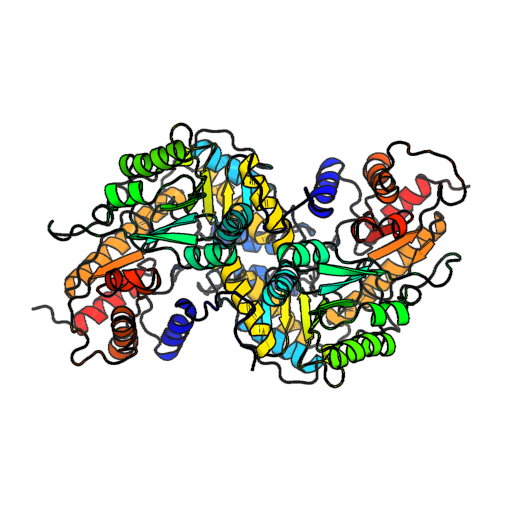ALA B 1 267 ? 31.869 -5.879 15.648 1.00 9.38 267 ALA B N 1
ATOM 5361 C CA . ALA B 1 267 ? 32.037 -6.451 14.320 1.00 10.04 267 ALA B CA 1
ATOM 5362 C C . ALA B 1 267 ? 33.479 -6.201 13.890 1.00 9.45 267 ALA B C 1
ATOM 5363 O O . ALA B 1 267 ? 34.022 -5.136 14.198 1.00 10.93 267 ALA B O 1
ATOM 5365 N N . TYR B 1 268 ? 34.089 -7.181 13.232 1.00 8.88 268 TYR B N 1
ATOM 5366 C CA . TYR B 1 268 ? 35.439 -6.960 12.704 1.00 11.82 268 TYR B CA 1
ATOM 5367 C C . TYR B 1 268 ? 35.491 -7.548 11.294 1.00 10.11 268 TYR B C 1
ATOM 5368 O O . TYR B 1 268 ? 34.792 -8.524 10.981 1.00 10.25 268 TYR B O 1
ATOM 5377 N N . GLY B 1 269 ? 36.331 -6.960 10.452 1.00 11.82 269 GLY B N 1
ATOM 5378 C CA . GLY B 1 269 ? 36.467 -7.400 9.068 1.00 11.72 269 GLY B CA 1
ATOM 5379 C C . GLY B 1 269 ? 37.153 -6.311 8.257 1.00 11.96 269 GLY B C 1
ATOM 5380 O O . GLY B 1 269 ? 37.621 -5.314 8.809 1.00 12.79 269 GLY B O 1
ATOM 5381 N N . PRO B 1 270 ? 37.233 -6.489 6.938 1.00 16.02 270 PRO B N 1
ATOM 5382 C CA . PRO B 1 270 ? 37.969 -5.528 6.100 1.00 14.11 270 PRO B CA 1
ATOM 5383 C C . PRO B 1 270 ? 37.382 -4.121 6.181 1.00 11.46 270 PRO B C 1
ATOM 5384 O O . PRO B 1 270 ? 36.168 -3.928 6.260 1.00 11.59 270 PRO B O 1
ATOM 5388 N N . GLU B 1 271 ? 38.265 -3.125 6.178 1.00 13.75 271 GLU B N 1
ATOM 5389 C CA . GLU B 1 271 ? 37.897 -1.732 6.264 1.00 11.56 271 GLU B CA 1
ATOM 5390 C C . GLU B 1 271 ? 36.804 -1.378 5.260 1.00 14.62 271 GLU B C 1
ATOM 5391 O O . GLU B 1 271 ? 35.958 -0.536 5.541 1.00 20.84 271 GLU B O 1
ATOM 5397 N N . ALA B 1 272 ? 36.830 -2.023 4.100 1.00 14.07 272 ALA B N 1
ATOM 5398 C CA . ALA B 1 272 ? 35.880 -1.716 3.031 1.00 17.67 272 ALA B CA 1
ATOM 5399 C C . ALA B 1 272 ? 34.453 -2.109 3.405 1.00 19.37 272 ALA B C 1
ATOM 5400 O O . ALA B 1 272 ? 33.500 -1.400 3.051 1.00 16.86 272 ALA B O 1
ATOM 5402 N N . LEU B 1 273 ? 34.291 -3.232 4.110 1.00 12.68 273 LEU B N 1
ATOM 5403 C CA . LEU B 1 273 ? 32.956 -3.683 4.492 1.00 12.53 273 LEU B CA 1
ATOM 5404 C C . LEU B 1 273 ? 32.479 -2.927 5.734 1.00 11.80 273 LEU B C 1
ATOM 5405 O O . LEU B 1 273 ? 31.296 -2.612 5.849 1.00 12.49 273 LEU B O 1
ATOM 5410 N N . LEU B 1 274 ? 33.426 -2.661 6.622 1.00 11.71 274 LEU B N 1
ATOM 5411 C CA . LEU B 1 274 ? 33.170 -2.024 7.916 1.00 11.60 274 LEU B CA 1
ATOM 5412 C C . LEU B 1 274 ? 32.737 -0.577 7.773 1.00 8.45 274 LEU B C 1
ATOM 5413 O O . LEU B 1 274 ? 31.950 -0.067 8.568 1.00 13.05 274 LEU B O 1
ATOM 5418 N N . LYS B 1 275 ? 33.234 0.136 6.760 1.00 11.50 275 LYS B N 1
ATOM 5419 C CA . LYS B 1 275 ? 32.736 1.480 6.481 1.00 12.26 275 LYS B CA 1
ATOM 5420 C C . LYS B 1 275 ? 31.216 1.598 6.461 1.00 10.60 275 LYS B C 1
ATOM 5421 O O . LYS B 1 275 ? 30.681 2.542 7.045 1.00 13.16 275 LYS B O 1
ATOM 5427 N N . ASN B 1 276 ? 30.486 0.692 5.814 1.00 10.02 276 ASN B N 1
ATOM 5428 C CA . ASN B 1 276 ? 29.037 0.696 5.754 1.00 16.04 276 ASN B CA 1
ATOM 5429 C C . ASN B 1 276 ? 28.469 0.604 7.172 1.00 14.59 276 ASN B C 1
ATOM 5430 O O . ASN B 1 276 ? 27.522 1.299 7.553 1.00 15.11 276 ASN B O 1
ATOM 5435 N N . LEU B 1 277 ? 29.077 -0.280 7.972 1.00 10.94 277 LEU B N 1
ATOM 5436 C CA . LEU B 1 277 ? 28.549 -0.498 9.319 1.00 13.78 277 LEU B CA 1
ATOM 5437 C C . LEU B 1 277 ? 28.660 0.778 10.151 1.00 14.18 277 LEU B C 1
ATOM 5438 O O . LEU B 1 277 ? 27.769 1.166 10.895 1.00 10.16 277 LEU B O 1
ATOM 5443 N N . GLN B 1 278 ? 29.813 1.429 9.983 1.00 14.07 278 GLN B N 1
ATOM 5444 C CA . GLN B 1 278 ? 30.096 2.689 10.643 1.00 13.44 278 GLN B CA 1
ATOM 5445 C C . GLN B 1 278 ? 29.056 3.762 10.331 1.00 13.11 278 GLN B C 1
ATOM 5446 O O . GLN B 1 278 ? 28.613 4.481 11.230 1.00 14.07 278 GLN B O 1
ATOM 5452 N N . MET B 1 279 ? 28.668 3.899 9.067 1.00 14.17 279 MET B N 1
ATOM 5453 C CA . MET B 1 279 ? 27.670 4.904 8.709 1.00 15.44 279 MET B CA 1
ATOM 5454 C C . MET B 1 279 ? 26.327 4.602 9.369 1.00 12.79 279 MET B C 1
ATOM 5455 O O . MET B 1 279 ? 25.615 5.531 9.768 1.00 14.86 279 MET B O 1
ATOM 5460 N N . VAL B 1 280 ? 25.964 3.319 9.452 1.00 10.73 280 VAL B N 1
ATOM 5461 C CA . VAL B 1 280 ? 24.671 2.982 10.052 1.00 8.66 280 VAL B CA 1
ATOM 5462 C C . VAL B 1 280 ? 24.715 3.298 11.552 1.00 7.37 280 VAL B C 1
ATOM 5463 O O . VAL B 1 280 ? 23.857 4.004 12.076 1.00 11.93 280 VAL B O 1
ATOM 5467 N N . HIS B 1 281 ? 25.728 2.773 12.215 1.00 11.64 281 HIS B N 1
ATOM 5468 C CA . HIS B 1 281 ? 25.963 3.003 13.635 1.00 9.48 281 HIS B CA 1
ATOM 5469 C C . HIS B 1 281 ? 25.946 4.469 14.029 1.00 8.32 281 HIS B C 1
ATOM 5470 O O . HIS B 1 281 ? 25.261 4.917 14.959 1.00 11.03 281 HIS B O 1
ATOM 5477 N N . GLN B 1 282 ? 26.742 5.254 13.306 1.00 7.03 282 GLN B N 1
ATOM 5478 C CA . GLN B 1 282 ? 26.866 6.682 13.516 1.00 10.15 282 GLN B CA 1
ATOM 5479 C C . GLN B 1 282 ? 25.509 7.384 13.542 1.00 10.47 282 GLN B C 1
ATOM 5480 O O . GLN B 1 282 ? 25.301 8.342 14.275 1.00 13.25 282 GLN B O 1
ATOM 5486 N N . ASN B 1 283 ? 24.577 6.910 12.734 1.00 14.29 283 ASN B N 1
ATOM 5487 C CA . ASN B 1 283 ? 23.280 7.587 12.623 1.00 17.10 283 ASN B CA 1
ATOM 5488 C C . ASN B 1 283 ? 22.163 6.808 13.295 1.00 13.48 283 ASN B C 1
ATOM 5489 O O . ASN B 1 283 ? 20.986 6.973 12.994 1.00 13.05 283 ASN B O 1
ATOM 5494 N N . CYS B 1 284 ? 22.537 5.933 14.220 1.00 15.10 284 CYS B N 1
ATOM 5495 C CA . CYS B 1 284 ? 21.596 5.116 14.984 1.00 14.61 284 CYS B CA 1
ATOM 5496 C C . CYS B 1 284 ? 21.716 5.381 16.478 1.00 11.25 284 CYS B C 1
ATOM 5497 O O . CYS B 1 284 ? 20.773 5.705 17.203 1.00 12.34 284 CYS B O 1
ATOM 5500 N N . VAL B 1 285 ? 22.937 5.250 16.991 1.00 10.63 285 VAL B N 1
ATOM 5501 C CA . VAL B 1 285 ? 23.162 5.533 18.411 1.00 13.66 285 VAL B CA 1
ATOM 5502 C C . VAL B 1 285 ? 24.402 6.394 18.608 1.00 8.96 285 VAL B C 1
ATOM 5503 O O . VAL B 1 285 ? 24.617 6.979 19.662 1.00 9.45 285 VAL B O 1
ATOM 5507 N N . TYR B 1 286 ? 25.248 6.514 17.586 1.00 8.08 286 TYR B N 1
ATOM 5508 C CA . TYR B 1 286 ? 26.448 7.311 17.539 1.00 9.25 286 TYR B CA 1
ATOM 5509 C C . TYR B 1 286 ? 27.581 6.727 18.393 1.00 6.93 286 TYR B C 1
ATOM 5510 O O . TYR B 1 286 ? 28.669 6.552 17.822 1.00 9.07 286 TYR B O 1
ATOM 5519 N N . THR B 1 287 ? 27.364 6.503 19.675 1.00 8.05 287 THR B N 1
ATOM 5520 C CA . THR B 1 287 ? 28.386 6.007 20.580 1.00 10.08 287 THR B CA 1
ATOM 5521 C C . THR B 1 287 ? 27.825 5.042 21.624 1.00 15.98 287 THR B C 1
ATOM 5522 O O . THR B 1 287 ? 26.631 4.987 21.905 1.00 12.44 287 THR B O 1
ATOM 5526 N N . CYS B 1 288 ? 28.742 4.263 22.217 1.00 10.68 288 CYS B N 1
ATOM 5527 C CA . CYS B 1 288 ? 28.316 3.305 23.237 1.00 12.08 288 CYS B CA 1
ATOM 5528 C C . CYS B 1 288 ? 28.871 3.712 24.597 1.00 10.35 288 CYS B C 1
ATOM 5529 O O . CYS B 1 288 ? 29.790 4.532 24.671 1.00 10.44 288 CYS B O 1
ATOM 5532 N N . ALA B 1 289 ? 28.304 3.150 25.644 1.00 10.74 289 ALA B N 1
ATOM 5533 C CA . ALA B 1 289 ? 28.646 3.524 27.016 1.00 8.55 289 ALA B CA 1
ATOM 5534 C C . ALA B 1 289 ? 30.141 3.473 27.272 1.00 11.02 289 ALA B C 1
ATOM 5535 O O . ALA B 1 289 ? 30.817 2.481 26.991 1.00 13.66 289 ALA B O 1
ATOM 5537 N N . THR B 1 290 ? 30.673 4.558 27.831 1.00 10.10 290 THR B N 1
ATOM 5538 C CA . THR B 1 290 ? 32.117 4.632 28.032 1.00 9.40 290 THR B CA 1
ATOM 5539 C C . THR B 1 290 ? 32.604 3.768 29.189 1.00 11.12 290 THR B C 1
ATOM 5540 O O . THR B 1 290 ? 33.540 2.989 28.983 1.00 11.23 290 THR B O 1
ATOM 5544 N N . PRO B 1 291 ? 32.043 3.881 30.383 1.00 8.61 291 PRO B N 1
ATOM 5545 C CA . PRO B 1 291 ? 32.578 3.083 31.503 1.00 9.96 291 PRO B CA 1
ATOM 5546 C C . PRO B 1 291 ? 32.469 1.591 31.256 1.00 9.52 291 PRO B C 1
ATOM 5547 O O . PRO B 1 291 ? 33.304 0.790 31.700 1.00 10.22 291 PRO B O 1
ATOM 5551 N N . ILE B 1 292 ? 31.426 1.154 30.549 1.00 9.63 292 ILE B N 1
ATOM 5552 C CA . ILE B 1 292 ? 31.279 -0.265 30.240 1.00 7.87 292 ILE B CA 1
ATOM 5553 C C . ILE B 1 292 ? 32.340 -0.724 29.251 1.00 6.79 292 ILE B C 1
ATOM 5554 O O . ILE B 1 292 ? 32.942 -1.770 29.436 1.00 8.70 292 ILE B O 1
ATOM 5559 N N . GLN B 1 293 ? 32.564 0.083 28.221 1.00 6.47 293 GLN B N 1
ATOM 5560 C CA . GLN B 1 293 ? 33.645 -0.199 27.280 1.00 8.44 293 GLN B CA 1
ATOM 5561 C C . GLN B 1 293 ? 35.011 -0.264 27.943 1.00 7.84 293 GLN B C 1
ATOM 5562 O O . GLN B 1 293 ? 35.819 -1.139 27.612 1.00 10.58 293 GLN B O 1
ATOM 5568 N N . GLU B 1 294 ? 35.265 0.652 28.871 1.00 9.51 294 GLU B N 1
ATOM 5569 C CA . GLU B 1 294 ? 36.521 0.606 29.627 1.00 10.42 294 GLU B CA 1
ATOM 5570 C C . GLU B 1 294 ? 36.651 -0.687 30.434 1.00 11.50 294 GLU B C 1
ATOM 5571 O O . GLU B 1 294 ? 37.698 -1.328 30.424 1.00 6.99 294 GLU B O 1
ATOM 5577 N N . ALA B 1 295 ? 35.587 -1.084 31.137 1.00 10.00 295 ALA B N 1
ATOM 5578 C CA . ALA B 1 295 ? 35.660 -2.307 31.947 1.00 8.49 295 ALA B CA 1
ATOM 5579 C C . ALA B 1 295 ? 35.908 -3.520 31.059 1.00 10.60 295 ALA B C 1
ATOM 5580 O O . ALA B 1 295 ? 36.692 -4.419 31.375 1.00 11.42 295 ALA B O 1
ATOM 5582 N N . ILE B 1 296 ? 35.246 -3.576 29.905 1.00 7.12 296 ILE B N 1
ATOM 5583 C CA . ILE B 1 296 ? 35.476 -4.703 29.011 1.00 8.47 296 ILE B CA 1
ATOM 5584 C C . ILE B 1 296 ? 36.897 -4.689 28.467 1.00 9.43 296 ILE B C 1
ATOM 5585 O O . ILE B 1 296 ? 37.512 -5.721 28.239 1.00 8.96 296 ILE B O 1
ATOM 5590 N N . ALA B 1 297 ? 37.431 -3.493 28.270 1.00 9.68 297 ALA B N 1
ATOM 5591 C CA . ALA B 1 297 ? 38.809 -3.387 27.775 1.00 10.83 297 ALA B CA 1
ATOM 5592 C C . ALA B 1 297 ? 39.777 -3.972 28.804 1.00 9.68 297 ALA B C 1
ATOM 5593 O O . ALA B 1 297 ? 40.701 -4.705 28.462 1.00 13.10 297 ALA B O 1
ATOM 5595 N N . VAL B 1 298 ? 39.531 -3.641 30.056 1.00 11.19 298 VAL B N 1
ATOM 5596 C CA . VAL B 1 298 ? 40.338 -4.163 31.156 1.00 13.60 298 VAL B CA 1
ATOM 5597 C C . VAL B 1 298 ? 40.209 -5.679 31.220 1.00 14.75 298 VAL B C 1
ATOM 5598 O O . VAL B 1 298 ? 41.190 -6.396 31.427 1.00 13.95 298 VAL B O 1
ATOM 5602 N N . GLY B 1 299 ? 38.984 -6.171 31.035 1.00 8.72 299 GLY B N 1
ATOM 5603 C CA . GLY B 1 299 ? 38.761 -7.612 31.014 1.00 11.76 299 GLY B CA 1
ATOM 5604 C C . GLY B 1 299 ? 39.559 -8.290 29.918 1.00 12.66 299 GLY B C 1
ATOM 5605 O O . GLY B 1 299 ? 40.219 -9.314 30.149 1.00 13.81 299 GLY B O 1
ATOM 5606 N N . PHE B 1 300 ? 39.537 -7.732 28.708 1.00 7.24 300 PHE B N 1
ATOM 5607 C CA . PHE B 1 300 ? 40.332 -8.358 27.635 1.00 7.63 300 PHE B CA 1
ATOM 5608 C C . PHE B 1 300 ? 41.817 -8.299 27.959 1.00 10.77 300 PHE B C 1
ATOM 5609 O O . PHE B 1 300 ? 42.555 -9.263 27.750 1.00 15.36 300 PHE B O 1
ATOM 5617 N N . GLU B 1 301 ? 42.270 -7.147 28.462 1.00 11.60 301 GLU B N 1
ATOM 5618 C CA . GLU B 1 301 ? 43.675 -7.000 28.835 1.00 16.09 301 GLU B CA 1
ATOM 5619 C C . GLU B 1 301 ? 44.060 -8.015 29.909 1.00 15.25 301 GLU B C 1
ATOM 5620 O O . GLU B 1 301 ? 45.186 -8.511 29.867 1.00 17.26 301 GLU B O 1
ATOM 5626 N N . THR B 1 302 ? 43.139 -8.287 30.823 1.00 10.23 302 THR B N 1
ATOM 5627 C CA . THR B 1 302 ? 43.353 -9.330 31.823 1.00 11.15 302 THR B CA 1
ATOM 5628 C C . THR B 1 302 ? 43.556 -10.693 31.180 1.00 19.34 302 THR B C 1
ATOM 5629 O O . THR B 1 302 ? 44.491 -11.428 31.526 1.00 20.89 302 THR B O 1
ATOM 5633 N N . GLU B 1 303 ? 42.699 -11.080 30.235 1.00 15.33 303 GLU B N 1
ATOM 5634 C CA . GLU B 1 303 ? 42.773 -12.421 29.642 1.00 12.45 303 GLU B CA 1
ATOM 5635 C C . GLU B 1 303 ? 43.923 -12.575 28.655 1.00 20.28 303 GLU B C 1
ATOM 5636 O O . GLU B 1 303 ? 44.492 -13.659 28.483 1.00 17.54 303 GLU B O 1
ATOM 5642 N N . LEU B 1 304 ? 44.269 -11.486 27.978 1.00 14.75 304 LEU B N 1
ATOM 5643 C CA . LEU B 1 304 ? 45.366 -11.480 27.021 1.00 17.47 304 LEU B CA 1
ATOM 5644 C C . LEU B 1 304 ? 46.688 -11.860 27.670 1.00 18.32 304 LEU B C 1
ATOM 5645 O O . LEU B 1 304 ? 47.609 -12.309 26.986 1.00 21.64 304 LEU B O 1
ATOM 5650 N N . LYS B 1 305 ? 46.779 -11.695 28.982 1.00 21.14 305 LYS B N 1
ATOM 5651 C CA . LYS B 1 305 ? 47.998 -12.071 29.697 1.00 17.78 305 LYS B CA 1
ATOM 5652 C C . LYS B 1 305 ? 48.052 -13.560 30.004 1.00 19.90 305 LYS B C 1
ATOM 5653 O O . LYS B 1 305 ? 49.129 -14.087 30.289 1.00 23.23 305 LYS B O 1
ATOM 5659 N N . ARG B 1 306 ? 46.921 -14.251 29.967 1.00 24.11 306 ARG B N 1
ATOM 5660 C CA . ARG B 1 306 ? 46.906 -15.675 30.343 1.00 20.14 306 ARG B CA 1
ATOM 5661 C C . ARG B 1 306 ? 46.089 -16.506 29.371 1.00 13.19 306 ARG B C 1
ATOM 5662 O O . ARG B 1 306 ? 45.323 -17.387 29.759 1.00 21.52 306 ARG B O 1
ATOM 5670 N N . LEU B 1 307 ? 46.232 -16.232 28.072 1.00 16.26 307 LEU B N 1
ATOM 5671 C CA . LEU B 1 307 ? 45.402 -16.831 27.048 1.00 20.48 307 LEU B CA 1
ATOM 5672 C C . LEU B 1 307 ? 45.395 -18.357 27.040 1.00 25.36 307 LEU B C 1
ATOM 5673 O O . LEU B 1 307 ? 44.417 -18.942 26.559 1.00 24.02 307 LEU B O 1
ATOM 5678 N N . LYS B 1 308 ? 46.464 -18.974 27.533 1.00 30.97 308 LYS B N 1
ATOM 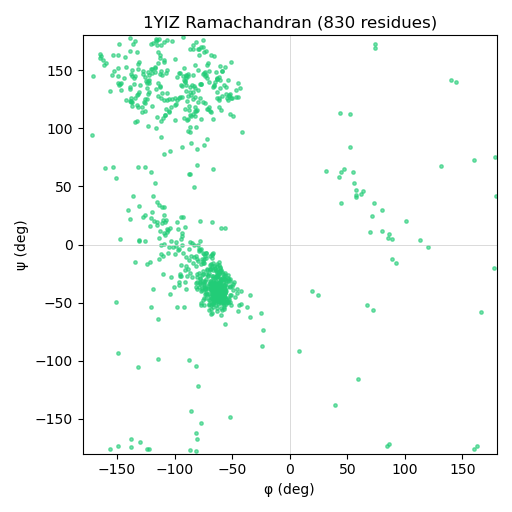5679 C CA . LYS B 1 308 ? 46.547 -20.432 27.517 1.00 38.10 308 LYS B CA 1
ATOM 5680 C C . LYS B 1 308 ? 46.316 -21.042 28.893 1.00 32.09 308 LYS B C 1
ATOM 5681 O O . LYS B 1 308 ? 46.326 -22.268 29.040 1.00 32.17 308 LYS B O 1
ATOM 5687 N N . SER B 1 309 ? 46.116 -20.196 29.897 1.00 25.15 309 SER B N 1
ATOM 5688 C CA . SER B 1 309 ? 45.954 -20.697 31.262 1.00 21.05 309 SER B CA 1
ATOM 5689 C C . SER B 1 309 ? 44.584 -21.322 31.469 1.00 20.55 309 SER B C 1
ATOM 5690 O O . SER B 1 309 ? 43.559 -20.904 30.928 1.00 19.29 309 SER B O 1
ATOM 5693 N N . PRO B 1 310 ? 44.491 -22.352 32.304 1.00 21.14 310 PRO B N 1
ATOM 5694 C CA . PRO B 1 310 ? 43.176 -22.941 32.578 1.00 17.78 310 PRO B CA 1
ATOM 5695 C C . PRO B 1 310 ? 42.280 -21.980 33.363 1.00 15.59 310 PRO B C 1
ATOM 5696 O O . PRO B 1 310 ? 41.086 -22.228 33.502 1.00 15.32 310 PRO B O 1
ATOM 5700 N N . GLU B 1 311 ? 42.866 -20.904 33.885 1.00 13.74 311 GLU B N 1
ATOM 5701 C CA . GLU B 1 311 ? 42.088 -19.948 34.655 1.00 18.17 311 GLU B CA 1
ATOM 5702 C C . GLU B 1 311 ? 41.530 -18.863 33.735 1.00 14.73 311 GLU B C 1
ATOM 5703 O O . GLU B 1 311 ? 40.687 -18.092 34.182 1.00 15.70 311 GLU B O 1
ATOM 5709 N N . CYS B 1 312 ? 41.996 -18.835 32.499 1.00 13.45 312 CYS B N 1
ATOM 5710 C CA . CYS B 1 312 ? 41.486 -17.940 31.470 1.00 11.64 312 CYS B CA 1
ATOM 5711 C C . CYS B 1 312 ? 40.016 -18.225 31.202 1.00 9.86 312 CYS B C 1
ATOM 5712 O O . CYS B 1 312 ? 39.623 -19.348 30.885 1.00 13.39 312 CYS B O 1
ATOM 5715 N N . TYR B 1 313 ? 39.189 -17.179 31.335 1.00 13.96 313 TYR B N 1
ATOM 5716 C CA . TYR B 1 313 ? 37.740 -17.363 31.239 1.00 13.11 313 TYR B CA 1
ATOM 5717 C C . TYR B 1 313 ? 37.330 -17.851 29.851 1.00 9.25 313 TYR B C 1
ATOM 5718 O O . TYR B 1 313 ? 36.319 -18.535 29.679 1.00 10.09 313 TYR B O 1
ATOM 5727 N N . PHE B 1 314 ? 38.137 -17.525 28.840 1.00 11.72 314 PHE B N 1
ATOM 5728 C CA . PHE B 1 314 ? 37.857 -18.007 27.501 1.00 12.06 314 PHE B CA 1
ATOM 5729 C C . PHE B 1 314 ? 38.054 -19.525 27.396 1.00 11.74 314 PHE B C 1
ATOM 5730 O O . PHE B 1 314 ? 37.579 -20.142 26.441 1.00 15.99 314 PHE B O 1
ATOM 5738 N N . ASN B 1 315 ? 38.748 -20.115 28.359 1.00 12.98 315 ASN B N 1
ATOM 5739 C CA . ASN B 1 315 ? 39.046 -21.544 28.358 1.00 19.62 315 ASN B CA 1
ATOM 5740 C C . ASN B 1 315 ? 38.298 -22.319 29.440 1.00 17.33 315 ASN B C 1
ATOM 5741 O O . ASN B 1 315 ? 38.068 -23.523 29.344 1.00 18.87 315 ASN B O 1
ATOM 5746 N N . SER B 1 316 ? 37.924 -21.617 30.509 1.00 13.18 316 SER B N 1
ATOM 5747 C CA . SER B 1 316 ? 37.271 -22.307 31.607 1.00 13.18 316 SER B CA 1
ATOM 5748 C C . SER B 1 316 ? 35.756 -22.378 31.465 1.00 11.53 316 SER B C 1
ATOM 5749 O O . SER B 1 316 ? 35.133 -23.300 31.997 1.00 12.98 316 SER B O 1
ATOM 5752 N N . ILE B 1 317 ? 35.141 -21.417 30.769 1.00 12.55 317 ILE B N 1
ATOM 5753 C CA . ILE B 1 317 ? 33.686 -21.422 30.665 1.00 11.15 317 ILE B CA 1
ATOM 5754 C C . ILE B 1 317 ? 33.156 -22.733 30.089 1.00 12.50 317 ILE B C 1
ATOM 5755 O O . ILE B 1 317 ? 32.151 -23.269 30.561 1.00 14.74 317 ILE B O 1
ATOM 5760 N N . SER B 1 318 ? 33.822 -23.274 29.060 1.00 14.54 318 SER B N 1
ATOM 5761 C CA . SER B 1 318 ? 33.312 -24.523 28.477 1.00 12.32 318 SER B CA 1
ATOM 5762 C C . SER B 1 318 ? 33.417 -25.679 29.461 1.00 11.80 318 SER B C 1
ATOM 5763 O O . SER B 1 318 ? 32.482 -26.478 29.579 1.00 12.20 318 SER B O 1
ATOM 5766 N N . GLY B 1 319 ? 34.532 -25.795 30.192 1.00 12.34 319 GLY B N 1
ATOM 5767 C CA . GLY B 1 319 ? 34.599 -26.837 31.223 1.00 11.94 319 GLY B CA 1
ATOM 5768 C C . GLY B 1 319 ? 33.561 -26.677 32.323 1.00 12.93 319 GLY B C 1
ATOM 5769 O O . GLY B 1 319 ? 33.024 -27.640 32.893 1.00 14.00 319 GLY B O 1
ATOM 5770 N N . GLU B 1 320 ? 33.238 -25.432 32.666 1.00 11.94 320 GLU B N 1
ATOM 5771 C CA . GLU B 1 320 ? 32.189 -25.137 33.622 1.00 12.27 320 GLU B CA 1
ATOM 5772 C C . GLU B 1 320 ? 30.826 -25.571 33.112 1.00 8.99 320 GLU B C 1
ATOM 5773 O O . GLU B 1 320 ? 30.022 -26.122 33.860 1.00 11.22 320 GLU B O 1
ATOM 5779 N N . LEU B 1 321 ? 30.598 -25.300 31.831 1.00 11.33 321 LEU B N 1
ATOM 5780 C CA . LEU B 1 321 ? 29.311 -25.571 31.216 1.00 12.84 321 LEU B CA 1
ATOM 5781 C C . LEU B 1 321 ? 29.104 -27.038 30.873 1.00 11.23 321 LEU B C 1
ATOM 5782 O O . LEU B 1 321 ? 27.976 -27.546 30.908 1.00 10.67 321 LEU B O 1
ATOM 5787 N N . MET B 1 322 ? 30.180 -27.725 30.502 1.00 13.49 322 MET B N 1
ATOM 5788 C CA . MET B 1 322 ? 30.080 -29.110 30.064 1.00 11.71 322 MET B CA 1
ATOM 5789 C C . MET B 1 322 ? 29.353 -29.976 31.081 1.00 13.02 322 MET B C 1
ATOM 5790 O O . MET B 1 322 ? 28.427 -30.715 30.717 1.00 11.41 322 MET B O 1
ATOM 5795 N N . ALA B 1 323 ? 29.741 -29.896 32.360 1.00 13.77 323 ALA B N 1
ATOM 5796 C CA . ALA B 1 323 ? 29.067 -30.705 33.373 1.00 12.62 323 ALA B CA 1
ATOM 5797 C C . ALA B 1 323 ? 27.572 -30.411 33.429 1.00 11.07 323 ALA B C 1
ATOM 5798 O O . ALA B 1 323 ? 26.726 -31.293 33.520 1.00 11.67 323 ALA B O 1
ATOM 5800 N N . LYS B 1 324 ? 27.236 -29.126 33.385 1.00 11.67 324 LYS B N 1
ATOM 5801 C CA . LYS B 1 324 ? 25.856 -28.673 33.392 1.00 13.33 324 LYS B CA 1
ATOM 5802 C C . LYS B 1 324 ? 25.115 -29.179 32.150 1.00 10.61 324 LYS B C 1
ATOM 5803 O O . LYS B 1 324 ? 23.972 -29.605 32.249 1.00 7.71 324 LYS B O 1
ATOM 5809 N N . ARG B 1 325 ? 25.797 -29.142 31.006 1.00 12.63 325 ARG B N 1
ATOM 5810 C CA . ARG B 1 325 ? 25.200 -29.659 29.770 1.00 9.24 325 ARG B CA 1
ATOM 5811 C C . ARG B 1 325 ? 24.843 -31.121 29.948 1.00 9.88 325 ARG B C 1
ATOM 5812 O O . ARG B 1 325 ? 23.741 -31.576 29.594 1.00 10.65 325 ARG B O 1
ATOM 5820 N N . ASP B 1 326 ? 25.773 -31.902 30.512 1.00 9.05 326 ASP B N 1
ATOM 5821 C CA . ASP B 1 326 ? 25.553 -33.357 30.593 1.00 14.12 326 ASP B CA 1
ATOM 5822 C C . ASP B 1 326 ? 24.417 -33.677 31.549 1.00 10.92 326 ASP B C 1
ATOM 5823 O O . ASP B 1 326 ? 23.550 -34.532 31.343 1.00 10.39 326 ASP B O 1
ATOM 5828 N N . TYR B 1 327 ? 24.418 -32.922 32.653 1.00 11.22 327 TYR B N 1
ATOM 5829 C CA . TYR B 1 327 ? 23.369 -33.049 33.650 1.00 11.15 327 TYR B CA 1
ATOM 5830 C C . TYR B 1 327 ? 21.977 -32.865 33.071 1.00 7.96 327 TYR B C 1
ATOM 5831 O O . TYR B 1 327 ? 21.095 -33.705 33.270 1.00 13.71 327 TYR B O 1
ATOM 5840 N N . MET B 1 328 ? 21.758 -31.781 32.337 1.00 9.04 328 MET B N 1
ATOM 5841 C CA . MET B 1 328 ? 20.485 -31.476 31.713 1.00 12.11 328 MET B CA 1
ATOM 5842 C C . MET B 1 328 ? 20.064 -32.498 30.656 1.00 11.86 328 MET B C 1
ATOM 5843 O O . MET B 1 328 ? 18.898 -32.882 30.574 1.00 13.22 328 MET B O 1
ATOM 5848 N N . ALA B 1 329 ? 21.023 -32.933 29.835 1.00 11.85 329 ALA B N 1
ATOM 5849 C CA . ALA B 1 329 ? 20.731 -33.925 28.805 1.00 11.52 329 ALA B CA 1
ATOM 5850 C C . ALA B 1 329 ? 20.209 -35.199 29.463 1.00 11.47 329 ALA B C 1
ATOM 5851 O O . ALA B 1 329 ? 19.347 -35.882 28.934 1.00 13.59 329 ALA B O 1
ATOM 5853 N N . SER B 1 330 ? 20.766 -35.496 30.640 1.00 12.58 330 SER B N 1
ATOM 5854 C CA . SER B 1 330 ? 20.406 -36.730 31.324 1.00 15.85 330 SER B CA 1
ATOM 5855 C C . SER B 1 330 ? 19.007 -36.614 31.899 1.00 17.42 330 SER B C 1
ATOM 5856 O O . SER B 1 330 ? 18.185 -37.526 31.732 1.00 15.96 330 SER B O 1
ATOM 5859 N N . PHE B 1 331 ? 18.680 -35.500 32.574 1.00 14.50 331 PHE B N 1
ATOM 5860 C CA . PHE B 1 331 ? 17.335 -35.476 33.177 1.00 18.69 331 PHE B CA 1
ATOM 5861 C C . PHE B 1 331 ? 16.245 -35.255 32.132 1.00 16.52 331 PHE B C 1
ATOM 5862 O O . PHE B 1 331 ? 15.070 -35.598 32.318 1.00 25.69 331 PHE B O 1
ATOM 5870 N N . LEU B 1 332 ? 16.610 -34.671 31.001 1.00 14.64 332 LEU B N 1
ATOM 5871 C CA . LEU B 1 332 ? 15.602 -34.440 29.963 1.00 13.19 332 LEU B CA 1
ATOM 5872 C C . LEU B 1 332 ? 15.258 -35.784 29.311 1.00 15.17 332 LEU B C 1
ATOM 5873 O O . LEU B 1 332 ? 14.093 -36.107 29.078 1.00 20.25 332 LEU B O 1
ATOM 5878 N N . ALA B 1 333 ? 16.297 -36.566 29.052 1.00 12.10 333 ALA B N 1
ATOM 5879 C CA . ALA B 1 333 ? 16.139 -37.917 28.529 1.00 19.11 333 ALA B CA 1
ATOM 5880 C C . ALA B 1 333 ? 15.399 -38.826 29.506 1.00 21.26 333 ALA B C 1
ATOM 5881 O O . ALA B 1 333 ? 14.595 -39.675 29.136 1.00 17.74 333 ALA B O 1
ATOM 5883 N N . GLU B 1 334 ? 15.684 -38.657 30.804 1.00 21.82 334 GLU B N 1
ATOM 5884 C CA . GLU B 1 334 ? 15.053 -39.548 31.778 1.00 24.47 334 GLU B CA 1
ATOM 5885 C C . GLU B 1 334 ? 13.558 -39.261 31.867 1.00 24.67 334 GLU B C 1
ATOM 5886 O O . GLU B 1 334 ? 12.778 -40.183 32.121 1.00 31.70 334 GLU B O 1
ATOM 5892 N N . VAL B 1 335 ? 13.169 -38.011 31.646 1.00 23.97 335 VAL B N 1
ATOM 5893 C CA . VAL B 1 335 ? 11.765 -37.630 31.702 1.00 23.10 335 VAL B CA 1
ATOM 5894 C C . VAL B 1 335 ? 11.018 -38.063 30.444 1.00 23.25 335 VAL B C 1
ATOM 5895 O O . VAL B 1 335 ? 9.785 -38.102 30.441 1.00 26.77 335 VAL B O 1
ATOM 5899 N N . GLY B 1 336 ? 11.758 -38.384 29.384 1.00 25.15 336 GLY B N 1
ATOM 5900 C CA . GLY B 1 336 ? 11.136 -38.893 28.171 1.00 19.55 336 GLY B CA 1
ATOM 5901 C C . GLY B 1 336 ? 11.399 -38.036 26.954 1.00 28.44 336 GLY B C 1
ATOM 5902 O O . GLY B 1 336 ? 10.975 -38.369 25.842 1.00 22.07 336 GLY B O 1
ATOM 5903 N N . MET B 1 337 ? 12.109 -36.920 27.132 1.00 18.76 337 MET B N 1
ATOM 5904 C CA . MET B 1 337 ? 12.438 -36.099 25.970 1.00 23.14 337 MET B CA 1
ATOM 5905 C C . MET B 1 337 ? 13.614 -36.702 25.202 1.00 24.54 337 MET B C 1
ATOM 5906 O O . MET B 1 337 ? 14.354 -37.548 25.706 1.00 21.88 337 MET B O 1
ATOM 5911 N N . ASN B 1 338 ? 13.784 -36.254 23.968 1.00 17.98 338 ASN B N 1
ATOM 5912 C CA . ASN B 1 338 ? 14.908 -36.623 23.124 1.00 19.22 338 ASN B CA 1
ATOM 5913 C C . ASN B 1 338 ? 15.779 -35.387 22.933 1.00 22.19 338 ASN B C 1
ATOM 5914 O O . ASN B 1 338 ? 15.501 -34.593 22.034 1.00 21.47 338 ASN B O 1
ATOM 5919 N N . PRO B 1 339 ? 16.777 -35.199 23.781 1.00 17.56 339 PRO B N 1
ATOM 5920 C CA . PRO B 1 339 ? 17.619 -34.007 23.680 1.00 14.89 339 PRO B CA 1
ATOM 5921 C C . PRO B 1 339 ? 18.688 -34.070 22.609 1.00 15.57 339 PRO B C 1
ATOM 5922 O O . PRO B 1 339 ? 19.232 -35.101 22.232 1.00 16.68 339 PRO B O 1
ATOM 5926 N N . THR B 1 340 ? 19.006 -32.885 22.101 1.00 14.64 340 THR B N 1
ATOM 5927 C CA . THR B 1 340 ? 20.118 -32.703 21.193 1.00 12.09 340 THR B CA 1
ATOM 5928 C C . THR B 1 340 ? 21.309 -32.160 21.974 1.00 11.74 340 THR B C 1
ATOM 5929 O O . THR B 1 340 ? 21.276 -30.996 22.359 1.00 16.90 340 THR B O 1
ATOM 5933 N N . VAL B 1 341 ? 22.319 -32.995 22.201 1.00 9.03 341 VAL B N 1
ATOM 5934 C CA . VAL B 1 341 ? 23.467 -32.541 22.974 1.00 12.95 341 VAL B CA 1
ATOM 5935 C C . VAL B 1 341 ? 24.299 -31.554 22.162 1.00 10.23 341 VAL B C 1
ATOM 5936 O O . VAL B 1 341 ? 24.846 -31.904 21.118 1.00 14.19 341 VAL B O 1
ATOM 5940 N N . PRO B 1 342 ? 24.393 -30.318 22.626 1.00 10.92 342 PRO B N 1
ATOM 5941 C CA . PRO B 1 342 ? 25.104 -29.285 21.882 1.00 11.19 342 PRO B CA 1
ATOM 5942 C C . PRO B 1 342 ? 26.612 -29.465 21.943 1.00 8.66 342 PRO B C 1
ATOM 5943 O O . PRO B 1 342 ? 27.144 -29.888 22.984 1.00 12.33 342 PRO B O 1
ATOM 5947 N N . GLN B 1 343 ? 27.262 -29.125 20.836 1.00 9.29 343 GLN B N 1
ATOM 5948 C CA . GLN B 1 343 ? 28.717 -29.137 20.739 1.00 10.35 343 GLN B CA 1
ATOM 5949 C C . GLN B 1 343 ? 29.310 -27.853 21.305 1.00 10.21 343 GLN B C 1
ATOM 5950 O O . GLN B 1 343 ? 30.516 -27.720 21.522 1.00 13.55 343 GLN B O 1
ATOM 5956 N N . GLY B 1 344 ? 28.450 -26.865 21.569 1.00 10.71 344 GLY B N 1
ATOM 5957 C CA . GLY B 1 344 ? 28.892 -25.604 22.111 1.00 11.93 344 GLY B CA 1
ATOM 5958 C C . GLY B 1 344 ? 27.724 -24.792 22.663 1.00 8.85 344 GLY B C 1
ATOM 5959 O O . GLY B 1 344 ? 26.578 -25.088 22.370 1.00 14.38 344 GLY B O 1
ATOM 5960 N N . GLY B 1 345 ? 28.034 -23.781 23.464 1.00 9.97 345 GLY B N 1
ATOM 5961 C CA . GLY B 1 345 ? 26.999 -22.916 24.004 1.00 11.89 345 GLY B CA 1
ATOM 5962 C C . GLY B 1 345 ? 26.334 -23.437 25.257 1.00 9.03 345 GLY B C 1
ATOM 5963 O O . GLY B 1 345 ? 26.749 -24.451 25.822 1.00 9.81 345 GLY B O 1
ATOM 5964 N N . TYR B 1 346 ? 25.286 -22.729 25.687 1.00 10.15 346 TYR B N 1
ATOM 5965 C CA . TYR B 1 346 ? 24.605 -23.132 26.914 1.00 7.73 346 TYR B CA 1
ATOM 5966 C C . TYR B 1 346 ? 23.108 -23.341 26.717 1.00 10.54 346 TYR B C 1
ATOM 5967 O O . TYR B 1 346 ? 22.305 -23.180 27.636 1.00 10.27 346 TYR B O 1
ATOM 5976 N N . PHE B 1 347 ? 22.724 -23.659 25.486 1.00 11.03 347 PHE B N 1
ATOM 5977 C CA . PHE B 1 347 ? 21.369 -23.955 25.105 1.00 7.60 347 PHE B CA 1
ATOM 5978 C C . PHE B 1 347 ? 21.248 -25.426 24.719 1.00 9.57 347 PHE B C 1
ATOM 5979 O O . PHE B 1 347 ? 22.174 -26.009 24.170 1.00 8.90 347 PHE B O 1
ATOM 5987 N N . MET B 1 348 ? 20.077 -25.980 25.007 1.00 10.32 348 MET B N 1
ATOM 5988 C CA . MET B 1 348 ? 19.778 -27.359 24.643 1.00 14.00 348 MET B CA 1
ATOM 5989 C C . MET B 1 348 ? 18.347 -27.440 24.122 1.00 11.62 348 MET B C 1
ATOM 5990 O O . MET B 1 348 ? 17.411 -27.037 24.813 1.00 14.09 348 MET B O 1
ATOM 5995 N N . VAL B 1 349 ? 18.187 -27.933 22.908 1.00 11.78 349 VAL B N 1
ATOM 5996 C CA . VAL B 1 349 ? 16.905 -28.211 22.298 1.00 10.29 349 VAL B CA 1
ATOM 5997 C C . VAL B 1 349 ? 16.576 -29.682 22.557 1.00 17.04 349 VAL B C 1
ATOM 5998 O O . VAL B 1 349 ? 17.471 -30.525 22.454 1.00 11.78 349 VAL B O 1
ATOM 6002 N N . ALA B 1 350 ? 15.327 -29.960 22.903 1.00 12.01 350 ALA B N 1
ATOM 6003 C CA . ALA B 1 350 ? 14.888 -31.334 23.136 1.00 16.88 350 ALA B CA 1
ATOM 6004 C C . ALA B 1 350 ? 13.512 -31.566 22.521 1.00 18.11 350 ALA B C 1
ATOM 6005 O O . ALA B 1 350 ? 12.656 -30.685 22.444 1.00 14.54 350 ALA B O 1
ATOM 6007 N N . ASP B 1 351 ? 13.312 -32.792 22.047 1.00 18.10 351 ASP B N 1
ATOM 6008 C CA . ASP B 1 351 ? 12.031 -33.149 21.427 1.00 19.66 351 ASP B CA 1
ATOM 6009 C C . ASP B 1 351 ? 11.098 -33.664 22.513 1.00 17.67 351 ASP B C 1
ATOM 6010 O O . ASP B 1 351 ? 11.333 -34.769 23.009 1.00 19.31 351 ASP B O 1
ATOM 6015 N N . TRP B 1 352 ? 10.086 -32.903 22.912 1.00 20.88 352 TRP B N 1
ATOM 6016 C CA . TRP B 1 352 ? 9.226 -33.356 24.009 1.00 29.24 352 TRP B CA 1
ATOM 6017 C C . TRP B 1 352 ? 8.158 -34.325 23.488 1.00 47.36 352 TRP B C 1
ATOM 6018 O O . TRP B 1 352 ? 7.795 -34.293 22.308 1.00 40.57 352 TRP B O 1
ATOM 6029 N N . SER B 1 353 ? 7.699 -35.179 24.409 1.00 56.34 353 SER B N 1
ATOM 6030 C CA . SER B 1 353 ? 6.780 -36.271 24.123 1.00 61.38 353 SER B CA 1
ATOM 6031 C C . SER B 1 353 ? 5.598 -36.283 25.100 1.00 60.79 353 SER B C 1
ATOM 6032 O O . SER B 1 353 ? 5.780 -36.209 26.316 1.00 51.16 353 SER B O 1
ATOM 6035 N N . SER B 1 354 ? 4.403 -36.395 24.521 1.00 64.40 354 SER B N 1
ATOM 6036 C CA . SER B 1 354 ? 3.145 -36.400 25.259 1.00 66.63 354 SER B CA 1
ATOM 6037 C C . SER B 1 354 ? 1.956 -36.481 24.301 1.00 70.24 354 SER B C 1
ATOM 6038 O O . SER B 1 354 ? 0.845 -36.858 24.683 1.00 69.39 354 SER B O 1
ATOM 6041 N N . LEU B 1 355 ? 2.233 -36.114 23.054 1.00 73.93 355 LEU B N 1
ATOM 6042 C CA . LEU B 1 355 ? 1.274 -36.159 21.953 1.00 76.80 355 LEU B CA 1
ATOM 6043 C C . LEU B 1 355 ? 2.005 -36.476 20.652 1.00 79.18 355 LEU B C 1
ATOM 6044 O O . LEU B 1 355 ? 1.415 -36.487 19.571 1.00 80.12 355 LEU B O 1
ATOM 6049 N N . ASP B 1 356 ? 3.301 -36.734 20.797 1.00 80.58 356 ASP B N 1
ATOM 6050 C CA . ASP B 1 356 ? 4.176 -37.080 19.695 1.00 80.61 356 ASP B CA 1
ATOM 6051 C C . ASP B 1 356 ? 3.704 -38.342 18.978 1.00 81.49 356 ASP B C 1
ATOM 6052 O O . ASP B 1 356 ? 3.388 -38.310 17.780 1.00 82.04 356 ASP B O 1
ATOM 6057 N N . SER B 1 357 ? 3.661 -39.442 19.724 1.00 82.41 357 SER B N 1
ATOM 6058 C CA . SER B 1 357 ? 3.192 -40.718 19.196 1.00 82.40 357 SER B CA 1
ATOM 6059 C C . SER B 1 357 ? 2.079 -41.269 20.065 1.00 83.36 357 SER B C 1
ATOM 6060 O O . SER B 1 357 ? 1.563 -42.363 19.841 1.00 82.90 357 SER B O 1
ATOM 6063 N N . LYS B 1 358 ? 1.697 -40.478 21.075 1.00 84.04 358 LYS B N 1
ATOM 6064 C CA . LYS B 1 358 ? 0.593 -40.845 21.956 1.00 83.81 358 LYS B CA 1
ATOM 6065 C C . LYS B 1 358 ? -0.505 -39.773 21.878 1.00 85.15 358 LYS B C 1
ATOM 6066 O O . LYS B 1 358 ? -0.825 -39.101 22.863 1.00 84.39 358 LYS B O 1
ATOM 6072 N N . VAL B 1 359 ? -1.048 -39.652 20.671 1.00 87.35 359 VAL B N 1
ATOM 6073 C CA . VAL B 1 359 ? -2.108 -38.720 20.334 1.00 89.74 359 VAL B CA 1
ATOM 6074 C C . VAL B 1 359 ? -3.175 -38.661 21.428 1.00 90.70 359 VAL B C 1
ATOM 6075 O O . VAL B 1 359 ? -4.069 -39.496 21.490 1.00 89.56 359 VAL B O 1
ATOM 6079 N N . ASP B 1 360 ? -3.036 -37.661 22.293 1.00 92.78 360 ASP B N 1
ATOM 6080 C CA . ASP B 1 360 ? -3.999 -37.483 23.382 1.00 93.64 360 ASP B CA 1
ATOM 6081 C C . ASP B 1 360 ? -4.770 -36.175 23.196 1.00 92.55 360 ASP B C 1
ATOM 6082 O O . ASP B 1 360 ? -5.749 -36.104 22.409 1.00 93.46 360 ASP B O 1
ATOM 6087 N N . LEU B 1 361 ? -4.290 -35.162 23.935 1.00 90.01 361 LEU B N 1
ATOM 6088 C CA . LEU B 1 361 ? -4.906 -33.844 23.912 1.00 87.73 361 LEU B CA 1
ATOM 6089 C C . LEU B 1 361 ? -4.983 -33.266 22.491 1.00 87.71 361 LEU B C 1
ATOM 6090 O O . LEU B 1 361 ? -4.178 -33.617 21.621 1.00 86.76 361 LEU B O 1
ATOM 6095 N N . THR B 1 362 ? -5.967 -32.407 22.298 1.00 87.83 362 THR B N 1
ATOM 6096 C CA . THR B 1 362 ? -6.187 -31.721 21.034 1.00 87.78 362 THR B CA 1
ATOM 6097 C C . THR B 1 362 ? -5.783 -30.256 21.135 1.00 87.37 362 THR B C 1
ATOM 6098 O O . THR B 1 362 ? -5.401 -29.769 22.229 1.00 87.66 362 THR B O 1
ATOM 6102 N N . GLN B 1 363 ? -5.864 -29.524 20.003 1.00 85.88 363 GLN B N 1
ATOM 6103 C CA . GLN B 1 363 ? -5.556 -28.100 20.004 1.00 82.38 363 GLN B CA 1
ATOM 6104 C C . GLN B 1 363 ? -6.299 -27.376 18.874 1.00 83.64 363 GLN B C 1
ATOM 6105 O O . GLN B 1 363 ? -5.682 -26.895 17.929 1.00 82.66 363 GLN B O 1
ATOM 6111 N N . GLU B 1 364 ? -7.633 -27.329 18.985 1.00 85.22 364 GLU B N 1
ATOM 6112 C CA . GLU B 1 364 ? -8.426 -26.661 17.945 1.00 85.86 364 GLU B CA 1
ATOM 6113 C C . GLU B 1 364 ? -7.906 -25.241 17.740 1.00 86.07 364 GLU B C 1
ATOM 6114 O O . GLU B 1 364 ? -8.002 -24.690 16.644 1.00 86.22 364 GLU B O 1
ATOM 6120 N N . THR B 1 365 ? -7.357 -24.685 18.822 1.00 86.27 365 THR B N 1
ATOM 6121 C CA . THR B 1 365 ? -6.736 -23.364 18.780 1.00 86.31 365 THR B CA 1
ATOM 6122 C C . THR B 1 365 ? -5.834 -23.241 17.562 1.00 84.58 365 THR B C 1
ATOM 6123 O O . THR B 1 365 ? -5.802 -22.216 16.879 1.00 86.01 365 THR B O 1
ATOM 6127 N N . ASP B 1 366 ? -5.091 -24.327 17.293 1.00 80.72 366 ASP B N 1
ATOM 6128 C CA . ASP B 1 366 ? -4.185 -24.393 16.153 1.00 77.43 366 ASP B CA 1
ATOM 6129 C C . ASP B 1 366 ? -3.241 -23.193 16.156 1.00 73.59 366 ASP B C 1
ATOM 6130 O O . ASP B 1 366 ? -3.513 -22.204 15.472 1.00 75.14 366 ASP B O 1
ATOM 6135 N N . ALA B 1 367 ? -2.162 -23.301 16.916 1.00 64.11 367 ALA B N 1
ATOM 6136 C CA . ALA B 1 367 ? -1.160 -22.254 17.034 1.00 57.45 367 ALA B CA 1
ATOM 6137 C C . ALA B 1 367 ? 0.169 -22.789 17.569 1.00 53.78 367 ALA B C 1
ATOM 6138 O O . ALA B 1 367 ? 0.579 -22.412 18.666 1.00 75.87 367 ALA B O 1
ATOM 6140 N N . ARG B 1 368 ? 0.827 -23.647 16.806 1.00 43.58 368 ARG B N 1
ATOM 6141 C CA . ARG B 1 368 ? 2.108 -24.251 17.137 1.00 36.86 368 ARG B CA 1
ATOM 6142 C C . ARG B 1 368 ? 2.149 -24.718 18.598 1.00 24.79 368 ARG B C 1
ATOM 6143 O O . ARG B 1 368 ? 2.109 -23.896 19.504 1.00 29.40 368 ARG B O 1
ATOM 6151 N N . LYS B 1 369 ? 2.226 -26.024 18.751 1.00 26.78 369 LYS B N 1
ATOM 6152 C CA . LYS B 1 369 ? 2.275 -26.732 20.013 1.00 27.95 369 LYS B CA 1
ATOM 6153 C C . LYS B 1 369 ? 3.373 -26.233 20.933 1.00 27.55 369 LYS B C 1
ATOM 6154 O O . LYS B 1 369 ? 3.121 -25.971 22.115 1.00 26.66 369 LYS B O 1
ATOM 6160 N N . ASP B 1 370 ? 4.597 -26.109 20.418 1.00 28.27 370 ASP B N 1
ATOM 6161 C CA . ASP B 1 370 ? 5.721 -25.715 21.260 1.00 23.43 370 ASP B CA 1
ATOM 6162 C C . ASP B 1 370 ? 5.453 -24.422 22.016 1.00 24.53 370 ASP B C 1
ATOM 6163 O O . ASP B 1 370 ? 6.043 -24.221 23.085 1.00 28.90 370 ASP B O 1
ATOM 6168 N N . TYR B 1 371 ? 4.582 -23.547 21.505 1.00 24.90 371 TYR B N 1
ATOM 6169 C CA . TYR B 1 371 ? 4.263 -22.288 22.176 1.00 22.53 371 TYR B CA 1
ATOM 6170 C C . TYR B 1 371 ? 3.319 -22.509 23.358 1.00 27.76 371 TYR B C 1
ATOM 6171 O O . TYR B 1 371 ? 3.476 -21.890 24.417 1.00 25.45 371 TYR B O 1
ATOM 6180 N N . ARG B 1 372 ? 2.347 -23.398 23.173 1.00 24.48 372 ARG B N 1
ATOM 6181 C CA . ARG B 1 372 ? 1.342 -23.691 24.189 1.00 28.13 372 ARG B CA 1
ATOM 6182 C C . ARG B 1 372 ? 1.913 -24.566 25.303 1.00 38.86 372 ARG B C 1
ATOM 6183 O O . ARG B 1 372 ? 1.593 -24.420 26.485 1.00 26.96 372 ARG B O 1
ATOM 6191 N N . PHE B 1 373 ? 2.768 -25.495 24.887 1.00 39.36 373 PHE B N 1
ATOM 6192 C CA . PHE B 1 373 ? 3.431 -26.398 25.832 1.00 38.51 373 PHE B CA 1
ATOM 6193 C C . PHE B 1 373 ? 4.327 -25.599 26.768 1.00 38.75 373 PHE B C 1
ATOM 6194 O O . PHE B 1 373 ? 4.232 -25.648 27.994 1.00 38.47 373 PHE B O 1
ATOM 6202 N N . THR B 1 374 ? 5.209 -24.820 26.162 1.00 27.82 374 THR B N 1
ATOM 6203 C CA . THR B 1 374 ? 6.196 -24.014 26.886 1.00 27.13 374 THR B CA 1
ATOM 6204 C C . THR B 1 374 ? 5.507 -23.009 27.783 1.00 34.08 374 THR B C 1
ATOM 6205 O O . THR B 1 374 ? 5.870 -22.775 28.942 1.00 29.36 374 THR B O 1
ATOM 6209 N N . LYS B 1 375 ? 4.438 -22.384 27.291 1.00 35.59 375 LYS B N 1
ATOM 6210 C CA . LYS B 1 375 ? 3.698 -21.438 28.127 1.00 31.42 375 LYS B CA 1
ATOM 6211 C C . LYS B 1 375 ? 3.005 -22.161 29.273 1.00 34.88 375 LYS B C 1
ATOM 6212 O O . LYS B 1 375 ? 3.111 -21.794 30.448 1.00 33.42 375 LYS B O 1
ATOM 6218 N N . TRP B 1 376 ? 2.284 -23.224 28.920 1.00 26.49 376 TRP B N 1
ATOM 6219 C CA . TRP B 1 376 ? 1.593 -24.039 29.906 1.00 30.47 376 TRP B CA 1
ATOM 6220 C C . TRP B 1 376 ? 2.528 -24.418 31.037 1.00 31.93 376 TRP B C 1
ATOM 6221 O O . TRP B 1 376 ? 2.186 -24.466 32.221 1.00 39.48 376 TRP B O 1
ATOM 6232 N N . MET B 1 377 ? 3.770 -24.712 30.659 1.00 24.08 377 MET B N 1
ATOM 6233 C CA . MET B 1 377 ? 4.726 -25.178 31.667 1.00 25.68 377 MET B CA 1
ATOM 6234 C C . MET B 1 377 ? 5.054 -24.082 32.664 1.00 27.03 377 MET B C 1
ATOM 6235 O O . MET B 1 377 ? 5.010 -24.257 33.888 1.00 40.68 377 MET B O 1
ATOM 6240 N N . THR B 1 378 ? 5.411 -22.895 32.149 1.00 27.66 378 THR B N 1
ATOM 6241 C CA . THR B 1 378 ? 5.835 -21.894 33.140 1.00 31.22 378 THR B CA 1
ATOM 6242 C C . THR B 1 378 ? 4.633 -21.467 33.958 1.00 34.48 378 THR B C 1
ATOM 6243 O O . THR B 1 378 ? 4.748 -20.978 35.086 1.00 34.35 378 THR B O 1
ATOM 6247 N N . LYS B 1 379 ? 3.422 -21.670 33.412 1.00 26.93 379 LYS B N 1
ATOM 6248 C CA . LYS B 1 379 ? 2.305 -21.210 34.249 1.00 29.88 379 LYS B CA 1
ATOM 6249 C C . LYS B 1 379 ? 1.811 -22.319 35.168 1.00 34.34 379 LYS B C 1
ATOM 6250 O O . LYS B 1 379 ? 1.201 -22.010 36.204 1.00 39.92 379 LYS B O 1
ATOM 6256 N N . SER B 1 380 ? 2.061 -23.589 34.850 1.00 31.98 380 SER B N 1
ATOM 6257 C CA . SER B 1 380 ? 1.526 -24.676 35.665 1.00 28.21 380 SER B CA 1
ATOM 6258 C C . SER B 1 380 ? 2.555 -25.331 36.581 1.00 26.46 380 SER B C 1
ATOM 6259 O O . SER B 1 380 ? 2.244 -25.624 37.742 1.00 30.81 380 SER B O 1
ATOM 6262 N N . VAL B 1 381 ? 3.752 -25.574 36.057 1.00 25.20 381 VAL B N 1
ATOM 6263 C CA . VAL B 1 381 ? 4.771 -26.318 36.803 1.00 31.29 381 VAL B CA 1
ATOM 6264 C C . VAL B 1 381 ? 5.947 -25.432 37.187 1.00 28.51 381 VAL B C 1
ATOM 6265 O O . VAL B 1 381 ? 6.819 -25.859 37.955 1.00 39.04 381 VAL B O 1
ATOM 6269 N N . GLY B 1 382 ? 5.970 -24.210 36.673 1.00 33.85 382 GLY B N 1
ATOM 6270 C CA . GLY B 1 382 ? 6.924 -23.187 37.056 1.00 34.21 382 GLY B CA 1
ATOM 6271 C C . GLY B 1 382 ? 8.333 -23.401 36.533 1.00 27.68 382 GLY B C 1
ATOM 6272 O O . GLY B 1 382 ? 9.285 -23.069 37.245 1.00 28.19 382 GLY B O 1
ATOM 6273 N N . LEU B 1 383 ? 8.434 -23.939 35.334 1.00 29.52 383 LEU B N 1
ATOM 6274 C CA . LEU B 1 383 ? 9.642 -24.200 34.573 1.00 25.72 383 LEU B CA 1
ATOM 6275 C C . LEU B 1 383 ? 9.533 -23.544 33.195 1.00 16.15 383 LEU B C 1
ATOM 6276 O O . LEU B 1 383 ? 8.664 -23.950 32.425 1.00 24.86 383 LEU B O 1
ATOM 6281 N N . GLN B 1 384 ? 10.383 -22.553 32.928 1.00 17.54 384 GLN B N 1
ATOM 6282 C CA . GLN B 1 384 ? 10.319 -21.802 31.683 1.00 25.45 384 GLN B CA 1
ATOM 6283 C C . GLN B 1 384 ? 11.333 -22.294 30.651 1.00 30.86 384 GLN B C 1
ATOM 6284 O O . GLN B 1 384 ? 12.535 -22.271 30.900 1.00 24.56 384 GLN B O 1
ATOM 6290 N N . GLY B 1 385 ? 10.826 -22.715 29.500 1.00 26.10 385 GLY B N 1
ATOM 6291 C CA . GLY B 1 385 ? 11.601 -22.977 28.297 1.00 27.12 385 GLY B CA 1
ATOM 6292 C C . GLY B 1 385 ? 11.107 -22.078 27.169 1.00 29.37 385 GLY B C 1
ATOM 6293 O O . GLY B 1 385 ? 10.091 -21.391 27.333 1.00 21.41 385 GLY B O 1
ATOM 6294 N N . ILE B 1 386 ? 11.793 -22.060 26.018 1.00 20.65 386 ILE B N 1
ATOM 6295 C CA . ILE B 1 386 ? 11.291 -21.194 24.942 1.00 19.30 386 ILE B CA 1
ATOM 6296 C C . ILE B 1 386 ? 10.950 -22.025 23.711 1.00 17.26 386 ILE B C 1
ATOM 6297 O O . ILE B 1 386 ? 11.557 -23.052 23.453 1.00 12.86 386 ILE B O 1
ATOM 6302 N N . PRO B 1 387 ? 9.942 -21.600 22.947 1.00 15.98 387 PRO B N 1
ATOM 6303 C CA . PRO B 1 387 ? 9.487 -22.353 21.776 1.00 16.78 387 PRO B CA 1
ATOM 6304 C C . PRO B 1 387 ? 10.343 -22.112 20.537 1.00 11.68 387 PRO B C 1
ATOM 6305 O O . PRO B 1 387 ? 10.405 -20.992 20.026 1.00 15.83 387 PRO B O 1
ATOM 6309 N N . PRO B 1 388 ? 11.035 -23.144 20.072 1.00 16.15 388 PRO B N 1
ATOM 6310 C CA . PRO B 1 388 ? 11.935 -23.028 18.918 1.00 16.31 388 PRO B CA 1
ATOM 6311 C C . PRO B 1 388 ? 11.246 -22.652 17.616 1.00 14.26 388 PRO B C 1
ATOM 6312 O O . PRO B 1 388 ? 11.920 -22.210 16.672 1.00 12.69 388 PRO B O 1
ATOM 6316 N N . SER B 1 389 ? 9.925 -22.786 17.515 1.00 12.18 389 SER B N 1
ATOM 6317 C CA . SER B 1 389 ? 9.251 -22.349 16.286 1.00 16.28 389 SER B CA 1
ATOM 6318 C C . SER B 1 389 ? 9.454 -20.854 16.050 1.00 20.28 389 SER B C 1
ATOM 6319 O O . SER B 1 389 ? 9.353 -20.356 14.921 1.00 17.15 389 SER B O 1
ATOM 6322 N N . ALA B 1 390 ? 9.749 -20.117 17.113 1.00 17.83 390 ALA B N 1
ATOM 6323 C CA . ALA B 1 390 ? 10.058 -18.705 17.098 1.00 12.09 390 ALA B CA 1
ATOM 6324 C C . ALA B 1 390 ? 11.308 -18.411 16.269 1.00 17.27 390 ALA B C 1
ATOM 6325 O O . ALA B 1 390 ? 11.539 -17.256 15.916 1.00 15.54 390 ALA B O 1
ATOM 6327 N N . PHE B 1 391 ? 12.095 -19.435 15.953 1.00 13.65 391 PHE B N 1
ATOM 6328 C CA . PHE B 1 391 ? 13.302 -19.289 15.155 1.00 9.71 391 PHE B CA 1
ATOM 6329 C C . PHE B 1 391 ? 13.186 -19.885 13.758 1.00 10.08 391 PHE B C 1
ATOM 6330 O O . PHE B 1 391 ? 14.182 -20.262 13.148 1.00 9.91 391 PHE B O 1
ATOM 6338 N N . TYR B 1 392 ? 11.969 -19.985 13.234 1.00 15.81 392 TYR B N 1
ATOM 6339 C CA . TYR B 1 392 ? 11.703 -20.519 11.914 1.00 12.68 392 TYR B CA 1
ATOM 6340 C C . TYR B 1 392 ? 10.865 -19.551 11.077 1.00 13.73 392 TYR B C 1
ATOM 6341 O O . TYR B 1 392 ? 10.013 -18.877 11.648 1.00 18.20 392 TYR B O 1
ATOM 6350 N N . SER B 1 393 ? 11.087 -19.519 9.770 1.00 13.97 393 SER B N 1
ATOM 6351 C CA . SER B 1 393 ? 10.226 -18.745 8.873 1.00 16.59 393 SER B CA 1
ATOM 6352 C C . SER B 1 393 ? 8.804 -19.280 8.984 1.00 15.27 393 SER B C 1
ATOM 6353 O O . SER B 1 393 ? 8.629 -20.447 9.342 1.00 16.00 393 SER B O 1
ATOM 6356 N N . GLU B 1 394 ? 7.820 -18.434 8.714 1.00 12.96 394 GLU B N 1
ATOM 6357 C CA . GLU B 1 394 ? 6.413 -18.784 8.812 1.00 16.50 394 GLU B CA 1
ATOM 6358 C C . GLU B 1 394 ? 6.092 -20.137 8.209 1.00 22.32 394 GLU B C 1
ATOM 6359 O O . GLU B 1 394 ? 5.468 -20.977 8.882 1.00 23.11 394 GLU B O 1
ATOM 6365 N N . PRO B 1 395 ? 6.470 -20.429 6.968 1.00 19.37 395 PRO B N 1
ATOM 6366 C CA . PRO B 1 395 ? 6.081 -21.732 6.398 1.00 21.18 395 PRO B CA 1
ATOM 6367 C C . PRO B 1 395 ? 6.874 -22.903 6.961 1.00 22.45 395 PRO B C 1
ATOM 6368 O O . PRO B 1 395 ? 6.549 -24.072 6.703 1.00 24.27 395 PRO B O 1
ATOM 6372 N N . ASN B 1 396 ? 7.918 -22.665 7.749 1.00 18.14 396 ASN B N 1
ATOM 6373 C CA . ASN B 1 396 ? 8.711 -23.800 8.229 1.00 16.41 396 ASN B CA 1
ATOM 6374 C C . ASN B 1 396 ? 8.612 -24.020 9.732 1.00 20.96 396 ASN B C 1
ATOM 6375 O O . ASN B 1 396 ? 9.308 -24.886 10.264 1.00 15.14 396 ASN B O 1
ATOM 6380 N N . LYS B 1 397 ? 7.745 -23.248 10.371 1.00 20.45 397 LYS B N 1
ATOM 6381 C CA . LYS B 1 397 ? 7.593 -23.278 11.823 1.00 16.03 397 LYS B CA 1
ATOM 6382 C C . LYS B 1 397 ? 7.293 -24.674 12.352 1.00 21.94 397 LYS B C 1
ATOM 6383 O O . LYS B 1 397 ? 7.810 -25.076 13.400 1.00 20.07 397 LYS B O 1
ATOM 6389 N N . HIS B 1 398 ? 6.454 -25.415 11.642 1.00 22.69 398 HIS B N 1
ATOM 6390 C CA . HIS B 1 398 ? 6.060 -26.758 12.040 1.00 21.27 398 HIS B CA 1
ATOM 6391 C C . HIS B 1 398 ? 7.255 -27.631 12.415 1.00 21.33 398 HIS B C 1
ATOM 6392 O O . HIS B 1 398 ? 7.105 -28.491 13.284 1.00 19.53 398 HIS B O 1
ATOM 6399 N N . LEU B 1 399 ? 8.391 -27.397 11.768 1.00 17.67 399 LEU B N 1
ATOM 6400 C CA . LEU B 1 399 ? 9.643 -28.079 12.020 1.00 15.76 399 LEU B CA 1
ATOM 6401 C C . LEU B 1 399 ? 10.070 -27.979 13.483 1.00 16.95 399 LEU B C 1
ATOM 6402 O O . LEU B 1 399 ? 10.692 -28.900 14.031 1.00 21.90 399 LEU B O 1
ATOM 6407 N N . GLY B 1 400 ? 9.751 -26.859 14.129 1.00 15.68 400 GLY B N 1
ATOM 6408 C CA . GLY B 1 400 ? 10.168 -26.673 15.511 1.00 15.38 400 GLY B CA 1
ATOM 6409 C C . GLY B 1 400 ? 9.071 -26.849 16.540 1.00 23.64 400 GLY B C 1
ATOM 6410 O O . GLY B 1 400 ? 9.229 -26.460 17.717 1.00 33.05 400 GLY B O 1
ATOM 6411 N N . GLU B 1 401 ? 7.915 -27.427 16.176 1.00 26.18 401 GLU B N 1
ATOM 6412 C CA . GLU B 1 401 ? 6.800 -27.477 17.126 1.00 24.15 401 GLU B CA 1
ATOM 6413 C C . GLU B 1 401 ? 6.921 -28.557 18.191 1.00 21.59 401 GLU B C 1
ATOM 6414 O O . GLU B 1 401 ? 6.339 -28.412 19.279 1.00 28.66 401 GLU B O 1
ATOM 6420 N N . ASP B 1 402 ? 7.668 -29.613 17.921 1.00 15.69 402 ASP B N 1
ATOM 6421 C CA . ASP B 1 402 ? 7.834 -30.722 18.853 1.00 24.08 402 ASP B CA 1
ATOM 6422 C C . ASP B 1 402 ? 9.068 -30.517 19.717 1.00 20.06 402 ASP B C 1
ATOM 6423 O O . ASP B 1 402 ? 9.535 -31.387 20.457 1.00 21.66 402 ASP B O 1
ATOM 6428 N N . PHE B 1 403 ? 9.626 -29.309 19.616 1.00 15.98 403 PHE B N 1
ATOM 6429 C CA . PHE B 1 403 ? 10.839 -29.088 20.407 1.00 16.39 403 PHE B CA 1
ATOM 6430 C C . PHE B 1 403 ? 10.643 -28.030 21.471 1.00 14.62 403 PHE B C 1
ATOM 6431 O O . PHE B 1 403 ? 9.591 -27.385 21.553 1.00 16.41 403 PHE B O 1
ATOM 6439 N N . VAL B 1 404 ? 11.702 -27.872 22.267 1.00 12.76 404 VAL B N 1
ATOM 6440 C CA . VAL B 1 404 ? 11.771 -26.823 23.277 1.00 15.91 404 VAL B CA 1
ATOM 6441 C C . VAL B 1 404 ? 13.232 -26.492 23.554 1.00 11.42 404 VAL B C 1
ATOM 6442 O O . VAL B 1 404 ? 14.072 -27.405 23.484 1.00 14.09 404 VAL B O 1
ATOM 6446 N N . ARG B 1 405 ? 13.560 -25.241 23.840 1.00 10.89 405 ARG B N 1
ATOM 6447 C CA . ARG B 1 405 ? 14.943 -24.879 24.154 1.00 10.18 405 ARG B CA 1
ATOM 6448 C C . ARG B 1 405 ? 15.042 -24.459 25.623 1.00 10.93 405 ARG B C 1
ATOM 6449 O O . ARG B 1 405 ? 14.176 -23.741 26.125 1.00 11.11 405 ARG B O 1
ATOM 6457 N N . TYR B 1 406 ? 16.089 -24.957 26.267 1.00 9.83 406 TYR B N 1
ATOM 6458 C CA . TYR B 1 406 ? 16.359 -24.713 27.668 1.00 12.71 406 TYR B CA 1
ATOM 6459 C C . TYR B 1 406 ? 17.784 -24.194 27.821 1.00 11.19 406 TYR B C 1
ATOM 6460 O O . TYR B 1 406 ? 18.645 -24.556 27.028 1.00 11.99 406 TYR B O 1
ATOM 6469 N N . CYS B 1 407 ? 18.024 -23.365 28.822 1.00 9.66 407 CYS B N 1
ATOM 6470 C CA . CYS B 1 407 ? 19.357 -22.836 29.081 1.00 7.43 407 CYS B CA 1
ATOM 6471 C C . CYS B 1 407 ? 19.907 -23.533 30.324 1.00 9.31 407 CYS B C 1
ATOM 6472 O O . CYS B 1 407 ? 19.212 -23.606 31.345 1.00 10.76 407 CYS B O 1
ATOM 6475 N N . PHE B 1 408 ? 21.123 -24.055 30.244 1.00 8.01 408 PHE B N 1
ATOM 6476 C CA . PHE B 1 408 ? 21.670 -24.748 31.408 1.00 8.74 408 PHE B CA 1
ATOM 6477 C C . PHE B 1 408 ? 22.818 -23.975 32.053 1.00 8.75 408 PHE B C 1
ATOM 6478 O O . PHE B 1 408 ? 23.620 -24.552 32.795 1.00 9.86 408 PHE B O 1
ATOM 6486 N N . PHE B 1 409 ? 22.862 -22.664 31.789 1.00 9.37 409 PHE B N 1
ATOM 6487 C CA . PHE B 1 409 ? 23.840 -21.775 32.401 1.00 9.51 409 PHE B CA 1
ATOM 6488 C C . PHE B 1 409 ? 23.312 -21.277 33.749 1.00 15.94 409 PHE B C 1
ATOM 6489 O O . PHE B 1 409 ? 23.128 -20.086 33.980 1.00 10.67 409 PHE B O 1
ATOM 6497 N N . LYS B 1 410 ? 23.070 -22.232 34.642 1.00 15.88 410 LYS B N 1
ATOM 6498 C CA . LYS B 1 410 ? 22.451 -21.961 35.929 1.00 12.84 410 LYS B CA 1
ATOM 6499 C C . LYS B 1 410 ? 23.235 -22.605 37.066 1.00 11.06 410 LYS B C 1
ATOM 6500 O O . LYS B 1 410 ? 23.943 -23.580 36.839 1.00 12.14 410 LYS B O 1
ATOM 6506 N N . LYS B 1 411 ? 23.077 -22.061 38.267 1.00 14.86 411 LYS B N 1
ATOM 6507 C CA . LYS B 1 411 ? 23.739 -22.712 39.397 1.00 17.98 411 LYS B CA 1
ATOM 6508 C C . LYS B 1 411 ? 23.227 -24.148 39.477 1.00 13.13 411 LYS B C 1
ATOM 6509 O O . LYS B 1 411 ? 22.078 -24.449 39.141 1.00 12.59 411 LYS B O 1
ATOM 6515 N N . ASP B 1 412 ? 24.082 -25.045 39.951 1.00 11.18 412 ASP B N 1
ATOM 6516 C CA . ASP B 1 412 ? 23.673 -26.443 40.038 1.00 10.96 412 ASP B CA 1
ATOM 6517 C C . ASP B 1 412 ? 22.420 -26.641 40.878 1.00 8.37 412 ASP B C 1
ATOM 6518 O O . ASP B 1 412 ? 21.597 -27.491 40.542 1.00 9.92 412 ASP B O 1
ATOM 6523 N N . GLU B 1 413 ? 22.247 -25.898 41.972 1.00 11.44 413 GLU B N 1
ATOM 6524 C CA . GLU B 1 413 ? 21.047 -26.076 42.788 1.00 11.01 413 GLU B CA 1
ATOM 6525 C C . GLU B 1 413 ? 19.802 -25.796 41.949 1.00 11.32 413 GLU B C 1
ATOM 6526 O O . GLU B 1 413 ? 18.759 -26.403 42.182 1.00 10.53 413 GLU B O 1
ATOM 6532 N N . ASN B 1 414 ? 19.929 -24.898 40.962 1.00 12.09 414 ASN B N 1
ATOM 6533 C CA . ASN B 1 414 ? 18.745 -24.579 40.153 1.00 11.48 414 ASN B CA 1
ATOM 6534 C C . ASN B 1 414 ? 18.524 -25.627 39.071 1.00 11.90 414 ASN B C 1
ATOM 6535 O O . ASN B 1 414 ? 17.394 -25.952 38.712 1.00 12.07 414 ASN B O 1
ATOM 6540 N N . LEU B 1 415 ? 19.626 -26.185 38.563 1.00 13.63 415 LEU B N 1
ATOM 6541 C CA . LEU B 1 415 ? 19.538 -27.294 37.615 1.00 12.91 415 LEU B CA 1
ATOM 6542 C C . LEU B 1 415 ? 18.872 -28.499 38.269 1.00 10.74 415 LEU B C 1
ATOM 6543 O O . LEU B 1 415 ? 18.013 -29.136 37.664 1.00 10.42 415 LEU B O 1
ATOM 6548 N N . GLN B 1 416 ? 19.275 -28.800 39.515 1.00 11.39 416 GLN B N 1
ATOM 6549 C CA . GLN B 1 416 ? 18.621 -29.905 40.236 1.00 12.58 416 GLN B CA 1
ATOM 6550 C C . GLN B 1 416 ? 17.133 -29.619 40.394 1.00 10.83 416 GLN B C 1
ATOM 6551 O O . GLN B 1 416 ? 16.264 -30.482 40.336 1.00 13.12 416 GLN B O 1
ATOM 6557 N N . LYS B 1 417 ? 16.824 -28.343 40.628 1.00 12.16 417 LYS B N 1
ATOM 6558 C CA . LYS B 1 417 ? 15.459 -27.886 40.799 1.00 12.56 417 LYS B CA 1
ATOM 6559 C C . LYS B 1 417 ? 14.609 -28.238 39.584 1.00 16.60 417 LYS B C 1
ATOM 6560 O O . LYS B 1 417 ? 13.508 -28.779 39.713 1.00 16.47 417 LYS B O 1
ATOM 6566 N N . ALA B 1 418 ? 15.152 -27.927 38.410 1.00 16.34 418 ALA B N 1
ATOM 6567 C CA . ALA B 1 418 ? 14.489 -28.265 37.156 1.00 14.52 418 ALA B CA 1
ATOM 6568 C C . ALA B 1 418 ? 14.267 -29.765 37.030 1.00 15.45 418 ALA B C 1
ATOM 6569 O O . ALA B 1 418 ? 13.184 -30.215 36.663 1.00 17.07 418 ALA B O 1
ATOM 6571 N N . ALA B 1 419 ? 15.299 -30.551 37.328 1.00 14.45 419 ALA B N 1
ATOM 6572 C CA . ALA B 1 419 ? 15.212 -32.002 37.292 1.00 13.32 419 ALA B CA 1
ATOM 6573 C C . ALA B 1 419 ? 14.142 -32.517 38.253 1.00 14.26 419 ALA B C 1
ATOM 6574 O O . ALA B 1 419 ? 13.480 -33.515 37.980 1.00 17.40 419 ALA B O 1
ATOM 6576 N N . GLU B 1 420 ? 13.992 -31.826 39.377 1.00 14.33 420 GLU B N 1
ATOM 6577 C CA . GLU B 1 420 ? 12.995 -32.224 40.376 1.00 24.34 420 GLU B CA 1
ATOM 6578 C C . GLU B 1 420 ? 11.582 -31.959 39.859 1.00 17.49 420 GLU B C 1
ATOM 6579 O O . GLU B 1 420 ? 10.710 -32.826 39.936 1.00 19.51 420 GLU B O 1
ATOM 6585 N N . ILE B 1 421 ? 11.362 -30.761 39.326 1.00 22.68 421 ILE B N 1
ATOM 6586 C CA . ILE B 1 421 ? 10.010 -30.410 38.891 1.00 25.43 421 ILE B CA 1
ATOM 6587 C C . ILE B 1 421 ? 9.620 -31.281 37.707 1.00 28.31 421 ILE B C 1
ATOM 6588 O O . ILE B 1 421 ? 8.437 -31.567 37.465 1.00 49.31 421 ILE B O 1
ATOM 6593 N N . LEU B 1 422 ? 10.628 -31.727 36.947 1.00 27.25 422 LEU B N 1
ATOM 6594 C CA . LEU B 1 422 ? 10.290 -32.578 35.809 1.00 25.41 422 LEU B CA 1
ATOM 6595 C C . LEU B 1 422 ? 9.947 -33.982 36.297 1.00 29.47 422 LEU B C 1
ATOM 6596 O O . LEU B 1 422 ? 9.035 -34.638 35.780 1.00 36.34 422 LEU B O 1
ATOM 6601 N N . ARG B 1 423 ? 10.691 -34.458 37.306 1.00 31.87 423 ARG B N 1
ATOM 6602 C CA . ARG B 1 423 ? 10.481 -35.807 37.818 1.00 34.50 423 ARG B CA 1
ATOM 6603 C C . ARG B 1 423 ? 9.135 -35.905 38.534 1.00 40.46 423 ARG B C 1
ATOM 6604 O O . ARG B 1 423 ? 8.507 -36.964 38.530 1.00 38.47 423 ARG B O 1
ATOM 6612 N N . LYS B 1 424 ? 8.708 -34.798 39.141 1.00 43.10 424 LYS B N 1
ATOM 6613 C CA . LYS B 1 424 ? 7.443 -34.753 39.866 1.00 42.65 424 LYS B CA 1
ATOM 6614 C C . LYS B 1 424 ? 6.274 -34.662 38.887 1.00 48.74 424 LYS B C 1
ATOM 6615 O O . LYS B 1 424 ? 5.330 -35.455 38.945 1.00 51.66 424 LYS B O 1
ATOM 6621 N N . TRP B 1 425 ? 6.359 -33.702 37.981 1.00 48.80 425 TRP B N 1
ATOM 6622 C CA . TRP B 1 425 ? 5.429 -33.548 36.866 1.00 51.47 425 TRP B CA 1
ATOM 6623 C C . TRP B 1 425 ? 5.103 -34.895 36.234 1.00 48.81 425 TRP B C 1
ATOM 6624 O O . TRP B 1 425 ? 3.958 -35.177 35.860 1.00 44.16 425 TRP B O 1
ATOM 6635 N N . LYS B 1 426 ? 6.115 -35.751 36.102 1.00 50.97 426 LYS B N 1
ATOM 6636 C CA . LYS B 1 426 ? 5.967 -37.121 35.636 1.00 52.26 426 LYS B CA 1
ATOM 6637 C C . LYS B 1 426 ? 5.455 -38.023 36.776 1.00 59.54 426 LYS B C 1
ATOM 6638 O O . LYS B 1 426 ? 4.397 -37.778 37.354 1.00 69.81 426 LYS B O 1
ATOM 6644 N N . GLY B 1 427 ? 6.228 -39.051 37.079 1.00 64.77 427 GLY B N 1
ATOM 6645 C CA . GLY B 1 427 ? 5.932 -40.004 38.131 1.00 70.13 427 GLY B CA 1
ATOM 6646 C C . GLY B 1 427 ? 7.117 -40.945 38.380 1.00 73.65 427 GLY B C 1
ATOM 6647 O O . GLY B 1 427 ? 7.843 -41.311 37.417 1.00 72.77 427 GLY B O 1
ATOM 6648 N N . SER B 1 428 ? 7.318 -41.328 39.656 1.00 78.22 428 SER B N 1
ATOM 6649 C CA . SER B 1 428 ? 8.441 -42.189 40.000 1.00 82.21 428 SER B CA 1
ATOM 6650 C C . SER B 1 428 ? 8.132 -43.663 39.727 1.00 84.35 428 SER B C 1
ATOM 6651 O O . SER B 1 428 ? 8.134 -44.100 38.548 1.00 84.02 428 SER B O 1
ATOM 6654 N N . SER B 1 429 ? 7.877 -44.406 40.823 1.00 87.44 429 SER B N 1
ATOM 6655 C CA . SER B 1 429 ? 7.604 -45.835 40.749 1.00 90.17 429 SER B CA 1
ATOM 6656 C C . SER B 1 429 ? 8.894 -46.636 40.606 1.00 92.42 429 SER B C 1
ATOM 6657 O O . SER B 1 429 ? 9.760 -46.617 41.484 1.00 93.32 429 SER B O 1
#

Radius of gyration: 27.68 Å; Cα contacts (8 Å, |Δi|>4): 1829; chains: 2; bounding box: 56×95×56 Å

InterPro domains:
  IPR004839 Aminotransferase, class I/classII, large domain [PF00155] (87-469)
  IPR015421 Pyridoxal phosphate-dependent transferase, major domain [G3DSA:3.40.640.10] (101-357)
  IPR015422 Pyridoxal phosphate-dependent transferase, small domain [G3DSA:3.90.1150.10] (75-470)
  IPR015424 Pyridoxal phosphate-dependent transferase [SSF53383] (61-473)
  IPR051326 Kynurenine--oxoglutarate transaminase [PTHR43807] (63-475)

Solvent-accessible surface area: 30043 Å² total

Foldseek 3Di:
DDDDPPLADPVPVPQVVVQVVLCVVQVFLEQADQFEPDDFDPLLVVLLVCLVVPPDPCSFPDADQQAHVLQLVLVQVVVCVVLVHRFDSPQFKGKDQWLVLVLLLLLLLQAAAAAEEEEEPLGDQCPVRSNVVRNYHYHYWYFQADPPDPAAALCRRHTDLVVVLVRDDLSHAEYEEEACDPPRLAHDDVVNLVSVLVSCVVNVYAYEYECAQQLQFADVDHHDDSCNDPPRLQRYKYKYGLVLRSVVVLRMIMIGGDSVSCVSSSVVSCVPVRHGGSSSSSSSSVLSVVLVVVVPPCPRSSNVNNVVQVVLLVLLCVLCVVLPWRWHRHRGDFKIKIFDPPDWCPPQFDDVVVDARQVRVQSSCCNPLSYHWAFSLSSDDPVCSNSRRRMTMGGSSYDPVSSVVNSVSSCVVPPDD/DDDDPLLQDDCPDALCSVVVVLCVPLVFLDQADAFEPDDFDPLLVVLLVCLVVDPDPCSFDFAALQAHPLLLVLVQLVVCVVLVHRFDSVQFKGKDQWLVLVLLLQLLLFAAAQAEEEEEPLADLVNVSSNSSSNYHYDYWYFQADDFDFAAALCRGHTDLVVVLVVQDLRHAEYEEEPCDPPQQAHQDPVSLVSVVVSCVVNVHAYEYEYQQQLFFAPPDHHDDSCNPDPRLQRYKYKYGLVLRRVVVLRMIMIGGDSVSCVSSSVSSCVPPSHGGRSSSSSSSSLSVVLSVPVPPCVRSSNVNNVVQVVLLVLLCVLCSVLPWRWHRHRGGFKIKIQDDDCPPVNDDDPPVPDQQLCVVQSCCCNPLRDHWGQSLSSPDPVCSNVRRRMTMTGSSYDVVSSVVVSVSSDVVGDDD

CATH classification: 3.90.1150.10 (+1 more: 3.40.640.10)

Organism: Aedes aegypti (NCBI:txid7159)